Protein AF-0000000086645308 (afdb_homodimer)

Solvent-accessible surface area (backbone atoms only — not comparable to full-atom values): 56843 Å² total; per-residue (Å²): 132,78,70,76,67,82,64,52,73,66,52,46,52,49,43,62,62,41,42,62,55,38,51,69,54,29,70,68,26,50,51,32,31,42,66,31,28,36,34,38,34,32,70,45,41,39,38,48,36,20,47,50,35,39,44,64,80,36,29,22,29,39,35,27,32,15,51,51,56,30,43,73,69,47,40,62,37,17,87,81,48,51,82,86,45,53,67,36,52,34,16,55,54,51,39,56,53,54,40,71,72,30,82,81,35,45,70,44,59,38,82,37,48,60,59,55,44,59,70,76,38,66,68,69,65,72,71,40,58,37,38,37,36,34,77,70,51,56,71,49,43,36,54,51,34,50,53,30,49,75,66,56,32,37,35,39,39,36,41,49,42,36,56,37,34,38,37,39,45,26,32,55,66,47,70,28,42,58,47,70,67,85,71,84,70,67,77,76,45,65,78,65,52,52,71,72,55,43,55,54,54,67,68,56,56,75,86,76,45,51,70,70,54,57,46,28,39,45,29,68,53,55,46,40,54,54,47,51,52,42,28,73,75,67,71,48,78,62,81,46,70,67,44,47,49,50,50,36,50,56,54,58,68,66,58,68,68,49,94,82,45,86,77,51,69,44,62,17,56,56,49,30,47,64,37,43,76,68,56,55,56,84,88,61,68,50,65,73,51,48,52,54,50,65,26,66,65,24,69,59,67,51,78,81,54,49,69,68,34,49,46,40,32,16,46,46,53,30,19,75,51,88,41,70,62,32,72,56,48,60,35,65,74,76,90,69,54,41,39,68,66,62,45,51,51,52,44,48,52,38,35,53,48,16,50,50,39,33,50,53,29,44,53,40,33,49,51,50,27,56,74,49,72,45,62,73,78,77,56,52,69,67,57,44,43,51,39,29,51,24,52,90,51,49,45,78,46,68,54,41,63,62,37,45,63,76,33,82,88,63,39,69,43,64,62,53,50,59,40,54,72,41,84,81,40,70,53,55,54,58,51,50,51,53,14,47,40,50,36,26,73,74,64,74,42,49,44,18,54,47,82,90,35,29,71,66,28,34,59,54,39,50,50,37,35,46,52,52,27,51,73,56,73,40,74,74,75,93,63,65,56,62,51,50,48,49,16,46,29,24,62,30,54,35,50,21,50,20,30,24,48,10,10,49,53,24,45,43,50,48,22,68,55,44,28,35,45,67,60,78,78,30,29,43,40,36,36,61,61,75,70,45,70,52,70,46,78,118,132,77,69,75,69,82,64,52,72,66,52,46,53,48,43,61,62,40,42,61,56,38,51,69,54,30,70,67,26,49,52,32,31,41,67,30,28,36,34,37,34,32,72,44,41,40,38,48,37,19,46,50,36,38,43,63,80,36,28,23,28,38,34,29,32,16,49,51,56,32,43,74,68,46,39,61,34,17,86,79,48,50,82,84,45,53,68,36,55,34,15,56,52,52,42,54,54,55,42,71,71,29,82,81,34,47,71,44,59,38,80,38,49,60,59,54,43,59,70,76,38,66,68,68,66,72,72,40,58,36,38,38,37,34,78,69,49,59,70,50,43,34,55,51,34,52,52,30,50,74,68,56,32,38,35,39,38,36,43,50,41,37,53,37,33,40,38,40,44,28,32,55,67,46,70,28,42,60,48,70,66,87,72,84,68,68,80,76,45,65,79,66,53,51,72,72,54,44,54,52,54,67,69,57,57,75,86,76,45,51,70,71,53,57,47,27,39,45,30,68,54,55,47,40,55,54,47,50,52,42,29,72,76,68,70,47,77,63,81,47,71,67,44,47,50,51,49,34,50,55,53,58,69,65,58,68,68,50,95,82,45,84,76,50,68,44,62,17,57,54,50,31,46,64,37,43,78,69,59,55,56,84,88,62,68,51,65,74,51,49,51,56,51,65,26,64,66,26,70,59,69,52,77,82,54,50,70,67,33,49,46,40,32,16,45,46,52,30,19,76,50,88,40,69,61,33,72,57,47,59,34,65,73,78,89,69,55,40,39,68,66,61,46,51,52,53,43,47,53,38,35,52,51,17,50,51,38,32,50,51,30,43,53,41,33,49,53,51,28,56,75,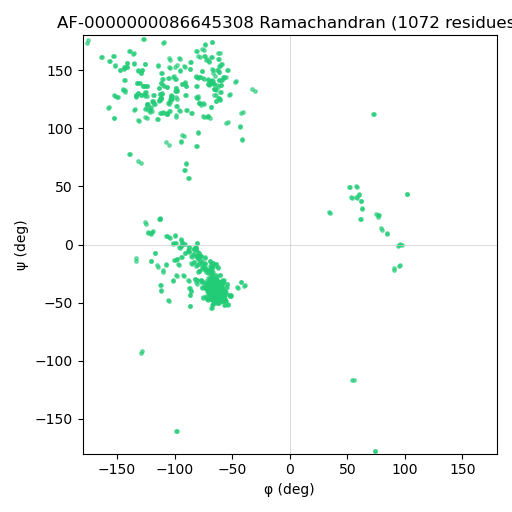50,72,45,61,73,78,76,57,51,68,68,55,45,43,49,39,31,50,24,52,91,51,47,46,79,47,68,55,41,62,63,38,44,65,76,32,85,89,64,39,71,44,64,63,53,52,58,40,54,70,40,84,84,39,70,54,54,54,58,50,50,52,53,15,48,38,51,35,25,73,74,67,73,42,49,45,18,53,47,83,90,37,28,70,64,29,35,58,52,40,48,52,37,33,46,53,50,27,51,72,56,72,41,71,75,74,92,61,66,57,63,51,50,47,49,15,47,29,23,64,30,54,35,50,22,52,20,28,23,48,9,9,49,52,24,46,45,49,48,23,66,55,42,29,34,44,67,60,79,78,29,30,41,39,36,36,62,62,74,70,46,71,51,72,45,78,118

Organism: Vespula vulgaris (NCBI:txid7454)

Foldseek 3Di:
DPPPDDPPPVRVVVCVQQVPVCVVQNPLLLVLQLAAEEEEEDCAQLRLLQLLLSPSNHGNEYEYEEQDFDDPLRVVRHVQDDPVRGRPQPRVSSQVSSCVNHVNYYYYYDNDHLQVCVVPPVCPPLPGQAYEYEDDFLVSQLSVLVSCAVSQHKYWYWYFFDQKIKIFIAGAKFKFQQAPDPDDFADLCLVNDDDVRCVVLVVDDLVPDDLVQNLFAALSSLLSVLQVVLCVVPVDFQDDPVSLVVSLVVLVVVQAADPVDPVRDRQNSVVNSVSSVRHGDDQAQDPQLVCLLPDPLQVDPALPRDPVSLLSVLQVVCCVPVVVRHAQQLLDDDDGRHDPVNVVVSSVSSNVSSVVSLVSSLVSSQVSCVVNVHDNVSDDSVNSSSSSNRSSPMDMDGADRPSQCVPLVRNDLVVLQVQLVDVPRPSVVVLLVVLQSQVCVVPVFGQLLDVVCLVVSLVVSQVSSCVVCVSSVHHGRPDSVVSSVRNVSRSRGDNVSSSVNSNLSSVLVSCSSSSHHDHAATMKMARNVVRDIDDDGD/DPPPPDPDPVRVVVCVLQVPVCVVQNPLLLVLQLAAEEEEEACAQLRLLQLLLSPSNHGNEYEYEEQDFDDPLRVVRHVQDDPVRGRPQPRVSSQVSSCVNHVNYYYYYDNDHLQVCVVPPVCVVLPGQAYEYEDDFLVSQLSVLVSCAVSQHKYWYWYFFDQKIKIFIAGAKFKFQQAPDPDDFADLCLVNDDDVRVVVLVVDDLVPDDLVQNLFAALSSLLSVLQVVLCVVPVDFQDDPVSLVVSLVVLVVVQDADPPDPVRDRQNSVVNSVSSVRHGDDQAQDPQLVCLLPDPLQVDPALPRDPVSLLSVLQVVCCVPVVVRHAQQLLDDDDGRHDPVNVVVSSVVSNVSSVVSLVSSLVSSQVSCVVNVHDNVNDDSVNSSSSSNRSSPMDMDGADRPSQCVPLVRNDLVVLQVQLVDVPRPSVVVLLVVLQSVVCVVPVFGQLLDVVCLVVSLVVSQVSSCVVCVSSVHDGRPDSVVSSVRNVSRSRGDNVSSSVNSNLSSVLVSCSSSSHHDHAATMKMARNVVRDIDDDGD

InterPro domains:
  IPR000594 THIF-type NAD/FAD binding fold [PF00899] (18-533)
  IPR030667 NEDD8-activating enzyme E1 regulatory subunit APP-BP1 [PIRSF039099] (12-537)
  IPR035985 Ubiquitin-activating enzyme-like [SSF69572] (13-536)
  IPR045886 ThiF/MoeB/HesA family [PTHR10953] (8-529)

pLDDT: mean 90.98, std 10.31, range [23.92, 98.81]

Nearest PDB structures (foldseek):
  1yov-assembly1_A  TM=9.437E-01  e=1.378E-61  Homo sapiens
  3gzn-assembly2_C  TM=9.642E-01  e=6.364E-60  Homo sapiens
  3dbl-assembly4_A  TM=9.625E-01  e=1.393E-58  Homo sapiens
  3dbl-assembly3_E  TM=9.614E-01  e=2.532E-58  Homo sapiens
  1r4m-assembly2_C  TM=9.610E-01  e=7.201E-58  Homo sapiens

Radius of gyration: 33.28 Å; Cα contacts (8 Å, |Δi|>4): 1848; chains: 2; bounding box: 82×93×86 Å

Secondary structure (DSSP, 8-state):
--------HHHHHHHHHTHHHHHHHHHHHHHHHHH-EEEEES--HHHHHHHHHHHTTT-SEEEEE--PBP-HHHHHH-TT--GGGTTSBHHHHHHHHHHTT-TTSEEEEE-S-HHHHHHH-GGGGGG-SEEEEES--HHHHHHHHHHHHHHT--EEEEEEEBTEEEEEEE-S-EEESS---SS-------SS--HHHHHHHHH--GGGS-HHHHHTS-HHHHHHHHHHHHHHHHSS---SHHHHHHHHHHHHHT----TT-SS---HHHHHHHHHHHHH-S-----HHHHHHHTSHHHHS--TT--HHHHHHHHHHHHHHTTTTT-PPP-------S--HHHHHHHHHHHHHHHHHHHHHHHHHHHHHHHHHT--GGGS-HHHHHHHHHTGGG-EEE----GGGGG-TTTS-HHHHHHHHTSTT-THHHHHHHHHHHHHHHHHSS-TT-SGGGHHHHHHHHHHHHHHHHHHHT-PPPS-SHHHHHHHHHTTPBPHHHHHHHHHHHHHHHHHHHH--SPPP-SEEEEETTTTEEEEE--/--------HHHHHHHHHTHHHHHHHHHHHHHHHHH-EEEEES--HHHHHHHHHHHTTT-SEEEEE--PBP-HHHHHH-TT--GGGTTSBHHHHHHHHHHTT-TTSEEEEE-S-HHHHHHH-GGGGGG-SEEEEES--HHHHHHHHHHHHHHT--EEEEEEEBTEEEEEEE-S-EEESS---SSPPP----SS--HHHHHHHHH--GGGS-HHHHHTS-HHHHHHHHHHHHHHHHSS---SHHHHHHHHHHHHHT----SS-SS---HHHHHHHHHHHHH-S-----HHHHHHHTSHHHHS--TT--HHHHHHHHHHHHHHTTTTT-PPP-------S--HHHHHHHHHHHHHHHHHHHHHHHHHHHHHHHHHT--GGGS-HHHHHHHHHTGGG-EEE----GGGGG-TTTS-HHHHHHHHTSTT-THHHHHHHHHHHHHHHHHSS-TT-SGGGHHHHHHHHHHHHHHHHHHHT-PPPS-SHHHHHHHHHTTPBPHHHHHHHHHHHHHHHHHHHH--SPPP-SEEEEETTTTEEEEE--

Sequence (1076 aa):
MASPAPKSPEQSERNRKYDRQLRLWGDHGQACLEAAHICLINATGLGTEILKSLVLPGIGAFTIVDGKKITNEDIGANFFLEADSVGKSRAQVATQMLLELNPDVRGDYIDEEPQQILYNSPDFLNNFTVVVATSLTEKCLVLLSRRLWELNIPLIVCRSIGFIAYMRIQVKEHTIVETHPDNETPDLRLDKPFGTLKKHLDSIDLDTLSFKDHSHIPYVVILYKYLSKWILNHGSLPKTYKDKQLLREIIRKGMRKDEQDTVNTEENFEEAIKAVNTCVGCTEVPDRIKNILNDECCINLTAKSSPFWIIAKAVRDFIDNEGCGSLPLKGTLPDMTADTEKYITLQQIYYKQASADAEAVWRRTLQLLRQLGKSSDSISEKDVKLFCKYAVDIYVERGTCIADEYDPKIIDTNNIVQSLENPESLMVYYVVLRGVEKFQAEYNSYPGEFDDQVEPDIVKLKACITKLLSEWGCGPLAKDDYVHEFCRFGGAELHSVSAFLGGLAAQETIKFITKQYKPLHNTFIYDAVTSNSSTFFFMASPAPKSPEQSERNRKYDRQLRLWGDHGQACLEAAHICLINATGLGTEILKSLVLPGIGAFTIVDGKKITNEDIGANFFLEADSVGKSRAQVATQMLLELNPDVRGDYIDEEPQQILYNSPDFLNNFTVVVATSLTEKCLVLLSRRLWELNIPLIVCRSIGFIAYMRIQVKEHTIVETHPDNETPDLRLDKPFGTLKKHLDSIDLDTLSFKDHSHIPYVVILYKYLSKWILNHGSLPKTYKDKQLLREIIRKGMRKDEQDTVNTEENFEEAIKAVNTCVGCTEVPDRIKNILNDECCINLTAKSSPFWIIAKAVRDFIDNEGCGSLPLKGTLPDMTADTEKYITLQQIYYKQASADAEAVWRRTLQLLRQLGKSSDSISEKDVKLFCKYAVDIYVERGTCIADEYDPKIIDTNNIVQSLENPESLMVYYVVLRGVEKFQAEYNSYPGEFDDQVEPDIVKLKACITKLLSEWGCGPLAKDDYVHEFCRFGGAELHSVSAFLGGLAAQETIKFITKQYKPLHNTFIYDAVTSNSSTFFF

Structure (mmCIF, N/CA/C/O backbone):
data_AF-0000000086645308-model_v1
#
loop_
_entity.id
_entity.type
_entity.pdbx_description
1 polymer 'NEDD8-activating enzyme E1 regulatory subunit'
#
loop_
_atom_site.group_PDB
_atom_site.id
_atom_site.type_symbol
_atom_site.label_atom_id
_atom_site.label_alt_id
_atom_site.label_comp_id
_atom_site.label_asym_id
_atom_site.label_entity_id
_atom_site.label_seq_id
_atom_site.pdbx_PDB_ins_code
_atom_site.Cartn_x
_atom_site.Cartn_y
_atom_site.Cartn_z
_atom_site.occupancy
_atom_site.B_iso_or_equiv
_atom_site.auth_seq_id
_atom_site.auth_comp_id
_atom_site.auth_asym_id
_atom_site.auth_atom_id
_atom_site.pdbx_PDB_model_num
ATOM 1 N N . MET A 1 1 ? 10.141 -32.906 -26.812 1 23.92 1 MET A N 1
ATOM 2 C CA . MET A 1 1 ? 10.727 -31.578 -27.031 1 23.92 1 MET A CA 1
ATOM 3 C C . MET A 1 1 ? 10 -30.844 -28.156 1 23.92 1 MET A C 1
ATOM 5 O O . MET A 1 1 ? 10.438 -30.875 -29.297 1 23.92 1 MET A O 1
ATOM 9 N N . ALA A 1 2 ? 8.703 -30.969 -28.125 1 31.75 2 ALA A N 1
ATOM 10 C CA . ALA A 1 2 ? 7.918 -30.594 -29.297 1 31.75 2 ALA A CA 1
ATOM 11 C C . ALA A 1 2 ? 8.203 -29.156 -29.719 1 31.75 2 ALA A C 1
ATOM 13 O O . ALA A 1 2 ? 8.211 -28.25 -28.875 1 31.75 2 ALA A O 1
ATOM 14 N N . SER A 1 3 ? 8.906 -28.984 -30.703 1 31.62 3 SER A N 1
ATOM 15 C CA . SER A 1 3 ? 9.203 -27.719 -31.375 1 31.62 3 SER A CA 1
ATOM 16 C C . SER A 1 3 ? 7.961 -26.844 -31.469 1 31.62 3 SER A C 1
ATOM 18 O O . SER A 1 3 ? 6.941 -27.25 -32.031 1 31.62 3 SER A O 1
ATOM 20 N N . PRO A 1 4 ? 7.734 -25.984 -30.453 1 39.78 4 PRO A N 1
ATOM 21 C CA . PRO A 1 4 ? 6.465 -25.266 -30.625 1 39.78 4 PRO A CA 1
ATOM 22 C C . PRO A 1 4 ? 6.242 -24.812 -32.062 1 39.78 4 PRO A C 1
ATOM 24 O O . PRO A 1 4 ? 7.203 -24.578 -32.781 1 39.78 4 PRO A O 1
ATOM 27 N N . ALA A 1 5 ? 5.348 -25.297 -32.719 1 45.5 5 ALA A N 1
ATOM 28 C CA . ALA A 1 5 ? 4.93 -24.906 -34.062 1 45.5 5 ALA A CA 1
ATOM 29 C C . ALA A 1 5 ? 5.18 -23.422 -34.312 1 45.5 5 ALA A C 1
ATOM 31 O O . ALA A 1 5 ? 5.062 -22.609 -33.406 1 45.5 5 ALA A O 1
ATOM 32 N N . PRO A 1 6 ? 5.773 -23.031 -35.406 1 44.81 6 PRO A N 1
ATOM 33 C CA . PRO A 1 6 ? 6.012 -21.641 -35.781 1 44.81 6 PRO A CA 1
ATOM 34 C C . PRO A 1 6 ? 4.805 -20.734 -35.531 1 44.81 6 PRO A C 1
ATOM 36 O O . PRO A 1 6 ? 3.691 -21.062 -35.969 1 44.81 6 PRO A O 1
ATOM 39 N N . LYS A 1 7 ? 4.914 -19.984 -34.438 1 53.94 7 LYS A N 1
ATOM 40 C CA . LYS A 1 7 ? 3.783 -19.125 -34.094 1 53.94 7 LYS A CA 1
ATOM 41 C C . LYS A 1 7 ? 3.395 -18.25 -35.281 1 53.94 7 LYS A C 1
ATOM 43 O O . LYS A 1 7 ? 4.25 -17.875 -36.094 1 53.94 7 LYS A O 1
ATOM 48 N N . SER A 1 8 ? 2.121 -18.234 -35.656 1 55.88 8 SER A N 1
ATOM 49 C CA . SER A 1 8 ? 1.638 -17.328 -36.719 1 55.88 8 SER A CA 1
ATOM 50 C C . SER A 1 8 ? 2.178 -15.906 -36.5 1 55.88 8 SER A C 1
ATOM 52 O O . SER A 1 8 ? 2.553 -15.539 -35.375 1 55.88 8 SER A O 1
ATOM 54 N N . PRO A 1 9 ? 2.555 -15.219 -37.562 1 53.03 9 PRO A N 1
ATOM 55 C CA . PRO A 1 9 ? 3.027 -13.836 -37.469 1 53.03 9 PRO A CA 1
ATOM 56 C C . PRO A 1 9 ? 2.236 -13.008 -36.469 1 53.03 9 PRO A C 1
ATOM 58 O O . PRO A 1 9 ? 2.812 -12.164 -35.75 1 53.03 9 PRO A O 1
ATOM 61 N N . GLU A 1 10 ? 0.973 -13.266 -36.375 1 54.19 10 GLU A N 1
ATOM 62 C CA . GLU A 1 10 ? 0.134 -12.547 -35.438 1 54.19 10 GLU A CA 1
ATOM 63 C C . GLU A 1 10 ? 0.472 -12.945 -34 1 54.19 10 GLU A C 1
ATOM 65 O O . GLU A 1 10 ? 0.542 -12.086 -33.094 1 54.19 10 GLU A O 1
ATOM 70 N N . GLN A 1 11 ? 0.683 -14.172 -33.844 1 56.47 11 GLN A N 1
ATOM 71 C CA . GLN A 1 11 ? 1.041 -14.672 -32.531 1 56.47 11 GLN A CA 1
ATOM 72 C C . GLN A 1 11 ? 2.418 -14.164 -32.094 1 56.47 11 GLN A C 1
ATOM 74 O O . GLN A 1 11 ? 2.631 -13.844 -30.938 1 56.47 11 GLN A O 1
ATOM 79 N N . SER A 1 12 ? 3.195 -14 -33.062 1 59.78 12 SER A N 1
ATOM 80 C CA . SER A 1 12 ? 4.547 -13.523 -32.812 1 59.78 12 SER A CA 1
ATOM 81 C C . SER A 1 12 ? 4.539 -12.062 -32.375 1 59.78 12 SER A C 1
ATOM 83 O O . SER A 1 12 ? 5.238 -11.688 -31.422 1 59.78 12 SER A O 1
ATOM 85 N N . GLU A 1 13 ? 3.666 -11.305 -33.094 1 63.53 13 GLU A N 1
ATOM 86 C CA . GLU A 1 13 ? 3.574 -9.891 -32.719 1 63.53 13 GLU A CA 1
ATOM 87 C C . GLU A 1 13 ? 2.957 -9.711 -31.344 1 63.53 13 GLU A C 1
ATOM 89 O O . GLU A 1 13 ? 3.414 -8.875 -30.562 1 63.53 13 GLU A O 1
ATOM 94 N N . ARG A 1 14 ? 2.014 -10.516 -31.141 1 67.19 14 ARG A N 1
ATOM 95 C CA . ARG A 1 14 ? 1.362 -10.508 -29.828 1 67.19 14 ARG A CA 1
ATOM 96 C C . ARG A 1 14 ? 2.34 -10.898 -28.719 1 67.19 14 ARG A C 1
ATOM 98 O O . ARG A 1 14 ? 2.391 -10.258 -27.672 1 67.19 14 ARG A O 1
ATOM 105 N N . ASN A 1 15 ? 3.018 -11.844 -29 1 66.75 15 ASN A N 1
ATOM 106 C CA . ASN A 1 15 ? 3.992 -12.336 -28.031 1 66.75 15 ASN A CA 1
ATOM 107 C C . ASN A 1 15 ? 5.086 -11.305 -27.766 1 66.75 15 ASN A C 1
ATOM 109 O O . ASN A 1 15 ? 5.555 -11.164 -26.641 1 66.75 15 ASN A O 1
ATOM 113 N N . ARG A 1 16 ? 5.285 -10.703 -28.828 1 68.12 16 ARG A N 1
ATOM 114 C CA . ARG A 1 16 ? 6.305 -9.672 -28.672 1 68.12 16 ARG A CA 1
ATOM 115 C C . ARG A 1 16 ? 5.793 -8.516 -27.812 1 68.12 16 ARG A C 1
ATOM 117 O O . ARG A 1 16 ? 6.523 -7.984 -26.984 1 68.12 16 ARG A O 1
ATOM 124 N N . LYS A 1 17 ? 4.531 -8.281 -27.984 1 72.62 17 LYS A N 1
ATOM 125 C CA . LYS A 1 17 ? 3.932 -7.141 -27.281 1 72.62 17 LYS A CA 1
ATOM 126 C C . LYS A 1 17 ? 3.764 -7.426 -25.797 1 72.62 17 LYS A C 1
ATOM 128 O O . LYS A 1 17 ? 3.992 -6.551 -24.969 1 72.62 17 LYS A O 1
ATOM 133 N N . TYR A 1 18 ? 3.443 -8.664 -25.531 1 76.56 18 TYR A N 1
ATOM 134 C CA . TYR A 1 18 ? 3.127 -9.016 -24.156 1 76.56 18 TYR A CA 1
ATOM 135 C C . TYR A 1 18 ? 4.184 -9.953 -23.562 1 76.56 18 TYR A C 1
ATOM 137 O O . TYR A 1 18 ? 3.895 -10.742 -22.672 1 76.56 18 TYR A O 1
ATOM 145 N N . ASP A 1 19 ? 5.324 -9.938 -24.109 1 77.88 19 ASP A N 1
ATOM 146 C CA . ASP A 1 19 ? 6.391 -10.859 -23.734 1 77.88 19 ASP A CA 1
ATOM 147 C C . ASP A 1 19 ? 6.633 -10.844 -22.234 1 77.88 19 ASP A C 1
ATOM 149 O O . ASP A 1 19 ? 6.695 -11.898 -21.594 1 77.88 19 ASP A O 1
ATOM 153 N N . ARG A 1 20 ? 6.66 -9.75 -21.734 1 75.62 20 ARG A N 1
ATOM 154 C CA . ARG A 1 20 ? 6.977 -9.633 -20.312 1 75.62 20 ARG A CA 1
ATOM 155 C C . ARG A 1 20 ? 5.852 -10.203 -19.453 1 75.62 20 ARG A C 1
ATOM 157 O O . ARG A 1 20 ? 6.109 -10.93 -18.5 1 75.62 20 ARG A O 1
ATOM 164 N N . GLN A 1 21 ? 4.695 -9.945 -19.828 1 80.12 21 GLN A N 1
ATOM 165 C CA . GLN A 1 21 ? 3.545 -10.43 -19.078 1 80.12 21 GLN A CA 1
ATOM 166 C C . GLN A 1 21 ? 3.406 -11.945 -19.203 1 80.12 21 GLN A C 1
ATOM 168 O O . GLN A 1 21 ? 3.014 -12.625 -18.25 1 80.12 21 GLN A O 1
ATOM 173 N N . LEU A 1 22 ? 3.787 -12.414 -20.344 1 83 22 LEU A N 1
ATOM 174 C CA . LEU A 1 22 ? 3.734 -13.859 -20.578 1 83 22 LEU A CA 1
ATOM 175 C C . LEU A 1 22 ? 4.676 -14.602 -19.641 1 83 22 LEU A C 1
ATOM 177 O O . LEU A 1 22 ? 4.387 -15.727 -19.219 1 83 22 LEU A O 1
ATOM 181 N N . ARG A 1 23 ? 5.613 -13.906 -19.281 1 82.69 23 ARG A N 1
ATOM 182 C CA . ARG A 1 23 ? 6.566 -14.508 -18.344 1 82.69 23 ARG A CA 1
ATOM 183 C C . ARG A 1 23 ? 6.023 -14.5 -16.922 1 82.69 23 ARG A C 1
ATOM 185 O O . ARG A 1 23 ? 6.441 -15.305 -16.094 1 82.69 23 ARG A O 1
ATOM 192 N N . LEU A 1 24 ? 5.156 -13.625 -16.75 1 83.94 24 LEU A N 1
ATOM 193 C CA . LEU A 1 24 ? 4.66 -13.461 -15.391 1 83.94 24 LEU A CA 1
ATOM 194 C C . LEU A 1 24 ? 3.506 -14.414 -15.117 1 83.94 24 LEU A C 1
ATOM 196 O O . LEU A 1 24 ? 3.555 -15.195 -14.156 1 83.94 24 LEU A O 1
ATOM 200 N N . TRP A 1 25 ? 2.508 -14.391 -15.969 1 87.56 25 TRP A N 1
ATOM 201 C CA . TRP A 1 25 ? 1.363 -15.25 -15.68 1 87.56 25 TRP A CA 1
ATOM 202 C C . TRP A 1 25 ? 1.134 -16.25 -16.797 1 87.56 25 TRP A C 1
ATOM 204 O O . TRP A 1 25 ? 0.136 -16.984 -16.797 1 87.56 25 TRP A O 1
ATOM 214 N N . GLY A 1 26 ? 1.985 -16.406 -17.75 1 86.88 26 GLY A N 1
ATOM 215 C CA . GLY A 1 26 ? 1.98 -17.453 -18.75 1 86.88 26 GLY A CA 1
ATOM 216 C C . GLY A 1 26 ? 0.908 -17.266 -19.812 1 86.88 26 GLY A C 1
ATOM 217 O O . GLY A 1 26 ? 0.16 -16.281 -19.766 1 86.88 26 GLY A O 1
ATOM 218 N N . ASP A 1 27 ? 0.861 -18.203 -20.656 1 88.19 27 ASP A N 1
ATOM 219 C CA . ASP A 1 27 ? -0.078 -18.156 -21.766 1 88.19 27 ASP A CA 1
ATOM 220 C C . ASP A 1 27 ? -1.521 -18.25 -21.281 1 88.19 27 ASP A C 1
ATOM 222 O O . ASP A 1 27 ? -2.406 -17.578 -21.812 1 88.19 27 ASP A O 1
ATOM 226 N N . HIS A 1 28 ? -1.683 -19.062 -20.312 1 89.75 28 HIS A N 1
ATOM 227 C CA . HIS A 1 28 ? -3.029 -19.234 -19.766 1 89.75 28 HIS A CA 1
ATOM 228 C C . HIS A 1 28 ? -3.539 -17.938 -19.156 1 89.75 28 HIS A C 1
ATOM 230 O O . HIS A 1 28 ? -4.684 -17.531 -19.391 1 89.75 28 HIS A O 1
ATOM 236 N N . GLY A 1 29 ? -2.691 -17.312 -18.406 1 91.75 29 GLY A N 1
ATOM 237 C CA . GLY A 1 29 ? -3.062 -16.047 -17.797 1 91.75 29 GLY A CA 1
ATOM 238 C C . GLY A 1 29 ? -3.352 -14.961 -18.797 1 91.75 29 GLY A C 1
ATOM 239 O O . GLY A 1 29 ? -4.336 -14.227 -18.672 1 91.75 29 GLY A O 1
ATOM 240 N N . GLN A 1 30 ? -2.584 -14.898 -19.844 1 92.38 30 GLN A N 1
ATOM 241 C CA . GLN A 1 30 ? -2.762 -13.875 -20.859 1 92.38 30 GLN A CA 1
ATOM 242 C C . GLN A 1 30 ? -4.035 -14.117 -21.672 1 92.38 30 GLN A C 1
ATOM 244 O O . GLN A 1 30 ? -4.734 -13.172 -22.031 1 92.38 30 GLN A O 1
ATOM 249 N N . ALA A 1 31 ? -4.238 -15.352 -21.906 1 93.44 31 ALA A N 1
ATOM 250 C CA . ALA A 1 31 ? -5.469 -15.695 -22.609 1 93.44 31 ALA A CA 1
ATOM 251 C C . ALA A 1 31 ? -6.699 -15.273 -21.812 1 93.44 31 ALA A C 1
ATOM 253 O O . ALA A 1 31 ? -7.676 -14.789 -22.391 1 93.44 31 ALA A O 1
ATOM 254 N N . CYS A 1 32 ? -6.625 -15.469 -20.516 1 95.12 32 CYS A N 1
ATOM 255 C CA . CYS A 1 32 ? -7.723 -15.047 -19.656 1 95.12 32 CYS A CA 1
ATOM 256 C C . CYS A 1 32 ? -7.91 -13.531 -19.703 1 95.12 32 CYS A C 1
ATOM 258 O O . CYS A 1 32 ? -9.039 -13.047 -19.766 1 95.12 32 CYS A O 1
ATOM 260 N N . LEU A 1 33 ? -6.871 -12.805 -19.703 1 95.81 33 LEU A N 1
ATOM 261 C CA . LEU A 1 33 ? -6.926 -11.352 -19.766 1 95.81 33 LEU A CA 1
ATOM 262 C C . LEU A 1 33 ? -7.559 -10.891 -21.078 1 95.81 33 LEU A C 1
ATOM 264 O O . LEU A 1 33 ? -8.422 -10.016 -21.078 1 95.81 33 LEU A O 1
ATOM 268 N N . GLU A 1 34 ? -7.148 -11.492 -22.109 1 95.94 34 GLU A N 1
ATOM 269 C CA . GLU A 1 34 ? -7.617 -11.117 -23.438 1 95.94 34 GLU A CA 1
ATOM 270 C C . GLU A 1 34 ? -9.086 -11.477 -23.625 1 95.94 34 GLU A C 1
ATOM 272 O O . GLU A 1 34 ? -9.766 -10.914 -24.484 1 95.94 34 GLU A O 1
ATOM 277 N N . ALA A 1 35 ? -9.539 -12.367 -22.859 1 96.81 35 ALA A N 1
ATOM 278 C CA . ALA A 1 35 ? -10.93 -12.789 -22.938 1 96.81 35 ALA A CA 1
ATOM 279 C C . ALA A 1 35 ? -11.805 -12.016 -21.953 1 96.81 35 ALA A C 1
ATOM 281 O O . ALA A 1 35 ? -13.031 -12.047 -22.047 1 96.81 35 ALA A O 1
ATOM 282 N N . ALA A 1 36 ? -11.242 -11.305 -21.078 1 98.12 36 ALA A N 1
ATOM 283 C CA . ALA A 1 36 ? -11.953 -10.656 -19.969 1 98.12 36 ALA A CA 1
ATOM 284 C C . ALA A 1 36 ? -12.734 -9.438 -20.469 1 98.12 36 ALA A C 1
ATOM 286 O O . ALA A 1 36 ? -12.289 -8.734 -21.375 1 98.12 36 ALA A O 1
ATOM 287 N N . HIS A 1 37 ? -13.859 -9.227 -19.922 1 98.62 37 HIS A N 1
ATOM 288 C CA . HIS A 1 37 ? -14.695 -8.047 -20.141 1 98.62 37 HIS A CA 1
ATOM 289 C C . HIS A 1 37 ? -14.984 -7.336 -18.828 1 98.62 37 HIS A C 1
ATOM 291 O O . HIS A 1 37 ? -15.703 -7.867 -17.969 1 98.62 37 HIS A O 1
ATOM 297 N N . ILE A 1 38 ? -14.492 -6.098 -18.688 1 98.75 38 ILE A N 1
ATOM 298 C CA . ILE A 1 38 ? -14.57 -5.363 -17.438 1 98.75 38 ILE A CA 1
ATOM 299 C C . ILE A 1 38 ? -15.625 -4.262 -17.547 1 98.75 38 ILE A C 1
ATOM 301 O O . ILE A 1 38 ? -15.703 -3.568 -18.562 1 98.75 38 ILE A O 1
ATOM 305 N N . CYS A 1 39 ? -16.422 -4.133 -16.547 1 98.62 39 CYS A N 1
ATOM 306 C CA . CYS A 1 39 ? -17.328 -3 -16.438 1 98.62 39 CYS A CA 1
ATOM 307 C C . CYS A 1 39 ? -16.828 -1.992 -15.406 1 98.62 39 CYS A C 1
ATOM 309 O O . CYS A 1 39 ? -16.547 -2.355 -14.266 1 98.62 39 CYS A O 1
ATOM 311 N N . LEU A 1 40 ? -16.641 -0.791 -15.82 1 98.69 40 LEU A N 1
ATOM 312 C CA . LEU A 1 40 ? -16.328 0.29 -14.891 1 98.69 40 LEU A CA 1
ATOM 313 C C . LEU A 1 40 ? -17.531 1.199 -14.688 1 98.69 40 LEU A C 1
ATOM 315 O O . LEU A 1 40 ? -18.078 1.754 -15.648 1 98.69 40 LEU A O 1
ATOM 319 N N . ILE A 1 41 ? -17.938 1.307 -13.453 1 98.38 41 ILE A N 1
ATOM 320 C CA . ILE A 1 41 ? -19.016 2.227 -13.117 1 98.38 41 ILE A CA 1
ATOM 321 C C . ILE A 1 41 ? -18.438 3.527 -12.57 1 98.38 41 ILE A C 1
ATOM 323 O O . ILE A 1 41 ? -17.781 3.533 -11.523 1 98.38 41 ILE A O 1
ATOM 327 N N . ASN A 1 42 ? -18.703 4.656 -13.227 1 97.44 42 ASN A N 1
ATOM 328 C CA . ASN A 1 42 ? -18.203 6 -12.961 1 97.44 42 ASN A CA 1
ATOM 329 C C . ASN A 1 42 ? -16.734 6.141 -13.344 1 97.44 42 ASN A C 1
ATOM 331 O O . ASN A 1 42 ? -15.859 5.566 -12.695 1 97.44 42 ASN A O 1
ATOM 335 N N . ALA A 1 43 ? -16.516 6.918 -14.344 1 97 43 ALA A N 1
ATOM 336 C CA . ALA A 1 43 ? -15.164 7.148 -14.844 1 97 43 ALA A CA 1
ATOM 337 C C . ALA A 1 43 ? -14.5 8.305 -14.102 1 97 43 ALA A C 1
ATOM 339 O O . ALA A 1 43 ? -14.008 9.25 -14.719 1 97 43 ALA A O 1
ATOM 340 N N . THR A 1 44 ? -14.414 8.18 -12.734 1 96 44 THR A N 1
ATOM 341 C CA . THR A 1 44 ? -13.695 9.164 -11.93 1 96 44 THR A CA 1
ATOM 342 C C . THR A 1 44 ? -12.195 9.102 -12.219 1 96 44 THR A C 1
ATOM 344 O O . THR A 1 44 ? -11.75 8.273 -13.016 1 96 44 THR A O 1
ATOM 347 N N . GLY A 1 45 ? -11.461 10.031 -11.641 1 94.81 45 GLY A N 1
ATOM 348 C CA . GLY A 1 45 ? -10.016 9.93 -11.742 1 94.81 45 GLY A CA 1
ATOM 349 C C . GLY A 1 45 ? -9.484 8.562 -11.336 1 94.81 45 GLY A C 1
ATOM 350 O O . GLY A 1 45 ? -8.656 7.977 -12.039 1 94.81 45 GLY A O 1
ATOM 351 N N . LEU A 1 46 ? -10 8.039 -10.266 1 97.62 46 LEU A N 1
ATOM 352 C CA . LEU A 1 46 ? -9.633 6.715 -9.789 1 97.62 46 LEU A CA 1
ATOM 353 C C . LEU A 1 46 ? -10.047 5.641 -10.789 1 97.62 46 LEU A C 1
ATOM 355 O O . LEU A 1 46 ? -9.266 4.738 -11.102 1 97.62 46 LEU A O 1
ATOM 359 N N . GLY A 1 47 ? -11.242 5.73 -11.305 1 98.25 47 GLY A N 1
ATOM 360 C CA . GLY A 1 47 ? -11.734 4.754 -12.258 1 98.25 47 GLY A CA 1
ATOM 361 C C . GLY A 1 47 ? -10.859 4.645 -13.5 1 98.25 47 GLY A C 1
ATOM 362 O O . GLY A 1 47 ? -10.539 3.539 -13.938 1 98.25 47 GLY A O 1
ATOM 363 N N . THR A 1 48 ? -10.477 5.766 -14.031 1 97.12 48 THR A N 1
ATOM 364 C CA . THR A 1 48 ? -9.664 5.766 -15.242 1 97.12 48 THR A CA 1
ATOM 365 C C . THR A 1 48 ? -8.258 5.246 -14.953 1 97.12 48 THR A C 1
ATOM 367 O O . THR A 1 48 ? -7.641 4.605 -15.805 1 97.12 48 THR A O 1
ATOM 370 N N . GLU A 1 49 ? -7.754 5.543 -13.734 1 97.19 49 GLU A N 1
ATOM 371 C CA . GLU A 1 49 ? -6.469 4.98 -13.328 1 97.19 49 GLU A CA 1
ATOM 372 C C . GLU A 1 49 ? -6.52 3.455 -13.297 1 97.19 49 GLU A C 1
ATOM 374 O O . GLU A 1 49 ? -5.57 2.789 -13.719 1 97.19 49 GLU A O 1
ATOM 379 N N . ILE A 1 50 ? -7.578 2.896 -12.828 1 98.31 50 ILE A N 1
ATOM 380 C CA . ILE A 1 50 ? -7.75 1.451 -12.75 1 98.31 50 ILE A CA 1
ATOM 381 C C . ILE A 1 50 ? -7.785 0.854 -14.156 1 98.31 50 ILE A C 1
ATOM 383 O O . ILE A 1 50 ? -7.039 -0.079 -14.453 1 98.31 50 ILE A O 1
ATOM 387 N N . LEU A 1 51 ? -8.578 1.431 -15.008 1 97.94 51 LEU A N 1
ATOM 388 C CA . LEU A 1 51 ? -8.727 0.887 -16.359 1 97.94 51 LEU A CA 1
ATOM 389 C C . LEU A 1 51 ? -7.434 1.026 -17.141 1 97.94 51 LEU A C 1
ATOM 391 O O . LEU A 1 51 ? -7.102 0.162 -17.953 1 97.94 51 LEU A O 1
ATOM 395 N N . LYS A 1 52 ? -6.754 2.156 -16.922 1 96.12 52 LYS A N 1
ATOM 396 C CA . LYS A 1 52 ? -5.453 2.326 -17.562 1 96.12 52 LYS A CA 1
ATOM 397 C C . LYS A 1 52 ? -4.543 1.131 -17.297 1 96.12 52 LYS A C 1
ATOM 399 O O . LYS A 1 52 ? -3.953 0.57 -18.219 1 96.12 52 LYS A O 1
ATOM 404 N N . SER A 1 53 ? -4.547 0.701 -16.078 1 96.12 53 SER A N 1
ATOM 405 C CA . SER A 1 53 ? -3.656 -0.37 -15.648 1 96.12 53 SER A CA 1
ATOM 406 C C . SER A 1 53 ? -4.164 -1.731 -16.109 1 96.12 53 SER A C 1
ATOM 408 O O . SER A 1 53 ? -3.447 -2.73 -16.031 1 96.12 53 SER A O 1
ATOM 410 N N . LEU A 1 54 ? -5.379 -1.789 -16.625 1 97.25 54 LEU A N 1
ATOM 411 C CA . LEU A 1 54 ? -5.93 -3.035 -17.156 1 97.25 54 LEU A CA 1
ATOM 412 C C . LEU A 1 54 ? -5.855 -3.074 -18.672 1 97.25 54 LEU A C 1
ATOM 414 O O . LEU A 1 54 ? -5.719 -4.148 -19.266 1 97.25 54 LEU A O 1
ATOM 418 N N . VAL A 1 55 ? -5.941 -1.895 -19.25 1 95.88 55 VAL A N 1
ATOM 419 C CA . VAL A 1 55 ? -5.93 -1.788 -20.703 1 95.88 55 VAL A CA 1
ATOM 420 C C . VAL A 1 55 ? -4.52 -2.053 -21.234 1 95.88 55 VAL A C 1
ATOM 422 O O . VAL A 1 55 ? -4.344 -2.729 -22.25 1 95.88 55 VAL A O 1
ATOM 425 N N . LEU A 1 56 ? -3.607 -1.61 -20.531 1 91.44 56 LEU A N 1
ATOM 426 C CA . LEU A 1 56 ? -2.221 -1.687 -20.984 1 91.44 56 LEU A CA 1
ATOM 427 C C . LEU A 1 56 ? -1.76 -3.137 -21.078 1 91.44 56 LEU A C 1
ATOM 429 O O . LEU A 1 56 ? -1.104 -3.52 -22.047 1 91.44 56 LEU A O 1
ATOM 433 N N . PRO A 1 57 ? -2.15 -3.994 -20.109 1 90.62 57 PRO A N 1
ATOM 434 C CA . PRO A 1 57 ? -1.748 -5.395 -20.25 1 90.62 57 PRO A CA 1
ATOM 435 C C . PRO A 1 57 ? -2.621 -6.172 -21.234 1 90.62 57 PRO A C 1
ATOM 437 O O . PRO A 1 57 ? -2.385 -7.359 -21.469 1 90.62 57 PRO A O 1
ATOM 440 N N . GLY A 1 58 ? -3.682 -5.59 -21.719 1 92.69 58 GLY A N 1
ATOM 441 C CA . GLY A 1 58 ? -4.383 -6.18 -22.844 1 92.69 58 GLY A CA 1
ATOM 442 C C . GLY A 1 58 ? -5.641 -6.926 -22.438 1 92.69 58 GLY A C 1
ATOM 443 O O . GLY A 1 58 ? -5.855 -8.062 -22.875 1 92.69 58 GLY A O 1
ATOM 444 N N . ILE A 1 59 ? -6.426 -6.375 -21.562 1 96.31 59 ILE A N 1
ATOM 445 C CA . ILE A 1 59 ? -7.734 -6.973 -21.312 1 96.31 59 ILE A CA 1
ATOM 446 C C . ILE A 1 59 ? -8.539 -7.008 -22.609 1 96.31 59 ILE A C 1
ATOM 448 O O . ILE A 1 59 ? -8.281 -6.23 -23.531 1 96.31 59 ILE A O 1
ATOM 452 N N . GLY A 1 60 ? -9.469 -7.914 -22.703 1 97.69 60 GLY A N 1
ATOM 453 C CA . GLY A 1 60 ? -10.234 -8.062 -23.922 1 97.69 60 GLY A CA 1
ATOM 454 C C . GLY A 1 60 ? -11.125 -6.875 -24.219 1 97.69 60 GLY A C 1
ATOM 455 O O . GLY A 1 60 ? -11.141 -6.367 -25.344 1 97.69 60 GLY A O 1
ATOM 456 N N . ALA A 1 61 ? -11.852 -6.543 -23.219 1 98.44 61 ALA A N 1
ATOM 457 C CA . ALA A 1 61 ? -12.812 -5.465 -23.438 1 98.44 61 ALA A CA 1
ATOM 458 C C . ALA A 1 61 ? -13.172 -4.781 -22.125 1 98.44 61 ALA A C 1
ATOM 460 O O . ALA A 1 61 ? -12.984 -5.352 -21.047 1 98.44 61 ALA A O 1
ATOM 461 N N . PHE A 1 62 ? -13.648 -3.518 -22.297 1 98.69 62 PHE A N 1
ATOM 462 C CA . PHE A 1 62 ? -14.219 -2.826 -21.141 1 98.69 62 PHE A CA 1
ATOM 463 C C . PHE A 1 62 ? -15.438 -2.012 -21.562 1 98.69 62 PHE A C 1
ATOM 465 O O . PHE A 1 62 ? -15.602 -1.678 -22.734 1 98.69 62 PHE A O 1
ATOM 472 N N . THR A 1 63 ? -16.328 -1.817 -20.609 1 98.62 63 THR A N 1
ATOM 473 C CA . THR A 1 63 ? -17.484 -0.934 -20.766 1 98.62 63 THR A CA 1
ATOM 474 C C . THR A 1 63 ? -17.578 0.042 -19.594 1 98.62 63 THR A C 1
ATOM 476 O O . THR A 1 63 ? -17.531 -0.368 -18.438 1 98.62 63 THR A O 1
ATOM 479 N N . ILE A 1 64 ? -17.703 1.318 -19.953 1 98.44 64 ILE A N 1
ATOM 480 C CA . ILE A 1 64 ? -17.828 2.346 -18.922 1 98.44 64 ILE A CA 1
ATOM 481 C C . ILE A 1 64 ? -19.297 2.783 -18.828 1 98.44 64 ILE A C 1
ATOM 483 O O . ILE A 1 64 ? -19.922 3.117 -19.828 1 98.44 64 ILE A O 1
ATOM 487 N N . VAL A 1 65 ? -19.844 2.701 -17.641 1 97.75 65 VAL A N 1
ATOM 488 C CA . VAL A 1 65 ? -21.172 3.238 -17.344 1 97.75 65 VAL A CA 1
ATOM 489 C C . VAL A 1 65 ? -21.047 4.5 -16.5 1 97.75 65 VAL A C 1
ATOM 491 O O . VAL A 1 65 ? -20.594 4.441 -15.352 1 97.75 65 VAL A O 1
ATOM 494 N N . ASP A 1 66 ? -21.391 5.602 -17.031 1 97.75 66 ASP A N 1
ATOM 495 C CA . ASP A 1 66 ? -21.297 6.895 -16.359 1 97.75 66 ASP A CA 1
ATOM 496 C C . ASP A 1 66 ? -22.266 7.906 -16.984 1 97.75 66 ASP A C 1
ATOM 498 O O . ASP A 1 66 ? -22.125 8.266 -18.156 1 97.75 66 ASP A O 1
ATOM 502 N N . GLY A 1 67 ? -23.188 8.391 -16.219 1 96.44 67 GLY A N 1
ATOM 503 C CA . GLY A 1 67 ? -24.188 9.312 -16.75 1 96.44 67 GLY A CA 1
ATOM 504 C C . GLY A 1 67 ? -23.812 10.773 -16.547 1 96.44 67 GLY A C 1
ATOM 505 O O . GLY A 1 67 ? -24.562 11.664 -16.938 1 96.44 67 GLY A O 1
ATOM 506 N N . LYS A 1 68 ? -22.641 11.086 -16.031 1 95.75 68 LYS A N 1
ATOM 507 C CA . LYS A 1 68 ? -22.266 12.453 -15.703 1 95.75 68 LYS A CA 1
ATOM 508 C C . LYS A 1 68 ? -21.547 13.117 -16.875 1 95.75 68 LYS A C 1
ATOM 510 O O . LYS A 1 68 ? -20.953 12.43 -17.719 1 95.75 68 LYS A O 1
ATOM 515 N N . LYS A 1 69 ? -21.672 14.43 -16.875 1 97.06 69 LYS A N 1
ATOM 516 C CA . LYS A 1 69 ? -20.891 15.25 -17.812 1 97.06 69 LYS A CA 1
ATOM 517 C C . LYS A 1 69 ? -19.625 15.766 -17.156 1 97.06 69 LYS A C 1
ATOM 519 O O . LYS A 1 69 ? -19.578 15.969 -15.938 1 97.06 69 LYS A O 1
ATOM 524 N N . ILE A 1 70 ? -18.625 15.945 -17.922 1 95.69 70 ILE A N 1
ATOM 525 C CA . ILE A 1 70 ? -17.328 16.375 -17.422 1 95.69 70 ILE A CA 1
ATOM 526 C C . ILE A 1 70 ? -17.438 17.781 -16.828 1 95.69 70 ILE A C 1
ATOM 528 O O . ILE A 1 70 ? -18 18.672 -17.453 1 95.69 70 ILE A O 1
ATOM 532 N N . THR A 1 71 ? -16.969 17.922 -15.641 1 91.12 71 THR A N 1
ATOM 533 C CA . THR A 1 71 ? -16.891 19.203 -14.961 1 91.12 71 THR A CA 1
ATOM 534 C C . THR A 1 71 ? -15.445 19.672 -14.828 1 91.12 71 THR A C 1
ATOM 536 O O . THR A 1 71 ? -14.516 18.922 -15.148 1 91.12 71 THR A O 1
ATOM 539 N N . ASN A 1 72 ? -15.258 20.844 -14.344 1 83.94 72 ASN A N 1
ATOM 540 C CA . ASN A 1 72 ? -13.914 21.359 -14.109 1 83.94 72 ASN A CA 1
ATOM 541 C C . ASN A 1 72 ? -13.188 20.562 -13.031 1 83.94 72 ASN A C 1
ATOM 543 O O . ASN A 1 72 ? -11.969 20.375 -13.109 1 83.94 72 ASN A O 1
ATOM 547 N N . GLU A 1 73 ? -13.977 20.125 -12.164 1 82.62 73 GLU A N 1
ATOM 548 C CA . GLU A 1 73 ? -13.398 19.312 -11.102 1 82.62 73 GLU A CA 1
ATOM 549 C C . GLU A 1 73 ? -12.852 17.984 -11.641 1 82.62 73 GLU A C 1
ATOM 551 O O . GLU A 1 73 ? -11.82 17.5 -11.172 1 82.62 73 GLU A O 1
ATOM 556 N N . ASP A 1 74 ? -13.508 17.516 -12.617 1 87.88 74 ASP A N 1
ATOM 557 C CA . ASP A 1 74 ? -13.062 16.281 -13.234 1 87.88 74 ASP A CA 1
ATOM 558 C C . ASP A 1 74 ? -11.719 16.469 -13.938 1 87.88 74 ASP A C 1
ATOM 560 O O . ASP A 1 74 ? -10.859 15.586 -13.898 1 87.88 74 ASP A O 1
ATOM 564 N N . ILE A 1 75 ? -11.617 17.578 -14.547 1 84.5 75 ILE A N 1
ATOM 565 C CA . ILE A 1 75 ? -10.398 17.875 -15.305 1 84.5 75 ILE A CA 1
ATOM 566 C C . ILE A 1 75 ? -9.203 17.922 -14.352 1 84.5 75 ILE A C 1
ATOM 568 O O . ILE A 1 75 ? -8.109 17.484 -14.695 1 84.5 75 ILE A O 1
ATOM 572 N N . GLY A 1 76 ? -9.414 18.406 -13.211 1 78.94 76 GLY A N 1
ATOM 573 C CA . GLY A 1 76 ? -8.344 18.531 -12.234 1 78.94 76 GLY A CA 1
ATOM 574 C C . GLY A 1 76 ? -7.914 17.188 -11.648 1 78.94 76 GLY A C 1
ATOM 575 O O . GLY A 1 76 ? -6.777 17.047 -11.203 1 78.94 76 GLY A O 1
ATOM 576 N N . ALA A 1 77 ? -8.75 16.25 -11.719 1 80.44 77 ALA A N 1
ATOM 577 C CA . ALA A 1 77 ? -8.477 15 -11.016 1 80.44 77 ALA A CA 1
ATOM 578 C C . ALA A 1 77 ? -8.172 13.875 -12.008 1 80.44 77 ALA A C 1
ATOM 580 O O . ALA A 1 77 ? -7.551 12.875 -11.641 1 80.44 77 ALA A O 1
ATOM 581 N N . ASN A 1 78 ? -8.586 14.008 -13.164 1 85.12 78 ASN A N 1
ATOM 582 C CA . ASN A 1 78 ? -8.477 12.961 -14.18 1 85.12 78 ASN A CA 1
ATOM 583 C C . ASN A 1 78 ? -7.574 13.391 -15.328 1 85.12 78 ASN A C 1
ATOM 585 O O . ASN A 1 78 ? -7.996 14.141 -16.219 1 85.12 78 ASN A O 1
ATOM 589 N N . PHE A 1 79 ? -6.453 12.859 -15.43 1 80.75 79 PHE A N 1
ATOM 590 C CA . PHE A 1 79 ? -5.434 13.328 -16.359 1 80.75 79 PHE A CA 1
ATOM 591 C C . PHE A 1 79 ? -5.789 12.945 -17.797 1 80.75 79 PHE A C 1
ATOM 593 O O . PHE A 1 79 ? -5.199 13.453 -18.75 1 80.75 79 PHE A O 1
ATOM 600 N N . PHE A 1 80 ? -6.746 12.109 -18 1 83.69 80 PHE A N 1
ATOM 601 C CA . PHE A 1 80 ? -7.168 11.719 -19.344 1 83.69 80 PHE A CA 1
ATOM 602 C C . PHE A 1 80 ? -8.055 12.789 -19.969 1 83.69 80 PHE A C 1
ATOM 604 O O . PHE A 1 80 ? -8.242 12.812 -21.188 1 83.69 80 PHE A O 1
ATOM 611 N N . LEU A 1 81 ? -8.641 13.562 -19.094 1 86.69 81 LEU A N 1
ATOM 612 C CA . LEU A 1 81 ? -9.617 14.531 -19.578 1 86.69 81 LEU A CA 1
ATOM 613 C C . LEU A 1 81 ? -8.945 15.867 -19.891 1 86.69 81 LEU A C 1
ATOM 615 O O . LEU A 1 81 ? -8.102 16.328 -19.125 1 86.69 81 LEU A O 1
ATOM 619 N N . GLU A 1 82 ? -9.359 16.422 -20.938 1 84.06 82 GLU A N 1
ATOM 620 C CA . GLU A 1 82 ? -8.812 17.719 -21.344 1 84.06 82 GLU A CA 1
ATOM 621 C C . GLU A 1 82 ? -9.789 18.859 -21.047 1 84.06 82 GLU A C 1
ATOM 623 O O . GLU A 1 82 ? -10.992 18.625 -20.938 1 84.06 82 GLU A O 1
ATOM 628 N N . ALA A 1 83 ? -9.234 20.016 -20.969 1 82.19 83 ALA A N 1
ATOM 629 C CA . ALA A 1 83 ? -10.016 21.203 -20.641 1 82.19 83 ALA A CA 1
ATOM 630 C C . ALA A 1 83 ? -11.164 21.406 -21.625 1 82.19 83 ALA A C 1
ATOM 632 O O . ALA A 1 83 ? -12.258 21.828 -21.25 1 82.19 83 ALA A O 1
ATOM 633 N N . ASP A 1 84 ? -10.953 20.984 -22.844 1 87.75 84 ASP A N 1
ATOM 634 C CA . ASP A 1 84 ? -11.945 21.234 -23.875 1 87.75 84 ASP A CA 1
ATOM 635 C C . ASP A 1 84 ? -13.078 20.203 -23.812 1 87.75 84 ASP A C 1
ATOM 637 O O . ASP A 1 84 ? -14.078 20.344 -24.531 1 87.75 84 ASP A O 1
ATOM 641 N N . SER A 1 85 ? -12.953 19.297 -22.938 1 91.56 85 SER A N 1
ATOM 642 C CA . SER A 1 85 ? -13.945 18.234 -22.875 1 91.56 85 SER A CA 1
ATOM 643 C C . SER A 1 85 ? -15.047 18.578 -21.875 1 91.56 85 SER A C 1
ATOM 645 O O . SER A 1 85 ? -16 17.812 -21.703 1 91.56 85 SER A O 1
ATOM 647 N N . VAL A 1 86 ? -14.984 19.719 -21.266 1 93.12 86 VAL A N 1
ATOM 648 C CA . VAL A 1 86 ? -15.992 20.094 -20.281 1 93.12 86 VAL A CA 1
ATOM 649 C C . VAL A 1 86 ? -17.375 20.109 -20.922 1 93.12 86 VAL A C 1
ATOM 651 O O . VAL A 1 86 ? -17.547 20.641 -22.016 1 93.12 86 VAL A O 1
ATOM 654 N N . GLY A 1 87 ? -18.312 19.469 -20.266 1 96.06 87 GLY A N 1
ATOM 655 C CA . GLY A 1 87 ? -19.672 19.422 -20.781 1 96.06 87 GLY A CA 1
ATOM 656 C C . GLY A 1 87 ? -19.984 18.188 -21.594 1 96.06 87 GLY A C 1
ATOM 657 O O . GLY A 1 87 ? -21.141 17.844 -21.797 1 96.06 87 GLY A O 1
ATOM 658 N N . LYS A 1 88 ? -18.984 17.547 -22.031 1 97 88 LYS A N 1
ATOM 659 C CA . LYS A 1 88 ? -19.141 16.297 -22.781 1 97 88 LYS A CA 1
ATOM 660 C C . LYS A 1 88 ? -19.375 15.117 -21.859 1 97 88 LYS A C 1
ATOM 662 O O . LYS A 1 88 ? -19.203 15.227 -20.641 1 97 88 LYS A O 1
ATOM 667 N N . SER A 1 89 ? -19.812 14.008 -22.469 1 97.75 89 SER A N 1
ATOM 668 C CA . SER A 1 89 ? -20.016 12.781 -21.703 1 97.75 89 SER A CA 1
ATOM 669 C C . SER A 1 89 ? -18.703 12.258 -21.141 1 97.75 89 SER A C 1
ATOM 671 O O . SER A 1 89 ? -17.766 11.984 -21.875 1 97.75 89 SER A O 1
ATOM 673 N N . ARG A 1 90 ? -18.688 12.102 -19.812 1 97.25 90 ARG A N 1
ATOM 674 C CA . ARG A 1 90 ? -17.484 11.602 -19.156 1 97.25 90 ARG A CA 1
ATOM 675 C C . ARG A 1 90 ? -17.172 10.172 -19.594 1 97.25 90 ARG A C 1
ATOM 677 O O . ARG A 1 90 ? -16.016 9.82 -19.828 1 97.25 90 ARG A O 1
ATOM 684 N N . ALA A 1 91 ? -18.219 9.352 -19.766 1 97.69 91 ALA A N 1
ATOM 685 C CA . ALA A 1 91 ? -18.062 7.973 -20.219 1 97.69 91 ALA A CA 1
ATOM 686 C C . ALA A 1 91 ? -17.469 7.91 -21.625 1 97.69 91 ALA A C 1
ATOM 688 O O . ALA A 1 91 ? -16.562 7.117 -21.891 1 97.69 91 ALA A O 1
ATOM 689 N N . GLN A 1 92 ? -17.953 8.719 -22.438 1 97.81 92 GLN A N 1
ATOM 690 C CA . GLN A 1 92 ? -17.531 8.719 -23.844 1 97.81 92 GLN A CA 1
ATOM 691 C C . GLN A 1 92 ? -16.078 9.141 -23.984 1 97.81 92 GLN A C 1
ATOM 693 O O . GLN A 1 92 ? -15.289 8.461 -24.641 1 97.81 92 GLN A O 1
ATOM 698 N N . VAL A 1 93 ? -15.766 10.266 -23.375 1 97.25 93 VAL A N 1
ATOM 699 C CA . VAL A 1 93 ? -14.422 10.805 -23.516 1 97.25 93 VAL A CA 1
ATOM 700 C C . VAL A 1 93 ? -13.414 9.867 -22.875 1 97.25 93 VAL A C 1
ATOM 702 O O . VAL A 1 93 ? -12.344 9.602 -23.438 1 97.25 93 VAL A O 1
ATOM 705 N N . ALA A 1 94 ? -13.719 9.383 -21.688 1 97 94 ALA A N 1
ATOM 706 C CA . ALA A 1 94 ? -12.828 8.445 -21.016 1 97 94 ALA A CA 1
ATOM 707 C C . ALA A 1 94 ? -12.57 7.207 -21.875 1 97 94 ALA A C 1
ATOM 709 O O . ALA A 1 94 ? -11.438 6.734 -21.969 1 97 94 ALA A O 1
ATOM 710 N N . THR A 1 95 ? -13.617 6.68 -22.484 1 97.88 95 THR A N 1
ATOM 711 C CA . THR A 1 95 ? -13.492 5.504 -23.328 1 97.88 95 THR A CA 1
ATOM 712 C C . THR A 1 95 ? -12.562 5.777 -24.5 1 97.88 95 THR A C 1
ATOM 714 O O . THR A 1 95 ? -11.672 4.973 -24.797 1 97.88 95 THR A O 1
ATOM 717 N N . GLN A 1 96 ? -12.758 6.895 -25.109 1 95.94 96 GLN A N 1
ATOM 718 C CA . GLN A 1 96 ? -11.938 7.266 -26.25 1 95.94 96 GLN A CA 1
ATOM 719 C C . GLN A 1 96 ? -10.461 7.359 -25.875 1 95.94 96 GLN A C 1
ATOM 721 O O . GLN A 1 96 ? -9.602 6.832 -26.578 1 95.94 96 GLN A O 1
ATOM 726 N N . MET A 1 97 ? -10.211 7.984 -24.797 1 93.06 97 MET A N 1
ATOM 727 C CA . MET A 1 97 ? -8.828 8.195 -24.359 1 93.06 97 MET A CA 1
ATOM 728 C C . MET A 1 97 ? -8.18 6.875 -23.969 1 93.06 97 MET A C 1
ATOM 730 O O . MET A 1 97 ? -7.008 6.637 -24.281 1 93.06 97 MET A O 1
ATOM 734 N N . LEU A 1 98 ? -8.875 6.02 -23.344 1 94.75 98 LEU A N 1
ATOM 735 C CA . LEU A 1 98 ? -8.344 4.734 -22.906 1 94.75 98 LEU A CA 1
ATOM 736 C C . LEU A 1 98 ? -8.055 3.828 -24.094 1 94.75 98 LEU A C 1
ATOM 738 O O . LEU A 1 98 ? -7.074 3.08 -24.094 1 94.75 98 LEU A O 1
ATOM 742 N N . LEU A 1 99 ? -8.836 3.887 -25.109 1 94.44 99 LEU A N 1
ATOM 743 C CA . LEU A 1 99 ? -8.672 3.043 -26.297 1 94.44 99 LEU A CA 1
ATOM 744 C C . LEU A 1 99 ? -7.41 3.418 -27.062 1 94.44 99 LEU A C 1
ATOM 746 O O . LEU A 1 99 ? -6.844 2.586 -27.766 1 94.44 99 LEU A O 1
ATOM 750 N N . GLU A 1 100 ? -6.977 4.637 -26.891 1 88.62 100 GLU A N 1
ATOM 751 C CA . GLU A 1 100 ? -5.754 5.086 -27.547 1 88.62 100 GLU A CA 1
ATOM 752 C C . GLU A 1 100 ? -4.527 4.395 -26.953 1 88.62 100 GLU A C 1
ATOM 754 O O . GLU A 1 100 ? -3.482 4.309 -27.609 1 88.62 100 GLU A O 1
ATOM 759 N N . LEU A 1 101 ? -4.66 3.865 -25.812 1 88.12 101 LEU A N 1
ATOM 760 C CA . LEU A 1 101 ? -3.52 3.289 -25.109 1 88.12 101 LEU A CA 1
ATOM 761 C C . LEU A 1 101 ? -3.162 1.922 -25.688 1 88.12 101 LEU A C 1
ATOM 763 O O . LEU A 1 101 ? -2.004 1.501 -25.625 1 88.12 101 LEU A O 1
ATOM 767 N N . ASN A 1 102 ? -4.164 1.146 -26.188 1 89.81 102 ASN A N 1
ATOM 768 C CA . ASN A 1 102 ? -3.959 -0.214 -26.672 1 89.81 102 ASN A CA 1
ATOM 769 C C . ASN A 1 102 ? -4.992 -0.592 -27.734 1 89.81 102 ASN A C 1
ATOM 771 O O . ASN A 1 102 ? -6.137 -0.909 -27.406 1 89.81 102 ASN A O 1
ATOM 775 N N . PRO A 1 103 ? -4.605 -0.685 -28.875 1 88.75 103 PRO A N 1
ATOM 776 C CA . PRO A 1 103 ? -5.543 -0.935 -29.969 1 88.75 103 PRO A CA 1
ATOM 777 C C . PRO A 1 103 ? -6.148 -2.336 -29.922 1 88.75 103 PRO A C 1
ATOM 779 O O . PRO A 1 103 ? -7.152 -2.6 -30.578 1 88.75 103 PRO A O 1
ATOM 782 N N . ASP A 1 104 ? -5.602 -3.254 -29.141 1 90.94 104 ASP A N 1
ATOM 783 C CA . ASP A 1 104 ? -6.098 -4.625 -29.047 1 90.94 104 ASP A CA 1
ATOM 784 C C . ASP A 1 104 ? -7.305 -4.719 -28.125 1 90.94 104 ASP A C 1
ATOM 786 O O . ASP A 1 104 ? -7.984 -5.746 -28.078 1 90.94 104 ASP A O 1
ATOM 790 N N . VAL A 1 105 ? -7.547 -3.68 -27.453 1 95.81 105 VAL A N 1
ATOM 791 C CA . VAL A 1 105 ? -8.609 -3.695 -26.453 1 95.81 105 VAL A CA 1
ATOM 792 C C . VAL A 1 105 ? -9.875 -3.064 -27.031 1 95.81 105 VAL A C 1
ATOM 794 O O . VAL A 1 105 ? -9.805 -2.027 -27.703 1 95.81 105 VAL A O 1
ATOM 797 N N . ARG A 1 106 ? -11.016 -3.744 -26.859 1 98 106 ARG A N 1
ATOM 798 C CA . ARG A 1 106 ? -12.305 -3.184 -27.266 1 98 106 ARG A CA 1
ATOM 799 C C . ARG A 1 106 ? -12.945 -2.396 -26.125 1 98 106 ARG A C 1
ATOM 801 O O . ARG A 1 106 ? -12.891 -2.809 -24.969 1 98 106 ARG A O 1
ATOM 808 N N . GLY A 1 107 ? -13.477 -1.243 -26.438 1 97.94 107 GLY A N 1
ATOM 809 C CA . GLY A 1 107 ? -14.094 -0.398 -25.422 1 97.94 107 GLY A CA 1
ATOM 810 C C . GLY A 1 107 ? -15.453 0.133 -25.844 1 97.94 107 GLY A C 1
ATOM 811 O O . GLY A 1 107 ? -15.672 0.457 -27.016 1 97.94 107 GLY A O 1
ATOM 812 N N . ASP A 1 108 ? -16.375 0.147 -24.922 1 97.94 108 ASP A N 1
ATOM 813 C CA . ASP A 1 108 ? -17.703 0.721 -25.094 1 97.94 108 ASP A CA 1
ATOM 814 C C . ASP A 1 108 ? -18.094 1.558 -23.875 1 97.94 108 ASP A C 1
ATOM 816 O O . ASP A 1 108 ? -17.422 1.539 -22.859 1 97.94 108 ASP A O 1
ATOM 820 N N . TYR A 1 109 ? -19.156 2.389 -24.094 1 98.12 109 TYR A N 1
ATOM 821 C CA . TYR A 1 109 ? -19.625 3.189 -22.969 1 98.12 109 TYR A CA 1
ATOM 822 C C . TYR A 1 109 ? -21.156 3.326 -23 1 98.12 109 TYR A C 1
ATOM 824 O O . TYR A 1 109 ? -21.781 3.145 -24.047 1 98.12 109 TYR A O 1
ATOM 832 N N . ILE A 1 110 ? -21.672 3.48 -21.906 1 97.19 110 ILE A N 1
ATOM 833 C CA . ILE A 1 110 ? -23.078 3.809 -21.719 1 97.19 110 ILE A CA 1
ATOM 834 C C . ILE A 1 110 ? -23.219 5.121 -20.953 1 97.19 110 ILE A C 1
ATOM 836 O O . ILE A 1 110 ? -22.812 5.207 -19.781 1 97.19 110 ILE A O 1
ATOM 840 N N . ASP A 1 111 ? -23.812 6.105 -21.578 1 97 111 ASP A N 1
ATOM 841 C CA . ASP A 1 111 ? -23.984 7.43 -20.984 1 97 111 ASP A CA 1
ATOM 842 C C . ASP A 1 111 ? -25.312 7.523 -20.25 1 97 111 ASP A C 1
ATOM 844 O O . ASP A 1 111 ? -26.219 8.266 -20.656 1 97 111 ASP A O 1
ATOM 848 N N . GLU A 1 112 ? -25.422 6.754 -19.25 1 94.75 112 GLU A N 1
ATOM 849 C CA . GLU A 1 112 ? -26.609 6.707 -18.375 1 94.75 112 GLU A CA 1
ATOM 850 C C . GLU A 1 112 ? -26.203 6.531 -16.922 1 94.75 112 GLU A C 1
ATOM 852 O O . GLU A 1 112 ? -25.109 6.074 -16.609 1 94.75 112 GLU A O 1
ATOM 857 N N . GLU A 1 113 ? -27.125 6.977 -16.094 1 93.94 113 GLU A N 1
ATOM 858 C CA . GLU A 1 113 ? -26.906 6.754 -14.664 1 93.94 113 GLU A CA 1
ATOM 859 C C . GLU A 1 113 ? -26.906 5.266 -14.328 1 93.94 113 GLU A C 1
ATOM 861 O O . GLU A 1 113 ? -27.797 4.531 -14.766 1 93.94 113 GLU A O 1
ATOM 866 N N . PRO A 1 114 ? -25.922 4.824 -13.562 1 93.12 114 PRO A N 1
ATOM 867 C CA . PRO A 1 114 ? -25.828 3.395 -13.258 1 93.12 114 PRO A CA 1
ATOM 868 C C . PRO A 1 114 ? -27.109 2.82 -12.656 1 93.12 114 PRO A C 1
ATOM 870 O O . PRO A 1 114 ? -27.484 1.694 -12.984 1 93.12 114 PRO A O 1
ATOM 873 N N . GLN A 1 115 ? -27.766 3.578 -11.844 1 90.69 115 GLN A N 1
ATOM 874 C CA . GLN A 1 115 ? -28.984 3.098 -11.203 1 90.69 115 GLN A CA 1
ATOM 875 C C . GLN A 1 115 ? -30.062 2.787 -12.234 1 90.69 115 GLN A C 1
ATOM 877 O O . GLN A 1 115 ? -30.844 1.842 -12.062 1 90.69 115 GLN A O 1
ATOM 882 N N . GLN A 1 116 ? -30.094 3.533 -13.234 1 91.12 116 GLN A N 1
ATOM 883 C CA . GLN A 1 116 ? -31.078 3.332 -14.289 1 91.12 116 GLN A CA 1
ATOM 884 C C . GLN A 1 116 ? -30.828 2.027 -15.039 1 91.12 116 GLN A C 1
ATOM 886 O O . GLN A 1 116 ? -31.781 1.31 -15.375 1 91.12 116 GLN A O 1
ATOM 891 N N . ILE A 1 117 ? -29.656 1.779 -15.258 1 90.25 117 ILE A N 1
ATOM 892 C CA . ILE A 1 117 ? -29.281 0.555 -15.969 1 90.25 117 ILE A CA 1
ATOM 893 C C . ILE A 1 117 ? -29.641 -0.659 -15.109 1 90.25 117 ILE A C 1
ATOM 895 O O . ILE A 1 117 ? -30.125 -1.669 -15.617 1 90.25 117 ILE A O 1
ATOM 899 N N . LEU A 1 118 ? -29.406 -0.572 -13.859 1 88.88 118 LEU A N 1
ATOM 900 C CA . LEU A 1 118 ? -29.688 -1.67 -12.945 1 88.88 118 LEU A CA 1
ATOM 901 C C . LEU A 1 118 ? -31.172 -1.969 -12.883 1 88.88 118 LEU A C 1
ATOM 903 O O . LEU A 1 118 ? -31.578 -3.123 -12.727 1 88.88 118 LEU A O 1
ATOM 907 N N . TYR A 1 119 ? -31.953 -0.968 -13.102 1 87.38 119 TYR A N 1
ATOM 908 C CA . TYR A 1 119 ? -33.406 -1.131 -13.055 1 87.38 119 TYR A CA 1
ATOM 909 C C . TYR A 1 119 ? -33.938 -1.599 -14.406 1 87.38 119 TYR A C 1
ATOM 911 O O . TYR A 1 119 ? -34.781 -2.482 -14.461 1 87.38 119 TYR A O 1
ATOM 919 N N . ASN A 1 120 ? -33.406 -1.078 -15.422 1 88.56 120 ASN A N 1
ATOM 920 C CA . ASN A 1 120 ? -34 -1.243 -16.734 1 88.56 120 ASN A CA 1
ATOM 921 C C . ASN A 1 120 ? -33.438 -2.445 -17.469 1 88.56 120 ASN A C 1
ATOM 923 O O . ASN A 1 120 ? -34.062 -3.004 -18.375 1 88.56 120 ASN A O 1
ATOM 927 N N . SER A 1 121 ? -32.219 -2.793 -17.141 1 86.25 121 SER A N 1
ATOM 928 C CA . SER A 1 121 ? -31.531 -3.863 -17.859 1 86.25 121 SER A CA 1
ATOM 929 C C . SER A 1 121 ? -30.75 -4.758 -16.906 1 86.25 121 SER A C 1
ATOM 931 O O . SER A 1 121 ? -29.516 -4.809 -16.953 1 86.25 121 SER A O 1
ATOM 933 N N . PRO A 1 122 ? -31.453 -5.562 -16.297 1 77 122 PRO A N 1
ATOM 934 C CA . PRO A 1 122 ? -30.766 -6.359 -15.281 1 77 122 PRO A CA 1
ATOM 935 C C . PRO A 1 122 ? -29.766 -7.344 -15.883 1 77 122 PRO A C 1
ATOM 937 O O . PRO A 1 122 ? -28.781 -7.707 -15.227 1 77 122 PRO A O 1
ATOM 940 N N . ASP A 1 123 ? -29.984 -7.699 -17.109 1 90.5 123 ASP A N 1
ATOM 941 C CA . ASP A 1 123 ? -29.109 -8.695 -17.734 1 90.5 123 ASP A CA 1
ATOM 942 C C . ASP A 1 123 ? -27.812 -8.055 -18.234 1 90.5 123 ASP A C 1
ATOM 944 O O . ASP A 1 123 ? -26.891 -8.766 -18.656 1 90.5 123 ASP A O 1
ATOM 948 N N . PHE A 1 124 ? -27.781 -6.77 -18.094 1 92.5 124 PHE A N 1
ATOM 949 C CA . PHE A 1 124 ? -26.625 -6.023 -18.562 1 92.5 124 PHE A CA 1
ATOM 950 C C . PHE A 1 124 ? -25.344 -6.512 -17.875 1 92.5 124 PHE A C 1
ATOM 952 O O . PHE A 1 124 ? -24.297 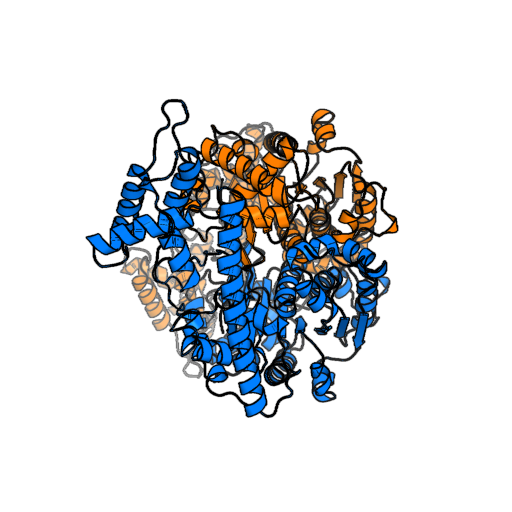-6.617 -18.5 1 92.5 124 PHE A O 1
ATOM 959 N N . LEU A 1 125 ? -25.5 -6.922 -16.641 1 94.62 125 LEU A N 1
ATOM 960 C CA . LEU A 1 125 ? -24.328 -7.23 -15.82 1 94.62 125 LEU A CA 1
ATOM 961 C C . LEU A 1 125 ? -23.891 -8.68 -16.016 1 94.62 125 LEU A C 1
ATOM 963 O O . LEU A 1 125 ? -22.828 -9.078 -15.547 1 94.62 125 LEU A O 1
ATOM 967 N N . ASN A 1 126 ? -24.609 -9.453 -16.812 1 93.69 126 ASN A N 1
ATOM 968 C CA . ASN A 1 126 ? -24.391 -10.891 -16.922 1 93.69 126 ASN A CA 1
ATOM 969 C C . ASN A 1 126 ? -23.125 -11.211 -17.703 1 93.69 126 ASN A C 1
ATOM 971 O O . ASN A 1 126 ? -22.594 -12.312 -17.594 1 93.69 126 ASN A O 1
ATOM 975 N N . ASN A 1 127 ? -22.656 -10.211 -18.406 1 91.94 127 ASN A N 1
ATOM 976 C CA . ASN A 1 127 ? -21.641 -10.531 -19.391 1 91.94 127 ASN A CA 1
ATOM 977 C C . ASN A 1 127 ? -20.266 -10.055 -18.953 1 91.94 127 ASN A C 1
ATOM 979 O O . ASN A 1 127 ? -19.297 -10.125 -19.719 1 91.94 127 ASN A O 1
ATOM 983 N N . PHE A 1 128 ? -20.172 -9.594 -17.781 1 97.69 128 PHE A N 1
ATOM 984 C CA . PHE A 1 128 ? -18.891 -9.039 -17.359 1 97.69 128 PHE A CA 1
ATOM 985 C C . PHE A 1 128 ? -18.141 -10.039 -16.5 1 97.69 128 PHE A C 1
ATOM 987 O O . PHE A 1 128 ? -18.734 -10.812 -15.75 1 97.69 128 PHE A O 1
ATOM 994 N N . THR A 1 129 ? -16.812 -10.023 -16.672 1 98.31 129 THR A N 1
ATOM 995 C CA . THR A 1 129 ? -15.922 -10.859 -15.867 1 98.31 129 THR A CA 1
ATOM 996 C C . THR A 1 129 ? -15.773 -10.289 -14.461 1 98.31 129 THR A C 1
ATOM 998 O O . THR A 1 129 ? -15.766 -11.039 -13.477 1 98.31 129 THR A O 1
ATOM 1001 N N . VAL A 1 130 ? -15.57 -9.07 -14.344 1 98.69 130 VAL A N 1
ATOM 1002 C CA . VAL A 1 130 ? -15.438 -8.312 -13.102 1 98.69 130 VAL A CA 1
ATOM 1003 C C . VAL A 1 130 ? -16.078 -6.941 -13.258 1 98.69 130 VAL A C 1
ATOM 1005 O O . VAL A 1 130 ? -16.016 -6.34 -14.328 1 98.69 130 VAL A O 1
ATOM 1008 N N . VAL A 1 131 ? -16.719 -6.5 -12.242 1 98.75 131 VAL A N 1
ATOM 1009 C CA . VAL A 1 131 ? -17.266 -5.148 -12.211 1 98.75 131 VAL A CA 1
ATOM 1010 C C . VAL A 1 131 ? -16.516 -4.305 -11.195 1 98.75 131 VAL A C 1
ATOM 1012 O O . VAL A 1 131 ? -16.344 -4.715 -10.039 1 98.75 131 VAL A O 1
ATOM 1015 N N . VAL A 1 132 ? -16 -3.158 -11.641 1 98.81 132 VAL A N 1
ATOM 1016 C CA . VAL A 1 132 ? -15.32 -2.191 -10.781 1 98.81 132 VAL A CA 1
ATOM 1017 C C . VAL A 1 132 ? -16.172 -0.928 -10.656 1 98.81 132 VAL A C 1
ATOM 1019 O O . VAL A 1 132 ? -16.641 -0.383 -11.656 1 98.81 132 VAL A O 1
ATOM 1022 N N . ALA A 1 133 ? -16.375 -0.49 -9.445 1 98.69 133 ALA A N 1
ATOM 1023 C CA . ALA A 1 133 ? -17.219 0.687 -9.219 1 98.69 133 ALA A CA 1
ATOM 1024 C C . ALA A 1 133 ? -16.484 1.719 -8.359 1 98.69 133 ALA A C 1
ATOM 1026 O O . ALA A 1 133 ? -15.82 1.365 -7.387 1 98.69 133 ALA A O 1
ATOM 1027 N N . THR A 1 134 ? -16.594 2.986 -8.773 1 97.75 134 THR A N 1
ATOM 1028 C CA . THR A 1 134 ? -15.992 4.062 -7.992 1 97.75 134 THR A CA 1
ATOM 1029 C C . THR A 1 134 ? -17.047 5.105 -7.613 1 97.75 134 THR A C 1
ATOM 1031 O O . THR A 1 134 ? -17.938 5.402 -8.398 1 97.75 134 THR A O 1
ATOM 1034 N N . SER A 1 135 ? -17.016 5.555 -6.359 1 93.81 135 SER A N 1
ATOM 1035 C CA . SER A 1 135 ? -17.797 6.688 -5.855 1 93.81 135 SER A CA 1
ATOM 1036 C C . SER A 1 135 ? -19.281 6.465 -6.059 1 93.81 135 SER A C 1
ATOM 1038 O O . SER A 1 135 ? -19.984 7.328 -6.605 1 93.81 135 SER A O 1
ATOM 1040 N N . LEU A 1 136 ? -19.766 5.328 -5.652 1 94.62 136 LEU A N 1
ATOM 1041 C CA . LEU A 1 136 ? -21.188 5.02 -5.738 1 94.62 136 LEU A CA 1
ATOM 1042 C C . LEU A 1 136 ? -21.922 5.523 -4.5 1 94.62 136 LEU A C 1
ATOM 1044 O O . LEU A 1 136 ? -21.344 5.602 -3.414 1 94.62 136 LEU A O 1
ATOM 1048 N N . THR A 1 137 ? -23.156 5.832 -4.742 1 93.62 137 THR A N 1
ATOM 1049 C CA . THR A 1 137 ? -24.047 6.113 -3.615 1 93.62 137 THR A CA 1
ATOM 1050 C C . THR A 1 137 ? -24.5 4.82 -2.947 1 93.62 137 THR A C 1
ATOM 1052 O O . THR A 1 137 ? -24.422 3.744 -3.545 1 93.62 137 THR A O 1
ATOM 1055 N N . GLU A 1 138 ? -24.969 4.965 -1.73 1 94.38 138 GLU A N 1
ATOM 1056 C CA . GLU A 1 138 ? -25.406 3.805 -0.961 1 94.38 138 GLU A CA 1
ATOM 1057 C C . GLU A 1 138 ? -26.484 3.018 -1.713 1 94.38 138 GLU A C 1
ATOM 1059 O O . GLU A 1 138 ? -26.391 1.795 -1.836 1 94.38 138 GLU A O 1
ATOM 1064 N N . LYS A 1 139 ? -27.438 3.699 -2.217 1 93.38 139 LYS A N 1
ATOM 1065 C CA . LYS A 1 139 ? -28.578 3.062 -2.885 1 93.38 139 LYS A CA 1
ATOM 1066 C C . LYS A 1 139 ? -28.109 2.262 -4.102 1 93.38 139 LYS A C 1
ATOM 1068 O O . LYS A 1 139 ? -28.5 1.104 -4.27 1 93.38 139 LYS A O 1
ATOM 1073 N N . CYS A 1 140 ? -27.312 2.863 -4.926 1 95 140 CYS A N 1
ATOM 1074 C CA . CYS A 1 140 ? -26.812 2.197 -6.121 1 95 140 CYS A CA 1
ATOM 1075 C C . CYS A 1 140 ? -25.922 1.021 -5.754 1 95 140 CYS A C 1
ATOM 1077 O O . CYS A 1 140 ? -25.984 -0.035 -6.387 1 95 140 CYS A O 1
ATOM 1079 N N . LEU A 1 141 ? -25.125 1.207 -4.754 1 97.06 141 LEU A N 1
ATOM 1080 C CA . LEU A 1 141 ? -24.172 0.183 -4.324 1 97.06 141 LEU A CA 1
ATOM 1081 C C . LEU A 1 141 ? -24.906 -1.059 -3.826 1 97.06 141 LEU A C 1
ATOM 1083 O O . LEU A 1 141 ? -24.531 -2.184 -4.168 1 97.06 141 LEU A O 1
ATOM 1087 N N . VAL A 1 142 ? -25.906 -0.875 -3.02 1 96.38 142 VAL A N 1
ATOM 1088 C CA . VAL A 1 142 ? -26.656 -1.986 -2.449 1 96.38 142 VAL A CA 1
ATOM 1089 C C . VAL A 1 142 ? -27.312 -2.793 -3.566 1 96.38 142 VAL A C 1
ATOM 1091 O O . VAL A 1 142 ? -27.266 -4.027 -3.566 1 96.38 142 VAL A O 1
ATOM 1094 N N . LEU A 1 143 ? -27.891 -2.102 -4.508 1 95.38 143 LEU A N 1
ATOM 1095 C CA . LEU A 1 143 ? -28.547 -2.766 -5.629 1 95.38 143 LEU A CA 1
ATOM 1096 C C . LEU A 1 143 ? -27.531 -3.529 -6.477 1 95.38 143 LEU A C 1
ATOM 1098 O O . LEU A 1 143 ? -27.766 -4.691 -6.828 1 95.38 143 LEU A O 1
ATOM 1102 N N . LEU A 1 144 ? -26.469 -2.873 -6.797 1 97.19 144 LEU A N 1
ATOM 1103 C CA . LEU A 1 144 ? -25.406 -3.48 -7.594 1 97.19 144 LEU A CA 1
ATOM 1104 C C . LEU A 1 144 ? -24.844 -4.707 -6.891 1 97.19 144 LEU A C 1
ATOM 1106 O O . LEU A 1 144 ? -24.641 -5.75 -7.52 1 97.19 144 LEU A O 1
ATOM 1110 N N . SER A 1 145 ? -24.578 -4.574 -5.617 1 97.94 145 SER A N 1
ATOM 1111 C CA . SER A 1 145 ? -24.031 -5.648 -4.797 1 97.94 145 SER A CA 1
ATOM 1112 C C . SER A 1 145 ? -24.922 -6.883 -4.82 1 97.94 145 SER A C 1
ATOM 1114 O O . SER A 1 145 ? -24.453 -7.992 -5.074 1 97.94 145 SER A O 1
ATOM 1116 N N . ARG A 1 146 ? -26.172 -6.711 -4.625 1 96.31 146 ARG A N 1
ATOM 1117 C CA . ARG A 1 146 ? -27.109 -7.828 -4.59 1 96.31 146 ARG A CA 1
ATOM 1118 C C . ARG A 1 146 ? -27.156 -8.539 -5.938 1 96.31 146 ARG A C 1
ATOM 1120 O O . ARG A 1 146 ? -27.141 -9.773 -5.996 1 96.31 146 ARG A O 1
ATOM 1127 N N . ARG A 1 147 ? -27.219 -7.762 -6.926 1 95.88 147 ARG A N 1
ATOM 1128 C CA . ARG A 1 147 ? -27.312 -8.344 -8.266 1 95.88 147 ARG A CA 1
ATOM 1129 C C . ARG A 1 147 ? -26.078 -9.164 -8.594 1 95.88 147 ARG A C 1
ATOM 1131 O O . ARG A 1 147 ? -26.188 -10.289 -9.078 1 95.88 147 ARG A O 1
ATOM 1138 N N . LEU A 1 148 ? -24.953 -8.586 -8.391 1 97.56 148 LEU A N 1
ATOM 1139 C CA . LEU A 1 148 ? -23.719 -9.266 -8.742 1 97.56 148 LEU A CA 1
ATOM 1140 C C . LEU A 1 148 ? -23.469 -10.461 -7.82 1 97.56 148 LEU A C 1
ATOM 1142 O O . LEU A 1 148 ? -22.844 -11.438 -8.227 1 97.56 148 LEU A O 1
ATOM 1146 N N . TRP A 1 149 ? -23.984 -10.359 -6.586 1 97.38 149 TRP A N 1
ATOM 1147 C CA . TRP A 1 149 ? -23.906 -11.492 -5.668 1 97.38 149 TRP A CA 1
ATOM 1148 C C . TRP A 1 149 ? -24.656 -12.695 -6.219 1 97.38 149 TRP A C 1
ATOM 1150 O O . TRP A 1 149 ? -24.156 -13.82 -6.195 1 97.38 149 TRP A O 1
ATOM 1160 N N . GLU A 1 150 ? -25.766 -12.422 -6.75 1 95.25 150 GLU A N 1
ATOM 1161 C CA . GLU A 1 150 ? -26.594 -13.484 -7.324 1 95.25 150 GLU A CA 1
ATOM 1162 C C . GLU A 1 150 ? -25.938 -14.078 -8.57 1 95.25 150 GLU A C 1
ATOM 1164 O O . GLU A 1 150 ? -26.047 -15.281 -8.812 1 95.25 150 GLU A O 1
ATOM 1169 N N . LEU A 1 151 ? -25.266 -13.266 -9.273 1 94.88 151 LEU A N 1
ATOM 1170 C CA . LEU A 1 151 ? -24.641 -13.695 -10.523 1 94.88 151 LEU A CA 1
ATOM 1171 C C . LEU A 1 151 ? -23.281 -14.32 -10.266 1 94.88 151 LEU A C 1
ATOM 1173 O O . LEU A 1 151 ? -22.672 -14.906 -11.172 1 94.88 151 LEU A O 1
ATOM 1177 N N . ASN A 1 152 ? -22.75 -14.219 -9.078 1 94.69 152 ASN A N 1
ATOM 1178 C CA . ASN A 1 152 ? -21.406 -14.656 -8.719 1 94.69 152 ASN A CA 1
ATOM 1179 C C . ASN A 1 152 ? -20.344 -13.961 -9.578 1 94.69 152 ASN A C 1
ATOM 1181 O O . ASN A 1 152 ? -19.469 -14.617 -10.133 1 94.69 152 ASN A O 1
ATOM 1185 N N . ILE A 1 153 ? -20.531 -12.656 -9.844 1 97.75 153 ILE A N 1
ATOM 1186 C CA . ILE A 1 153 ? -19.547 -11.82 -10.523 1 97.75 153 ILE A CA 1
ATOM 1187 C C . ILE A 1 153 ? -18.828 -10.93 -9.508 1 97.75 153 ILE A C 1
ATOM 1189 O O . ILE A 1 153 ? -19.484 -10.219 -8.734 1 97.75 153 ILE A O 1
ATOM 1193 N N . PRO A 1 154 ? -17.516 -11.008 -9.5 1 98.5 154 PRO A N 1
ATOM 1194 C CA . PRO A 1 154 ? -16.781 -10.195 -8.531 1 98.5 154 PRO A CA 1
ATOM 1195 C C . PRO A 1 154 ? -17.047 -8.703 -8.695 1 98.5 154 PRO A C 1
ATOM 1197 O O . PRO A 1 154 ? -17.125 -8.211 -9.82 1 98.5 154 PRO A O 1
ATOM 1200 N N . LEU A 1 155 ? -17.234 -8.031 -7.57 1 98.81 155 LEU A N 1
ATOM 1201 C CA . LEU A 1 155 ? -17.406 -6.586 -7.5 1 98.81 155 LEU A CA 1
ATOM 1202 C C . LEU A 1 155 ? -16.297 -5.941 -6.676 1 98.81 155 LEU A C 1
ATOM 1204 O O . LEU A 1 155 ? -16.078 -6.328 -5.527 1 98.81 155 LEU A O 1
ATOM 1208 N N . ILE A 1 156 ? -15.602 -5.027 -7.281 1 98.81 156 ILE A N 1
ATOM 1209 C CA . ILE A 1 156 ? -14.578 -4.262 -6.578 1 98.81 156 ILE A CA 1
ATOM 1210 C C . ILE A 1 156 ? -15.016 -2.805 -6.453 1 98.81 156 ILE A C 1
ATOM 1212 O O . ILE A 1 156 ? -15.094 -2.084 -7.453 1 98.81 156 ILE A O 1
ATOM 1216 N N . VAL A 1 157 ? -15.273 -2.387 -5.246 1 98.81 157 VAL A N 1
ATOM 1217 C CA . VAL A 1 157 ? -15.711 -1.021 -4.973 1 98.81 157 VAL A CA 1
ATOM 1218 C C . VAL A 1 157 ? -14.547 -0.204 -4.426 1 98.81 157 VAL A C 1
ATOM 1220 O O . VAL A 1 157 ? -13.898 -0.609 -3.457 1 98.81 157 VAL A O 1
ATOM 1223 N N . CYS A 1 158 ? -14.305 0.955 -5.059 1 98.56 158 CYS A N 1
ATOM 1224 C CA . CYS A 1 158 ? -13.172 1.786 -4.664 1 98.56 158 CYS A CA 1
ATOM 1225 C C . CYS A 1 158 ? -13.609 3.225 -4.418 1 98.56 158 CYS A C 1
ATOM 1227 O O . CYS A 1 158 ? -14.547 3.711 -5.059 1 98.56 158 CYS A O 1
ATOM 1229 N N . ARG A 1 159 ? -12.938 3.846 -3.49 1 97.69 159 ARG A N 1
ATOM 1230 C CA . ARG A 1 159 ? -13.125 5.266 -3.211 1 97.69 159 ARG A CA 1
ATOM 1231 C C . ARG A 1 159 ? -11.797 5.938 -2.861 1 97.69 159 ARG A C 1
ATOM 1233 O O . ARG A 1 159 ? -10.992 5.375 -2.121 1 97.69 159 ARG A O 1
ATOM 1240 N N . SER A 1 160 ? -11.562 7.016 -3.48 1 96.56 160 SER A N 1
ATOM 1241 C CA . SER A 1 160 ? -10.453 7.902 -3.158 1 96.56 160 SER A CA 1
ATOM 1242 C C . SER A 1 160 ? -10.945 9.289 -2.76 1 96.56 160 SER A C 1
ATOM 1244 O O . SER A 1 160 ? -11.547 9.992 -3.568 1 96.56 160 SER A O 1
ATOM 1246 N N . ILE A 1 161 ? -10.734 9.688 -1.519 1 95.62 161 ILE A N 1
ATOM 1247 C CA . ILE A 1 161 ? -11.164 10.992 -1.013 1 95.62 161 ILE A CA 1
ATOM 1248 C C . ILE A 1 161 ? -10.039 11.625 -0.2 1 95.62 161 ILE A C 1
ATOM 1250 O O . ILE A 1 161 ? -9.672 11.125 0.866 1 95.62 161 ILE A O 1
ATOM 1254 N N . GLY A 1 162 ? -9.586 12.734 -0.734 1 93.75 162 GLY A N 1
ATOM 1255 C CA . GLY A 1 162 ? -8.453 13.352 -0.064 1 93.75 162 GLY A CA 1
ATOM 1256 C C . GLY A 1 162 ? -7.27 12.414 0.085 1 93.75 162 GLY A C 1
ATOM 1257 O O . GLY A 1 162 ? -6.789 11.852 -0.901 1 93.75 162 GLY A O 1
ATOM 1258 N N . PHE A 1 163 ? -6.941 12.141 1.323 1 94.62 163 PHE A N 1
ATOM 1259 C CA . PHE A 1 163 ? -5.758 11.336 1.61 1 94.62 163 PHE A CA 1
ATOM 1260 C C . PHE A 1 163 ? -6.148 9.891 1.902 1 94.62 163 PHE A C 1
ATOM 1262 O O . PHE A 1 163 ? -5.305 9.086 2.299 1 94.62 163 PHE A O 1
ATOM 1269 N N . ILE A 1 164 ? -7.402 9.562 1.696 1 96.62 164 ILE A N 1
ATOM 1270 C CA . ILE A 1 164 ? -7.875 8.242 2.107 1 96.62 164 ILE A CA 1
ATOM 1271 C C . ILE A 1 164 ? -8.227 7.418 0.874 1 96.62 164 ILE A C 1
ATOM 1273 O O . ILE A 1 164 ? -8.891 7.91 -0.042 1 96.62 164 ILE A O 1
ATOM 1277 N N . ALA A 1 165 ? -7.719 6.254 0.824 1 98.12 165 ALA A N 1
ATOM 1278 C CA . ALA A 1 165 ? -8.078 5.281 -0.203 1 98.12 165 ALA A CA 1
ATOM 1279 C C . ALA A 1 165 ? -8.805 4.086 0.406 1 98.12 165 ALA A C 1
ATOM 1281 O O . ALA A 1 165 ? -8.438 3.607 1.481 1 98.12 165 ALA A O 1
ATOM 1282 N N . TYR A 1 166 ? -9.891 3.664 -0.22 1 98.25 166 TYR A N 1
ATOM 1283 C CA . TYR A 1 166 ? -10.734 2.58 0.258 1 98.25 166 TYR A CA 1
ATOM 1284 C C . TYR A 1 166 ? -11.07 1.606 -0.869 1 98.25 166 TYR A C 1
ATOM 1286 O O . TYR A 1 166 ? -11.43 2.023 -1.972 1 98.25 166 TYR A O 1
ATOM 1294 N N . MET A 1 167 ? -10.875 0.306 -0.692 1 98.69 167 MET A N 1
ATOM 1295 C CA . MET A 1 167 ? -11.258 -0.732 -1.646 1 98.69 167 MET A CA 1
ATOM 1296 C C . MET A 1 167 ? -11.977 -1.882 -0.941 1 98.69 167 MET A C 1
ATOM 1298 O O . MET A 1 167 ? -11.477 -2.404 0.059 1 98.69 167 MET A O 1
ATOM 1302 N N . ARG A 1 168 ? -13.125 -2.277 -1.362 1 98.62 168 ARG A N 1
ATOM 1303 C CA . ARG A 1 168 ? -13.93 -3.375 -0.842 1 98.62 168 ARG A CA 1
ATOM 1304 C C . ARG A 1 168 ? -14.266 -4.375 -1.941 1 98.62 168 ARG A C 1
ATOM 1306 O O . ARG A 1 168 ? -14.906 -4.023 -2.938 1 98.62 168 ARG A O 1
ATOM 1313 N N . ILE A 1 169 ? -13.844 -5.621 -1.737 1 98.5 169 ILE A N 1
ATOM 1314 C CA . ILE A 1 169 ? -14.023 -6.668 -2.738 1 98.5 169 ILE A CA 1
ATOM 1315 C C . ILE A 1 169 ? -15.172 -7.582 -2.326 1 98.5 169 ILE A C 1
ATOM 1317 O O . ILE A 1 169 ? -15.219 -8.062 -1.191 1 98.5 169 ILE A O 1
ATOM 1321 N N . GLN A 1 170 ? -16.109 -7.766 -3.215 1 98.44 170 GLN A N 1
ATOM 1322 C CA . GLN A 1 170 ? -17.203 -8.727 -3.062 1 98.44 170 GLN A CA 1
ATOM 1323 C C . GLN A 1 170 ? -17.062 -9.875 -4.059 1 98.44 170 GLN A C 1
ATOM 1325 O O . GLN A 1 170 ? -16.984 -9.648 -5.266 1 98.44 170 GLN A O 1
ATOM 1330 N N . VAL A 1 171 ? -17.047 -11.047 -3.549 1 97.44 171 VAL A N 1
ATOM 1331 C CA . VAL A 1 171 ? -17.078 -12.25 -4.371 1 97.44 171 VAL A CA 1
ATOM 1332 C C . VAL A 1 171 ? -17.734 -13.391 -3.607 1 97.44 171 VAL A C 1
ATOM 1334 O O . VAL A 1 171 ? -17.453 -13.609 -2.43 1 97.44 171 VAL A O 1
ATOM 1337 N N . LYS A 1 172 ? -18.688 -14 -4.203 1 96.62 172 LYS A N 1
ATOM 1338 C CA . LYS A 1 172 ? -19.359 -15.109 -3.537 1 96.62 172 LYS A CA 1
ATOM 1339 C C . LYS A 1 172 ? -18.438 -16.312 -3.383 1 96.62 172 LYS A C 1
ATOM 1341 O O . LYS A 1 172 ? -18.25 -16.812 -2.275 1 96.62 172 LYS A O 1
ATOM 1346 N N . GLU A 1 173 ? -17.891 -16.75 -4.457 1 96.5 173 GLU A N 1
ATOM 1347 C CA . GLU A 1 173 ? -16.906 -17.828 -4.469 1 96.5 173 GLU A CA 1
ATOM 1348 C C . GLU A 1 173 ? -15.914 -17.672 -5.609 1 96.5 173 GLU A C 1
ATOM 1350 O O . GLU A 1 173 ? -16.297 -17.359 -6.742 1 96.5 173 GLU A O 1
ATOM 1355 N N . HIS A 1 174 ? -14.703 -17.688 -5.316 1 96.44 174 HIS A N 1
ATOM 1356 C CA . HIS A 1 174 ? -13.602 -17.656 -6.277 1 96.44 174 HIS A CA 1
ATOM 1357 C C . HIS A 1 174 ? -12.68 -18.859 -6.105 1 96.44 174 HIS A C 1
ATOM 1359 O O . HIS A 1 174 ? -12.156 -19.094 -5.016 1 96.44 174 HIS A O 1
ATOM 1365 N N . THR A 1 175 ? -12.531 -19.641 -7.152 1 96.75 175 THR A N 1
ATOM 1366 C CA . THR A 1 175 ? -11.711 -20.844 -7.094 1 96.75 175 THR A CA 1
ATOM 1367 C C . THR A 1 175 ? -10.438 -20.688 -7.914 1 96.75 175 THR A C 1
ATOM 1369 O O . THR A 1 175 ? -10.461 -20.078 -8.992 1 96.75 175 THR A O 1
ATOM 1372 N N . ILE A 1 176 ? -9.344 -21.125 -7.395 1 95.5 176 ILE A N 1
ATOM 1373 C CA . ILE A 1 176 ? -8.055 -21.031 -8.062 1 95.5 176 ILE A CA 1
ATOM 1374 C C . ILE A 1 176 ? -7.414 -22.422 -8.141 1 95.5 176 ILE A C 1
ATOM 1376 O O . ILE A 1 176 ? -7.301 -23.125 -7.137 1 95.5 176 ILE A O 1
ATOM 1380 N N . VAL A 1 177 ? -6.953 -22.781 -9.312 1 93.75 177 VAL A N 1
ATOM 1381 C CA . VAL A 1 177 ? -6.277 -24.062 -9.523 1 93.75 177 VAL A CA 1
ATOM 1382 C C . VAL A 1 177 ? -4.773 -23.828 -9.68 1 93.75 177 VAL A C 1
ATOM 1384 O O . VAL A 1 177 ? -3.975 -24.375 -8.914 1 93.75 177 VAL A O 1
ATOM 1387 N N . GLU A 1 178 ? -4.449 -22.844 -10.539 1 89.12 178 GLU A N 1
ATOM 1388 C CA . GLU A 1 178 ? -3.053 -22.562 -10.867 1 89.12 178 GLU A CA 1
ATOM 1389 C C . GLU A 1 178 ? -2.453 -21.531 -9.914 1 89.12 178 GLU A C 1
ATOM 1391 O O . GLU A 1 178 ? -2.059 -20.453 -10.328 1 89.12 178 GLU A O 1
ATOM 1396 N N . THR A 1 179 ? -2.277 -22.047 -8.664 1 82.5 179 THR A N 1
ATOM 1397 C CA . THR A 1 179 ? -1.729 -21.109 -7.691 1 82.5 179 THR A CA 1
ATOM 1398 C C . THR A 1 179 ? -0.214 -21.016 -7.828 1 82.5 179 THR A C 1
ATOM 1400 O O . THR A 1 179 ? 0.464 -22.016 -8.047 1 82.5 179 THR A O 1
ATOM 1403 N N . HIS A 1 180 ? 0.33 -19.938 -7.957 1 69.75 180 HIS A N 1
ATOM 1404 C CA . HIS A 1 180 ? 1.777 -19.75 -7.914 1 69.75 180 HIS A CA 1
ATOM 1405 C C . HIS A 1 180 ? 2.281 -19.703 -6.477 1 69.75 180 HIS A C 1
ATOM 1407 O O . HIS A 1 180 ? 2.193 -18.656 -5.82 1 69.75 180 HIS A O 1
ATOM 1413 N N . PRO A 1 181 ? 2.502 -20.906 -5.965 1 60.47 181 PRO A N 1
ATOM 1414 C CA . PRO A 1 181 ? 2.791 -20.906 -4.527 1 60.47 181 PRO A CA 1
ATOM 1415 C C . PRO A 1 181 ? 4.055 -20.125 -4.18 1 60.47 181 PRO A C 1
ATOM 1417 O O . PRO A 1 181 ? 4.957 -20 -5.012 1 60.47 181 PRO A O 1
ATOM 1420 N N . ASP A 1 182 ? 4.039 -19.531 -2.977 1 57.22 182 ASP A N 1
ATOM 1421 C CA . ASP A 1 182 ? 5.184 -18.828 -2.42 1 57.22 182 ASP A CA 1
ATOM 1422 C C . ASP A 1 182 ? 6.344 -19.781 -2.146 1 57.22 182 ASP A C 1
ATOM 1424 O O . ASP A 1 182 ? 7.508 -19.422 -2.35 1 57.22 182 ASP A O 1
ATOM 1428 N N . ASN A 1 183 ? 5.93 -20.969 -1.633 1 61.38 183 ASN A N 1
ATOM 1429 C CA . ASN A 1 183 ? 6.914 -21.969 -1.251 1 61.38 183 ASN A CA 1
ATOM 1430 C C . ASN A 1 183 ? 6.57 -23.344 -1.82 1 61.38 183 ASN A C 1
ATOM 1432 O O . ASN A 1 183 ? 5.508 -23.891 -1.52 1 61.38 183 ASN A O 1
ATOM 1436 N N . GLU A 1 184 ? 7.41 -23.672 -2.854 1 67.69 184 GLU A N 1
ATOM 1437 C CA . GLU A 1 184 ? 7.113 -25 -3.4 1 67.69 184 GLU A CA 1
ATOM 1438 C C . GLU A 1 184 ? 7.895 -26.078 -2.668 1 67.69 184 GLU A C 1
ATOM 1440 O O . GLU A 1 184 ? 9.117 -25.984 -2.533 1 67.69 184 GLU A O 1
ATOM 1445 N N . THR A 1 185 ? 7.188 -26.953 -1.988 1 73.69 185 THR A N 1
ATOM 1446 C CA . THR A 1 185 ? 7.801 -28.156 -1.423 1 73.69 185 THR A CA 1
ATOM 1447 C C . THR A 1 185 ? 7.746 -29.297 -2.42 1 73.69 185 THR A C 1
ATOM 1449 O O . THR A 1 185 ? 6.68 -29.625 -2.943 1 73.69 185 THR A O 1
ATOM 1452 N N . PRO A 1 186 ? 8.906 -29.891 -2.625 1 84.31 186 PRO A N 1
ATOM 1453 C CA . PRO A 1 186 ? 8.906 -31 -3.582 1 84.31 186 PRO A CA 1
ATOM 1454 C C . PRO A 1 186 ? 8.125 -32.219 -3.078 1 84.31 186 PRO A C 1
ATOM 1456 O O . PRO A 1 186 ? 8.172 -32.531 -1.889 1 84.31 186 PRO A O 1
ATOM 1459 N N . ASP A 1 187 ? 7.387 -32.844 -3.928 1 89.5 187 ASP A N 1
ATOM 1460 C CA . ASP A 1 187 ? 6.645 -34.062 -3.643 1 89.5 187 ASP A CA 1
ATOM 1461 C C . ASP A 1 187 ? 7.449 -35.281 -4.039 1 89.5 187 ASP A C 1
ATOM 1463 O O . ASP A 1 187 ? 7.246 -35.844 -5.121 1 89.5 187 ASP A O 1
ATOM 1467 N N . LEU A 1 188 ? 8.281 -35.781 -3.082 1 93.38 188 LEU A N 1
ATOM 1468 C CA . LEU A 1 188 ? 9.227 -36.844 -3.428 1 93.38 188 LEU A CA 1
ATOM 1469 C C . LEU A 1 188 ? 8.695 -38.219 -2.99 1 93.38 188 LEU A C 1
ATOM 1471 O O . LEU A 1 188 ? 9.219 -39.25 -3.408 1 93.38 188 LEU A O 1
ATOM 1475 N N . ARG A 1 189 ? 7.711 -38.312 -2.193 1 94 189 ARG A N 1
ATOM 1476 C CA . ARG A 1 189 ? 7.062 -39.531 -1.732 1 94 189 ARG A CA 1
ATOM 1477 C C . ARG A 1 189 ? 8.078 -40.531 -1.169 1 94 189 ARG A C 1
ATOM 1479 O O . ARG A 1 189 ? 8.039 -41.719 -1.483 1 94 189 ARG A O 1
ATOM 1486 N N . LEU A 1 190 ? 8.867 -39.969 -0.308 1 93.31 190 LEU A N 1
ATOM 1487 C CA . LEU A 1 190 ? 9.945 -40.812 0.223 1 93.31 190 LEU A CA 1
ATOM 1488 C C . LEU A 1 190 ? 9.43 -41.719 1.326 1 93.31 190 LEU A C 1
ATOM 1490 O O . LEU A 1 190 ? 9.953 -42.812 1.522 1 93.31 190 LEU A O 1
ATOM 1494 N N . ASP A 1 191 ? 8.461 -41.312 2.045 1 91.44 191 ASP A N 1
ATOM 1495 C CA . ASP A 1 191 ? 7.898 -42.094 3.135 1 91.44 191 ASP A CA 1
ATOM 1496 C C . ASP A 1 191 ? 6.934 -43.156 2.605 1 91.44 191 ASP A C 1
ATOM 1498 O O . ASP A 1 191 ? 6.762 -44.219 3.219 1 91.44 191 ASP A O 1
ATOM 1502 N N . LYS A 1 192 ? 6.242 -42.781 1.505 1 89.94 192 LYS A N 1
ATOM 1503 C CA . LYS A 1 192 ? 5.301 -43.688 0.854 1 89.94 192 LYS A CA 1
ATOM 1504 C C . LYS A 1 192 ? 5.562 -43.781 -0.648 1 89.94 192 LYS A C 1
ATOM 1506 O O . LYS A 1 192 ? 4.715 -43.375 -1.452 1 89.94 192 LYS A O 1
ATOM 1511 N N . PRO A 1 193 ? 6.695 -44.438 -0.924 1 94.25 193 PRO A N 1
ATOM 1512 C CA . PRO A 1 193 ? 7 -44.5 -2.355 1 94.25 193 PRO A CA 1
ATOM 1513 C C . PRO A 1 193 ? 6.016 -45.375 -3.127 1 94.25 193 PRO A C 1
ATOM 1515 O O . PRO A 1 193 ? 5.566 -46.406 -2.617 1 94.25 193 PRO A O 1
ATOM 1518 N N . PHE A 1 194 ? 5.656 -44.969 -4.289 1 94 194 PHE A N 1
ATOM 1519 C CA . PHE A 1 194 ? 4.812 -45.812 -5.145 1 94 194 PHE A CA 1
ATOM 1520 C C . PHE A 1 194 ? 5.621 -46.938 -5.77 1 94 194 PHE A C 1
ATOM 1522 O O . PHE A 1 194 ? 6.852 -46.906 -5.719 1 94 194 PHE A O 1
ATOM 1529 N N . GLY A 1 195 ? 5.008 -47.875 -6.348 1 94.06 195 GLY A N 1
ATOM 1530 C CA . GLY A 1 195 ? 5.586 -49.156 -6.727 1 94.06 195 GLY A CA 1
ATOM 1531 C C . GLY A 1 195 ? 6.84 -49.031 -7.57 1 94.06 195 GLY A C 1
ATOM 1532 O O . GLY A 1 195 ? 7.898 -49.531 -7.215 1 94.06 195 GLY A O 1
ATOM 1533 N N . THR A 1 196 ? 6.734 -48.281 -8.609 1 95.88 196 THR A N 1
ATOM 1534 C CA . THR A 1 196 ? 7.848 -48.125 -9.539 1 95.88 196 THR A CA 1
ATOM 1535 C C . THR A 1 196 ? 9.016 -47.406 -8.883 1 95.88 196 THR A C 1
ATOM 1537 O O . THR A 1 196 ? 10.18 -47.688 -9.156 1 95.88 196 THR A O 1
ATOM 1540 N N . LEU A 1 197 ? 8.711 -46.469 -8.062 1 96.81 197 LEU A N 1
ATOM 1541 C CA . LEU A 1 197 ? 9.75 -45.719 -7.359 1 96.81 197 LEU A CA 1
ATOM 1542 C C . LEU A 1 197 ? 10.469 -46.625 -6.348 1 96.81 197 LEU A C 1
ATOM 1544 O O . LEU A 1 197 ? 11.703 -46.594 -6.277 1 96.81 197 LEU A O 1
ATOM 1548 N N . LYS A 1 198 ? 9.727 -47.344 -5.633 1 96.19 198 LYS A N 1
ATOM 1549 C CA . LYS A 1 198 ? 10.297 -48.25 -4.645 1 96.19 198 LYS A CA 1
ATOM 1550 C C . LYS A 1 198 ? 11.227 -49.25 -5.309 1 96.19 198 LYS A C 1
ATOM 1552 O O . LYS A 1 198 ? 12.336 -49.5 -4.824 1 96.19 198 LYS A O 1
ATOM 1557 N N . LYS A 1 199 ? 10.758 -49.781 -6.375 1 96.62 199 LYS A N 1
ATOM 1558 C CA . LYS A 1 199 ? 11.562 -50.75 -7.109 1 96.62 199 LYS A CA 1
ATOM 1559 C C . LYS A 1 199 ? 12.883 -50.125 -7.57 1 96.62 199 LYS A C 1
ATOM 1561 O O . LYS A 1 199 ? 13.938 -50.781 -7.465 1 96.62 199 LYS A O 1
ATOM 1566 N N . HIS A 1 200 ? 12.781 -48.969 -8.031 1 96.69 200 HIS A N 1
ATOM 1567 C CA . HIS A 1 200 ? 13.969 -48.312 -8.523 1 96.69 200 HIS A CA 1
ATOM 1568 C C . HIS A 1 200 ? 14.93 -47.969 -7.391 1 96.69 200 HIS A C 1
ATOM 1570 O O . HIS A 1 200 ? 16.141 -48.219 -7.496 1 96.69 200 HIS A O 1
ATOM 1576 N N . LEU A 1 201 ? 14.43 -47.438 -6.352 1 96.31 201 LEU A N 1
ATOM 1577 C CA . LEU A 1 201 ? 15.266 -47.031 -5.223 1 96.31 201 LEU A CA 1
ATOM 1578 C C . LEU A 1 201 ? 15.891 -48.25 -4.551 1 96.31 201 LEU A C 1
ATOM 1580 O O . LEU A 1 201 ? 17.047 -48.219 -4.137 1 96.31 201 LEU A O 1
ATOM 1584 N N . ASP A 1 202 ? 15.18 -49.281 -4.531 1 94.81 202 ASP A N 1
ATOM 1585 C CA . ASP A 1 202 ? 15.664 -50.5 -3.896 1 94.81 202 ASP A CA 1
ATOM 1586 C C . ASP A 1 202 ? 16.75 -51.156 -4.738 1 94.81 202 ASP A C 1
ATOM 1588 O O . ASP A 1 202 ? 17.594 -51.906 -4.211 1 94.81 202 ASP A O 1
ATOM 1592 N N . SER A 1 203 ? 16.734 -50.875 -5.961 1 94.5 203 SER A N 1
ATOM 1593 C CA . SER A 1 203 ? 17.688 -51.5 -6.867 1 94.5 203 SER A CA 1
ATOM 1594 C C . SER A 1 203 ? 19.078 -50.875 -6.727 1 94.5 203 SER A C 1
ATOM 1596 O O . SER A 1 203 ? 20.078 -51.469 -7.16 1 94.5 203 SER A O 1
ATOM 1598 N N . ILE A 1 204 ? 19.125 -49.781 -6.105 1 94.12 204 ILE A N 1
ATOM 1599 C CA . ILE A 1 204 ? 20.406 -49.094 -5.992 1 94.12 204 ILE A CA 1
ATOM 1600 C C . ILE A 1 204 ? 21.031 -49.375 -4.637 1 94.12 204 ILE A C 1
ATOM 1602 O O . ILE A 1 204 ? 20.391 -49.219 -3.596 1 94.12 204 ILE A O 1
ATOM 1606 N N . ASP A 1 205 ? 22.281 -49.844 -4.676 1 92.94 205 ASP A N 1
ATOM 1607 C CA . ASP A 1 205 ? 23.047 -50.062 -3.457 1 92.94 205 ASP A CA 1
ATOM 1608 C C . ASP A 1 205 ? 24.188 -49.031 -3.34 1 92.94 205 ASP A C 1
ATOM 1610 O O . ASP A 1 205 ? 25.172 -49.125 -4.074 1 92.94 205 ASP A O 1
ATOM 1614 N N . LEU A 1 206 ? 24.047 -48.219 -2.365 1 92.12 206 LEU A N 1
ATOM 1615 C CA . LEU A 1 206 ? 25 -47.125 -2.201 1 92.12 206 LEU A CA 1
ATOM 1616 C C . LEU A 1 206 ? 26.391 -47.688 -1.842 1 92.12 206 LEU A C 1
ATOM 1618 O O . LEU A 1 206 ? 27.406 -47.062 -2.195 1 92.12 206 LEU A O 1
ATOM 1622 N N . ASP A 1 207 ? 26.469 -48.75 -1.202 1 88.69 207 ASP A N 1
ATOM 1623 C CA . ASP A 1 207 ? 27.719 -49.281 -0.668 1 88.69 207 ASP A CA 1
ATOM 1624 C C . ASP A 1 207 ? 28.578 -49.906 -1.775 1 88.69 207 ASP A C 1
ATOM 1626 O O . ASP A 1 207 ? 29.797 -50 -1.648 1 88.69 207 ASP A O 1
ATOM 1630 N N . THR A 1 208 ? 28.016 -50.25 -2.807 1 91.69 208 THR A N 1
ATOM 1631 C CA . THR A 1 208 ? 28.734 -50.938 -3.863 1 91.69 208 THR A CA 1
ATOM 1632 C C . THR A 1 208 ? 29.094 -50 -4.996 1 91.69 208 THR A C 1
ATOM 1634 O O . THR A 1 208 ? 29.781 -50.375 -5.941 1 91.69 208 THR A O 1
ATOM 1637 N N . LEU A 1 209 ? 28.75 -48.75 -4.875 1 90.69 209 LEU A N 1
ATOM 1638 C CA . LEU A 1 209 ? 28.984 -47.812 -5.953 1 90.69 209 LEU A CA 1
ATOM 1639 C C . LEU A 1 209 ? 30.422 -47.312 -5.938 1 90.69 209 LEU A C 1
ATOM 1641 O O . LEU A 1 209 ? 31.031 -47.188 -4.871 1 90.69 209 LEU A O 1
ATOM 1645 N N . SER A 1 210 ? 30.953 -47.094 -7.152 1 89.19 210 SER A N 1
ATOM 1646 C CA . SER A 1 210 ? 32.219 -46.406 -7.242 1 89.19 210 SER A CA 1
ATOM 1647 C C . SER A 1 210 ? 32.125 -44.969 -6.68 1 89.19 210 SER A C 1
ATOM 1649 O O . SER A 1 210 ? 31 -44.469 -6.504 1 89.19 210 SER A O 1
ATOM 1651 N N . PHE A 1 211 ? 33.188 -44.438 -6.449 1 88.19 211 PHE A N 1
ATOM 1652 C CA . PHE A 1 211 ? 33.156 -43.094 -5.914 1 88.19 211 PHE A CA 1
ATOM 1653 C C . PHE A 1 211 ? 32.5 -42.125 -6.883 1 88.19 211 PHE A C 1
ATOM 1655 O O . PHE A 1 211 ? 31.734 -41.25 -6.465 1 88.19 211 PHE A O 1
ATOM 1662 N N . LYS A 1 212 ? 32.781 -42.312 -8.094 1 87.44 212 LYS A N 1
ATOM 1663 C CA . LYS A 1 212 ? 32.188 -41.469 -9.117 1 87.44 212 LYS A CA 1
ATOM 1664 C C . LYS A 1 212 ? 30.672 -41.594 -9.133 1 87.44 212 LYS A C 1
ATOM 1666 O O . LYS A 1 212 ? 29.969 -40.594 -9.172 1 87.44 212 LYS A O 1
ATOM 1671 N N . ASP A 1 213 ? 30.234 -42.75 -9.047 1 90 213 ASP A N 1
ATOM 1672 C CA . ASP A 1 213 ? 28.797 -43 -9.078 1 90 213 ASP A CA 1
ATOM 1673 C C . ASP A 1 213 ? 28.141 -42.562 -7.777 1 90 213 ASP A C 1
ATOM 1675 O O . ASP A 1 213 ? 27.016 -42.062 -7.793 1 90 213 ASP A O 1
ATOM 1679 N N . HIS A 1 214 ? 28.812 -42.75 -6.77 1 92.88 214 HIS A N 1
ATOM 1680 C CA . HIS A 1 214 ? 28.328 -42.375 -5.453 1 92.88 214 HIS A CA 1
ATOM 1681 C C . HIS A 1 214 ? 28.156 -40.844 -5.348 1 92.88 214 HIS A C 1
ATOM 1683 O O . HIS A 1 214 ? 27.203 -40.375 -4.742 1 92.88 214 HIS A O 1
ATOM 1689 N N . SER A 1 215 ? 29.031 -40.188 -6 1 91.38 215 SER A N 1
ATOM 1690 C CA . SER A 1 215 ? 29.031 -38.719 -5.934 1 91.38 215 SER A CA 1
ATOM 1691 C C . SER A 1 215 ? 28.031 -38.125 -6.922 1 91.38 215 SER A C 1
ATOM 1693 O O . SER A 1 215 ? 27.719 -36.938 -6.848 1 91.38 215 SER A O 1
ATOM 1695 N N . HIS A 1 216 ? 27.453 -38.906 -7.777 1 92.62 216 HIS A N 1
ATOM 1696 C CA . HIS A 1 216 ? 26.562 -38.375 -8.805 1 92.62 216 HIS A CA 1
ATOM 1697 C C . HIS A 1 216 ? 25.203 -39.062 -8.75 1 92.62 216 HIS A C 1
ATOM 1699 O O . HIS A 1 216 ? 24.453 -39 -9.727 1 92.62 216 HIS A O 1
ATOM 1705 N N . ILE A 1 217 ? 24.906 -39.656 -7.68 1 93.94 217 ILE A N 1
ATOM 1706 C CA . ILE A 1 217 ? 23.578 -40.188 -7.453 1 93.94 217 ILE A CA 1
ATOM 1707 C C . ILE A 1 217 ? 22.641 -39.094 -7 1 93.94 217 ILE A C 1
ATOM 1709 O O . ILE A 1 217 ? 23.031 -38.219 -6.234 1 93.94 217 ILE A O 1
ATOM 1713 N N . PRO A 1 218 ? 21.391 -39.062 -7.566 1 94.88 218 PRO A N 1
ATOM 1714 C CA . PRO A 1 218 ? 20.438 -38.031 -7.109 1 94.88 218 PRO A CA 1
ATOM 1715 C C . PRO A 1 218 ? 20.203 -38.094 -5.602 1 94.88 218 PRO A C 1
ATOM 1717 O O . PRO A 1 218 ? 20.141 -39.156 -5.012 1 94.88 218 PRO A O 1
ATOM 1720 N N . TYR A 1 219 ? 20.031 -36.969 -5.027 1 94.75 219 TYR A N 1
ATOM 1721 C CA . TYR A 1 219 ? 19.953 -36.906 -3.572 1 94.75 219 TYR A CA 1
ATOM 1722 C C . TYR A 1 219 ? 18.672 -37.594 -3.074 1 94.75 219 TYR A C 1
ATOM 1724 O O . TYR A 1 219 ? 18.562 -37.938 -1.896 1 94.75 219 TYR A O 1
ATOM 1732 N N . VAL A 1 220 ? 17.719 -37.75 -3.936 1 95.25 220 VAL A N 1
ATOM 1733 C CA . VAL A 1 220 ? 16.484 -38.469 -3.6 1 95.25 220 VAL A CA 1
ATOM 1734 C C . VAL A 1 220 ? 16.797 -39.906 -3.156 1 95.25 220 VAL A C 1
ATOM 1736 O O . VAL A 1 220 ? 16.188 -40.406 -2.213 1 95.25 220 VAL A O 1
ATOM 1739 N N . VAL A 1 221 ? 17.781 -40.469 -3.814 1 95.75 221 VAL A N 1
ATOM 1740 C CA . VAL A 1 221 ? 18.188 -41.812 -3.49 1 95.75 221 VAL A CA 1
ATOM 1741 C C . VAL A 1 221 ? 18.875 -41.844 -2.127 1 95.75 221 VAL A C 1
ATOM 1743 O O . VAL A 1 221 ? 18.609 -42.719 -1.305 1 95.75 221 VAL A O 1
ATOM 1746 N N . ILE A 1 222 ? 19.672 -40.875 -1.927 1 95.88 222 ILE A N 1
ATOM 1747 C CA . ILE A 1 222 ? 20.391 -40.75 -0.665 1 95.88 222 ILE A CA 1
ATOM 1748 C C . ILE A 1 222 ? 19.406 -40.625 0.487 1 95.88 222 ILE A C 1
ATOM 1750 O O . ILE A 1 222 ? 19.484 -41.344 1.484 1 95.88 222 ILE A O 1
ATOM 1754 N N . LEU A 1 223 ? 18.469 -39.781 0.296 1 96 223 LEU A N 1
ATOM 1755 C CA . LEU A 1 223 ? 17.469 -39.5 1.322 1 96 223 LEU A CA 1
ATOM 1756 C C . LEU A 1 223 ? 16.672 -40.781 1.624 1 96 223 LEU A C 1
ATOM 1758 O O . LEU A 1 223 ? 16.422 -41.094 2.789 1 96 223 LEU A O 1
ATOM 1762 N N . TYR A 1 224 ? 16.297 -41.469 0.597 1 96.12 224 TYR A N 1
ATOM 1763 C CA . TYR A 1 224 ? 15.492 -42.656 0.76 1 96.12 224 TYR A CA 1
ATOM 1764 C C . TYR A 1 224 ? 16.266 -43.719 1.537 1 96.12 224 TYR A C 1
ATOM 1766 O O . TYR A 1 224 ? 15.711 -44.344 2.445 1 96.12 224 TYR A O 1
ATOM 1774 N N . LYS A 1 225 ? 17.516 -43.938 1.2 1 96 225 LYS A N 1
ATOM 1775 C CA . LYS A 1 225 ? 18.328 -44.969 1.823 1 96 225 LYS A CA 1
ATOM 1776 C C . LYS A 1 225 ? 18.547 -44.688 3.307 1 96 225 LYS A C 1
ATOM 1778 O O . LYS A 1 225 ? 18.391 -45.562 4.148 1 96 225 LYS A O 1
ATOM 1783 N N . TYR A 1 226 ? 18.844 -43.531 3.555 1 95.81 226 TYR A N 1
ATOM 1784 C CA . TYR A 1 226 ? 19.125 -43.188 4.945 1 95.81 226 TYR A CA 1
ATOM 1785 C C . TYR A 1 226 ? 17.844 -43.062 5.754 1 95.81 226 TYR A C 1
ATOM 1787 O O . TYR A 1 226 ? 17.828 -43.344 6.957 1 95.81 226 TYR A O 1
ATOM 1795 N N . LEU A 1 227 ? 16.781 -42.656 5.117 1 95.38 227 LEU A N 1
ATOM 1796 C CA . LEU A 1 227 ? 15.484 -42.625 5.785 1 95.38 227 LEU A CA 1
ATOM 1797 C C . LEU A 1 227 ? 15.039 -44.062 6.129 1 95.38 227 LEU A C 1
ATOM 1799 O O . LEU A 1 227 ? 14.484 -44.281 7.207 1 95.38 227 LEU A O 1
ATOM 1803 N N . SER A 1 228 ? 15.227 -44.938 5.199 1 93.62 228 SER A N 1
ATOM 1804 C CA . SER A 1 228 ? 14.898 -46.344 5.434 1 93.62 228 SER A CA 1
ATOM 1805 C C . SER A 1 228 ? 15.68 -46.906 6.613 1 93.62 228 SER A C 1
ATOM 1807 O O . SER A 1 228 ? 15.125 -47.625 7.445 1 93.62 228 SER A O 1
ATOM 1809 N N . LYS A 1 229 ? 16.953 -46.531 6.664 1 93.25 229 LYS A N 1
ATOM 1810 C CA . LYS A 1 229 ? 17.781 -46.969 7.789 1 93.25 229 LYS A CA 1
ATOM 1811 C C . LYS A 1 229 ? 17.281 -46.375 9.102 1 93.25 229 LYS A C 1
ATOM 1813 O O . LYS A 1 229 ? 17.281 -47.031 10.133 1 93.25 229 LYS A O 1
ATOM 1818 N N . TRP A 1 230 ? 16.906 -45.219 9.016 1 95.12 230 TRP A N 1
ATOM 1819 C CA . TRP A 1 230 ? 16.359 -44.531 10.195 1 95.12 230 TRP A CA 1
ATOM 1820 C C . TRP A 1 230 ? 15.109 -45.25 10.695 1 95.12 230 TRP A C 1
ATOM 1822 O O . TRP A 1 230 ? 14.977 -45.5 11.891 1 95.12 230 TRP A O 1
ATOM 1832 N N . ILE A 1 231 ? 14.203 -45.5 9.797 1 93.38 231 ILE A N 1
ATOM 1833 C CA . ILE A 1 231 ? 12.93 -46.125 10.156 1 93.38 231 ILE A CA 1
ATOM 1834 C C . ILE A 1 231 ? 13.18 -47.531 10.742 1 93.38 231 ILE A C 1
ATOM 1836 O O . ILE A 1 231 ? 12.492 -47.938 11.68 1 93.38 231 ILE A O 1
ATOM 1840 N N . LEU A 1 232 ? 14.102 -48.188 10.203 1 92.38 232 LEU A N 1
ATOM 1841 C CA . LEU A 1 232 ? 14.461 -49.5 10.703 1 92.38 232 LEU A CA 1
ATOM 1842 C C . LEU A 1 232 ? 14.969 -49.406 12.133 1 92.38 232 LEU A C 1
ATOM 1844 O O . LEU A 1 232 ? 14.656 -50.281 12.961 1 92.38 232 LEU A O 1
ATOM 1848 N N . ASN A 1 233 ? 15.688 -48.375 12.453 1 93.12 233 ASN A N 1
ATOM 1849 C CA . ASN A 1 233 ? 16.328 -48.219 13.758 1 93.12 233 ASN A CA 1
ATOM 1850 C C . ASN A 1 233 ? 15.398 -47.562 14.773 1 93.12 233 ASN A C 1
ATOM 1852 O O . ASN A 1 233 ? 15.516 -47.812 15.977 1 93.12 233 ASN A O 1
ATOM 1856 N N . HIS A 1 234 ? 14.539 -46.719 14.289 1 92.56 234 HIS A N 1
ATOM 1857 C CA . HIS A 1 234 ? 13.766 -45.906 15.227 1 92.56 234 HIS A CA 1
ATOM 1858 C C . HIS A 1 234 ? 12.273 -46.25 15.148 1 92.56 234 HIS A C 1
ATOM 1860 O O . HIS A 1 234 ? 11.508 -45.875 16.031 1 92.56 234 HIS A O 1
ATOM 1866 N N . GLY A 1 235 ? 11.836 -46.906 14.055 1 88.81 235 GLY A N 1
ATOM 1867 C CA . GLY A 1 235 ? 10.469 -47.406 13.93 1 88.81 235 GLY A CA 1
ATOM 1868 C C . GLY A 1 235 ? 9.523 -46.406 13.305 1 88.81 235 GLY A C 1
ATOM 1869 O O . GLY A 1 235 ? 8.398 -46.75 12.938 1 88.81 235 GLY A O 1
ATOM 1870 N N . SER A 1 236 ? 9.883 -45.156 13.367 1 90.62 236 SER A N 1
ATOM 1871 C CA . SER A 1 236 ? 9 -44.125 12.812 1 90.62 236 SER A CA 1
ATOM 1872 C C . SER A 1 236 ? 9.797 -43.062 12.062 1 90.62 236 SER A C 1
ATOM 1874 O O . SER A 1 236 ? 11.031 -43.062 12.117 1 90.62 236 SER A O 1
ATOM 1876 N N . LEU A 1 237 ? 9.094 -42.219 11.281 1 92.62 237 LEU A N 1
ATOM 1877 C CA . LEU A 1 237 ? 9.719 -41.125 10.586 1 92.62 237 LEU A CA 1
ATOM 1878 C C . LEU A 1 237 ? 10.234 -40.062 11.578 1 92.62 237 LEU A C 1
ATOM 1880 O O . LEU A 1 237 ? 9.703 -39.938 12.68 1 92.62 237 LEU A O 1
ATOM 1884 N N . PRO A 1 238 ? 11.266 -39.375 11.195 1 92.56 238 PRO A N 1
ATOM 1885 C CA . PRO A 1 238 ? 11.703 -38.281 12.055 1 92.56 238 PRO A CA 1
ATOM 1886 C C . PRO A 1 238 ? 10.633 -37.188 12.203 1 92.56 238 PRO A C 1
ATOM 1888 O O . PRO A 1 238 ? 10.141 -36.656 11.203 1 92.56 238 PRO A O 1
ATOM 1891 N N . LYS A 1 239 ? 10.234 -36.812 13.414 1 86.5 239 LYS A N 1
ATOM 1892 C CA . LYS A 1 239 ? 9.133 -35.875 13.656 1 86.5 239 LYS A CA 1
ATOM 1893 C C . LYS A 1 239 ? 9.648 -34.562 14.227 1 86.5 239 LYS A C 1
ATOM 1895 O O . LYS A 1 239 ? 9.188 -33.5 13.828 1 86.5 239 LYS A O 1
ATOM 1900 N N . THR A 1 240 ? 10.594 -34.625 15.07 1 86.75 240 THR A N 1
ATOM 1901 C CA . THR A 1 240 ? 11.078 -33.438 15.758 1 86.75 240 THR A CA 1
ATOM 1902 C C . THR A 1 240 ? 12.297 -32.875 15.047 1 86.75 240 THR A C 1
ATOM 1904 O O . THR A 1 240 ? 12.914 -33.531 14.219 1 86.75 240 THR A O 1
ATOM 1907 N N . TYR A 1 241 ? 12.547 -31.703 15.312 1 87.12 241 TYR A N 1
ATOM 1908 C CA . TYR A 1 241 ? 13.742 -31.062 14.781 1 87.12 241 TYR A CA 1
ATOM 1909 C C . TYR A 1 241 ? 14.992 -31.828 15.188 1 87.12 241 TYR A C 1
ATOM 1911 O O . TYR A 1 241 ? 15.938 -31.969 14.398 1 87.12 241 TYR A O 1
ATOM 1919 N N . LYS A 1 242 ? 14.984 -32.281 16.406 1 90.12 242 LYS A N 1
ATOM 1920 C CA . LYS A 1 242 ? 16.125 -33.062 16.891 1 90.12 242 LYS A CA 1
ATOM 1921 C C . LYS A 1 242 ? 16.297 -34.344 16.078 1 90.12 242 LYS A C 1
ATOM 1923 O O . LYS A 1 242 ? 17.422 -34.719 15.742 1 90.12 242 LYS A O 1
ATOM 1928 N N . ASP A 1 243 ? 15.219 -35 15.75 1 92.88 243 ASP A N 1
ATOM 1929 C CA . ASP A 1 243 ? 15.258 -36.188 14.914 1 92.88 243 ASP A CA 1
ATOM 1930 C C . ASP A 1 243 ? 15.859 -35.906 13.547 1 92.88 243 ASP A C 1
ATOM 1932 O O . ASP A 1 243 ? 16.688 -36.656 13.039 1 92.88 243 ASP A O 1
ATOM 1936 N N . LYS A 1 244 ? 15.438 -34.781 12.992 1 92.75 244 LYS A N 1
ATOM 1937 C CA . LYS A 1 244 ? 15.898 -34.406 11.656 1 92.75 244 LYS A CA 1
ATOM 1938 C C . LYS A 1 244 ? 17.375 -34 11.672 1 92.75 244 LYS A C 1
ATOM 1940 O O . LYS A 1 244 ? 18.109 -34.281 10.719 1 92.75 244 LYS A O 1
ATOM 1945 N N . GLN A 1 245 ? 17.781 -33.406 12.742 1 92.62 245 GLN A N 1
ATOM 1946 C CA . GLN A 1 245 ? 19.188 -33.094 12.891 1 92.62 245 GLN A CA 1
ATOM 1947 C C . GLN A 1 245 ? 20.047 -34.344 12.969 1 92.62 245 GLN A C 1
ATOM 1949 O O . GLN A 1 245 ? 21.125 -34.406 12.391 1 92.62 245 GLN A O 1
ATOM 1954 N N . LEU A 1 246 ? 19.547 -35.219 13.719 1 93.94 246 LEU A N 1
ATOM 1955 C CA . LEU A 1 246 ? 20.25 -36.469 13.828 1 93.94 246 LEU A CA 1
ATOM 1956 C C . LEU A 1 246 ? 20.328 -37.188 12.477 1 93.94 246 LEU A C 1
ATOM 1958 O O . LEU A 1 246 ? 21.359 -37.781 12.141 1 93.94 246 LEU A O 1
ATOM 1962 N N . LEU A 1 247 ? 19.297 -37.188 11.789 1 95.69 247 LEU A N 1
ATOM 1963 C CA . LEU A 1 247 ? 19.297 -37.781 10.453 1 95.69 247 LEU A CA 1
ATOM 1964 C C . LEU A 1 247 ? 20.328 -37.094 9.555 1 95.69 247 LEU A C 1
ATOM 1966 O O . LEU A 1 247 ? 21.016 -37.75 8.781 1 95.69 247 LEU A O 1
ATOM 1970 N N . ARG A 1 248 ? 20.344 -35.812 9.594 1 95.19 248 ARG A N 1
ATOM 1971 C CA . ARG A 1 248 ? 21.328 -35.062 8.82 1 95.19 248 ARG A CA 1
ATOM 1972 C C . ARG A 1 248 ? 22.75 -35.5 9.148 1 95.19 248 ARG A C 1
ATOM 1974 O O . ARG A 1 248 ? 23.578 -35.656 8.258 1 95.19 248 ARG A O 1
ATOM 1981 N N . GLU A 1 249 ? 23 -35.719 10.406 1 94.31 249 GLU A N 1
ATOM 1982 C CA . GLU A 1 249 ? 24.328 -36.156 10.828 1 94.31 249 GLU A CA 1
ATOM 1983 C C . GLU A 1 249 ? 24.625 -37.562 10.297 1 94.31 249 GLU A C 1
ATOM 1985 O O . GLU A 1 249 ? 25.766 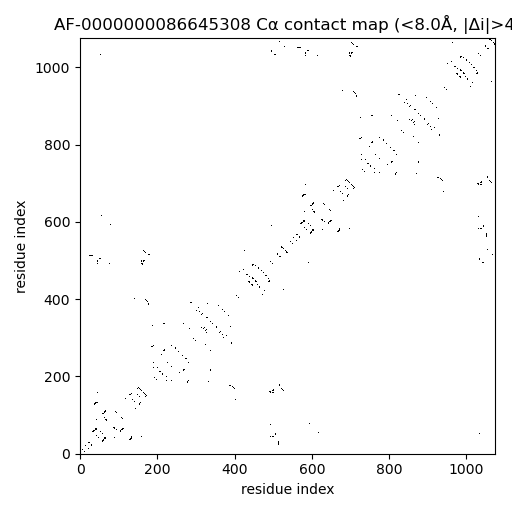-37.844 9.922 1 94.31 249 GLU A O 1
ATOM 1990 N N . ILE A 1 250 ? 23.672 -38.406 10.344 1 94.94 250 ILE A N 1
ATOM 1991 C CA . ILE A 1 250 ? 23.828 -39.75 9.828 1 94.94 250 ILE A CA 1
ATOM 1992 C C . ILE A 1 250 ? 24.188 -39.719 8.344 1 94.94 250 ILE A C 1
ATOM 1994 O O . ILE A 1 250 ? 25.047 -40.469 7.879 1 94.94 250 ILE A O 1
ATOM 1998 N N . ILE A 1 251 ? 23.531 -38.844 7.605 1 95.69 25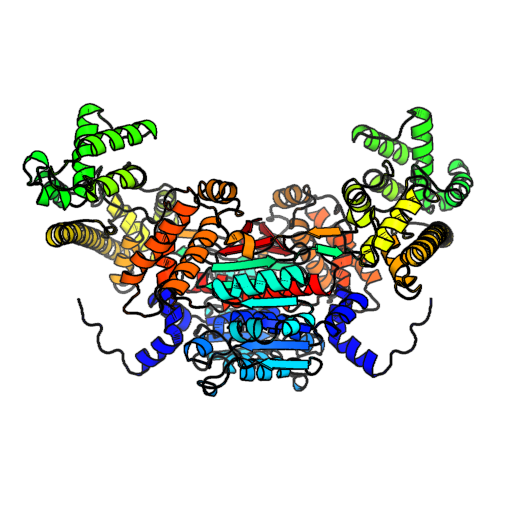1 ILE A N 1
ATOM 1999 C CA . ILE A 1 251 ? 23.797 -38.719 6.18 1 95.69 251 ILE A CA 1
ATOM 2000 C C . ILE A 1 251 ? 25.203 -38.156 5.973 1 95.69 251 ILE A C 1
ATOM 2002 O O . ILE A 1 251 ? 25.922 -38.594 5.078 1 95.69 251 ILE A O 1
ATOM 2006 N N . ARG A 1 252 ? 25.562 -37.188 6.781 1 93.94 252 ARG A N 1
ATOM 2007 C CA . ARG A 1 252 ? 26.875 -36.594 6.688 1 93.94 252 ARG A CA 1
ATOM 2008 C C . ARG A 1 252 ? 27.984 -37.625 6.867 1 93.94 252 ARG A C 1
ATOM 2010 O O . ARG A 1 252 ? 29.016 -37.562 6.195 1 93.94 252 ARG A O 1
ATOM 2017 N N . LYS A 1 253 ? 27.781 -38.469 7.75 1 92 253 LYS A N 1
ATOM 2018 C CA . LYS A 1 253 ? 28.766 -39.531 8.031 1 92 253 LYS A CA 1
ATOM 2019 C C . LYS A 1 253 ? 28.875 -40.5 6.867 1 92 253 LYS A C 1
ATOM 2021 O O . LYS A 1 253 ? 29.875 -41.219 6.758 1 92 253 LYS A O 1
ATOM 2026 N N . GLY A 1 254 ? 27.859 -40.531 6.035 1 91.19 254 GLY A N 1
ATOM 2027 C CA . GLY A 1 254 ? 27.859 -41.406 4.887 1 91.19 254 GLY A CA 1
ATOM 2028 C C . GLY A 1 254 ? 28.641 -40.875 3.705 1 91.19 254 GLY A C 1
ATOM 2029 O O . GLY A 1 254 ? 28.844 -41.562 2.711 1 91.19 254 GLY A O 1
ATOM 2030 N N . MET A 1 255 ? 29.109 -39.688 3.793 1 91.38 255 MET A N 1
ATOM 2031 C CA . MET A 1 255 ? 29.891 -39.062 2.729 1 91.38 255 MET A CA 1
ATOM 2032 C C . MET A 1 255 ? 31.25 -39.719 2.604 1 91.38 255 MET A C 1
ATOM 2034 O O . MET A 1 255 ? 31.859 -40.094 3.607 1 91.38 255 MET A O 1
ATOM 2038 N N . ARG A 1 256 ? 31.625 -39.906 1.367 1 88.56 256 ARG A N 1
ATOM 2039 C CA . ARG A 1 256 ? 32.938 -40.531 1.107 1 88.56 256 ARG A CA 1
ATOM 2040 C C . ARG A 1 256 ? 33.969 -39.5 0.764 1 88.56 256 ARG A C 1
ATOM 2042 O O . ARG A 1 256 ? 33.656 -38.375 0.334 1 88.56 256 ARG A O 1
ATOM 2049 N N . LYS A 1 257 ? 35.156 -39.656 1.185 1 77.88 257 LYS A N 1
ATOM 2050 C CA . LYS A 1 257 ? 36.281 -38.781 0.89 1 77.88 257 LYS A CA 1
ATOM 2051 C C . LYS A 1 257 ? 37.219 -39.406 -0.165 1 77.88 257 LYS A C 1
ATOM 2053 O O . LYS A 1 257 ? 37.438 -40.594 -0.179 1 77.88 257 LYS A O 1
ATOM 2058 N N . ASP A 1 258 ? 37.25 -38.719 -1.292 1 65.94 258 ASP A N 1
ATOM 2059 C CA . ASP A 1 258 ? 38.25 -39.188 -2.26 1 65.94 258 ASP A CA 1
ATOM 2060 C C . ASP A 1 258 ? 39.656 -38.688 -1.894 1 65.94 258 ASP A C 1
ATOM 2062 O O . ASP A 1 258 ? 39.812 -37.562 -1.438 1 65.94 258 ASP A O 1
ATOM 2066 N N . GLU A 1 259 ? 40.562 -39.625 -1.695 1 59.41 259 GLU A N 1
ATOM 2067 C CA . GLU A 1 259 ? 41.969 -39.312 -1.424 1 59.41 259 GLU A CA 1
ATOM 2068 C C . GLU A 1 259 ? 42.469 -38.188 -2.33 1 59.41 259 GLU A C 1
ATOM 2070 O O . GLU A 1 259 ? 43.312 -37.375 -1.94 1 59.41 259 GLU A O 1
ATOM 2075 N N . GLN A 1 260 ? 41.969 -38.094 -3.545 1 54.75 260 GLN A N 1
ATOM 2076 C CA . GLN A 1 260 ? 42.531 -37.125 -4.492 1 54.75 260 GLN A CA 1
ATOM 2077 C C . GLN A 1 260 ? 41.688 -35.812 -4.496 1 54.75 260 GLN A C 1
ATOM 2079 O O . GLN A 1 260 ? 42.094 -34.844 -5.121 1 54.75 260 GLN A O 1
ATOM 2084 N N . ASP A 1 261 ? 40.5 -35.812 -4.02 1 54.81 261 ASP A N 1
ATOM 2085 C CA . ASP A 1 261 ? 39.625 -34.625 -4.094 1 54.81 261 ASP A CA 1
ATOM 2086 C C . ASP A 1 261 ? 39.75 -33.75 -2.85 1 54.81 261 ASP A C 1
ATOM 2088 O O . ASP A 1 261 ? 39.531 -34.219 -1.73 1 54.81 261 ASP A O 1
ATOM 2092 N N . THR A 1 262 ? 40.594 -32.812 -2.957 1 50.84 262 THR A N 1
ATOM 2093 C CA . THR A 1 262 ? 40.938 -31.797 -1.977 1 50.84 262 THR A CA 1
ATOM 2094 C C . THR A 1 262 ? 39.656 -31.203 -1.349 1 50.84 262 THR A C 1
ATOM 2096 O O . THR A 1 262 ? 39.719 -30.656 -0.243 1 50.84 262 THR A O 1
ATOM 2099 N N . VAL A 1 263 ? 38.719 -31.094 -2.184 1 53.53 263 VAL A N 1
ATOM 2100 C CA . VAL A 1 263 ? 37.594 -30.359 -1.627 1 53.53 263 VAL A CA 1
ATOM 2101 C C . VAL A 1 263 ? 36.688 -31.297 -0.816 1 53.53 263 VAL A C 1
ATOM 2103 O O . VAL A 1 263 ? 35.969 -30.859 0.086 1 53.53 263 VAL A O 1
ATOM 2106 N N . ASN A 1 264 ? 37 -32.562 -0.812 1 56.41 264 ASN A N 1
ATOM 2107 C CA . ASN A 1 264 ? 36.5 -33.688 -0.058 1 56.41 264 ASN A CA 1
ATOM 2108 C C . ASN A 1 264 ? 35 -33.562 0.198 1 56.41 264 ASN A C 1
ATOM 2110 O O . ASN A 1 264 ? 34.531 -33.875 1.292 1 56.41 264 ASN A O 1
ATOM 2114 N N . THR A 1 265 ? 34.125 -32.812 -0.693 1 71.94 265 THR A N 1
ATOM 2115 C CA . THR A 1 265 ? 32.719 -32.719 -0.325 1 71.94 265 THR A CA 1
ATOM 2116 C C . THR A 1 265 ? 31.828 -33.219 -1.449 1 71.94 265 THR A C 1
ATOM 2118 O O . THR A 1 265 ? 32.125 -33 -2.627 1 71.94 265 THR A O 1
ATOM 2121 N N . GLU A 1 266 ? 31.016 -34.312 -1.242 1 87.38 266 GLU A N 1
ATOM 2122 C CA . GLU A 1 266 ? 29.969 -34.75 -2.16 1 87.38 266 GLU A CA 1
ATOM 2123 C C . GLU A 1 266 ? 28.781 -33.781 -2.148 1 87.38 266 GLU A C 1
ATOM 2125 O O . GLU A 1 266 ? 28 -33.781 -1.201 1 87.38 266 GLU A O 1
ATOM 2130 N N . GLU A 1 267 ? 28.719 -33.125 -3.279 1 87.75 267 GLU A N 1
ATOM 2131 C CA . GLU A 1 267 ? 27.672 -32.094 -3.377 1 87.75 267 GLU A CA 1
ATOM 2132 C C . GLU A 1 267 ? 26.281 -32.688 -3.246 1 87.75 267 GLU A C 1
ATOM 2134 O O . GLU A 1 267 ? 25.375 -32.062 -2.686 1 87.75 267 GLU A O 1
ATOM 2139 N N . ASN A 1 268 ? 26.109 -33.875 -3.775 1 92.5 268 ASN A N 1
ATOM 2140 C CA . ASN A 1 268 ? 24.797 -34.531 -3.703 1 92.5 268 ASN A CA 1
ATOM 2141 C C . ASN A 1 268 ? 24.406 -34.844 -2.264 1 92.5 268 ASN A C 1
ATOM 2143 O O . ASN A 1 268 ? 23.25 -34.75 -1.894 1 92.5 268 ASN A O 1
ATOM 2147 N N . PHE A 1 269 ? 25.391 -35.156 -1.472 1 93.62 269 PHE A N 1
ATOM 2148 C CA . PHE A 1 269 ? 25.109 -35.406 -0.063 1 93.62 269 PHE A CA 1
ATOM 2149 C C . PHE A 1 269 ? 24.797 -34.125 0.679 1 93.62 269 PHE A C 1
ATOM 2151 O O . PHE A 1 269 ? 23.938 -34.094 1.558 1 93.62 269 PHE A O 1
ATOM 2158 N N . GLU A 1 270 ? 25.484 -33.094 0.302 1 88.94 270 GLU A N 1
ATOM 2159 C CA . GLU A 1 270 ? 25.188 -31.812 0.895 1 88.94 270 GLU A CA 1
ATOM 2160 C C . GLU A 1 270 ? 23.75 -31.375 0.559 1 88.94 270 GLU A C 1
ATOM 2162 O O . GLU A 1 270 ? 23.062 -30.797 1.401 1 88.94 270 GLU A O 1
ATOM 2167 N N . GLU A 1 271 ? 23.344 -31.609 -0.608 1 89.5 271 GLU A N 1
ATOM 2168 C CA . GLU A 1 271 ? 21.984 -31.312 -1.024 1 89.5 271 GLU A CA 1
ATOM 2169 C C . GLU A 1 271 ? 20.969 -32.125 -0.238 1 89.5 271 GLU A C 1
ATOM 2171 O O . GLU A 1 271 ? 19.906 -31.641 0.139 1 89.5 271 GLU A O 1
ATOM 2176 N N . ALA A 1 272 ? 21.328 -33.344 -0.064 1 93.19 272 ALA A N 1
ATOM 2177 C CA . ALA A 1 272 ? 20.453 -34.219 0.707 1 93.19 272 ALA A CA 1
ATOM 2178 C C . ALA A 1 272 ? 20.297 -33.719 2.135 1 93.19 272 ALA A C 1
ATOM 2180 O O . ALA A 1 272 ? 19.188 -33.719 2.676 1 93.19 272 ALA A O 1
ATOM 2181 N N . ILE A 1 273 ? 21.344 -33.312 2.682 1 92.19 273 ILE A N 1
ATOM 2182 C CA . ILE A 1 273 ? 21.328 -32.812 4.047 1 92.19 273 ILE A CA 1
ATOM 2183 C C . ILE A 1 273 ? 20.438 -31.578 4.125 1 92.19 273 ILE A C 1
ATOM 2185 O O . ILE A 1 273 ? 19.594 -31.469 5.023 1 92.19 273 ILE A O 1
ATOM 2189 N N . LYS A 1 274 ? 20.469 -30.781 3.164 1 83.38 274 LYS A N 1
ATOM 2190 C CA . LYS A 1 274 ? 19.656 -29.562 3.123 1 83.38 274 LYS A CA 1
ATOM 2191 C C . LYS A 1 274 ? 18.188 -29.891 2.914 1 83.38 274 LYS A C 1
ATOM 2193 O O . LYS A 1 274 ? 17.312 -29.188 3.422 1 83.38 274 LYS A O 1
ATOM 2198 N N . ALA A 1 275 ? 17.938 -30.891 2.221 1 88 275 ALA A N 1
ATOM 2199 C CA . ALA A 1 275 ? 16.578 -31.25 1.818 1 88 275 ALA A CA 1
ATOM 2200 C C . ALA A 1 275 ? 15.844 -31.984 2.941 1 88 275 ALA A C 1
ATOM 2202 O O . ALA A 1 275 ? 14.625 -32.125 2.898 1 88 275 ALA A O 1
ATOM 2203 N N . VAL A 1 276 ? 16.578 -32.344 3.961 1 90.94 276 VAL A N 1
ATOM 2204 C CA . VAL A 1 276 ? 15.992 -33.156 5.031 1 90.94 276 VAL A CA 1
ATOM 2205 C C . VAL A 1 276 ? 14.805 -32.406 5.645 1 90.94 276 VAL A C 1
ATOM 2207 O O . VAL A 1 276 ? 13.734 -33 5.852 1 90.94 276 VAL A O 1
ATOM 2210 N N . ASN A 1 277 ? 14.922 -31.156 5.816 1 82.88 277 ASN A N 1
ATOM 2211 C CA . ASN A 1 277 ? 13.891 -30.391 6.496 1 82.88 277 ASN A CA 1
ATOM 2212 C C . ASN A 1 277 ? 12.641 -30.234 5.633 1 82.88 277 ASN A C 1
ATOM 2214 O O . ASN A 1 277 ? 11.523 -30.25 6.141 1 82.88 277 ASN A O 1
ATOM 2218 N N . THR A 1 278 ? 12.812 -30.156 4.363 1 80.56 278 THR A N 1
ATOM 2219 C CA . THR A 1 278 ? 11.695 -29.844 3.484 1 80.56 278 THR A CA 1
ATOM 2220 C C . THR A 1 278 ? 11.109 -31.109 2.873 1 80.56 278 THR A C 1
ATOM 2222 O O . THR A 1 278 ? 9.914 -31.172 2.578 1 80.56 278 THR A O 1
ATOM 2225 N N . CYS A 1 279 ? 11.969 -32.156 2.75 1 87.06 279 CYS A N 1
ATOM 2226 C CA . CYS A 1 279 ? 11.539 -33.281 1.946 1 87.06 279 CYS A CA 1
ATOM 2227 C C . CYS A 1 279 ? 11.203 -34.5 2.83 1 87.06 279 CYS A C 1
ATOM 2229 O O . CYS A 1 279 ? 10.547 -35.438 2.385 1 87.06 279 CYS A O 1
ATOM 2231 N N . VAL A 1 280 ? 11.68 -34.406 3.99 1 88.88 280 VAL A N 1
ATOM 2232 C CA . VAL A 1 280 ? 11.414 -35.562 4.859 1 88.88 280 VAL A CA 1
ATOM 2233 C C . VAL A 1 280 ? 10.227 -35.25 5.773 1 88.88 280 VAL A C 1
ATOM 2235 O O . VAL A 1 280 ? 10.297 -34.344 6.609 1 88.88 280 VAL A O 1
ATOM 2238 N N . GLY A 1 281 ? 9.141 -35.875 5.602 1 85.19 281 GLY A N 1
ATOM 2239 C CA . GLY A 1 281 ? 7.926 -35.719 6.387 1 85.19 281 GLY A CA 1
ATOM 2240 C C . GLY A 1 281 ? 6.828 -36.688 5.977 1 85.19 281 GLY A C 1
ATOM 2241 O O . GLY A 1 281 ? 7.008 -37.5 5.059 1 85.19 281 GLY A O 1
ATOM 2242 N N . CYS A 1 282 ? 5.816 -36.656 6.719 1 86.06 282 CYS A N 1
ATOM 2243 C CA . CYS A 1 282 ? 4.691 -37.562 6.445 1 86.06 282 CYS A CA 1
ATOM 2244 C C . CYS A 1 282 ? 3.855 -37.031 5.281 1 86.06 282 CYS A C 1
ATOM 2246 O O . CYS A 1 282 ? 3.441 -35.875 5.281 1 86.06 282 CYS A O 1
ATOM 2248 N N . THR A 1 283 ? 3.746 -37.875 4.25 1 89.12 283 THR A N 1
ATOM 2249 C CA . THR A 1 283 ? 2.887 -37.531 3.125 1 89.12 283 THR A CA 1
ATOM 2250 C C . THR A 1 283 ? 1.417 -37.562 3.531 1 89.12 283 THR A C 1
ATOM 2252 O O . THR A 1 283 ? 0.895 -38.625 3.861 1 89.12 283 THR A O 1
ATOM 2255 N N . GLU A 1 284 ? 0.81 -36.469 3.629 1 90.62 284 GLU A N 1
ATOM 2256 C CA . GLU A 1 284 ? -0.605 -36.375 3.971 1 90.62 284 GLU A CA 1
ATOM 2257 C C . GLU A 1 284 ? -1.273 -35.25 3.201 1 90.62 284 GLU A C 1
ATOM 2259 O O . GLU A 1 284 ? -0.596 -34.344 2.689 1 90.62 284 GLU A O 1
ATOM 2264 N N . VAL A 1 285 ? -2.539 -35.438 3.014 1 94.5 285 VAL A N 1
ATOM 2265 C CA . VAL A 1 285 ? -3.301 -34.344 2.412 1 94.5 285 VAL A CA 1
ATOM 2266 C C . VAL A 1 285 ? -3.387 -33.156 3.389 1 94.5 285 VAL A C 1
ATOM 2268 O O . VAL A 1 285 ? -3.861 -33.312 4.516 1 94.5 285 VAL A O 1
ATOM 2271 N N . PRO A 1 286 ? -2.848 -32.031 3.014 1 93.12 286 PRO A N 1
ATOM 2272 C CA . PRO A 1 286 ? -2.918 -30.875 3.916 1 93.12 286 PRO A CA 1
ATOM 2273 C C . PRO A 1 286 ? -4.344 -30.547 4.359 1 93.12 286 PRO A C 1
ATOM 2275 O O . PRO A 1 286 ? -5.289 -30.734 3.588 1 93.12 286 PRO A O 1
ATOM 2278 N N . ASP A 1 287 ? -4.473 -30.016 5.496 1 95.44 287 ASP A N 1
ATOM 2279 C CA . ASP A 1 287 ? -5.781 -29.734 6.078 1 95.44 287 ASP A CA 1
ATOM 2280 C C . ASP A 1 287 ? -6.574 -28.766 5.199 1 95.44 287 ASP A C 1
ATOM 2282 O O . ASP A 1 287 ? -7.789 -28.922 5.043 1 95.44 287 ASP A O 1
ATOM 2286 N N . ARG A 1 288 ? -5.941 -27.828 4.672 1 94.5 288 ARG A N 1
ATOM 2287 C CA . ARG A 1 288 ? -6.605 -26.859 3.809 1 94.5 288 ARG A CA 1
ATOM 2288 C C . ARG A 1 288 ? -7.262 -27.547 2.617 1 94.5 288 ARG A C 1
ATOM 2290 O O . ARG A 1 288 ? -8.375 -27.188 2.221 1 94.5 288 ARG A O 1
ATOM 2297 N N . ILE A 1 289 ? -6.578 -28.531 2.092 1 96.25 289 ILE A N 1
ATOM 2298 C CA . ILE A 1 289 ? -7.09 -29.25 0.932 1 96.25 289 ILE A CA 1
ATOM 2299 C C . ILE A 1 289 ? -8.195 -30.203 1.366 1 96.25 289 ILE A C 1
ATOM 2301 O O . ILE A 1 289 ? -9.203 -30.359 0.67 1 96.25 289 ILE A O 1
ATOM 2305 N N . LYS A 1 290 ? -7.988 -30.781 2.531 1 97 290 LYS A N 1
ATOM 2306 C CA . LYS A 1 290 ? -9.039 -31.641 3.068 1 97 290 LYS A CA 1
ATOM 2307 C C . LYS A 1 290 ? -10.352 -30.891 3.232 1 97 290 LYS A C 1
ATOM 2309 O O . LYS A 1 290 ? -11.422 -31.422 2.934 1 97 290 LYS A O 1
ATOM 2314 N N . ASN A 1 291 ? -10.227 -29.703 3.684 1 97.31 291 ASN A N 1
ATOM 2315 C CA . ASN A 1 291 ? -11.406 -28.875 3.875 1 97.31 291 ASN A CA 1
ATOM 2316 C C . ASN A 1 291 ? -12.125 -28.609 2.555 1 97.31 291 ASN A C 1
ATOM 2318 O O . ASN A 1 291 ? -13.352 -28.594 2.5 1 97.31 291 ASN A O 1
ATOM 2322 N N . ILE A 1 292 ? -11.352 -28.422 1.529 1 97.69 292 ILE A N 1
ATOM 2323 C CA . ILE A 1 292 ? -11.922 -28.172 0.21 1 97.69 292 ILE A CA 1
ATOM 2324 C C . ILE A 1 292 ? -12.586 -29.438 -0.312 1 97.69 292 ILE A C 1
ATOM 2326 O O . ILE A 1 292 ? -13.711 -29.391 -0.824 1 97.69 292 ILE A O 1
ATOM 2330 N N . LEU A 1 293 ? -11.945 -30.562 -0.093 1 97.75 293 LEU A N 1
ATOM 2331 C CA . LEU A 1 293 ? -12.438 -31.828 -0.61 1 97.75 293 LEU A CA 1
ATOM 2332 C C . LEU A 1 293 ? -13.617 -32.312 0.208 1 97.75 293 LEU A C 1
ATOM 2334 O O . LEU A 1 293 ? -14.359 -33.219 -0.233 1 97.75 293 LEU A O 1
ATOM 2338 N N . ASN A 1 294 ? -13.781 -31.75 1.375 1 97.56 294 ASN A N 1
ATOM 2339 C CA . ASN A 1 294 ? -14.922 -32.125 2.215 1 97.56 294 ASN A CA 1
ATOM 2340 C C . ASN A 1 294 ? -16 -31.047 2.195 1 97.56 294 ASN A C 1
ATOM 2342 O O . ASN A 1 294 ? -16.969 -31.109 2.955 1 97.56 294 ASN A O 1
ATOM 2346 N N . ASP A 1 295 ? -15.789 -30.094 1.396 1 97.38 295 ASP A N 1
ATOM 2347 C CA . ASP A 1 295 ? -16.781 -29.031 1.23 1 97.38 295 ASP A CA 1
ATOM 2348 C C . ASP A 1 295 ? -18.094 -29.578 0.668 1 97.38 295 ASP A C 1
ATOM 2350 O O . ASP A 1 295 ? -18.078 -30.531 -0.125 1 97.38 295 ASP A O 1
ATOM 2354 N N . GLU A 1 296 ? -19.188 -28.969 1.004 1 96.56 296 GLU A N 1
ATOM 2355 C CA . GLU A 1 296 ? -20.5 -29.406 0.531 1 96.56 296 GLU A CA 1
ATOM 2356 C C . GLU A 1 296 ? -20.594 -29.344 -0.992 1 96.56 296 GLU A C 1
ATOM 2358 O O . GLU A 1 296 ? -21.234 -30.188 -1.617 1 96.56 296 GLU A O 1
ATOM 2363 N N . CYS A 1 297 ? -19.906 -28.391 -1.55 1 96.25 297 CYS A N 1
ATOM 2364 C CA . CYS A 1 297 ? -19.938 -28.219 -2.998 1 96.25 297 CYS A CA 1
ATOM 2365 C C . CYS A 1 297 ? -19.188 -29.359 -3.688 1 96.25 297 CYS A C 1
ATOM 2367 O O . CYS A 1 297 ? -19.422 -29.641 -4.863 1 96.25 297 CYS A O 1
ATOM 2369 N N . CYS A 1 298 ? -18.312 -29.938 -3 1 97 298 CYS A N 1
ATOM 2370 C CA . CYS A 1 298 ? -17.531 -31.047 -3.547 1 97 298 CYS A CA 1
ATOM 2371 C C . CYS A 1 298 ? -18.266 -32.375 -3.344 1 97 298 CYS A C 1
ATOM 2373 O O . CYS A 1 298 ? -18.312 -33.188 -4.25 1 97 298 CYS A O 1
ATOM 2375 N N . ILE A 1 299 ? -18.812 -32.562 -2.207 1 96.31 299 ILE A N 1
ATOM 2376 C CA . ILE A 1 299 ? -19.453 -33.812 -1.838 1 96.31 299 ILE A CA 1
ATOM 2377 C C . ILE A 1 299 ? -20.766 -33.969 -2.582 1 96.31 299 ILE A C 1
ATOM 2379 O O . ILE A 1 299 ? -21.078 -35.031 -3.105 1 96.31 299 ILE A O 1
ATOM 2383 N N . ASN A 1 300 ? -21.516 -32.875 -2.609 1 96.31 300 ASN A N 1
ATOM 2384 C CA . ASN A 1 300 ? -22.844 -32.938 -3.23 1 96.31 300 ASN A CA 1
ATOM 2385 C C . ASN A 1 300 ? -22.844 -32.188 -4.574 1 96.31 300 ASN A C 1
ATOM 2387 O O . ASN A 1 300 ? -23.328 -31.078 -4.672 1 96.31 300 ASN A O 1
ATOM 2391 N N . LEU A 1 301 ? -22.5 -32.938 -5.578 1 96.75 301 LEU A N 1
ATOM 2392 C CA . LEU A 1 301 ? -22.453 -32.344 -6.914 1 96.75 301 LEU A CA 1
ATOM 2393 C C . LEU A 1 301 ? -23.844 -32.25 -7.52 1 96.75 301 LEU A C 1
ATOM 2395 O O . LEU A 1 301 ? -24.703 -33.094 -7.23 1 96.75 301 LEU A O 1
ATOM 2399 N N . THR A 1 302 ? -24.047 -31.219 -8.227 1 95 302 THR A N 1
ATOM 2400 C CA . THR A 1 302 ? -25.281 -31.031 -9 1 95 302 THR A CA 1
ATOM 2401 C C . THR A 1 302 ? -24.953 -30.719 -10.461 1 95 302 THR A C 1
ATOM 2403 O O . THR A 1 302 ? -23.797 -30.562 -10.82 1 95 302 THR A O 1
ATOM 2406 N N . ALA A 1 303 ? -26 -30.594 -11.281 1 92.5 303 ALA A N 1
ATOM 2407 C CA . ALA A 1 303 ? -25.828 -30.281 -12.695 1 92.5 303 ALA A CA 1
ATOM 2408 C C . ALA A 1 303 ? -25.266 -28.875 -12.875 1 92.5 303 ALA A C 1
ATOM 2410 O O . ALA A 1 303 ? -24.672 -28.562 -13.914 1 92.5 303 ALA A O 1
ATOM 2411 N N . LYS A 1 304 ? -25.344 -28.125 -11.844 1 92.12 304 LYS A N 1
ATOM 2412 C CA . LYS A 1 304 ? -24.906 -26.734 -11.938 1 92.12 304 LYS A CA 1
ATOM 2413 C C . LYS A 1 304 ? -23.5 -26.578 -11.367 1 92.12 304 LYS A C 1
ATOM 2415 O O . LYS A 1 304 ? -22.922 -25.484 -11.422 1 92.12 304 LYS A O 1
ATOM 2420 N N . SER A 1 305 ? -22.953 -27.688 -10.93 1 95.44 305 SER A N 1
ATOM 2421 C CA . SER A 1 305 ? -21.625 -27.594 -10.297 1 95.44 305 SER A CA 1
ATOM 2422 C C . SER A 1 305 ? -20.562 -27.188 -11.305 1 95.44 305 SER A C 1
ATOM 2424 O O . SER A 1 305 ? -20.594 -27.609 -12.461 1 95.44 305 SER A O 1
ATOM 2426 N N . SER A 1 306 ? -19.703 -26.375 -10.867 1 94.75 306 SER A N 1
ATOM 2427 C CA . SER A 1 306 ? -18.625 -25.891 -11.719 1 94.75 306 SER A CA 1
ATOM 2428 C C . SER A 1 306 ? -17.594 -26.984 -11.992 1 94.75 306 SER A C 1
ATOM 2430 O O . SER A 1 306 ? -17.516 -27.984 -11.258 1 94.75 306 SER A O 1
ATOM 2432 N N . PRO A 1 307 ? -16.812 -26.812 -13.07 1 96.12 307 PRO A N 1
ATOM 2433 C CA . PRO A 1 307 ? -15.734 -27.766 -13.359 1 96.12 307 PRO A CA 1
ATOM 2434 C C . PRO A 1 307 ? -14.773 -27.953 -12.188 1 96.12 307 PRO A C 1
ATOM 2436 O O . PRO A 1 307 ? -14.297 -29.062 -11.945 1 96.12 307 PRO A O 1
ATOM 2439 N N . PHE A 1 308 ? -14.555 -26.922 -11.461 1 97.12 308 PHE A N 1
ATOM 2440 C CA . PHE A 1 308 ? -13.656 -26.984 -10.312 1 97.12 308 PHE A CA 1
ATOM 2441 C C . PHE A 1 308 ? -14.133 -28.031 -9.312 1 97.12 308 PHE A C 1
ATOM 2443 O O . PHE A 1 308 ? -13.352 -28.891 -8.891 1 97.12 308 PHE A O 1
ATOM 2450 N N . TRP A 1 309 ? -15.32 -28 -8.984 1 98 309 TRP A N 1
ATOM 2451 C CA . TRP A 1 309 ? -15.852 -28.891 -7.957 1 98 309 TRP A CA 1
ATOM 2452 C C . TRP A 1 309 ? -15.984 -30.312 -8.477 1 98 309 TRP A C 1
ATOM 2454 O O . TRP A 1 309 ? -15.82 -31.281 -7.727 1 98 309 TRP A O 1
ATOM 2464 N N . ILE A 1 310 ? -16.281 -30.422 -9.734 1 98.19 310 ILE A N 1
ATOM 2465 C CA . ILE A 1 310 ? -16.375 -31.75 -10.336 1 98.19 310 ILE A CA 1
ATOM 2466 C C . ILE A 1 310 ? -15.008 -32.438 -10.305 1 98.19 310 ILE A C 1
ATOM 2468 O O . ILE A 1 310 ? -14.898 -33.594 -9.914 1 98.19 310 ILE A O 1
ATOM 2472 N N . ILE A 1 311 ? -14 -31.703 -10.688 1 98.38 311 ILE A N 1
ATOM 2473 C CA . ILE A 1 311 ? -12.656 -32.25 -10.664 1 98.38 311 ILE A CA 1
ATOM 2474 C C . ILE A 1 311 ? -12.227 -32.531 -9.219 1 98.38 311 ILE A C 1
ATOM 2476 O O . ILE A 1 311 ? -11.57 -33.531 -8.93 1 98.38 311 ILE A O 1
ATOM 2480 N N . ALA A 1 312 ? -12.602 -31.625 -8.344 1 98.5 312 ALA A N 1
ATOM 2481 C CA . ALA A 1 312 ? -12.273 -31.797 -6.93 1 98.5 312 ALA A CA 1
ATOM 2482 C C . ALA A 1 312 ? -12.867 -33.094 -6.391 1 98.5 312 ALA A C 1
ATOM 2484 O O . ALA A 1 312 ? -12.211 -33.844 -5.652 1 98.5 312 ALA A O 1
ATOM 2485 N N . LYS A 1 313 ? -14.055 -33.344 -6.738 1 98.5 313 LYS A N 1
ATOM 2486 C CA . LYS A 1 313 ? -14.68 -34.594 -6.332 1 98.5 313 LYS A CA 1
ATOM 2487 C C . LYS A 1 313 ? -13.953 -35.781 -6.934 1 98.5 313 LYS A C 1
ATOM 2489 O O . LYS A 1 313 ? -13.781 -36.812 -6.266 1 98.5 313 LYS A O 1
ATOM 2494 N N . ALA A 1 314 ? -13.602 -35.625 -8.172 1 98.5 314 ALA A N 1
ATOM 2495 C CA . ALA A 1 314 ? -12.836 -36.688 -8.812 1 98.5 314 ALA A CA 1
ATOM 2496 C C . ALA A 1 314 ? -11.531 -36.969 -8.07 1 98.5 314 ALA A C 1
ATOM 2498 O O . ALA A 1 314 ? -11.125 -38.125 -7.91 1 98.5 314 ALA A O 1
ATOM 2499 N N . VAL A 1 315 ? -10.875 -35.938 -7.645 1 98.56 315 VAL A N 1
ATOM 2500 C CA . VAL A 1 315 ? -9.641 -36.062 -6.879 1 98.56 315 VAL A CA 1
ATOM 2501 C C . VAL A 1 315 ? -9.93 -36.75 -5.539 1 98.56 315 VAL A C 1
ATOM 2503 O O . VAL A 1 315 ? -9.156 -37.594 -5.086 1 98.56 315 VAL A O 1
ATOM 2506 N N . ARG A 1 316 ? -10.984 -36.312 -4.902 1 98.19 316 ARG A N 1
ATOM 2507 C CA . ARG A 1 316 ? -11.391 -36.969 -3.654 1 98.19 316 ARG A CA 1
ATOM 2508 C C . ARG A 1 316 ? -11.594 -38.469 -3.852 1 98.19 316 ARG A C 1
ATOM 2510 O O . ARG A 1 316 ? -11.117 -39.281 -3.055 1 98.19 316 ARG A O 1
ATOM 2517 N N . ASP A 1 317 ? -12.32 -38.781 -4.859 1 97.94 317 ASP A N 1
ATOM 2518 C CA . ASP A 1 317 ? -12.547 -40.188 -5.18 1 97.94 317 ASP A CA 1
ATOM 2519 C C . ASP A 1 317 ? -11.227 -40.938 -5.441 1 97.94 317 ASP A C 1
ATOM 2521 O O . ASP A 1 317 ? -11.047 -42.062 -5.035 1 97.94 317 ASP A O 1
ATOM 2525 N N . PHE A 1 318 ? -10.375 -40.281 -6.148 1 98.38 318 PHE A N 1
ATOM 2526 C CA . PHE A 1 318 ? -9.055 -40.844 -6.422 1 98.38 318 PHE A CA 1
ATOM 2527 C C . PHE A 1 318 ? -8.32 -41.125 -5.125 1 98.38 318 PHE A C 1
ATOM 2529 O O . PHE A 1 318 ? -7.723 -42.219 -4.98 1 98.38 318 PHE A O 1
ATOM 2536 N N . ILE A 1 319 ? -8.305 -40.25 -4.207 1 97.75 319 ILE A N 1
ATOM 2537 C CA . ILE A 1 319 ? -7.613 -40.375 -2.93 1 97.75 319 ILE A CA 1
ATOM 2538 C C . ILE A 1 319 ? -8.148 -41.625 -2.188 1 97.75 319 ILE A C 1
ATOM 2540 O O . ILE A 1 319 ? -7.375 -42.375 -1.609 1 97.75 319 ILE A O 1
ATOM 2544 N N . ASP A 1 320 ? -9.422 -41.812 -2.271 1 96.5 320 ASP A N 1
ATOM 2545 C CA . ASP A 1 320 ? -10.07 -42.906 -1.545 1 96.5 320 ASP A CA 1
ATOM 2546 C C . ASP A 1 320 ? -9.867 -44.25 -2.254 1 96.5 320 ASP A C 1
ATOM 2548 O O . ASP A 1 320 ? -10.102 -45.281 -1.671 1 96.5 320 ASP A O 1
ATOM 2552 N N . ASN A 1 321 ? -9.344 -44.25 -3.455 1 96.62 321 ASN A N 1
ATOM 2553 C CA . ASN A 1 321 ? -9.211 -45.469 -4.242 1 96.62 321 ASN A CA 1
ATOM 2554 C C . ASN A 1 321 ? -7.793 -45.656 -4.773 1 96.62 321 ASN A C 1
ATOM 2556 O O . ASN A 1 321 ? -6.91 -46.125 -4.047 1 96.62 321 ASN A O 1
ATOM 2560 N N . GLU A 1 322 ? -7.566 -45.125 -6.012 1 95 322 GLU A N 1
ATOM 2561 C CA . GLU A 1 322 ? -6.289 -45.375 -6.676 1 95 322 GLU A CA 1
ATOM 2562 C C . GLU A 1 322 ? -5.141 -44.719 -5.91 1 95 322 GLU A C 1
ATOM 2564 O O . GLU A 1 322 ? -4.012 -45.219 -5.934 1 95 322 GLU A O 1
ATOM 2569 N N . GLY A 1 323 ? -5.453 -43.625 -5.242 1 94.44 323 GLY A N 1
ATOM 2570 C CA . GLY A 1 323 ? -4.418 -42.812 -4.602 1 94.44 323 GLY A CA 1
ATOM 2571 C C . GLY A 1 323 ? -4.027 -43.344 -3.232 1 94.44 323 GLY A C 1
ATOM 2572 O O . GLY A 1 323 ? -2.99 -42.969 -2.688 1 94.44 323 GLY A O 1
ATOM 2573 N N . CYS A 1 324 ? -4.805 -44.188 -2.693 1 93.06 324 CYS A N 1
ATOM 2574 C CA . CYS A 1 324 ? -4.543 -44.812 -1.402 1 93.06 324 CYS A CA 1
ATOM 2575 C C . CYS A 1 324 ? -4.266 -43.75 -0.333 1 93.06 324 CYS A C 1
ATOM 2577 O O . CYS A 1 324 ? -3.297 -43.875 0.418 1 93.06 324 CYS A O 1
ATOM 2579 N N . GLY A 1 325 ? -5.012 -42.719 -0.373 1 93.75 325 GLY A N 1
ATOM 2580 C CA . GLY A 1 325 ? -4.922 -41.688 0.673 1 93.75 325 GLY A CA 1
ATOM 2581 C C . GLY A 1 325 ? -4.027 -40.531 0.302 1 93.75 325 GLY A C 1
ATOM 2582 O O . GLY A 1 325 ? -3.879 -39.594 1.078 1 93.75 325 GLY A O 1
ATOM 2583 N N . SER A 1 326 ? -3.455 -40.562 -0.866 1 95.5 326 SER A N 1
ATOM 2584 C CA . SER A 1 326 ? -2.547 -39.5 -1.271 1 95.5 326 SER A CA 1
ATOM 2585 C C . SER A 1 326 ? -3.109 -38.688 -2.453 1 95.5 326 SER A C 1
ATOM 2587 O O . SER A 1 326 ? -3.908 -39.219 -3.229 1 95.5 326 SER A O 1
ATOM 2589 N N . LEU A 1 327 ? -2.715 -37.469 -2.578 1 96.88 327 LEU A N 1
ATOM 2590 C CA . LEU A 1 327 ? -3.059 -36.625 -3.727 1 96.88 327 LEU A CA 1
ATOM 2591 C C . LEU A 1 327 ? -2.332 -37.125 -4.98 1 96.88 327 LEU A C 1
ATOM 2593 O O . LEU A 1 327 ? -1.336 -37.844 -4.887 1 96.88 327 LEU A O 1
ATOM 2597 N N . PRO A 1 328 ? -2.924 -36.75 -6.145 1 97.12 328 PRO A N 1
ATOM 2598 C CA . PRO A 1 328 ? -2.139 -37.031 -7.348 1 97.12 328 PRO A CA 1
ATOM 2599 C C . PRO A 1 328 ? -0.757 -36.375 -7.324 1 97.12 328 PRO A C 1
ATOM 2601 O O . PRO A 1 328 ? -0.601 -35.281 -6.812 1 97.12 328 PRO A O 1
ATOM 2604 N N . LEU A 1 329 ? 0.175 -37.125 -7.867 1 95.62 329 LEU A N 1
ATOM 2605 C CA . LEU A 1 329 ? 1.559 -36.656 -7.863 1 95.62 329 LEU A CA 1
ATOM 2606 C C . LEU A 1 329 ? 1.742 -35.5 -8.82 1 95.62 329 LEU A C 1
ATOM 2608 O O . LEU A 1 329 ? 1.167 -35.469 -9.914 1 95.62 329 LEU A O 1
ATOM 2612 N N . LYS A 1 330 ? 2.555 -34.531 -8.438 1 90.81 330 LYS A N 1
ATOM 2613 C CA . LYS A 1 330 ? 2.863 -33.375 -9.281 1 90.81 330 LYS A CA 1
ATOM 2614 C C . LYS A 1 330 ? 3.734 -33.781 -10.469 1 90.81 330 LYS A C 1
ATOM 2616 O O . LYS A 1 330 ? 3.555 -33.281 -11.578 1 90.81 330 LYS A O 1
ATOM 2621 N N . GLY A 1 331 ? 4.664 -34.594 -10.234 1 91.19 331 GLY A N 1
ATOM 2622 C CA . GLY A 1 331 ? 5.453 -35.188 -11.305 1 91.19 331 GLY A CA 1
ATOM 2623 C C . GLY A 1 331 ? 6.738 -34.438 -11.586 1 91.19 331 GLY A C 1
ATOM 2624 O O . GLY A 1 331 ? 7.523 -34.844 -12.445 1 91.19 331 GLY A O 1
ATOM 2625 N N . THR A 1 332 ? 7.016 -33.344 -10.867 1 88.38 332 THR A N 1
ATOM 2626 C CA . THR A 1 332 ? 8.227 -32.562 -11.109 1 88.38 332 THR A CA 1
ATOM 2627 C C . THR A 1 332 ? 9.25 -32.812 -10.008 1 88.38 332 THR A C 1
ATOM 2629 O O . THR A 1 332 ? 8.891 -33.031 -8.852 1 88.38 332 THR A O 1
ATOM 2632 N N . LEU A 1 333 ? 10.562 -32.844 -10.445 1 89.31 333 LEU A N 1
ATOM 2633 C CA . LEU A 1 333 ? 11.68 -32.969 -9.516 1 89.31 333 LEU A CA 1
ATOM 2634 C C . LEU A 1 333 ? 12.484 -31.688 -9.43 1 89.31 333 LEU A C 1
ATOM 2636 O O . LEU A 1 333 ? 12.633 -30.969 -10.422 1 89.31 333 LEU A O 1
ATOM 2640 N N . PRO A 1 334 ? 12.906 -31.422 -8.266 1 83.94 334 PRO A N 1
ATOM 2641 C CA . PRO A 1 334 ? 13.812 -30.266 -8.164 1 83.94 334 PRO A CA 1
ATOM 2642 C C . PRO A 1 334 ? 15.156 -30.516 -8.852 1 83.94 334 PRO A C 1
ATOM 2644 O O . PRO A 1 334 ? 15.516 -31.672 -9.109 1 83.94 334 PRO A O 1
ATOM 2647 N N . ASP A 1 335 ? 15.844 -29.453 -9.141 1 78.25 335 ASP A N 1
ATOM 2648 C CA . ASP A 1 335 ? 17.188 -29.578 -9.672 1 78.25 335 ASP A CA 1
ATOM 2649 C C . ASP A 1 335 ? 18.141 -30.188 -8.641 1 78.25 335 ASP A C 1
ATOM 2651 O O . ASP A 1 335 ? 18.047 -29.875 -7.449 1 78.25 335 ASP A O 1
ATOM 2655 N N . MET A 1 336 ? 18.938 -31.047 -9.148 1 85.5 336 MET A N 1
ATOM 2656 C CA . MET A 1 336 ? 19.875 -31.703 -8.219 1 85.5 336 MET A CA 1
ATOM 2657 C C . MET A 1 336 ? 21.141 -32.125 -8.938 1 85.5 336 MET A C 1
ATOM 2659 O O . MET A 1 336 ? 21.156 -32.281 -10.164 1 85.5 336 MET A O 1
ATOM 2663 N N . THR A 1 337 ? 22.156 -32.188 -8.148 1 86.06 337 THR A N 1
ATOM 2664 C CA . THR A 1 337 ? 23.438 -32.656 -8.664 1 86.06 337 THR A CA 1
ATOM 2665 C C . THR A 1 337 ? 23.422 -34.188 -8.867 1 86.06 337 THR A C 1
ATOM 2667 O O . THR A 1 337 ? 23.359 -34.938 -7.906 1 86.06 337 THR A O 1
ATOM 2670 N N . ALA A 1 338 ? 23.422 -34.625 -10.141 1 90 338 ALA A N 1
ATOM 2671 C CA . ALA A 1 338 ? 23.406 -36.062 -10.484 1 90 338 ALA A CA 1
ATOM 2672 C C . ALA A 1 338 ? 23.828 -36.281 -11.93 1 90 338 ALA A C 1
ATOM 2674 O O . ALA A 1 338 ? 23.938 -35.312 -12.711 1 90 338 ALA A O 1
ATOM 2675 N N . ASP A 1 339 ? 24.203 -37.531 -12.172 1 91.75 339 ASP A N 1
ATOM 2676 C CA . ASP A 1 339 ? 24.406 -37.938 -13.562 1 91.75 339 ASP A CA 1
ATOM 2677 C C . ASP A 1 339 ? 23.141 -37.75 -14.383 1 91.75 339 ASP A C 1
ATOM 2679 O O . ASP A 1 339 ? 22.031 -38.031 -13.898 1 91.75 339 ASP A O 1
ATOM 2683 N N . THR A 1 340 ? 23.297 -37.312 -15.609 1 91.5 340 THR A N 1
ATOM 2684 C CA . THR A 1 340 ? 22.172 -36.969 -16.469 1 91.5 340 THR A CA 1
ATOM 2685 C C . THR A 1 340 ? 21.25 -38.188 -16.656 1 91.5 340 THR A C 1
ATOM 2687 O O . THR A 1 340 ? 20.031 -38.062 -16.578 1 91.5 340 THR A O 1
ATOM 2690 N N . GLU A 1 341 ? 21.875 -39.25 -16.812 1 93 341 GLU A N 1
ATOM 2691 C CA . GLU A 1 341 ? 21.094 -40.438 -17.062 1 93 341 GLU A CA 1
ATOM 2692 C C . GLU A 1 341 ? 20.281 -40.844 -15.82 1 93 341 GLU A C 1
ATOM 2694 O O . GLU A 1 341 ? 19.109 -41.219 -15.93 1 93 341 GLU A O 1
ATOM 2699 N N . LYS A 1 342 ? 20.891 -40.812 -14.711 1 94.06 342 LYS A N 1
ATOM 2700 C CA . LYS A 1 342 ? 20.219 -41.156 -13.469 1 94.06 342 LYS A CA 1
ATOM 2701 C C . LYS A 1 342 ? 19.094 -40.188 -13.156 1 94.06 342 LYS A C 1
ATOM 2703 O O . LYS A 1 342 ? 18.016 -40.562 -12.703 1 94.06 342 LYS A O 1
ATOM 2708 N N . TYR A 1 343 ? 19.391 -38.969 -13.406 1 94.12 343 TYR A N 1
ATOM 2709 C CA . TYR A 1 343 ? 18.391 -37.969 -13.148 1 94.12 343 TYR A CA 1
ATOM 2710 C C . TYR A 1 343 ? 17.188 -38.125 -14.062 1 94.12 343 TYR A C 1
ATOM 2712 O O . TYR A 1 343 ? 16.047 -38.031 -13.617 1 94.12 343 TYR A O 1
ATOM 2720 N N . ILE A 1 344 ? 17.422 -38.312 -15.305 1 94.38 344 ILE A N 1
ATOM 2721 C CA . ILE A 1 344 ? 16.359 -38.469 -16.297 1 94.38 344 ILE A CA 1
ATOM 2722 C C . ILE A 1 344 ? 15.508 -39.688 -15.969 1 94.38 344 ILE A C 1
ATOM 2724 O O . ILE A 1 344 ? 14.281 -39.656 -16.125 1 94.38 344 ILE A O 1
ATOM 2728 N N . THR A 1 345 ? 16.188 -40.719 -15.562 1 95.12 345 THR A N 1
ATOM 2729 C CA . THR A 1 345 ? 15.461 -41.906 -15.188 1 95.12 345 THR A CA 1
ATOM 2730 C C . THR A 1 345 ? 14.5 -41.625 -14.039 1 95.12 345 THR A C 1
ATOM 2732 O O . THR A 1 345 ? 13.328 -42.031 -14.086 1 95.12 345 THR A O 1
ATOM 2735 N N . LEU A 1 346 ? 14.992 -41 -13.078 1 95.5 346 LEU A N 1
ATOM 2736 C CA . LEU A 1 346 ? 14.156 -40.656 -11.938 1 95.5 346 LEU A CA 1
ATOM 2737 C C . LEU A 1 346 ? 13.031 -39.719 -12.359 1 95.5 346 LEU A C 1
ATOM 2739 O O . LEU A 1 346 ? 11.891 -39.875 -11.914 1 95.5 346 LEU A O 1
ATOM 2743 N N . GLN A 1 347 ? 13.312 -38.781 -13.148 1 95.19 347 GLN A N 1
ATOM 2744 C CA . GLN A 1 347 ? 12.328 -37.844 -13.664 1 95.19 347 GLN A CA 1
ATOM 2745 C C . GLN A 1 347 ? 11.203 -38.562 -14.406 1 95.19 347 GLN A C 1
ATOM 2747 O O . GLN A 1 347 ? 10.031 -38.219 -14.25 1 95.19 347 GLN A O 1
ATOM 2752 N N . GLN A 1 348 ? 11.602 -39.531 -15.156 1 96 348 GLN A N 1
ATOM 2753 C CA . GLN A 1 348 ? 10.625 -40.281 -15.922 1 96 348 GLN A CA 1
ATOM 2754 C C . GLN A 1 348 ? 9.719 -41.094 -15.008 1 96 348 GLN A C 1
ATOM 2756 O O . GLN A 1 348 ? 8.523 -41.25 -15.289 1 96 348 GLN A O 1
ATOM 2761 N N . ILE A 1 349 ? 10.305 -41.594 -13.992 1 96.94 349 ILE A N 1
ATOM 2762 C CA . ILE A 1 349 ? 9.523 -42.375 -13.039 1 96.94 349 ILE A CA 1
ATOM 2763 C C . ILE A 1 349 ? 8.445 -41.5 -12.414 1 96.94 349 ILE A C 1
ATOM 2765 O O . ILE A 1 349 ? 7.273 -41.906 -12.359 1 96.94 349 ILE A O 1
ATOM 2769 N N . TYR A 1 350 ? 8.781 -40.375 -11.992 1 96.81 350 TYR A N 1
ATOM 2770 C CA . TYR A 1 350 ? 7.828 -39.438 -11.383 1 96.81 350 TYR A CA 1
ATOM 2771 C C . TYR A 1 350 ? 6.809 -38.969 -12.414 1 96.81 350 TYR A C 1
ATOM 2773 O O . TYR A 1 350 ? 5.617 -38.875 -12.117 1 96.81 350 TYR A O 1
ATOM 2781 N N . TYR A 1 351 ? 7.281 -38.688 -13.578 1 96.38 351 TYR A N 1
ATOM 2782 C CA . TYR A 1 351 ? 6.414 -38.188 -14.648 1 96.38 351 TYR A CA 1
ATOM 2783 C C . TYR A 1 351 ? 5.367 -39.25 -15.008 1 96.38 351 TYR A C 1
ATOM 2785 O O . TYR A 1 351 ? 4.188 -38.938 -15.172 1 96.38 351 TYR A O 1
ATOM 2793 N N . LYS A 1 352 ? 5.844 -40.438 -15.172 1 96.81 352 LYS A N 1
ATOM 2794 C CA . LYS A 1 352 ? 4.941 -41.5 -15.547 1 96.81 352 LYS A CA 1
ATOM 2795 C C . LYS A 1 352 ? 3.879 -41.75 -14.477 1 96.81 352 LYS A C 1
ATOM 2797 O O . LYS A 1 352 ? 2.713 -41.969 -14.797 1 96.81 352 LYS A O 1
ATOM 2802 N N . GLN A 1 353 ? 4.289 -41.719 -13.242 1 96.94 353 GLN A N 1
ATOM 2803 C CA . GLN A 1 353 ? 3.318 -41.875 -12.172 1 96.94 353 GLN A CA 1
ATOM 2804 C C . GLN A 1 353 ? 2.32 -40.75 -12.141 1 96.94 353 GLN A C 1
ATOM 2806 O O . GLN A 1 353 ? 1.125 -40.938 -11.93 1 96.94 353 GLN A O 1
ATOM 2811 N N . ALA A 1 354 ? 2.777 -39.531 -12.273 1 97.31 354 ALA A N 1
ATOM 2812 C CA . ALA A 1 354 ? 1.899 -38.375 -12.305 1 97.31 354 ALA A CA 1
ATOM 2813 C C . ALA A 1 354 ? 0.881 -38.469 -13.438 1 97.31 354 ALA A C 1
ATOM 2815 O O . ALA A 1 354 ? -0.289 -38.125 -13.266 1 97.31 354 ALA A O 1
ATOM 2816 N N . SER A 1 355 ? 1.372 -38.938 -14.57 1 97.5 355 SER A N 1
ATOM 2817 C CA . SER A 1 355 ? 0.491 -39.125 -15.719 1 97.5 355 SER A CA 1
ATOM 2818 C C . SER A 1 355 ? -0.568 -40.188 -15.43 1 97.5 355 SER A C 1
ATOM 2820 O O . SER A 1 355 ? -1.728 -40.031 -15.82 1 97.5 355 SER A O 1
ATOM 2822 N N . ALA A 1 356 ? -0.106 -41.188 -14.82 1 97.69 356 ALA A N 1
ATOM 2823 C CA . ALA A 1 356 ? -1.037 -42.25 -14.461 1 97.69 356 ALA A CA 1
ATOM 2824 C C . ALA A 1 356 ? -2.088 -41.75 -13.477 1 97.69 356 ALA A C 1
ATOM 2826 O O . ALA A 1 356 ? -3.266 -42.125 -13.586 1 97.69 356 ALA A O 1
ATOM 2827 N N . ASP A 1 357 ? -1.659 -41.062 -12.5 1 98.12 357 ASP A N 1
ATOM 2828 C CA . ASP A 1 357 ? -2.584 -40.5 -11.531 1 98.12 357 ASP A CA 1
ATOM 2829 C C . ASP A 1 357 ? -3.594 -39.562 -12.211 1 98.12 357 ASP A C 1
ATOM 2831 O O . ASP A 1 357 ? -4.789 -39.625 -11.922 1 98.12 357 ASP A O 1
ATOM 2835 N N . ALA A 1 358 ? -3.125 -38.688 -13.07 1 98.31 358 ALA A N 1
ATOM 2836 C CA . ALA A 1 358 ? -3.99 -37.75 -13.781 1 98.31 358 ALA A CA 1
ATOM 2837 C C . ALA A 1 358 ? -5.008 -38.5 -14.648 1 98.31 358 ALA A C 1
ATOM 2839 O O . ALA A 1 358 ? -6.156 -38.062 -14.773 1 98.31 358 ALA A O 1
ATOM 2840 N N . GLU A 1 359 ? -4.512 -39.562 -15.234 1 98.19 359 GLU A N 1
ATOM 2841 C CA . GLU A 1 359 ? -5.414 -40.375 -16.047 1 98.19 359 GLU A CA 1
ATOM 2842 C C . GLU A 1 359 ? -6.516 -40.969 -15.188 1 98.19 359 GLU A C 1
ATOM 2844 O O . GLU A 1 359 ? -7.664 -41.094 -15.633 1 98.19 359 GLU A O 1
ATOM 2849 N N . ALA A 1 360 ? -6.141 -41.469 -14.07 1 98.31 360 ALA A N 1
ATOM 2850 C CA . ALA A 1 360 ? -7.129 -42 -13.148 1 98.31 360 ALA A CA 1
ATOM 2851 C C . ALA A 1 360 ? -8.156 -40.969 -12.742 1 98.31 360 ALA A C 1
ATOM 2853 O O . ALA A 1 360 ? -9.359 -41.25 -12.703 1 98.31 360 ALA A O 1
ATOM 2854 N N . VAL A 1 361 ? -7.719 -39.812 -12.438 1 98.56 361 VAL A N 1
ATOM 2855 C CA . VAL A 1 361 ? -8.617 -38.719 -12.062 1 98.56 361 VAL A CA 1
ATOM 2856 C C . VAL A 1 361 ? -9.5 -38.344 -13.25 1 98.56 361 VAL A C 1
ATOM 2858 O O . VAL A 1 361 ? -10.68 -38.031 -13.078 1 98.56 361 VAL A O 1
ATOM 2861 N N . TRP A 1 362 ? -8.891 -38.344 -14.43 1 98.31 362 TRP A N 1
ATOM 2862 C CA . TRP A 1 362 ? -9.633 -38.062 -15.648 1 98.31 362 TRP A CA 1
ATOM 2863 C C . TRP A 1 362 ? -10.781 -39.031 -15.836 1 98.31 362 TRP A C 1
ATOM 2865 O O . TRP A 1 362 ? -11.906 -38.625 -16.156 1 98.31 362 TRP A O 1
ATOM 2875 N N . ARG A 1 363 ? -10.523 -40.281 -15.633 1 97.94 363 ARG A N 1
ATOM 2876 C CA . ARG A 1 363 ? -11.555 -41.312 -15.75 1 97.94 363 ARG A CA 1
ATOM 2877 C C . ARG A 1 363 ? -12.68 -41.062 -14.742 1 97.94 363 ARG A C 1
ATOM 2879 O O . ARG A 1 363 ? -13.852 -41.219 -15.078 1 97.94 363 ARG A O 1
ATOM 2886 N N . ARG A 1 364 ? -12.258 -40.75 -13.641 1 98.12 364 ARG A N 1
ATOM 2887 C CA . ARG A 1 364 ? -13.25 -40.469 -12.609 1 98.12 364 ARG A CA 1
ATOM 2888 C C . ARG A 1 364 ? -14.062 -39.219 -12.953 1 98.12 364 ARG A C 1
ATOM 2890 O O . ARG A 1 364 ? -15.266 -39.156 -12.688 1 98.12 364 ARG A O 1
ATOM 2897 N N . THR A 1 365 ? -13.469 -38.219 -13.492 1 98.38 365 THR A N 1
ATOM 2898 C CA . THR A 1 365 ? -14.156 -37 -13.914 1 98.38 365 THR A CA 1
ATOM 2899 C C . THR A 1 365 ? -15.211 -37.312 -14.969 1 98.38 365 THR A C 1
ATOM 2901 O O . THR A 1 365 ? -16.344 -36.812 -14.898 1 98.38 365 THR A O 1
ATOM 2904 N N . LEU A 1 366 ? -14.812 -38.188 -15.883 1 97.88 366 LEU A N 1
ATOM 2905 C CA . LEU A 1 366 ? -15.742 -38.562 -16.938 1 97.88 366 LEU A CA 1
ATOM 2906 C C . LEU A 1 366 ? -16.938 -39.312 -16.359 1 97.88 366 LEU A C 1
ATOM 2908 O O . LEU A 1 366 ? -18.078 -39.125 -16.797 1 97.88 366 LEU A O 1
ATOM 2912 N N . GLN A 1 367 ? -16.688 -40.125 -15.398 1 97.5 367 GLN A N 1
ATOM 2913 C CA . GLN A 1 367 ? -17.766 -40.844 -14.727 1 97.5 367 GLN A CA 1
ATOM 2914 C C . GLN A 1 367 ? -18.719 -39.875 -14.031 1 97.5 367 GLN A C 1
ATOM 2916 O O . GLN A 1 367 ? -19.938 -40.062 -14.102 1 97.5 367 GLN A O 1
ATOM 2921 N N . LEU A 1 368 ? -18.188 -38.938 -13.391 1 97.69 368 LEU A N 1
ATOM 2922 C CA . LEU A 1 368 ? -19 -37.969 -12.68 1 97.69 368 LEU A CA 1
ATOM 2923 C C . LEU A 1 368 ? -19.828 -37.125 -13.656 1 97.69 368 LEU A C 1
ATOM 2925 O O . LEU A 1 368 ? -20.984 -36.812 -13.383 1 97.69 368 LEU A O 1
ATOM 2929 N N . LEU A 1 369 ? -19.203 -36.75 -14.742 1 97.56 369 LEU A N 1
ATOM 2930 C CA . LEU A 1 369 ? -19.922 -35.969 -15.766 1 97.56 369 LEU A CA 1
ATOM 2931 C C . LEU A 1 369 ? -21.125 -36.75 -16.297 1 97.56 369 LEU A C 1
ATOM 2933 O O . LEU A 1 369 ? -22.203 -36.188 -16.469 1 97.56 369 LEU A O 1
ATOM 2937 N N . ARG A 1 370 ? -20.906 -38.031 -16.469 1 96.75 370 ARG A N 1
ATOM 2938 C CA . ARG A 1 370 ? -22 -38.906 -16.922 1 96.75 370 ARG A CA 1
ATOM 2939 C C . ARG A 1 370 ? -23.109 -38.969 -15.891 1 96.75 370 ARG A C 1
ATOM 2941 O O . ARG A 1 370 ? -24.297 -38.906 -16.25 1 96.75 370 ARG A O 1
ATOM 2948 N N . GLN A 1 371 ? -22.75 -39.094 -14.719 1 96.62 371 GLN A N 1
ATOM 2949 C CA . GLN A 1 371 ? -23.719 -39.156 -13.633 1 96.62 371 GLN A CA 1
ATOM 2950 C C . GLN A 1 371 ? -24.516 -37.844 -13.516 1 96.62 371 GLN A C 1
ATOM 2952 O O . GLN A 1 371 ? -25.688 -37.875 -13.133 1 96.62 371 GLN A O 1
ATOM 2957 N N . LEU A 1 372 ? -23.906 -36.75 -13.883 1 96.62 372 LEU A N 1
ATOM 2958 C CA . LEU A 1 372 ? -24.531 -35.438 -13.742 1 96.62 372 LEU A CA 1
ATOM 2959 C C . LEU A 1 372 ? -25.297 -35.062 -15.008 1 96.62 372 LEU A C 1
ATOM 2961 O O . LEU A 1 372 ? -25.984 -34.031 -15.039 1 96.62 372 LEU A O 1
ATOM 2965 N N . GLY A 1 373 ? -25.172 -35.875 -16.078 1 95.12 373 GLY A N 1
ATOM 2966 C CA . GLY A 1 373 ? -25.844 -35.594 -17.344 1 95.12 373 GLY A CA 1
ATOM 2967 C C . GLY A 1 373 ? -25.156 -34.5 -18.141 1 95.12 373 GLY A C 1
ATOM 2968 O O . GLY A 1 373 ? -25.812 -33.781 -18.922 1 95.12 373 GLY A O 1
ATOM 2969 N N . LYS A 1 374 ? -23.859 -34.281 -17.906 1 95.12 374 LYS A N 1
ATOM 2970 C CA . LYS A 1 374 ? -23.109 -33.281 -18.625 1 95.12 374 LYS A CA 1
ATOM 2971 C C . LYS A 1 374 ? -22.312 -33.875 -19.781 1 95.12 374 LYS A C 1
ATOM 2973 O O . LYS A 1 374 ? -22.031 -35.062 -19.766 1 95.12 374 LYS A O 1
ATOM 2978 N N . SER A 1 375 ? -22.078 -33.062 -20.688 1 94.69 375 SER A N 1
ATOM 2979 C CA . SER A 1 375 ? -21.281 -33.531 -21.812 1 94.69 375 SER A CA 1
ATOM 2980 C C . SER A 1 375 ? -19.859 -33.844 -21.391 1 94.69 375 SER A C 1
ATOM 2982 O O . SER A 1 375 ? -19.297 -33.156 -20.547 1 94.69 375 SER A O 1
ATOM 2984 N N . SER A 1 376 ? -19.266 -34.781 -22 1 91.19 376 SER A N 1
ATOM 2985 C CA . SER A 1 376 ? -17.891 -35.188 -21.703 1 91.19 376 SER A CA 1
ATOM 2986 C C . SER A 1 376 ? -16.906 -34.094 -22.125 1 91.19 376 SER A C 1
ATOM 2988 O O . SER A 1 376 ? -15.773 -34.062 -21.641 1 91.19 376 SER A O 1
ATOM 2990 N N . ASP A 1 377 ? -17.438 -33.188 -22.953 1 92.94 377 ASP A N 1
ATOM 2991 C CA . ASP A 1 377 ? -16.562 -32.156 -23.469 1 92.94 377 ASP A CA 1
ATOM 2992 C C . ASP A 1 377 ? -16.594 -30.922 -22.578 1 92.94 377 ASP A C 1
ATOM 2994 O O . ASP A 1 377 ? -15.836 -29.969 -22.781 1 92.94 377 ASP A O 1
ATOM 2998 N N . SER A 1 378 ? -17.375 -31.031 -21.531 1 93.81 378 SER A N 1
ATOM 2999 C CA . SER A 1 378 ? -17.516 -29.875 -20.656 1 93.81 378 SER A CA 1
ATOM 3000 C C . SER A 1 378 ? -16.219 -29.609 -19.891 1 93.81 378 SER A C 1
ATOM 3002 O O . SER A 1 378 ? -15.953 -28.484 -19.469 1 93.81 378 SER A O 1
ATOM 3004 N N . ILE A 1 379 ? -15.477 -30.656 -19.609 1 96.5 379 ILE A N 1
ATOM 3005 C CA . ILE A 1 379 ? -14.18 -30.562 -18.953 1 96.5 379 ILE A CA 1
ATOM 3006 C C . ILE A 1 379 ? -13.109 -31.234 -19.812 1 96.5 379 ILE A C 1
ATOM 3008 O O . ILE A 1 379 ? -13.289 -32.375 -20.234 1 96.5 379 ILE A O 1
ATOM 3012 N N . SER A 1 380 ? -12.094 -30.562 -20.078 1 95.75 380 SER A N 1
ATOM 3013 C CA . SER A 1 380 ? -11.039 -31.125 -20.922 1 95.75 380 SER A CA 1
ATOM 3014 C C . SER A 1 380 ? -10.039 -31.922 -20.094 1 95.75 380 SER A C 1
ATOM 3016 O O . SER A 1 380 ? -9.906 -31.688 -18.891 1 95.75 380 SER A O 1
ATOM 3018 N N . GLU A 1 381 ? -9.375 -32.812 -20.75 1 96.44 381 GLU A N 1
ATOM 3019 C CA . GLU A 1 381 ? -8.312 -33.562 -20.094 1 96.44 381 GLU A CA 1
ATOM 3020 C C . GLU A 1 381 ? -7.191 -32.656 -19.609 1 96.44 381 GLU A C 1
ATOM 3022 O O . GLU A 1 381 ? -6.602 -32.906 -18.547 1 96.44 381 GLU A O 1
ATOM 3027 N N . LYS A 1 382 ? -6.969 -31.641 -20.391 1 94.69 382 LYS A N 1
ATOM 3028 C CA . LYS A 1 382 ? -5.922 -30.688 -20.047 1 94.69 382 LYS A CA 1
ATOM 3029 C C . LYS A 1 382 ? -6.234 -29.984 -18.719 1 94.69 382 LYS A C 1
ATOM 3031 O O . LYS A 1 382 ? -5.34 -29.75 -17.906 1 94.69 382 LYS A O 1
ATOM 3036 N N . ASP A 1 383 ? -7.48 -29.703 -18.516 1 94.88 383 ASP A N 1
ATOM 3037 C CA . ASP A 1 383 ? -7.902 -29.047 -17.281 1 94.88 383 ASP A CA 1
ATOM 3038 C C . ASP A 1 383 ? -7.699 -29.969 -16.062 1 94.88 383 ASP A C 1
ATOM 3040 O O . ASP A 1 383 ? -7.289 -29.516 -15 1 94.88 383 ASP A O 1
ATOM 3044 N N . VAL A 1 384 ? -7.961 -31.203 -16.25 1 97.62 384 VAL A N 1
ATOM 3045 C CA . VAL A 1 384 ? -7.816 -32.156 -15.172 1 97.62 384 VAL A CA 1
ATOM 3046 C C . VAL A 1 384 ? -6.336 -32.375 -14.844 1 97.62 384 VAL A C 1
ATOM 3048 O O . VAL A 1 384 ? -5.961 -32.438 -13.672 1 97.62 384 VAL A O 1
ATOM 3051 N N . LYS A 1 385 ? -5.543 -32.438 -15.898 1 96.62 385 LYS A N 1
ATOM 3052 C CA . LYS A 1 385 ? -4.105 -32.562 -15.688 1 96.62 385 LYS A CA 1
ATOM 3053 C C . LYS A 1 385 ? -3.549 -31.375 -14.922 1 96.62 385 LYS A C 1
ATOM 3055 O O . LYS A 1 385 ? -2.715 -31.547 -14.023 1 96.62 385 LYS A O 1
ATOM 3060 N N . LEU A 1 386 ? -4.055 -30.266 -15.305 1 93.81 386 LEU A N 1
ATOM 3061 C CA . LEU A 1 386 ? -3.629 -29.047 -14.625 1 93.81 386 LEU A CA 1
ATOM 3062 C C . LEU A 1 386 ? -4.051 -29.062 -13.164 1 93.81 386 LEU A C 1
ATOM 3064 O O . LEU A 1 386 ? -3.271 -28.688 -12.281 1 93.81 386 LEU A O 1
ATOM 3068 N N . PHE A 1 387 ? -5.207 -29.453 -12.914 1 96.81 387 PHE A N 1
ATOM 3069 C CA . PHE A 1 387 ? -5.727 -29.547 -11.555 1 96.81 387 PHE A CA 1
ATOM 3070 C C . PHE A 1 387 ? -4.887 -30.5 -10.711 1 96.81 387 PHE A C 1
ATOM 3072 O O . PHE A 1 387 ? -4.574 -30.203 -9.562 1 96.81 387 PHE A O 1
ATOM 3079 N N . CYS A 1 388 ? -4.523 -31.609 -11.297 1 97.06 388 CYS A N 1
ATOM 3080 C CA . CYS A 1 388 ? -3.723 -32.594 -10.594 1 97.06 388 CYS A CA 1
ATOM 3081 C C . CYS A 1 388 ? -2.338 -32.062 -10.266 1 97.06 388 CYS A C 1
ATOM 3083 O O . CYS A 1 388 ? -1.801 -32.312 -9.188 1 97.06 388 CYS A O 1
ATOM 3085 N N . LYS A 1 389 ? -1.844 -31.328 -11.188 1 92.88 389 LYS A N 1
ATOM 3086 C CA . LYS A 1 389 ? -0.521 -30.75 -10.992 1 92.88 389 LYS A CA 1
ATOM 3087 C C . LYS A 1 389 ? -0.51 -29.797 -9.805 1 92.88 389 LYS A C 1
ATOM 3089 O O . LYS A 1 389 ? 0.486 -29.703 -9.086 1 92.88 389 LYS A O 1
ATOM 3094 N N . TYR A 1 390 ? -1.657 -29.141 -9.609 1 92.62 390 TYR A N 1
ATOM 3095 C CA . TYR A 1 390 ? -1.719 -28.109 -8.57 1 92.62 390 TYR A CA 1
ATOM 3096 C C . TYR A 1 390 ? -2.641 -28.531 -7.438 1 92.62 390 TYR A C 1
ATOM 3098 O O . TYR A 1 390 ? -3.119 -27.688 -6.672 1 92.62 390 TYR A O 1
ATOM 3106 N N . ALA A 1 391 ? -2.83 -29.766 -7.305 1 94.75 391 ALA A N 1
ATOM 3107 C CA . ALA A 1 391 ? -3.812 -30.281 -6.359 1 94.75 391 ALA A CA 1
ATOM 3108 C C . ALA A 1 391 ? -3.49 -29.844 -4.934 1 94.75 391 ALA A C 1
ATOM 3110 O O . ALA A 1 391 ? -4.395 -29.578 -4.145 1 94.75 391 ALA A O 1
ATOM 3111 N N . VAL A 1 392 ? -2.221 -29.703 -4.633 1 92.12 392 VAL A N 1
ATOM 3112 C CA . VAL A 1 392 ? -1.806 -29.391 -3.27 1 92.12 392 VAL A CA 1
ATOM 3113 C C . VAL A 1 392 ? -1.982 -27.891 -3.006 1 92.12 392 VAL A C 1
ATOM 3115 O O . VAL A 1 392 ? -2.047 -27.469 -1.851 1 92.12 392 VAL A O 1
ATOM 3118 N N . ASP A 1 393 ? -2.221 -27.094 -4.031 1 91.69 393 ASP A N 1
ATOM 3119 C CA . ASP A 1 393 ? -2.215 -25.641 -3.871 1 91.69 393 ASP A CA 1
ATOM 3120 C C . ASP A 1 393 ? -3.541 -25.031 -4.32 1 91.69 393 ASP A C 1
ATOM 3122 O O . ASP A 1 393 ? -3.648 -23.812 -4.484 1 91.69 393 ASP A O 1
ATOM 3126 N N . ILE A 1 394 ? -4.551 -25.859 -4.59 1 95 394 ILE A N 1
ATOM 3127 C CA . ILE A 1 394 ? -5.832 -25.297 -4.996 1 95 394 ILE A CA 1
ATOM 3128 C C . ILE A 1 394 ? -6.383 -24.406 -3.885 1 95 394 ILE A C 1
ATOM 3130 O O . ILE A 1 394 ? -6.027 -24.562 -2.715 1 95 394 ILE A O 1
ATOM 3134 N N . TYR A 1 395 ? -7.199 -23.438 -4.254 1 94.94 395 TYR A N 1
ATOM 3135 C CA . TYR A 1 395 ? -7.66 -22.438 -3.289 1 94.94 395 TYR A CA 1
ATOM 3136 C C . TYR A 1 395 ? -9.094 -22.016 -3.578 1 94.94 395 TYR A C 1
ATOM 3138 O O . TYR A 1 395 ? -9.492 -21.906 -4.738 1 94.94 395 TYR A O 1
ATOM 3146 N N . VAL A 1 396 ? -9.883 -21.984 -2.559 1 96.62 396 VAL A N 1
ATOM 3147 C CA . VAL A 1 396 ? -11.242 -21.469 -2.65 1 96.62 396 VAL A CA 1
ATOM 3148 C C . VAL A 1 396 ? -11.414 -20.266 -1.716 1 96.62 396 VAL A C 1
ATOM 3150 O O . VAL A 1 396 ? -11.109 -20.359 -0.523 1 96.62 396 VAL A O 1
ATOM 3153 N N . GLU A 1 397 ? -11.812 -19.188 -2.297 1 94.56 397 GLU A N 1
ATOM 3154 C CA . GLU A 1 397 ? -12.078 -17.984 -1.52 1 94.56 397 GLU A CA 1
ATOM 3155 C C . GLU A 1 397 ? -13.562 -17.641 -1.541 1 94.56 397 GLU A C 1
ATOM 3157 O O . GLU A 1 397 ? -14.172 -17.562 -2.609 1 94.56 397 GLU A O 1
ATOM 3162 N N . ARG A 1 398 ? -14.117 -17.5 -0.44 1 96.44 398 ARG A N 1
ATOM 3163 C CA . ARG A 1 398 ? -15.5 -17.047 -0.307 1 96.44 398 ARG A CA 1
ATOM 3164 C C . ARG A 1 398 ? -15.562 -15.727 0.453 1 96.44 398 ARG A C 1
ATOM 3166 O O . ARG A 1 398 ? -15.047 -15.617 1.565 1 96.44 398 ARG A O 1
ATOM 3173 N N . GLY A 1 399 ? -16.109 -14.719 -0.187 1 96.31 399 GLY A N 1
ATOM 3174 C CA . GLY A 1 399 ? -16.234 -13.406 0.415 1 96.31 399 GLY A CA 1
ATOM 3175 C C . GLY A 1 399 ? -17.609 -13.141 0.999 1 96.31 399 GLY A C 1
ATOM 3176 O O . GLY A 1 399 ? -18.297 -14.07 1.422 1 96.31 399 GLY A O 1
ATOM 3177 N N .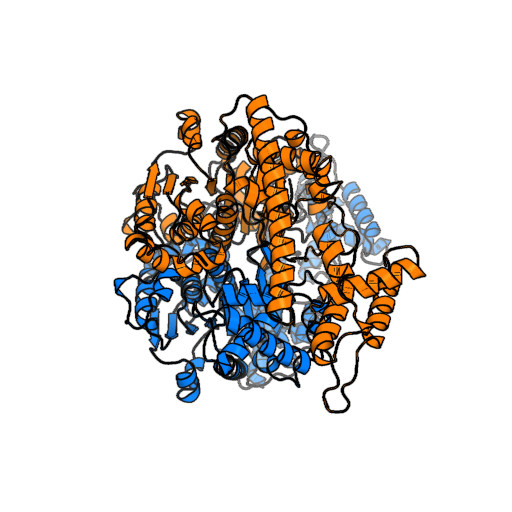 THR A 1 400 ? -17.922 -11.844 1.188 1 96.94 400 THR A N 1
ATOM 3178 C CA . THR A 1 400 ? -19.203 -11.414 1.756 1 96.94 400 THR A CA 1
ATOM 3179 C C . THR A 1 400 ? -19.891 -10.414 0.835 1 96.94 400 THR A C 1
ATOM 3181 O O . THR A 1 400 ? -19.266 -9.805 -0.02 1 96.94 400 THR A O 1
ATOM 3184 N N . CYS A 1 401 ? -21.156 -10.398 0.989 1 97.56 401 CYS A N 1
ATOM 3185 C CA . CYS A 1 401 ? -21.969 -9.484 0.2 1 97.56 401 CYS A CA 1
ATOM 3186 C C . CYS A 1 401 ? -21.938 -8.078 0.79 1 97.56 401 CYS A C 1
ATOM 3188 O O . CYS A 1 401 ? -22.312 -7.879 1.951 1 97.56 401 CYS A O 1
ATOM 3190 N N . ILE A 1 402 ? -21.609 -7.07 0.037 1 97.94 402 ILE A N 1
ATOM 3191 C CA . ILE A 1 402 ? -21.469 -5.691 0.501 1 97.94 402 ILE A CA 1
ATOM 3192 C C . ILE A 1 402 ? -22.812 -5.191 1.02 1 97.94 402 ILE A C 1
ATOM 3194 O O . ILE A 1 402 ? -22.875 -4.488 2.029 1 97.94 402 ILE A O 1
ATOM 3198 N N . ALA A 1 403 ? -23.891 -5.57 0.359 1 97.25 403 ALA A N 1
ATOM 3199 C CA . ALA A 1 403 ? -25.234 -5.121 0.728 1 97.25 403 ALA A CA 1
ATOM 3200 C C . ALA A 1 403 ? -25.562 -5.492 2.172 1 97.25 403 ALA A C 1
ATOM 3202 O O . ALA A 1 403 ? -26.297 -4.773 2.854 1 97.25 403 ALA A O 1
ATOM 3203 N N . ASP A 1 404 ? -25.031 -6.566 2.65 1 96.12 404 ASP A N 1
ATOM 3204 C CA . ASP A 1 404 ? -25.297 -7.039 4.004 1 96.12 404 ASP A CA 1
ATOM 3205 C C . ASP A 1 404 ? -24.703 -6.09 5.047 1 96.12 404 ASP A C 1
ATOM 3207 O O . ASP A 1 404 ? -25.172 -6.047 6.188 1 96.12 404 ASP A O 1
ATOM 3211 N N . GLU A 1 405 ? -23.688 -5.371 4.734 1 94.94 405 GLU A N 1
ATOM 3212 C CA . GLU A 1 405 ? -23.062 -4.41 5.637 1 94.94 405 GLU A CA 1
ATOM 3213 C C . GLU A 1 405 ? -23.984 -3.223 5.902 1 94.94 405 GLU A C 1
ATOM 3215 O O . GLU A 1 405 ? -23.828 -2.508 6.891 1 94.94 405 GLU A O 1
ATOM 3220 N N . TYR A 1 406 ? -24.938 -3.021 5.004 1 94.25 406 TYR A N 1
ATOM 3221 C CA . TYR A 1 406 ? -25.844 -1.886 5.113 1 94.25 406 TYR A CA 1
ATOM 3222 C C . TYR A 1 406 ? -27.141 -2.291 5.805 1 94.25 406 TYR A C 1
ATOM 3224 O O . TYR A 1 406 ? -28.031 -1.458 6.016 1 94.25 406 TYR A O 1
ATOM 3232 N N . ASP A 1 407 ? -27.203 -3.539 6.105 1 90.88 407 ASP A N 1
ATOM 3233 C CA . ASP A 1 407 ? -28.328 -4.051 6.891 1 90.88 407 ASP A CA 1
ATOM 3234 C C . ASP A 1 407 ? -27.969 -4.133 8.375 1 90.88 407 ASP A C 1
ATOM 3236 O O . ASP A 1 407 ? -27.125 -4.941 8.773 1 90.88 407 ASP A O 1
ATOM 3240 N N . PRO A 1 408 ? -28.609 -3.387 9.219 1 85.25 408 PRO A N 1
ATOM 3241 C CA . PRO A 1 408 ? -28.281 -3.348 10.648 1 85.25 408 PRO A CA 1
ATOM 3242 C C . PRO A 1 408 ? -28.469 -4.695 11.336 1 85.25 408 PRO A C 1
ATOM 3244 O O . PRO A 1 408 ? -27.844 -4.957 12.367 1 85.25 408 PRO A O 1
ATOM 3247 N N . LYS A 1 409 ? -29.219 -5.562 10.766 1 85.38 409 LYS A N 1
ATOM 3248 C CA . LYS A 1 409 ? -29.5 -6.863 11.367 1 85.38 409 LYS A CA 1
ATOM 3249 C C . LYS A 1 409 ? -28.406 -7.871 11.016 1 85.38 409 LYS A C 1
ATOM 3251 O O . LYS A 1 409 ? -28.234 -8.875 11.711 1 85.38 409 LYS A O 1
ATOM 3256 N N . ILE A 1 410 ? -27.609 -7.574 10.039 1 86.12 410 ILE A N 1
ATOM 3257 C CA . ILE A 1 410 ? -26.688 -8.57 9.508 1 86.12 410 ILE A CA 1
ATOM 3258 C C . ILE A 1 410 ? -25.25 -8.164 9.828 1 86.12 410 ILE A C 1
ATOM 3260 O O . ILE A 1 410 ? -24.422 -9.008 10.156 1 86.12 410 ILE A O 1
ATOM 3264 N N . ILE A 1 411 ? -24.953 -6.922 9.836 1 85.25 411 ILE A N 1
ATOM 3265 C CA . ILE A 1 411 ? -23.578 -6.434 9.984 1 85.25 411 ILE A CA 1
ATOM 3266 C C . ILE A 1 411 ? -23.047 -6.789 11.375 1 85.25 411 ILE A C 1
ATOM 3268 O O . ILE A 1 411 ? -23.781 -6.707 12.359 1 85.25 411 ILE A O 1
ATOM 3272 N N . ASP A 1 412 ? -21.828 -7.305 11.406 1 84.69 412 ASP A N 1
ATOM 3273 C CA . ASP A 1 412 ? -21.172 -7.594 12.68 1 84.69 412 ASP A CA 1
ATOM 3274 C C . ASP A 1 412 ? -20.578 -6.328 13.289 1 84.69 412 ASP A C 1
ATOM 3276 O O . ASP A 1 412 ? -19.406 -6.016 13.07 1 84.69 412 ASP A O 1
ATOM 3280 N N . THR A 1 413 ? -21.25 -5.754 14.133 1 87.62 413 THR A N 1
ATOM 3281 C CA . THR A 1 413 ? -20.859 -4.465 14.688 1 87.62 413 THR A CA 1
ATOM 3282 C C . THR A 1 413 ? -19.812 -4.641 15.789 1 87.62 413 THR A C 1
ATOM 3284 O O . THR A 1 413 ? -19.109 -3.693 16.141 1 87.62 413 THR A O 1
ATOM 3287 N N . ASN A 1 414 ? -19.688 -5.84 16.328 1 86.44 414 ASN A N 1
ATOM 3288 C CA . ASN A 1 414 ? -18.734 -6.078 17.391 1 86.44 414 ASN A CA 1
ATOM 3289 C C . ASN A 1 414 ? -17.297 -5.855 16.922 1 86.44 414 ASN A C 1
ATOM 3291 O O . ASN A 1 414 ? -16.484 -5.277 17.656 1 86.44 414 ASN A O 1
ATOM 3295 N N . ASN A 1 415 ? -17.062 -6.293 15.758 1 88.12 415 ASN A N 1
ATOM 3296 C CA . ASN A 1 415 ? -15.719 -6.129 15.195 1 88.12 415 ASN A CA 1
ATOM 3297 C C . ASN A 1 415 ? -15.375 -4.66 14.977 1 88.12 415 ASN A C 1
ATOM 3299 O O . ASN A 1 415 ? -14.227 -4.25 15.141 1 88.12 415 ASN A O 1
ATOM 3303 N N . ILE A 1 416 ? -16.344 -3.926 14.594 1 90.31 416 ILE A N 1
ATOM 3304 C CA . ILE A 1 416 ? -16.156 -2.5 14.352 1 90.31 416 ILE A CA 1
ATOM 3305 C C . ILE A 1 416 ? -15.883 -1.784 15.672 1 90.31 416 ILE A C 1
ATOM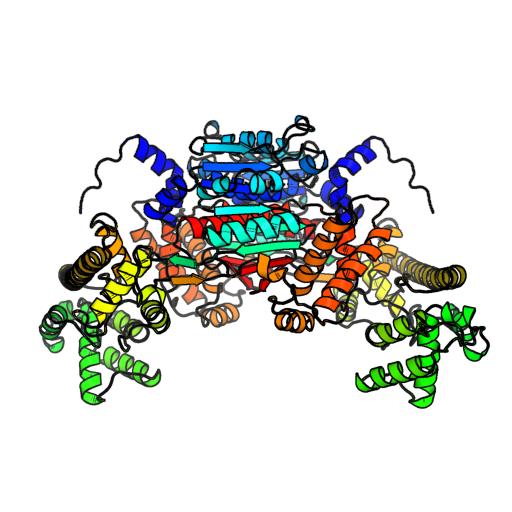 3307 O O . ILE A 1 416 ? -14.914 -1.022 15.781 1 90.31 416 ILE A O 1
ATOM 3311 N N . VAL A 1 417 ? -16.688 -2.143 16.656 1 85.69 417 VAL A N 1
ATOM 3312 C CA . VAL A 1 417 ? -16.578 -1.52 17.969 1 85.69 417 VAL A CA 1
ATOM 3313 C C . VAL A 1 417 ? -15.211 -1.82 18.562 1 85.69 417 VAL A C 1
ATOM 3315 O O . VAL A 1 417 ? -14.547 -0.922 19.094 1 85.69 417 VAL A O 1
ATOM 3318 N N . GLN A 1 418 ? -14.789 -3.002 18.484 1 86.56 418 GLN A N 1
ATOM 3319 C CA . GLN A 1 418 ? -13.508 -3.42 19.031 1 86.56 418 GLN A CA 1
ATOM 3320 C C . GLN A 1 418 ? -12.344 -2.719 18.328 1 86.56 418 GLN A C 1
ATOM 3322 O O . GLN A 1 418 ? -11.383 -2.301 18.969 1 86.56 418 GLN A O 1
ATOM 3327 N N . SER A 1 419 ? -12.453 -2.59 17.047 1 88.56 419 SER A N 1
ATOM 3328 C CA . SER A 1 419 ? -11.391 -1.96 16.266 1 88.56 419 SER A CA 1
ATOM 3329 C C . SER A 1 419 ? -11.289 -0.47 16.578 1 88.56 419 SER A C 1
ATOM 3331 O O . SER A 1 419 ? -10.203 0.108 16.516 1 88.56 419 SER A O 1
ATOM 3333 N N . LEU A 1 420 ? -12.383 0.105 16.953 1 86.94 420 LEU A N 1
ATOM 3334 C CA . LEU A 1 420 ? -12.422 1.542 17.203 1 86.94 420 LEU A CA 1
ATOM 3335 C C . LEU A 1 420 ? -11.828 1.873 18.562 1 86.94 420 LEU A C 1
ATOM 3337 O O . LEU A 1 420 ? -11.531 3.035 18.859 1 86.94 420 LEU A O 1
ATOM 3341 N N . GLU A 1 421 ? -11.703 0.886 19.375 1 80.94 421 GLU A N 1
ATOM 3342 C CA . GLU A 1 421 ? -11.086 1.099 20.688 1 80.94 421 GLU A CA 1
ATOM 3343 C C . GLU A 1 421 ? -9.625 1.5 20.547 1 80.94 421 GLU A C 1
ATOM 3345 O O . GLU A 1 421 ? -9.086 2.223 21.391 1 80.94 421 GLU A O 1
ATOM 3350 N N . ASN A 1 422 ? -9.031 1.003 19.453 1 82.69 422 ASN A N 1
ATOM 3351 C CA . ASN A 1 422 ? -7.672 1.415 19.125 1 82.69 422 ASN A CA 1
ATOM 3352 C C . ASN A 1 422 ? -7.656 2.717 18.328 1 82.69 422 ASN A C 1
ATOM 3354 O O . ASN A 1 422 ? -8.102 2.752 17.188 1 82.69 422 ASN A O 1
ATOM 3358 N N . PRO A 1 423 ? -7.133 3.705 18.953 1 77.06 423 PRO A N 1
ATOM 3359 C CA . PRO A 1 423 ? -7.16 5.004 18.266 1 77.06 423 PRO A CA 1
ATOM 3360 C C . PRO A 1 423 ? -6.344 5.02 16.984 1 77.06 423 PRO A C 1
ATOM 3362 O O . PRO A 1 423 ? -6.543 5.887 16.125 1 77.06 423 PRO A O 1
ATOM 3365 N N . GLU A 1 424 ? -5.523 4.113 16.812 1 81.25 424 GLU A N 1
ATOM 3366 C CA . GLU A 1 424 ? -4.672 4.082 15.633 1 81.25 424 GLU A CA 1
ATOM 3367 C C . GLU A 1 424 ? -5.281 3.211 14.531 1 81.25 424 GLU A C 1
ATOM 3369 O O . GLU A 1 424 ? -4.742 3.123 13.43 1 81.25 424 GLU A O 1
ATOM 3374 N N . SER A 1 425 ? -6.402 2.672 14.898 1 90.44 425 SER A N 1
ATOM 3375 C CA . SER A 1 425 ? -7.035 1.793 13.922 1 90.44 425 SER A CA 1
ATOM 3376 C C . SER A 1 425 ? -7.59 2.586 12.742 1 90.44 425 SER A C 1
ATOM 3378 O O . SER A 1 425 ? -8.211 3.635 12.93 1 90.44 425 SER A O 1
ATOM 3380 N N . LEU A 1 426 ? -7.41 2.078 11.562 1 94.5 426 LEU A N 1
ATOM 3381 C CA . LEU A 1 426 ? -7.91 2.746 10.359 1 94.5 426 LEU A CA 1
ATOM 3382 C C . LEU A 1 426 ? -9.391 2.463 10.164 1 94.5 426 LEU A C 1
ATOM 3384 O O . LEU A 1 426 ? -10 2.963 9.211 1 94.5 426 LEU A O 1
ATOM 3388 N N . MET A 1 427 ? -10.008 1.688 11.125 1 94.19 427 MET A N 1
ATOM 3389 C CA . MET A 1 427 ? -11.438 1.384 11.078 1 94.19 427 MET A CA 1
ATOM 3390 C C . MET A 1 427 ? -12.266 2.66 11.148 1 94.19 427 MET A C 1
ATOM 3392 O O . MET A 1 427 ? -13.383 2.711 10.617 1 94.19 427 MET A O 1
ATOM 3396 N N . VAL A 1 428 ? -11.727 3.688 11.75 1 93.44 428 VAL A N 1
ATOM 3397 C CA . VAL A 1 428 ? -12.43 4.961 11.875 1 93.44 428 VAL A CA 1
ATOM 3398 C C . VAL A 1 428 ? -12.773 5.5 10.492 1 93.44 428 VAL A C 1
ATOM 3400 O O . VAL A 1 428 ? -13.836 6.105 10.305 1 93.44 428 VAL A O 1
ATOM 3403 N N . TYR A 1 429 ? -11.922 5.258 9.539 1 95.81 429 TYR A N 1
ATOM 3404 C CA . TYR A 1 429 ? -12.164 5.766 8.195 1 95.81 429 TYR A CA 1
ATOM 3405 C C . TYR A 1 429 ? -13.328 5.027 7.535 1 95.81 429 TYR A C 1
ATOM 3407 O O . TYR A 1 429 ? -14.078 5.609 6.746 1 95.81 429 TYR A O 1
ATOM 3415 N N . TYR A 1 430 ? -13.453 3.688 7.824 1 96.19 430 TYR A N 1
ATOM 3416 C CA . TYR A 1 430 ? -14.633 2.967 7.352 1 96.19 430 TYR A CA 1
ATOM 3417 C C . TYR A 1 430 ? -15.914 3.621 7.855 1 96.19 430 TYR A C 1
ATOM 3419 O O . TYR A 1 430 ? -16.859 3.824 7.09 1 96.19 430 TYR A O 1
ATOM 3427 N N . VAL A 1 431 ? -15.898 3.98 9.094 1 95.06 431 VAL A N 1
ATOM 3428 C CA . VAL A 1 431 ? -17.078 4.57 9.734 1 95.06 431 VAL A CA 1
ATOM 3429 C C . VAL A 1 431 ? -17.375 5.934 9.117 1 95.06 431 VAL A C 1
ATOM 3431 O O . VAL A 1 431 ? -18.516 6.242 8.797 1 95.06 431 VAL A O 1
ATOM 3434 N N . VAL A 1 432 ? -16.344 6.715 8.984 1 96.06 432 VAL A N 1
ATOM 3435 C CA . VAL A 1 432 ? -16.516 8.055 8.438 1 96.06 432 VAL A CA 1
ATOM 3436 C C . VAL A 1 432 ? -17.016 7.973 7 1 96.06 432 VAL A C 1
ATOM 3438 O O . VAL A 1 432 ? -17.875 8.742 6.586 1 96.06 432 VAL A O 1
ATOM 3441 N N . LEU A 1 433 ? -16.484 7.043 6.242 1 96.69 433 LEU A N 1
ATOM 3442 C CA . LEU A 1 433 ? -16.906 6.875 4.855 1 96.69 433 LEU A CA 1
ATOM 3443 C C . LEU A 1 433 ? -18.375 6.469 4.777 1 96.69 433 LEU A C 1
ATOM 3445 O O . LEU A 1 433 ? -19.109 6.93 3.896 1 96.69 433 LEU A O 1
ATOM 3449 N N . ARG A 1 434 ? -18.766 5.59 5.684 1 95.62 434 ARG A N 1
ATOM 3450 C CA . ARG A 1 434 ? -20.188 5.238 5.766 1 95.62 434 ARG A CA 1
ATOM 3451 C C . ARG A 1 434 ? -21.031 6.461 6.109 1 95.62 434 ARG A C 1
ATOM 3453 O O . ARG A 1 434 ? -22.141 6.617 5.598 1 95.62 434 ARG A O 1
ATOM 3460 N N . GLY A 1 435 ? -20.516 7.254 7.012 1 96.19 435 GLY A N 1
ATOM 3461 C CA . GLY A 1 435 ? -21.188 8.5 7.328 1 96.19 435 GLY A CA 1
ATOM 3462 C C . GLY A 1 435 ? -21.312 9.43 6.133 1 96.19 435 GLY A C 1
ATOM 3463 O O . GLY A 1 435 ? -22.359 10.07 5.949 1 96.19 435 GLY A O 1
ATOM 3464 N N . VAL A 1 436 ? -20.297 9.508 5.344 1 96.69 436 VAL A N 1
ATOM 3465 C CA . VAL A 1 436 ? -20.297 10.336 4.141 1 96.69 436 VAL A CA 1
ATOM 3466 C C . VAL A 1 436 ? -21.375 9.844 3.178 1 96.69 436 VAL A C 1
ATOM 3468 O O . VAL A 1 436 ? -22.062 10.648 2.541 1 96.69 436 VAL A O 1
ATOM 3471 N N . GLU A 1 437 ? -21.5 8.539 3.07 1 96 437 GLU A N 1
ATOM 3472 C CA . GLU A 1 437 ? -22.547 7.98 2.211 1 96 437 GLU A CA 1
ATOM 3473 C C . GLU A 1 437 ? -23.922 8.391 2.693 1 96 437 GLU A C 1
ATOM 3475 O O . GLU A 1 437 ? -24.797 8.727 1.887 1 96 437 GLU A O 1
ATOM 3480 N N . LYS A 1 438 ? -24.125 8.344 4.004 1 95.81 438 LYS A N 1
ATOM 3481 C CA . LYS A 1 438 ? -25.406 8.781 4.566 1 95.81 438 LYS A CA 1
ATOM 3482 C C . LYS A 1 438 ? -25.641 10.266 4.289 1 95.81 438 LYS A C 1
ATOM 3484 O O . LYS A 1 438 ? -26.766 10.664 3.988 1 95.81 438 LYS A O 1
ATOM 3489 N N . PHE A 1 439 ? -24.625 11 4.469 1 96.75 439 PHE A N 1
ATOM 3490 C CA . PHE A 1 439 ? -24.688 12.43 4.18 1 96.75 439 PHE A CA 1
ATOM 3491 C C . PHE A 1 439 ? -25.125 12.664 2.736 1 96.75 439 PHE A C 1
ATOM 3493 O O . PHE A 1 439 ? -26 13.477 2.469 1 96.75 439 PHE A O 1
ATOM 3500 N N . GLN A 1 440 ? -24.516 11.977 1.82 1 95.19 440 GLN A N 1
ATOM 3501 C CA . GLN A 1 440 ? -24.828 12.125 0.402 1 95.19 440 GLN A CA 1
ATOM 3502 C C . GLN A 1 440 ? -26.266 11.734 0.112 1 95.19 440 GLN A C 1
ATOM 3504 O O . GLN A 1 440 ? -26.938 12.344 -0.733 1 95.19 440 GLN A O 1
ATOM 3509 N N . ALA A 1 441 ? -26.688 10.727 0.74 1 93.19 441 ALA A N 1
ATOM 3510 C CA . ALA A 1 441 ? -28.062 10.281 0.559 1 93.19 441 ALA A CA 1
ATOM 3511 C C . ALA A 1 441 ? -29.062 11.352 1.021 1 93.19 441 ALA A C 1
ATOM 3513 O O . ALA A 1 441 ? -30.109 11.531 0.419 1 93.19 441 ALA A O 1
ATOM 3514 N N . GLU A 1 442 ? -28.688 12.039 2.029 1 94.31 442 GLU A N 1
ATOM 3515 C CA . GLU A 1 442 ? -29.594 13.016 2.635 1 94.31 442 GLU A CA 1
ATOM 3516 C C . GLU A 1 442 ? -29.484 14.367 1.94 1 94.31 442 GLU A C 1
ATOM 3518 O O . GLU A 1 442 ? -30.484 15.055 1.751 1 94.31 442 GLU A O 1
ATOM 3523 N N . TYR A 1 443 ? -28.297 14.727 1.558 1 94 443 TYR A N 1
ATOM 3524 C CA . TYR A 1 443 ? -28.094 16.094 1.106 1 94 443 TYR A CA 1
ATOM 3525 C C . TYR A 1 443 ? -27.672 16.141 -0.358 1 94 443 TYR A C 1
ATOM 3527 O O . TYR A 1 443 ? -27.516 17.219 -0.939 1 94 443 TYR A O 1
ATOM 3535 N N . ASN A 1 444 ? -27.391 15.047 -1.013 1 91.62 444 ASN A N 1
ATOM 3536 C CA . ASN A 1 444 ? -27.062 14.883 -2.426 1 91.62 444 ASN A CA 1
ATOM 3537 C C . ASN A 1 444 ? -25.781 15.609 -2.793 1 91.62 444 ASN A C 1
ATOM 3539 O O . ASN A 1 444 ? -25.688 16.219 -3.855 1 91.62 444 ASN A O 1
ATOM 3543 N N . SER A 1 445 ? -24.875 15.688 -1.82 1 92.31 445 SER A N 1
ATOM 3544 C CA . SER A 1 445 ? -23.562 16.281 -2.012 1 92.31 445 SER A CA 1
ATOM 3545 C C . SER A 1 445 ? -22.547 15.695 -1.038 1 92.31 445 SER A C 1
ATOM 3547 O O . SER A 1 445 ? -22.922 15.016 -0.081 1 92.31 445 SER A O 1
ATOM 3549 N N . TYR A 1 446 ? -21.297 15.906 -1.386 1 93.62 446 TYR A N 1
ATOM 3550 C CA . TYR A 1 446 ? -20.281 15.547 -0.413 1 93.62 446 TYR A CA 1
ATOM 3551 C C . TYR A 1 446 ? -20.203 16.578 0.711 1 93.62 446 TYR A C 1
ATOM 3553 O O . TYR A 1 446 ? -20.516 17.75 0.504 1 93.62 446 TYR A O 1
ATOM 3561 N N . PRO A 1 447 ? -19.844 16.094 1.865 1 95.12 447 PRO A N 1
ATOM 3562 C CA . PRO A 1 447 ? -19.594 17.078 2.91 1 95.12 447 PRO A CA 1
ATOM 3563 C C . PRO A 1 447 ? -18.469 18.047 2.547 1 95.12 447 PRO A C 1
ATOM 3565 O O . PRO A 1 447 ? -17.359 17.609 2.205 1 95.12 447 PRO A O 1
ATOM 3568 N N . GLY A 1 448 ? -18.766 19.281 2.59 1 91.81 448 GLY A N 1
ATOM 3569 C CA . GLY A 1 448 ? -17.781 20.312 2.309 1 91.81 448 GLY A CA 1
ATOM 3570 C C . GLY A 1 448 ? -17.547 20.516 0.825 1 91.81 448 GLY A C 1
ATOM 3571 O O . GLY A 1 448 ? -16.516 21.078 0.429 1 91.81 448 GLY A O 1
ATOM 3572 N N . GLU A 1 449 ? -18.391 20 0.016 1 89.25 449 GLU A N 1
ATOM 3573 C CA . GLU A 1 449 ? -18.234 20.156 -1.428 1 89.25 449 GLU A CA 1
ATOM 3574 C C . GLU A 1 449 ? -18.234 21.625 -1.833 1 89.25 449 GLU A C 1
ATOM 3576 O O . GLU A 1 449 ? -17.484 22.031 -2.717 1 89.25 449 GLU A O 1
ATOM 3581 N N . PHE A 1 450 ? -19.109 22.375 -1.162 1 84.75 450 PHE A N 1
ATOM 3582 C CA . PHE A 1 450 ? -19.234 23.797 -1.439 1 84.75 450 PHE A CA 1
ATOM 3583 C C . PHE A 1 450 ? -18.453 24.609 -0.411 1 84.75 450 PHE A C 1
ATOM 3585 O O . PHE A 1 450 ? -18.578 24.375 0.794 1 84.75 450 PHE A O 1
ATOM 3592 N N . ASP A 1 451 ? -17.719 25.562 -0.843 1 80.25 451 ASP A N 1
ATOM 3593 C CA . ASP A 1 451 ? -16.812 26.328 -0.002 1 80.25 451 ASP A CA 1
ATOM 3594 C C . ASP A 1 451 ? -17.562 27 1.149 1 80.25 451 ASP A C 1
ATOM 3596 O O . ASP A 1 451 ? -17.031 27.094 2.262 1 80.25 451 ASP A O 1
ATOM 3600 N N . ASP A 1 452 ? -18.672 27.422 0.897 1 80.06 452 ASP A N 1
ATOM 3601 C CA . ASP A 1 452 ? -19.422 28.188 1.897 1 80.06 452 ASP A CA 1
ATOM 3602 C C . ASP A 1 452 ? -20.125 27.25 2.877 1 80.06 452 ASP A C 1
ATOM 3604 O O . ASP A 1 452 ? -20.672 27.688 3.887 1 80.06 452 ASP A O 1
ATOM 3608 N N . GLN A 1 453 ? -20 26 2.67 1 84.5 453 GLN A N 1
ATOM 3609 C CA . GLN A 1 453 ? -20.766 25.062 3.502 1 84.5 453 GLN A CA 1
ATOM 3610 C C . GLN A 1 453 ? -19.828 24.141 4.273 1 84.5 453 GLN A C 1
ATOM 3612 O O . GLN A 1 453 ? -20.281 23.156 4.867 1 84.5 453 GLN A O 1
ATOM 3617 N N . VAL A 1 454 ? -18.594 24.391 4.297 1 86.75 454 VAL A N 1
ATOM 3618 C CA . VAL A 1 454 ? -17.641 23.484 4.93 1 86.75 454 VAL A CA 1
ATOM 3619 C C . VAL A 1 454 ? -17.938 23.406 6.43 1 86.75 454 VAL A C 1
ATOM 3621 O O . VAL A 1 454 ? -18.094 22.312 6.977 1 86.75 454 VAL A O 1
ATOM 3624 N N . GLU A 1 455 ? -18.109 24.484 7.035 1 85.69 455 GLU A N 1
ATOM 3625 C CA . GLU A 1 455 ? -18.297 24.516 8.484 1 85.69 455 GLU A CA 1
ATOM 3626 C C . GLU A 1 455 ? -19.656 23.953 8.875 1 85.69 455 GLU A C 1
ATOM 3628 O O . GLU A 1 455 ? -19.75 23.078 9.742 1 85.69 455 GLU A O 1
ATOM 3633 N N . PRO A 1 456 ? -20.719 24.359 8.195 1 89.38 456 PRO A N 1
ATOM 3634 C CA . PRO A 1 456 ? -22.031 23.781 8.516 1 89.38 456 PRO A CA 1
ATOM 3635 C C . PRO A 1 456 ? -22.078 22.281 8.266 1 89.38 456 PRO A C 1
ATOM 3637 O O . PRO A 1 456 ? -22.781 21.547 8.977 1 89.38 456 PRO A O 1
ATOM 3640 N N . ASP A 1 457 ? -21.344 21.812 7.293 1 94.44 457 ASP A N 1
ATOM 3641 C CA . ASP A 1 457 ? -21.406 20.406 6.91 1 94.44 457 ASP A CA 1
ATOM 3642 C C . ASP A 1 457 ? -20.703 19.531 7.949 1 94.44 457 ASP A C 1
ATOM 3644 O O . ASP A 1 457 ? -20.938 18.328 8.008 1 94.44 457 ASP A O 1
ATOM 3648 N N . ILE A 1 458 ? -19.844 20.172 8.742 1 92.06 458 ILE A N 1
ATOM 3649 C CA . ILE A 1 458 ? -19.188 19.422 9.812 1 92.06 458 ILE A CA 1
ATOM 3650 C C . ILE A 1 458 ? -20.219 18.906 10.797 1 92.06 458 ILE A C 1
ATOM 3652 O O . ILE A 1 458 ? -20.203 17.734 11.172 1 92.06 458 ILE A O 1
ATOM 3656 N N . VAL A 1 459 ? -21.125 19.781 11.156 1 89.38 459 VAL A N 1
ATOM 3657 C CA . VAL A 1 459 ? -22.172 19.406 12.109 1 89.38 459 VAL A CA 1
ATOM 3658 C C . VAL A 1 459 ? -23.094 18.359 11.5 1 89.38 459 VAL A C 1
ATOM 3660 O O . VAL A 1 459 ? -23.453 17.375 12.164 1 89.38 459 VAL A O 1
ATOM 3663 N N . LYS A 1 460 ? -23.391 18.547 10.266 1 95.12 460 LYS A N 1
ATOM 3664 C CA . LYS A 1 460 ? -24.281 17.609 9.578 1 95.12 460 LYS A CA 1
ATOM 3665 C C . LYS A 1 460 ? -23.641 16.234 9.453 1 95.12 460 LYS A C 1
ATOM 3667 O O . LYS A 1 460 ? -24.312 15.219 9.68 1 95.12 460 LYS A O 1
ATOM 3672 N N . LEU A 1 461 ? -22.391 16.203 9.055 1 95.94 461 LEU A N 1
ATOM 3673 C CA . LEU A 1 461 ? -21.688 14.93 8.914 1 95.94 461 LEU A CA 1
ATOM 3674 C C . LEU A 1 461 ? -21.562 14.234 10.258 1 95.94 461 LEU A C 1
ATOM 3676 O O . LEU A 1 461 ? -21.734 13.016 10.352 1 95.94 461 LEU A O 1
ATOM 3680 N N . LYS A 1 462 ? -21.266 14.992 11.258 1 93.25 462 LYS A N 1
ATOM 3681 C CA . LYS A 1 462 ? -21.188 14.438 12.609 1 93.25 462 LYS A CA 1
ATOM 3682 C C . LYS A 1 462 ? -22.5 13.789 13.016 1 93.25 462 LYS A C 1
ATOM 3684 O O . LYS A 1 462 ? -22.5 12.727 13.641 1 93.25 462 LYS A O 1
ATOM 3689 N N . ALA A 1 463 ? -23.562 14.477 12.711 1 93.31 463 ALA A N 1
ATOM 3690 C CA . ALA A 1 463 ? -24.875 13.945 13.031 1 93.31 463 ALA A CA 1
ATOM 3691 C C . ALA A 1 463 ? -25.125 12.617 12.312 1 93.31 463 ALA A C 1
ATOM 3693 O O . ALA A 1 463 ? -25.672 11.68 12.906 1 93.31 463 ALA A O 1
ATOM 3694 N N . CYS A 1 464 ? -24.734 12.531 11.078 1 95.69 464 CYS A N 1
ATOM 3695 C CA . CYS A 1 464 ? -24.891 11.305 10.305 1 95.69 464 CYS A CA 1
ATOM 3696 C C . CYS A 1 464 ? -24.094 10.164 10.938 1 95.69 464 CYS A C 1
ATOM 3698 O O . CYS A 1 464 ? -24.594 9.047 11.062 1 95.69 464 CYS A O 1
ATOM 3700 N N . ILE A 1 465 ? -22.906 10.445 11.344 1 95.31 465 ILE A N 1
ATOM 3701 C CA . ILE A 1 465 ? -22.016 9.438 11.906 1 95.31 465 ILE A CA 1
ATOM 3702 C C . ILE A 1 465 ? -22.531 8.992 13.273 1 95.31 465 ILE A C 1
ATOM 3704 O O . ILE A 1 465 ? -22.531 7.801 13.586 1 95.31 465 ILE A O 1
ATOM 3708 N N . THR A 1 466 ? -22.984 9.953 14.031 1 91.56 466 THR A N 1
ATOM 3709 C CA . THR A 1 466 ? -23.531 9.633 15.352 1 91.56 466 THR A CA 1
ATOM 3710 C C . THR A 1 466 ? -24.734 8.719 15.234 1 91.56 466 THR A C 1
ATOM 3712 O O . THR A 1 466 ? -24.891 7.777 16.016 1 91.56 466 THR A O 1
ATOM 3715 N N . LYS A 1 467 ? -25.562 9.031 14.336 1 92.62 467 LYS A N 1
ATOM 3716 C CA . LYS A 1 467 ? -26.734 8.188 14.094 1 92.62 467 LYS A CA 1
ATOM 3717 C C . LYS A 1 467 ? -26.312 6.766 13.711 1 92.62 467 LYS A C 1
ATOM 3719 O O . LYS A 1 467 ? -26.891 5.797 14.203 1 92.62 467 LYS A O 1
ATOM 3724 N N . LEU A 1 468 ? -25.359 6.672 12.852 1 92.56 468 LEU A N 1
ATOM 3725 C CA . LEU A 1 468 ? -24.844 5.379 12.398 1 92.56 468 LEU A CA 1
ATOM 3726 C C . LEU A 1 468 ? -24.266 4.59 13.562 1 92.56 468 LEU A C 1
ATOM 3728 O O . LEU A 1 468 ? -24.531 3.396 13.711 1 92.56 468 LEU A O 1
ATOM 3732 N N . LEU A 1 469 ? -23.516 5.238 14.328 1 91 469 LEU A N 1
ATOM 3733 C CA . LEU A 1 469 ? -22.875 4.602 15.477 1 91 469 LEU A CA 1
ATOM 3734 C C . LEU A 1 469 ? -23.922 4.152 16.5 1 91 469 LEU A C 1
ATOM 3736 O O . LEU A 1 469 ? -23.781 3.078 17.094 1 91 469 LEU A O 1
ATOM 3740 N N . SER A 1 470 ? -24.891 4.93 16.672 1 88.94 470 SER A N 1
ATOM 3741 C CA . SER A 1 470 ? -25.984 4.57 17.562 1 88.94 470 SER A CA 1
ATOM 3742 C C . SER A 1 470 ? -26.719 3.318 17.094 1 88.94 470 SER A C 1
ATOM 3744 O O . SER A 1 470 ? -27.062 2.447 17.891 1 88.94 470 SER A O 1
ATOM 3746 N N . GLU A 1 471 ? -26.891 3.293 15.82 1 88.56 471 GLU A N 1
ATOM 3747 C CA . GLU A 1 471 ? -27.516 2.117 15.227 1 88.56 471 GLU A CA 1
ATOM 3748 C C . GLU A 1 471 ? -26.672 0.866 15.453 1 88.56 471 GLU A C 1
ATOM 3750 O O . GLU A 1 471 ? -27.203 -0.235 15.586 1 88.56 471 GLU A O 1
ATOM 3755 N N . TRP A 1 472 ? -25.359 1.076 15.484 1 88.62 472 TRP A N 1
ATOM 3756 C CA . TRP A 1 472 ? -24.438 -0.046 15.656 1 88.62 472 TRP A CA 1
ATOM 3757 C C . TRP A 1 472 ? -24.203 -0.331 17.141 1 88.62 472 TRP A C 1
ATOM 3759 O O . TRP A 1 472 ? -23.516 -1.293 17.484 1 88.62 472 TRP A O 1
ATOM 3769 N N . GLY A 1 473 ? -24.703 0.468 18.031 1 81.25 473 GLY A N 1
ATOM 3770 C CA . GLY A 1 473 ? -24.516 0.299 19.469 1 81.25 473 GLY A CA 1
ATOM 3771 C C . GLY A 1 473 ? -23.141 0.762 19.938 1 81.25 473 GLY A C 1
ATOM 3772 O O . GLY A 1 473 ? -22.609 0.226 20.906 1 81.25 473 GLY A O 1
ATOM 3773 N N . CYS A 1 474 ? -22.594 1.664 19.172 1 81.31 474 CYS A N 1
ATOM 3774 C CA . CYS A 1 474 ? -21.281 2.199 19.5 1 81.31 474 CYS A CA 1
ATOM 3775 C C . CYS A 1 474 ? -21.391 3.598 20.094 1 81.31 474 CYS A C 1
ATOM 3777 O O . CYS A 1 474 ? -22.359 4.309 19.844 1 81.31 474 CYS A O 1
ATOM 3779 N N . GLY A 1 475 ? -20.438 3.93 20.922 1 76.69 475 GLY A N 1
ATOM 3780 C CA . GLY A 1 475 ? -20.344 5.305 21.375 1 76.69 475 GLY A CA 1
ATOM 3781 C C . GLY A 1 475 ? -19.828 6.258 20.312 1 76.69 475 GLY A C 1
ATOM 3782 O O . GLY A 1 475 ? -19.516 5.836 19.203 1 76.69 475 GLY A O 1
ATOM 3783 N N . PRO A 1 476 ? -19.844 7.508 20.578 1 77.56 476 PRO A N 1
ATOM 3784 C CA . PRO A 1 476 ? -19.359 8.5 19.625 1 77.56 476 PRO A CA 1
ATOM 3785 C C . PRO A 1 476 ? -17.875 8.328 19.297 1 77.56 476 PRO A C 1
ATOM 3787 O O . PRO A 1 476 ? -17.156 7.68 20.062 1 77.56 476 PRO A O 1
ATOM 3790 N N . LEU A 1 477 ? -17.469 8.867 18.188 1 79.75 477 LEU A N 1
ATOM 3791 C CA . LEU A 1 477 ? -16.062 8.828 17.812 1 79.75 477 LEU A CA 1
ATOM 3792 C C . LEU A 1 477 ? -15.211 9.555 18.844 1 79.75 477 LEU A C 1
ATOM 3794 O O . LEU A 1 477 ? -15.617 10.586 19.391 1 79.75 477 LEU A O 1
ATOM 3798 N N . ALA A 1 478 ? -14.109 8.953 19.031 1 66 478 ALA A N 1
ATOM 3799 C CA . ALA A 1 478 ? -13.203 9.531 20.016 1 66 478 ALA A CA 1
ATOM 3800 C C . ALA A 1 478 ? -12.727 10.914 19.594 1 66 478 ALA A C 1
ATOM 3802 O O . ALA A 1 478 ? -12.531 11.797 20.422 1 66 478 ALA A O 1
ATOM 3803 N N . LYS A 1 479 ? -12.523 11.117 18.219 1 72.38 479 LYS A N 1
ATOM 3804 C CA . LYS A 1 479 ? -11.977 12.375 17.719 1 72.38 479 LYS A CA 1
ATOM 3805 C C . LYS A 1 479 ? -12.828 12.93 16.578 1 72.38 479 LYS A C 1
ATOM 3807 O O . LYS A 1 479 ? -13.266 12.172 15.695 1 72.38 479 LYS A O 1
ATOM 3812 N N . ASP A 1 480 ? -13.023 14.266 16.609 1 77.62 480 ASP A N 1
ATOM 3813 C CA . ASP A 1 480 ? -13.797 14.914 15.562 1 77.62 480 ASP A CA 1
ATOM 3814 C C . ASP A 1 480 ? -12.898 15.312 14.383 1 77.62 480 ASP A C 1
ATOM 3816 O O . ASP A 1 480 ? -13.398 15.719 13.336 1 77.62 480 ASP A O 1
ATOM 3820 N N . ASP A 1 481 ? -11.664 15.133 14.547 1 81.94 481 ASP A N 1
ATOM 3821 C CA . ASP A 1 481 ? -10.703 15.562 13.539 1 81.94 481 ASP A CA 1
ATOM 3822 C C . ASP A 1 481 ? -10.961 14.898 12.195 1 81.94 481 ASP A C 1
ATOM 3824 O O . ASP A 1 481 ? -10.789 15.516 11.141 1 81.94 481 ASP A O 1
ATOM 3828 N N . TYR A 1 482 ? -11.422 13.695 12.297 1 87.62 482 TYR A N 1
ATOM 3829 C CA . TYR A 1 482 ? -11.68 12.961 11.062 1 87.62 482 TYR A CA 1
ATOM 3830 C C . TYR A 1 482 ? -12.852 13.57 10.297 1 87.62 482 TYR A C 1
ATOM 3832 O O . TYR A 1 482 ? -12.82 13.641 9.062 1 87.62 482 TYR A O 1
ATOM 3840 N N . VAL A 1 483 ? -13.828 14.047 11.062 1 90.75 483 VAL A N 1
ATOM 3841 C CA . VAL A 1 483 ? -15 14.664 10.445 1 90.75 483 VAL A CA 1
ATOM 3842 C C . VAL A 1 483 ? -14.594 15.969 9.758 1 90.75 483 VAL A C 1
ATOM 3844 O O . VAL A 1 483 ? -15.008 16.234 8.633 1 90.75 483 VAL A O 1
ATOM 3847 N N . HIS A 1 484 ? -13.766 16.719 10.414 1 87.69 484 HIS A N 1
ATOM 3848 C CA . HIS A 1 484 ? -13.273 17.984 9.859 1 87.69 484 HIS A CA 1
ATOM 3849 C C . HIS A 1 484 ? -12.484 17.734 8.578 1 87.69 484 HIS A C 1
ATOM 3851 O O . HIS A 1 484 ? -12.648 18.469 7.594 1 87.69 484 HIS A O 1
ATOM 3857 N N . GLU A 1 485 ? -11.711 16.734 8.609 1 89.31 485 GLU A N 1
ATOM 3858 C CA . GLU A 1 485 ? -10.852 16.438 7.465 1 89.31 485 GLU A CA 1
ATOM 3859 C C . GLU A 1 485 ? -11.68 16.062 6.238 1 89.31 485 GLU A C 1
ATOM 3861 O O . GLU A 1 485 ? -11.406 16.516 5.129 1 89.31 485 GLU A O 1
ATOM 3866 N N . PHE A 1 486 ? -12.664 15.266 6.457 1 93.75 486 PHE A N 1
ATOM 3867 C CA . PHE A 1 486 ? -13.453 14.812 5.32 1 93.75 486 PHE A CA 1
ATOM 3868 C C . PHE A 1 486 ? -14.273 15.961 4.742 1 93.75 486 PHE A C 1
ATOM 3870 O O . PHE A 1 486 ? -14.523 16 3.535 1 93.75 486 PHE A O 1
ATOM 3877 N N . CYS A 1 487 ? -14.672 16.875 5.602 1 92.69 487 CYS A N 1
ATOM 3878 C CA . CYS A 1 487 ? -15.352 18.047 5.098 1 92.69 487 CYS A CA 1
ATOM 3879 C C . CYS A 1 487 ? -14.391 18.953 4.324 1 92.69 487 CYS A C 1
ATOM 3881 O O . CYS A 1 487 ? -14.773 19.562 3.33 1 92.69 487 CYS A O 1
ATOM 3883 N N . ARG A 1 488 ? -13.195 18.922 4.812 1 89.56 488 ARG A N 1
ATOM 3884 C CA . ARG A 1 488 ? -12.164 19.688 4.117 1 89.56 488 ARG A CA 1
ATOM 3885 C C . ARG A 1 488 ? -11.844 19.062 2.766 1 89.56 488 ARG A C 1
ATOM 3887 O O . ARG A 1 488 ? -11.578 19.781 1.794 1 89.56 488 ARG A O 1
ATOM 3894 N N . PHE A 1 489 ? -11.859 17.734 2.73 1 91.12 489 PHE A N 1
ATOM 3895 C CA . PHE A 1 489 ? -11.617 17.047 1.471 1 91.12 489 PHE A CA 1
ATOM 3896 C C . PHE A 1 489 ? -12.656 17.438 0.428 1 91.12 489 PHE A C 1
ATOM 3898 O O . PHE A 1 489 ? -12.336 17.578 -0.754 1 91.12 489 PHE A O 1
ATOM 3905 N N . GLY A 1 490 ? -13.875 17.578 0.865 1 90.56 490 GLY A N 1
ATOM 3906 C CA . GLY A 1 490 ? -14.961 17.969 -0.019 1 90.56 490 GLY A CA 1
ATOM 3907 C C . GLY A 1 490 ? -15.203 16.984 -1.143 1 90.56 490 GLY A C 1
ATOM 3908 O O . GLY A 1 490 ? -15.578 17.375 -2.252 1 90.56 490 GLY A O 1
ATOM 3909 N N . GLY A 1 491 ? -14.773 15.75 -0.947 1 90.12 491 GLY A N 1
ATOM 3910 C CA . GLY A 1 491 ? -14.992 14.734 -1.963 1 90.12 491 GLY A CA 1
ATOM 3911 C C . GLY A 1 491 ? -13.922 14.734 -3.041 1 90.12 491 GLY A C 1
ATOM 3912 O O . GLY A 1 491 ? -14.008 13.977 -4.012 1 90.12 491 GLY A O 1
ATOM 3913 N N . ALA A 1 492 ? -12.898 15.445 -2.875 1 89.69 492 ALA A N 1
ATOM 3914 C CA . ALA A 1 492 ? -11.867 15.602 -3.898 1 89.69 492 ALA A CA 1
ATOM 3915 C C . ALA A 1 492 ? -10.953 14.383 -3.941 1 89.69 492 ALA A C 1
ATOM 3917 O O . ALA A 1 492 ? -10.633 13.805 -2.902 1 89.69 492 ALA A O 1
ATOM 3918 N N . GLU A 1 493 ? -10.539 14.055 -5.207 1 92.06 493 GLU A N 1
ATOM 3919 C CA . GLU A 1 493 ? -9.555 12.992 -5.414 1 92.06 493 GLU A CA 1
ATOM 3920 C C . GLU A 1 493 ? -8.156 13.57 -5.59 1 92.06 493 GLU A C 1
ATOM 3922 O O . GLU A 1 493 ? -7.961 14.531 -6.328 1 92.06 493 GLU A O 1
ATOM 3927 N N . LEU A 1 494 ? -7.25 13.016 -4.91 1 92.62 494 LEU A N 1
ATOM 3928 C CA . LEU A 1 494 ? -5.848 13.359 -5.113 1 92.62 494 LEU A CA 1
ATOM 3929 C C . LEU A 1 494 ? -5.191 12.406 -6.105 1 92.62 494 LEU A C 1
ATOM 3931 O O . LEU A 1 494 ? -5.363 11.188 -6.012 1 92.62 494 LEU A O 1
ATOM 3935 N N . HIS A 1 495 ? -4.383 12.945 -6.996 1 92.69 495 HIS A N 1
ATOM 3936 C CA . HIS A 1 495 ? -3.797 12.164 -8.078 1 92.69 495 HIS A CA 1
ATOM 3937 C C . HIS A 1 495 ? -2.92 11.039 -7.531 1 92.69 495 HIS A C 1
ATOM 3939 O O . HIS A 1 495 ? -2.992 9.906 -8.008 1 92.69 495 HIS A O 1
ATOM 3945 N N . SER A 1 496 ? -2.09 11.359 -6.582 1 94.62 496 SER A N 1
ATOM 3946 C CA . SER A 1 496 ? -1.176 10.359 -6.031 1 94.62 496 SER A CA 1
ATOM 3947 C C . SER A 1 496 ? -1.936 9.219 -5.371 1 94.62 496 SER A C 1
ATOM 3949 O O . SER A 1 496 ? -1.608 8.047 -5.574 1 94.62 496 SER A O 1
ATOM 3951 N N . VAL A 1 497 ? -3.016 9.547 -4.629 1 96.5 497 VAL A N 1
ATOM 3952 C CA . VAL A 1 497 ? -3.801 8.547 -3.912 1 96.5 497 VAL A CA 1
ATOM 3953 C C . VAL A 1 497 ? -4.602 7.707 -4.906 1 96.5 497 VAL A C 1
ATOM 3955 O O . VAL A 1 497 ? -4.668 6.484 -4.777 1 96.5 497 VAL A O 1
ATOM 3958 N N . SER A 1 498 ? -5.156 8.375 -5.941 1 97 498 SER A N 1
ATOM 3959 C CA . SER A 1 498 ? -5.91 7.672 -6.977 1 97 498 SER A CA 1
ATOM 3960 C C . SER A 1 498 ? -5.004 6.766 -7.801 1 97 498 SER A C 1
ATOM 3962 O O . SER A 1 498 ? -5.406 5.664 -8.188 1 97 498 SER A O 1
ATOM 3964 N N . ALA A 1 499 ? -3.814 7.219 -8.07 1 96.44 499 ALA A N 1
ATOM 3965 C CA . ALA A 1 499 ? -2.863 6.391 -8.805 1 96.44 499 ALA A CA 1
ATOM 3966 C C . ALA A 1 499 ? -2.467 5.16 -7.996 1 96.44 499 ALA A C 1
ATOM 3968 O O . ALA A 1 499 ? -2.434 4.047 -8.523 1 96.44 499 ALA A O 1
ATOM 3969 N N . PHE A 1 500 ? -2.172 5.375 -6.676 1 97.5 500 PHE A N 1
ATOM 3970 C CA . PHE A 1 500 ? -1.828 4.301 -5.754 1 97.5 500 PHE A CA 1
ATOM 3971 C C . PHE A 1 500 ? -2.93 3.248 -5.711 1 97.5 500 PHE A C 1
ATOM 3973 O O . PHE A 1 500 ? -2.678 2.066 -5.953 1 97.5 500 PHE A O 1
ATOM 3980 N N . LEU A 1 501 ? -4.137 3.709 -5.48 1 98.44 501 LEU A N 1
ATOM 3981 C CA . LEU A 1 501 ? -5.266 2.795 -5.363 1 98.44 501 LEU A CA 1
ATOM 3982 C C . LEU A 1 501 ? -5.613 2.178 -6.711 1 98.44 501 LEU A C 1
ATOM 3984 O O . LEU A 1 501 ? -6.027 1.019 -6.781 1 98.44 501 LEU A O 1
ATOM 3988 N N . GLY A 1 502 ? -5.5 2.982 -7.793 1 98.25 502 GLY A N 1
ATOM 3989 C CA . GLY A 1 502 ? -5.758 2.469 -9.133 1 98.25 502 GLY A CA 1
ATOM 3990 C C . GLY A 1 502 ? -4.883 1.284 -9.492 1 98.25 502 GLY A C 1
ATOM 3991 O O . GLY A 1 502 ? -5.363 0.302 -10.062 1 98.25 502 GLY A O 1
ATOM 3992 N N . GLY A 1 503 ? -3.596 1.424 -9.172 1 97.81 503 GLY A N 1
ATOM 3993 C CA . GLY A 1 503 ? -2.701 0.301 -9.398 1 97.81 503 GLY A CA 1
ATOM 3994 C C . GLY A 1 503 ? -3.066 -0.928 -8.594 1 97.81 503 GLY A C 1
ATOM 3995 O O . GLY A 1 503 ? -3.041 -2.049 -9.102 1 97.81 503 GLY A O 1
ATOM 3996 N N . LEU A 1 504 ? -3.395 -0.751 -7.352 1 98.25 504 LEU A N 1
ATOM 3997 C CA . LEU A 1 504 ? -3.748 -1.854 -6.465 1 98.25 504 LEU A CA 1
ATOM 3998 C C . LEU A 1 504 ? -5.02 -2.547 -6.941 1 98.25 504 LEU A C 1
ATOM 4000 O O . LEU A 1 504 ? -5.07 -3.777 -7.023 1 98.25 504 LEU A O 1
ATOM 4004 N N . ALA A 1 505 ? -6.062 -1.754 -7.227 1 98.62 505 ALA A N 1
ATOM 4005 C CA . ALA A 1 505 ? -7.34 -2.307 -7.672 1 98.62 505 ALA A CA 1
ATOM 4006 C C . ALA A 1 505 ? -7.184 -3.057 -8.992 1 98.62 505 ALA A C 1
ATOM 4008 O O . ALA A 1 505 ? -7.816 -4.094 -9.203 1 98.62 505 ALA A O 1
ATOM 4009 N N . ALA A 1 506 ? -6.402 -2.486 -9.859 1 98.56 506 ALA A N 1
ATOM 4010 C CA . ALA A 1 506 ? -6.137 -3.166 -11.125 1 98.56 506 ALA A CA 1
ATOM 4011 C C . ALA A 1 506 ? -5.469 -4.52 -10.891 1 98.56 506 ALA A C 1
ATOM 4013 O O . ALA A 1 506 ? -5.828 -5.512 -11.523 1 98.56 506 ALA A O 1
ATOM 4014 N N . GLN A 1 507 ? -4.508 -4.531 -9.992 1 97.75 507 GLN A N 1
ATOM 4015 C CA . GLN A 1 507 ? -3.826 -5.785 -9.68 1 97.75 507 GLN A CA 1
ATOM 4016 C C . GLN A 1 507 ? -4.801 -6.824 -9.141 1 97.75 507 GLN A C 1
ATOM 4018 O O . GLN A 1 507 ? -4.73 -8 -9.5 1 97.75 507 GLN A O 1
ATOM 4023 N N . GLU A 1 508 ? -5.66 -6.445 -8.25 1 98.12 508 GLU A N 1
ATOM 4024 C CA . GLU A 1 508 ? -6.656 -7.367 -7.707 1 98.12 508 GLU A CA 1
ATOM 4025 C C . GLU A 1 508 ? -7.598 -7.859 -8.805 1 98.12 508 GLU A C 1
ATOM 4027 O O . GLU A 1 508 ? -8.008 -9.023 -8.797 1 98.12 508 GLU A O 1
ATOM 4032 N N . THR A 1 509 ? -7.957 -6.965 -9.719 1 98.62 509 THR A N 1
ATOM 4033 C CA . THR A 1 509 ? -8.797 -7.355 -10.852 1 98.62 509 THR A CA 1
ATOM 4034 C C . THR A 1 509 ? -8.102 -8.414 -11.703 1 98.62 509 THR A C 1
ATOM 4036 O O . THR A 1 509 ? -8.719 -9.383 -12.125 1 98.62 509 THR A O 1
ATOM 4039 N N . ILE A 1 510 ? -6.836 -8.211 -11.906 1 97.25 510 ILE A N 1
ATOM 4040 C CA . ILE A 1 510 ? -6.043 -9.156 -12.68 1 97.25 510 ILE A CA 1
ATOM 4041 C C . ILE A 1 510 ? -6.059 -10.523 -11.992 1 97.25 510 ILE A C 1
ATOM 4043 O O . ILE A 1 510 ? -6.176 -11.555 -12.656 1 97.25 510 ILE A O 1
ATOM 4047 N N . LYS A 1 511 ? -5.961 -10.531 -10.703 1 96.56 511 LYS A N 1
ATOM 4048 C CA . LYS A 1 511 ? -5.98 -11.781 -9.953 1 96.56 511 LYS A CA 1
ATOM 4049 C C . LYS A 1 511 ? -7.297 -12.523 -10.164 1 96.56 511 LYS A C 1
ATOM 4051 O O . LYS A 1 511 ? -7.309 -13.75 -10.328 1 96.56 511 LYS A O 1
ATOM 4056 N N . PHE A 1 512 ? -8.391 -11.805 -10.203 1 97.5 512 PHE A N 1
ATOM 4057 C CA . PHE A 1 512 ? -9.688 -12.43 -10.422 1 97.5 512 PHE A CA 1
ATOM 4058 C C . PHE A 1 512 ? -9.805 -12.961 -11.844 1 97.5 512 PHE A C 1
ATOM 4060 O O . PHE A 1 512 ? -10.438 -13.992 -12.07 1 97.5 512 PHE A O 1
ATOM 4067 N N . ILE A 1 513 ? -9.227 -12.266 -12.773 1 97.38 513 ILE A N 1
ATOM 4068 C CA . ILE A 1 513 ? -9.312 -12.625 -14.188 1 97.38 513 ILE A CA 1
ATOM 4069 C C . ILE A 1 513 ? -8.484 -13.883 -14.445 1 97.38 513 ILE A C 1
ATOM 4071 O O . ILE A 1 513 ? -8.969 -14.836 -15.062 1 97.38 513 ILE A O 1
ATOM 4075 N N . THR A 1 514 ? -7.25 -13.891 -13.93 1 95 514 THR A N 1
ATOM 4076 C CA . THR A 1 514 ? -6.309 -14.953 -14.266 1 95 514 THR A CA 1
ATOM 4077 C C . THR A 1 514 ? -6.555 -16.188 -13.406 1 95 514 THR A C 1
ATOM 4079 O O . THR A 1 514 ? -6.207 -17.312 -13.797 1 95 514 THR A O 1
ATOM 4082 N N . LYS A 1 515 ? -7.047 -16.016 -12.172 1 94.44 515 LYS A N 1
ATOM 4083 C CA . LYS A 1 515 ? -7.289 -17.078 -11.211 1 94.44 515 LYS A CA 1
ATOM 4084 C C . LYS A 1 515 ? -5.996 -17.828 -10.883 1 94.44 515 LYS A C 1
ATOM 4086 O O . LYS A 1 515 ? -5.965 -19.062 -10.875 1 94.44 515 LYS A O 1
ATOM 4091 N N . GLN A 1 516 ? -4.945 -17 -10.703 1 93.38 516 GLN A N 1
ATOM 4092 C CA . GLN A 1 516 ? -3.639 -17.594 -10.453 1 93.38 516 GLN A CA 1
ATOM 4093 C C . GLN A 1 516 ? -3.08 -17.141 -9.102 1 93.38 516 GLN A C 1
ATOM 4095 O O . GLN A 1 516 ? -2.111 -17.719 -8.602 1 93.38 516 GLN A O 1
ATOM 4100 N N . TYR A 1 517 ? -3.709 -16.125 -8.578 1 92.69 517 TYR A N 1
ATOM 4101 C CA . TYR A 1 517 ? -3.23 -15.523 -7.34 1 92.69 517 TYR A CA 1
ATOM 4102 C C . TYR A 1 517 ? -4.375 -15.328 -6.352 1 92.69 517 TYR A C 1
ATOM 4104 O O . TYR A 1 517 ? -5.527 -15.148 -6.754 1 92.69 517 TYR A O 1
ATOM 4112 N N . LYS A 1 518 ? -4.012 -15.398 -5.117 1 93.12 518 LYS A N 1
ATOM 4113 C CA . LYS A 1 518 ? -5.027 -15.172 -4.094 1 93.12 518 LYS A CA 1
ATOM 4114 C C . LYS A 1 518 ? -5.371 -13.688 -3.984 1 93.12 518 LYS A C 1
ATOM 4116 O O . LYS A 1 518 ? -4.496 -12.859 -3.715 1 93.12 518 LYS A O 1
ATOM 4121 N N . PRO A 1 519 ? -6.602 -13.336 -4.18 1 94.94 519 PRO A N 1
ATOM 4122 C CA . PRO A 1 519 ? -6.977 -11.922 -4.086 1 94.94 519 PRO A CA 1
ATOM 4123 C C . PRO A 1 519 ? -7.02 -11.422 -2.645 1 94.94 519 PRO A C 1
ATOM 4125 O O . PRO A 1 519 ? -7.074 -12.227 -1.708 1 94.94 519 PRO A O 1
ATOM 4128 N N . LEU A 1 520 ? -6.98 -10.102 -2.5 1 95 520 LEU A N 1
ATOM 4129 C CA . LEU A 1 520 ? -7.125 -9.445 -1.206 1 95 520 LEU A CA 1
ATOM 4130 C C . LEU A 1 520 ? -8.492 -9.734 -0.6 1 95 520 LEU A C 1
ATOM 4132 O O . LEU A 1 520 ? -9.508 -9.727 -1.308 1 95 520 LEU A O 1
ATOM 4136 N N . HIS A 1 521 ? -8.523 -10.047 0.708 1 90.5 521 HIS A N 1
ATOM 4137 C CA . HIS A 1 521 ? -9.734 -10.414 1.437 1 90.5 521 HIS A CA 1
ATOM 4138 C C . HIS A 1 521 ? -9.945 -9.508 2.648 1 90.5 521 HIS A C 1
ATOM 4140 O O . HIS A 1 521 ? -9.211 -9.609 3.635 1 90.5 521 HIS A O 1
ATOM 4146 N N . ASN A 1 522 ? -10.93 -8.539 2.777 1 91.94 522 ASN A N 1
ATOM 4147 C CA . ASN A 1 522 ? -11.805 -8.18 1.663 1 91.94 522 ASN A CA 1
ATOM 4148 C C . ASN A 1 522 ? -11.93 -6.672 1.508 1 91.94 522 ASN A C 1
ATOM 4150 O O . ASN A 1 522 ? -12.516 -6.188 0.538 1 91.94 522 ASN A O 1
ATOM 4154 N N . THR A 1 523 ? -11.422 -6.012 2.693 1 96.94 523 THR A N 1
ATOM 4155 C CA . THR A 1 523 ? -11.492 -4.555 2.68 1 96.94 523 THR A CA 1
ATOM 4156 C C . THR A 1 523 ? -10.117 -3.941 2.951 1 96.94 523 THR A C 1
ATOM 4158 O O . THR A 1 523 ? -9.43 -4.344 3.891 1 96.94 523 THR A O 1
ATOM 4161 N N . PHE A 1 524 ? -9.742 -3.049 2.129 1 98 524 PHE A N 1
ATOM 4162 C CA . PHE A 1 524 ? -8.445 -2.391 2.234 1 98 524 PHE A CA 1
ATOM 4163 C C . PHE A 1 524 ? -8.617 -0.891 2.447 1 98 524 PHE A C 1
ATOM 4165 O O . PHE A 1 524 ? -9.383 -0.24 1.73 1 98 524 PHE A O 1
ATOM 4172 N N . ILE A 1 525 ? -7.941 -0.338 3.475 1 98.12 525 ILE A N 1
ATOM 4173 C CA . ILE A 1 525 ? -7.953 1.096 3.746 1 98.12 525 ILE A CA 1
ATOM 4174 C C . ILE A 1 525 ? -6.52 1.616 3.83 1 98.12 525 ILE A C 1
ATOM 4176 O O . ILE A 1 525 ? -5.652 0.968 4.418 1 98.12 525 ILE A O 1
ATOM 4180 N N . TYR A 1 526 ? -6.316 2.748 3.209 1 97.5 526 TYR A N 1
ATOM 4181 C CA . TYR A 1 526 ? -5 3.373 3.176 1 97.5 526 TYR A CA 1
ATOM 4182 C C . TYR A 1 526 ? -5.086 4.848 3.545 1 97.5 526 TYR A C 1
ATOM 4184 O O . TYR A 1 526 ? -5.957 5.57 3.047 1 97.5 526 TYR A O 1
ATOM 4192 N N . ASP A 1 527 ? -4.238 5.258 4.461 1 95.81 527 ASP A N 1
ATOM 4193 C CA . ASP A 1 527 ? -4.066 6.656 4.848 1 95.81 527 ASP A CA 1
ATOM 4194 C C . ASP A 1 527 ? -2.758 7.219 4.297 1 95.81 527 ASP A C 1
ATOM 4196 O O . ASP A 1 527 ? -1.675 6.871 4.77 1 95.81 527 ASP A O 1
ATOM 4200 N N . ALA A 1 528 ? -2.871 8.148 3.361 1 94.5 528 ALA A N 1
ATOM 4201 C CA . ALA A 1 528 ? -1.705 8.68 2.658 1 94.5 528 ALA A CA 1
ATOM 4202 C C . ALA A 1 528 ? -0.923 9.648 3.545 1 94.5 528 ALA A C 1
ATOM 4204 O O . ALA A 1 528 ? 0.229 9.977 3.25 1 94.5 528 ALA A O 1
ATOM 4205 N N . VAL A 1 529 ? -1.567 10.156 4.57 1 91.44 529 VAL A N 1
ATOM 4206 C CA . VAL A 1 529 ? -0.881 11.055 5.488 1 91.44 529 VAL A CA 1
ATOM 4207 C C . VAL A 1 529 ? 0.183 10.289 6.27 1 91.44 529 VAL A C 1
ATOM 4209 O O . VAL A 1 529 ? 1.341 10.711 6.332 1 91.44 529 VAL A O 1
ATOM 4212 N N . THR A 1 530 ? -0.177 9.141 6.793 1 89.12 530 THR A N 1
ATOM 4213 C CA . THR A 1 530 ? 0.736 8.367 7.625 1 89.12 530 THR A CA 1
ATOM 4214 C C . THR A 1 530 ? 1.421 7.273 6.805 1 89.12 530 THR A C 1
ATOM 4216 O O . THR A 1 530 ? 2.375 6.648 7.27 1 89.12 530 THR A O 1
ATOM 4219 N N . SER A 1 531 ? 0.914 7.031 5.598 1 91.38 531 SER A N 1
ATOM 4220 C CA . SER A 1 531 ? 1.384 5.957 4.73 1 91.38 531 SER A CA 1
ATOM 4221 C C . SER A 1 531 ? 1.162 4.59 5.371 1 91.38 531 SER A C 1
ATOM 4223 O O . SER A 1 531 ? 2.021 3.709 5.281 1 91.38 531 SER A O 1
ATOM 4225 N N . ASN A 1 532 ? 0.052 4.457 6.062 1 92.81 532 ASN A N 1
ATOM 4226 C CA . ASN A 1 532 ? -0.332 3.188 6.668 1 92.81 532 ASN A CA 1
ATOM 4227 C C . ASN A 1 532 ? -1.554 2.584 5.98 1 92.81 532 ASN A C 1
ATOM 4229 O O . ASN A 1 532 ? -2.393 3.312 5.445 1 92.81 532 ASN A O 1
ATOM 4233 N N . SER A 1 533 ? -1.568 1.294 5.969 1 95.06 533 SER A N 1
ATOM 4234 C CA . SER A 1 533 ? -2.717 0.585 5.418 1 95.06 533 SER A CA 1
ATOM 4235 C C . SER A 1 533 ? -3.146 -0.564 6.32 1 95.06 533 SER A C 1
ATOM 4237 O O . SER A 1 533 ? -2.383 -0.999 7.188 1 95.06 533 SER A O 1
ATOM 4239 N N . SER A 1 534 ? -4.391 -0.954 6.23 1 95 534 SER A N 1
ATOM 4240 C CA . SER A 1 534 ? -4.938 -2.084 6.973 1 95 534 SER A CA 1
ATOM 4241 C C . SER A 1 534 ? -6.027 -2.793 6.172 1 95 534 SER A C 1
ATOM 4243 O O . SER A 1 534 ? -6.66 -2.189 5.305 1 95 534 SER A O 1
ATOM 4245 N N . THR A 1 535 ? -6.133 -4.07 6.418 1 95.12 535 THR A N 1
ATOM 4246 C CA . THR A 1 535 ? -7.203 -4.867 5.824 1 95.12 535 THR A CA 1
ATOM 4247 C C . THR A 1 535 ? -8.195 -5.32 6.891 1 95.12 535 THR A C 1
ATOM 4249 O O . THR A 1 535 ? -7.805 -5.672 8 1 95.12 535 THR A O 1
ATOM 4252 N N . PHE A 1 536 ? -9.5 -5.266 6.574 1 94.12 536 PHE A N 1
ATOM 4253 C CA . PHE A 1 536 ? -10.578 -5.68 7.469 1 94.12 536 PHE A CA 1
ATOM 4254 C C . PHE A 1 536 ? -11.508 -6.66 6.77 1 94.12 536 PHE A C 1
ATOM 4256 O O . PHE A 1 536 ? -11.609 -6.664 5.539 1 94.12 536 PHE A O 1
ATOM 4263 N N . PHE A 1 537 ? -12.102 -7.531 7.527 1 92.62 537 PHE A N 1
ATOM 4264 C CA . PHE A 1 537 ? -13.086 -8.461 7.004 1 92.62 537 PHE A CA 1
ATOM 4265 C C . PHE A 1 537 ? -14.469 -8.172 7.578 1 92.62 537 PHE A C 1
ATOM 4267 O O . PHE A 1 537 ? -14.633 -8.086 8.797 1 92.62 537 PHE A O 1
ATOM 4274 N N . PHE A 1 538 ? -15.414 -7.953 6.723 1 90.75 538 PHE A N 1
ATOM 4275 C CA . PHE A 1 538 ? -16.781 -7.672 7.152 1 90.75 538 PHE A CA 1
ATOM 4276 C C . PHE A 1 538 ? -17.719 -8.805 6.75 1 90.75 538 PHE A C 1
ATOM 4278 O O . PHE A 1 538 ? -17.531 -9.422 5.695 1 90.75 538 PHE A O 1
ATOM 4285 N N . MET B 1 1 ? -11.406 40.625 10.289 1 24.7 1 MET B N 1
ATOM 4286 C CA . MET B 1 1 ? -12.086 39.812 9.266 1 24.7 1 MET B CA 1
ATOM 4287 C C . MET B 1 1 ? -11.641 40.25 7.867 1 24.7 1 MET B C 1
ATOM 4289 O O . MET B 1 1 ? -12.281 41.094 7.23 1 24.7 1 MET B O 1
ATOM 4293 N N . ALA B 1 2 ? -10.352 40.438 7.758 1 32.19 2 ALA B N 1
ATOM 4294 C CA . ALA B 1 2 ? -9.812 41.156 6.617 1 32.19 2 ALA B CA 1
ATOM 4295 C C . ALA B 1 2 ? -10.273 40.562 5.301 1 32.19 2 ALA B C 1
ATOM 4297 O O . ALA B 1 2 ? -10.203 39.344 5.113 1 32.19 2 ALA B O 1
ATOM 4298 N N . SER B 1 3 ? -11.125 41.156 4.664 1 32.31 3 SER B N 1
ATOM 4299 C CA . SER B 1 3 ? -11.625 40.844 3.33 1 32.31 3 SER B CA 1
ATOM 4300 C C . SER B 1 3 ? -10.484 40.438 2.398 1 32.31 3 SER B C 1
ATOM 4302 O O . SER B 1 3 ? -9.539 41.219 2.193 1 32.31 3 SER B O 1
ATOM 4304 N N . PRO B 1 4 ? -10.156 39.125 2.344 1 40.47 4 PRO B N 1
ATOM 4305 C CA . PRO B 1 4 ? -8.992 38.875 1.485 1 40.47 4 PRO B CA 1
ATOM 4306 C C . PRO B 1 4 ? -9.031 39.719 0.201 1 40.47 4 PRO B C 1
ATOM 4308 O O . PRO B 1 4 ? -10.117 40.062 -0.286 1 40.47 4 PRO B O 1
ATOM 4311 N N . ALA B 1 5 ? -8.211 40.562 0.019 1 46.16 5 ALA B N 1
ATOM 4312 C CA . ALA B 1 5 ? -8.039 41.406 -1.176 1 46.16 5 ALA B CA 1
ATOM 4313 C C . ALA B 1 5 ? -8.453 40.625 -2.432 1 46.16 5 ALA B C 1
ATOM 4315 O O . ALA B 1 5 ? -8.25 39.406 -2.521 1 46.16 5 ALA B O 1
ATOM 4316 N N . PRO B 1 6 ? -9.227 41.188 -3.326 1 45.28 6 PRO B N 1
ATOM 4317 C CA . PRO B 1 6 ? -9.633 40.594 -4.602 1 45.28 6 PRO B CA 1
ATOM 4318 C C . PRO B 1 6 ? -8.484 39.906 -5.332 1 45.28 6 PRO B C 1
ATOM 4320 O O . PRO B 1 6 ? -7.426 40.5 -5.527 1 45.28 6 PRO B O 1
ATOM 4323 N N . LYS B 1 7 ? -8.477 38.594 -5.211 1 54.44 7 LYS B N 1
ATOM 4324 C CA . LYS B 1 7 ? -7.383 37.844 -5.859 1 54.44 7 LYS B CA 1
ATOM 4325 C C . LYS B 1 7 ? -7.258 38.25 -7.328 1 54.44 7 LYS B C 1
ATOM 4327 O O . LYS B 1 7 ? -8.258 38.562 -7.98 1 54.44 7 LYS B O 1
ATOM 4332 N N . SER B 1 8 ? -6.07 38.594 -7.789 1 56.31 8 SER B N 1
ATOM 4333 C CA . SER B 1 8 ? -5.832 38.875 -9.203 1 56.31 8 SER B CA 1
ATOM 4334 C C . SER B 1 8 ? -6.441 37.781 -10.078 1 56.31 8 SER B C 1
ATOM 4336 O O . SER B 1 8 ? -6.668 36.656 -9.609 1 56.31 8 SER B O 1
ATOM 4338 N N . PRO B 1 9 ? -7.047 38.125 -11.203 1 53.81 9 PRO B N 1
ATOM 4339 C CA . PRO B 1 9 ? -7.605 37.125 -12.141 1 53.81 9 PRO B CA 1
ATOM 4340 C C . PRO B 1 9 ? -6.727 35.906 -12.281 1 53.81 9 PRO B C 1
ATOM 4342 O O . PRO B 1 9 ? -7.246 34.781 -12.398 1 53.81 9 PRO B O 1
ATOM 4345 N N . GLU B 1 10 ? -5.445 36.094 -12.227 1 55 10 GLU B N 1
ATOM 4346 C CA . GLU B 1 10 ? -4.523 34.969 -12.328 1 55 10 GLU B CA 1
ATOM 4347 C C . GLU B 1 10 ? -4.594 34.062 -11.086 1 55 10 GLU B C 1
ATOM 4349 O O . GLU B 1 10 ? -4.59 32.844 -11.188 1 55 10 GLU B O 1
ATOM 4354 N N . GLN B 1 11 ? -4.68 34.75 -10.023 1 57.16 11 GLN B N 1
ATOM 4355 C CA . GLN B 1 11 ? -4.781 34 -8.766 1 57.16 11 GLN B CA 1
ATOM 4356 C C . GLN B 1 11 ? -6.105 33.25 -8.672 1 57.16 11 GLN B C 1
ATOM 4358 O O . GLN B 1 11 ? -6.156 32.125 -8.164 1 57.16 11 GLN B O 1
ATOM 4363 N N . SER B 1 12 ? -7.051 33.844 -9.258 1 60.19 12 SER B N 1
ATOM 4364 C CA . SER B 1 12 ? -8.375 33.25 -9.242 1 60.19 12 SER B CA 1
ATOM 4365 C C . SER B 1 12 ? -8.406 31.969 -10.094 1 60.19 12 SER B C 1
ATOM 4367 O O . SER B 1 12 ? -8.961 30.953 -9.688 1 60.19 12 SER B O 1
ATOM 4369 N N . GLU B 1 13 ? -7.734 32.094 -11.266 1 63.91 13 GLU B N 1
ATOM 4370 C CA . GLU B 1 13 ? -7.691 30.938 -12.148 1 63.91 13 GLU B CA 1
ATOM 4371 C C . GLU B 1 13 ? -6.875 29.812 -11.531 1 63.91 13 GLU B C 1
ATOM 4373 O O . GLU B 1 13 ? -7.266 28.641 -11.602 1 63.91 13 GLU B O 1
ATOM 4378 N N . ARG B 1 14 ? -5.855 30.234 -10.93 1 67.56 14 ARG B N 1
ATOM 4379 C CA . ARG B 1 14 ? -5.004 29.281 -10.234 1 67.56 14 ARG B CA 1
ATOM 4380 C C . ARG B 1 14 ? -5.762 28.594 -9.102 1 67.56 14 ARG B C 1
ATOM 4382 O O . ARG B 1 14 ? -5.691 27.375 -8.945 1 67.56 14 ARG B O 1
ATOM 4389 N N . ASN B 1 15 ? -6.398 29.359 -8.43 1 68 15 ASN B N 1
ATOM 4390 C CA . ASN B 1 15 ? -7.164 28.844 -7.297 1 68 15 ASN B CA 1
ATOM 4391 C C . ASN B 1 15 ? -8.273 27.906 -7.754 1 68 15 ASN B C 1
ATOM 4393 O O . ASN B 1 15 ? -8.57 26.906 -7.086 1 68 15 ASN B O 1
ATOM 4397 N N . ARG B 1 16 ? -8.664 28.297 -8.844 1 68.25 16 ARG B N 1
ATOM 4398 C CA . ARG B 1 16 ? -9.727 27.438 -9.367 1 68.25 16 ARG B CA 1
ATOM 4399 C C . ARG B 1 16 ? -9.172 26.094 -9.812 1 68.25 16 ARG B C 1
ATOM 4401 O O . ARG B 1 16 ? -9.789 25.047 -9.578 1 68.25 16 ARG B O 1
ATOM 4408 N N . LYS B 1 17 ? -8 26.188 -10.297 1 73.31 17 LYS B N 1
ATOM 4409 C CA . LYS B 1 17 ? -7.383 24.969 -10.852 1 73.31 17 LYS B CA 1
ATOM 4410 C C . LYS B 1 17 ? -6.949 24.031 -9.734 1 73.31 17 LYS B C 1
ATOM 4412 O O . LYS B 1 17 ? -7.105 22.812 -9.852 1 73.31 17 LYS B O 1
ATOM 4417 N N . TYR B 1 18 ? -6.492 24.625 -8.672 1 77.06 18 TYR B N 1
ATOM 4418 C CA . TYR B 1 18 ? -5.922 23.812 -7.602 1 77.06 18 TYR B CA 1
ATOM 4419 C C . TYR B 1 18 ? -6.789 23.875 -6.352 1 77.06 18 TYR B C 1
ATOM 4421 O O . TYR B 1 18 ? -6.293 23.703 -5.234 1 77.06 18 TYR B O 1
ATOM 4429 N N . ASP B 1 19 ? -8.008 24.203 -6.504 1 77.94 19 ASP B N 1
ATOM 4430 C CA . ASP B 1 19 ? -8.93 24.406 -5.391 1 77.94 19 ASP B CA 1
ATOM 4431 C C . ASP B 1 19 ? -8.922 23.219 -4.438 1 77.94 19 ASP B C 1
ATOM 4433 O O . ASP B 1 19 ? -8.812 23.391 -3.221 1 77.94 19 ASP B O 1
ATOM 4437 N N . ARG B 1 20 ? -8.945 22.141 -4.973 1 75.69 20 ARG B N 1
ATOM 4438 C CA . ARG B 1 20 ? -9.039 20.953 -4.137 1 75.69 20 ARG B CA 1
ATOM 4439 C C . ARG B 1 20 ? -7.75 20.734 -3.352 1 75.69 20 ARG B C 1
ATOM 4441 O O . ARG B 1 20 ? -7.785 20.438 -2.156 1 75.69 20 ARG B O 1
ATOM 4448 N N . GLN B 1 21 ? -6.688 20.953 -3.969 1 80.44 21 GLN B N 1
ATOM 4449 C CA . GLN B 1 21 ? -5.395 20.766 -3.316 1 80.44 21 GLN B CA 1
ATOM 4450 C C . GLN B 1 21 ? -5.168 21.844 -2.248 1 80.44 21 GLN B C 1
ATOM 4452 O O . GLN B 1 21 ? -4.578 21.562 -1.203 1 80.44 21 GLN B O 1
ATOM 4457 N N . LEU B 1 22 ? -5.684 22.969 -2.514 1 83.25 22 LEU B N 1
ATOM 4458 C CA . LEU B 1 22 ? -5.562 24.078 -1.562 1 83.25 22 LEU B CA 1
ATOM 4459 C C . LEU B 1 22 ? -6.281 23.75 -0.258 1 83.25 22 LEU B C 1
ATOM 4461 O O . LEU B 1 22 ? -5.844 24.156 0.818 1 83.25 22 LEU B O 1
ATOM 4465 N N . ARG B 1 23 ? -7.207 22.953 -0.422 1 82.81 23 ARG B N 1
ATOM 4466 C CA . ARG B 1 23 ? -7.949 22.547 0.766 1 82.81 23 ARG B CA 1
ATOM 4467 C C . ARG B 1 23 ? -7.188 21.484 1.549 1 82.81 23 ARG B C 1
ATOM 4469 O O . ARG B 1 23 ? -7.398 21.312 2.752 1 82.81 23 ARG B O 1
ATOM 4476 N N . LEU B 1 24 ? -6.367 20.859 0.839 1 84.12 24 LEU B N 1
ATOM 4477 C CA . LEU B 1 24 ? -5.668 19.75 1.47 1 84.12 24 LEU B CA 1
ATOM 4478 C C . LEU B 1 24 ? -4.414 20.234 2.193 1 84.12 24 LEU B C 1
ATOM 4480 O O . LEU B 1 24 ? -4.25 19.984 3.389 1 84.12 24 LEU B O 1
ATOM 4484 N N . TRP B 1 25 ? -3.574 20.953 1.486 1 87.62 25 TRP B N 1
ATOM 4485 C CA . TRP B 1 25 ? -2.334 21.359 2.141 1 87.62 25 TRP B CA 1
ATOM 4486 C C . TRP B 1 25 ? -2.211 22.875 2.18 1 87.62 25 TRP B C 1
ATOM 4488 O O . TRP B 1 25 ? -1.174 23.406 2.578 1 87.62 25 TRP B O 1
ATOM 4498 N N . GLY B 1 26 ? -3.189 23.641 1.855 1 87 26 GLY B N 1
ATOM 4499 C CA . GLY B 1 26 ? -3.264 25.078 2.041 1 87 26 GLY B CA 1
ATOM 4500 C C . GLY B 1 26 ? -2.398 25.859 1.062 1 87 26 GLY B C 1
ATOM 4501 O O . GLY B 1 26 ? -1.727 25.266 0.217 1 87 26 GLY B O 1
ATOM 4502 N N . ASP B 1 27 ? -2.416 27.109 1.247 1 88.38 27 ASP B N 1
ATOM 4503 C CA . ASP B 1 27 ? -1.68 28.016 0.367 1 88.38 27 ASP B CA 1
ATOM 4504 C C . ASP B 1 27 ? -0.173 27.797 0.502 1 88.38 27 ASP B C 1
ATOM 4506 O O . ASP B 1 27 ? 0.556 27.844 -0.49 1 88.38 27 ASP B O 1
ATOM 4510 N N . HIS B 1 28 ? 0.208 27.578 1.701 1 89.88 28 HIS B N 1
ATOM 4511 C CA . HIS B 1 28 ? 1.633 27.375 1.937 1 89.88 28 HIS B CA 1
ATOM 4512 C C . HIS B 1 28 ? 2.133 26.125 1.233 1 89.88 28 HIS B C 1
ATOM 4514 O O . HIS B 1 28 ? 3.193 26.141 0.602 1 89.88 28 HIS B O 1
ATOM 4520 N N . GLY B 1 29 ? 1.37 25.094 1.366 1 91.88 29 GLY B N 1
ATOM 4521 C CA . GLY B 1 29 ? 1.735 23.844 0.712 1 91.88 29 GLY B CA 1
ATOM 4522 C C . GLY B 1 29 ? 1.768 23.953 -0.801 1 91.88 29 GLY B C 1
ATOM 4523 O O . GLY B 1 29 ? 2.699 23.453 -1.443 1 91.88 29 GLY B O 1
ATOM 4524 N N . GLN B 1 30 ? 0.837 24.656 -1.357 1 92.44 30 GLN B N 1
ATOM 4525 C CA . GLN B 1 30 ? 0.766 24.797 -2.807 1 92.44 30 GLN B CA 1
ATOM 4526 C C . GLN B 1 30 ? 1.903 25.672 -3.328 1 92.44 30 GLN B C 1
ATOM 4528 O O . GLN B 1 30 ? 2.457 25.406 -4.398 1 92.44 30 GLN B O 1
ATOM 4533 N N . ALA B 1 31 ? 2.172 26.656 -2.553 1 93.44 31 ALA B N 1
ATOM 4534 C CA . ALA B 1 31 ? 3.291 27.516 -2.926 1 93.44 31 ALA B CA 1
ATOM 4535 C C . ALA B 1 31 ? 4.598 26.734 -2.961 1 93.44 31 ALA B C 1
ATOM 4537 O O . ALA B 1 31 ? 5.43 26.938 -3.85 1 93.44 31 ALA B O 1
ATOM 4538 N N . CYS B 1 32 ? 4.754 25.844 -2.004 1 95.19 32 CYS B N 1
ATOM 4539 C CA . CYS B 1 32 ? 5.938 25 -1.975 1 95.19 32 CYS B CA 1
ATOM 4540 C C . CYS B 1 32 ? 5.996 24.094 -3.203 1 95.19 32 CYS B C 1
ATOM 4542 O O . CYS B 1 32 ? 7.059 23.922 -3.801 1 95.19 32 CYS B O 1
ATOM 4544 N N . LEU B 1 33 ? 4.914 23.547 -3.59 1 95.88 33 LEU B N 1
ATOM 4545 C CA . LEU B 1 33 ? 4.84 22.688 -4.762 1 95.88 33 LEU B CA 1
ATOM 4546 C C . LEU B 1 33 ? 5.215 23.453 -6.027 1 95.88 33 LEU B C 1
ATOM 4548 O O . LEU B 1 33 ? 5.996 22.969 -6.844 1 95.88 33 LEU B O 1
ATOM 4552 N N . GLU B 1 34 ? 4.695 24.594 -6.125 1 96 34 GLU B N 1
ATOM 4553 C CA . GLU B 1 34 ? 4.914 25.422 -7.312 1 96 34 GLU B CA 1
ATOM 4554 C C . GLU B 1 34 ? 6.355 25.906 -7.395 1 96 34 GLU B C 1
ATOM 4556 O O . GLU B 1 34 ? 6.836 26.266 -8.469 1 96 34 GLU B O 1
ATOM 4561 N N . ALA B 1 35 ? 7 25.906 -6.301 1 96.81 35 ALA B N 1
ATOM 4562 C CA . ALA B 1 35 ? 8.391 26.344 -6.258 1 96.81 35 ALA B CA 1
ATOM 4563 C C . ALA B 1 35 ? 9.344 25.156 -6.391 1 96.81 35 ALA B C 1
ATOM 4565 O O . ALA B 1 35 ? 10.547 25.344 -6.625 1 96.81 35 ALA B O 1
ATOM 4566 N N . ALA B 1 36 ? 8.875 23.984 -6.305 1 98.12 36 ALA B N 1
ATOM 4567 C CA . ALA B 1 36 ? 9.703 22.781 -6.242 1 98.12 36 ALA B CA 1
ATOM 4568 C C . ALA B 1 36 ? 10.297 22.453 -7.613 1 98.12 36 ALA B C 1
ATOM 4570 O O . ALA B 1 36 ? 9.648 22.672 -8.641 1 98.12 36 ALA B O 1
ATOM 4571 N N . HIS B 1 37 ? 11.477 22 -7.625 1 98.62 37 HIS B N 1
ATOM 4572 C CA . HIS B 1 37 ? 12.172 21.469 -8.797 1 98.62 37 HIS B CA 1
ATOM 4573 C C . HIS B 1 37 ? 12.617 20.031 -8.578 1 98.62 37 HIS B C 1
ATOM 4575 O O . HIS B 1 37 ? 13.508 19.766 -7.762 1 98.62 37 HIS B O 1
ATOM 4581 N N . ILE B 1 38 ? 12.055 19.109 -9.375 1 98.75 38 ILE B N 1
ATOM 4582 C CA . ILE B 1 38 ? 12.281 17.688 -9.18 1 98.75 38 ILE B CA 1
ATOM 4583 C C . ILE B 1 38 ? 13.211 17.156 -10.273 1 98.75 38 ILE B C 1
ATOM 4585 O O . ILE B 1 38 ? 13.07 17.516 -11.445 1 98.75 38 ILE B O 1
ATOM 4589 N N . CYS B 1 39 ? 14.156 16.375 -9.883 1 98.62 39 CYS B N 1
ATOM 4590 C CA . CYS B 1 39 ? 14.984 15.641 -10.836 1 98.62 39 CYS B CA 1
ATOM 4591 C C . CYS B 1 39 ? 14.578 14.172 -10.898 1 98.62 39 CYS B C 1
ATOM 4593 O O . CYS B 1 39 ? 14.516 13.5 -9.875 1 98.62 39 CYS B O 1
ATOM 4595 N N . LEU B 1 40 ? 14.227 13.703 -12.055 1 98.69 40 LEU B N 1
ATOM 4596 C CA . LEU B 1 40 ? 13.984 12.281 -12.266 1 98.69 40 LEU B CA 1
ATOM 4597 C C . LEU B 1 40 ? 15.133 11.641 -13.031 1 98.69 40 LEU B C 1
ATOM 4599 O O . LEU B 1 40 ? 15.461 12.07 -14.141 1 98.69 40 LEU B O 1
ATOM 4603 N N . ILE B 1 41 ? 15.734 10.664 -12.414 1 98.38 41 ILE B N 1
ATOM 4604 C CA . ILE B 1 41 ? 16.781 9.898 -13.094 1 98.38 41 ILE B CA 1
ATOM 4605 C C . ILE B 1 41 ? 16.188 8.609 -13.656 1 98.38 41 ILE B C 1
ATOM 4607 O O . ILE B 1 41 ? 15.719 7.75 -12.914 1 98.38 41 ILE B O 1
ATOM 4611 N N . ASN B 1 42 ? 16.25 8.422 -14.977 1 97.44 42 ASN B N 1
ATOM 4612 C CA . ASN B 1 42 ? 15.703 7.328 -15.766 1 97.44 42 ASN B CA 1
ATOM 4613 C C . ASN B 1 42 ? 14.18 7.422 -15.875 1 97.44 42 ASN B C 1
ATOM 4615 O O . ASN B 1 42 ? 13.477 7.215 -14.891 1 97.44 42 ASN B O 1
ATOM 4619 N N . ALA B 1 43 ? 13.75 7.676 -17.047 1 96.94 43 ALA B N 1
ATOM 4620 C CA . ALA B 1 43 ? 12.32 7.805 -17.312 1 96.94 43 ALA B CA 1
ATOM 4621 C C . ALA B 1 43 ? 11.695 6.445 -17.641 1 96.94 43 ALA B C 1
ATOM 4623 O O . ALA B 1 43 ? 11.039 6.289 -18.672 1 96.94 43 ALA B O 1
ATOM 4624 N N . THR B 1 44 ? 11.844 5.484 -16.688 1 96 44 THR B N 1
ATOM 4625 C CA . THR B 1 44 ? 11.195 4.188 -16.828 1 96 44 THR B CA 1
ATOM 4626 C C . THR B 1 44 ? 9.68 4.328 -16.719 1 96 44 THR B C 1
ATOM 4628 O O . THR B 1 44 ? 9.172 5.426 -16.5 1 96 44 THR B O 1
ATOM 4631 N N . GLY B 1 45 ? 8.977 3.23 -16.953 1 94.75 45 GLY B N 1
ATOM 4632 C CA . GLY B 1 45 ? 7.547 3.258 -16.688 1 94.75 45 GLY B CA 1
ATOM 4633 C C . GLY B 1 45 ? 7.199 3.771 -15.305 1 94.75 45 GLY B C 1
ATOM 4634 O O . GLY B 1 45 ? 6.312 4.617 -15.156 1 94.75 45 GLY B O 1
ATOM 4635 N N . LEU B 1 46 ? 7.918 3.318 -14.328 1 97.56 46 LEU B N 1
ATOM 4636 C CA . LEU B 1 46 ? 7.742 3.764 -12.953 1 97.56 46 LEU B CA 1
ATOM 4637 C C . LEU B 1 46 ? 8.07 5.246 -12.812 1 97.56 46 LEU B C 1
ATOM 4639 O O . LEU B 1 46 ? 7.32 5.996 -12.18 1 97.56 46 LEU B O 1
ATOM 4643 N N . GLY B 1 47 ? 9.156 5.68 -13.383 1 98.25 47 GLY B N 1
ATOM 4644 C CA . GLY B 1 47 ? 9.555 7.074 -13.305 1 98.25 47 GLY B CA 1
ATOM 4645 C C . GLY B 1 47 ? 8.508 8.031 -13.844 1 98.25 47 GLY B C 1
ATOM 4646 O O . GLY B 1 47 ? 8.203 9.047 -13.219 1 98.25 47 GLY B O 1
ATOM 4647 N N . THR B 1 48 ? 7.953 7.699 -14.977 1 97.12 48 THR B N 1
ATOM 4648 C CA . THR B 1 48 ? 6.957 8.57 -15.594 1 97.12 48 THR B CA 1
ATOM 4649 C C . THR B 1 48 ? 5.66 8.562 -14.789 1 97.12 48 THR B C 1
ATOM 4651 O O . THR B 1 48 ? 4.961 9.578 -14.727 1 97.12 48 THR B O 1
ATOM 4654 N N . GLU B 1 49 ? 5.34 7.391 -14.172 1 97.12 49 GLU B N 1
ATOM 4655 C CA . GLU B 1 49 ? 4.188 7.336 -13.281 1 97.12 49 GLU B CA 1
ATOM 4656 C C . GLU B 1 49 ? 4.359 8.289 -12.102 1 97.12 49 GLU B C 1
ATOM 4658 O O . GLU B 1 49 ? 3.408 8.961 -11.688 1 97.12 49 GLU B O 1
ATOM 4663 N N . ILE B 1 50 ? 5.52 8.367 -11.555 1 98.31 50 ILE B N 1
ATOM 4664 C CA . ILE B 1 50 ? 5.816 9.234 -10.422 1 98.31 50 ILE B CA 1
ATOM 4665 C C . ILE B 1 50 ? 5.668 10.695 -10.836 1 98.31 50 ILE B C 1
ATOM 4667 O O . ILE B 1 50 ? 4.957 11.461 -10.18 1 98.31 50 ILE B O 1
ATOM 4671 N N . LEU B 1 51 ? 6.262 11.055 -11.938 1 97.94 51 LEU B N 1
ATOM 4672 C CA . LEU B 1 51 ? 6.234 12.445 -12.375 1 97.94 51 LEU B CA 1
ATOM 4673 C C . LEU B 1 51 ? 4.816 12.867 -12.758 1 97.94 51 LEU B C 1
ATOM 4675 O O . LEU B 1 51 ? 4.426 14.016 -12.539 1 97.94 51 LEU B O 1
ATOM 4679 N N . LYS B 1 52 ? 4.094 11.922 -13.375 1 96.12 52 LYS B N 1
ATOM 4680 C CA . LYS B 1 52 ? 2.695 12.211 -13.688 1 96.12 52 LYS B CA 1
ATOM 4681 C C . LYS B 1 52 ? 1.94 12.688 -12.453 1 96.12 52 LYS B C 1
ATOM 4683 O O . LYS B 1 52 ? 1.249 13.703 -12.492 1 96.12 52 LYS B O 1
ATOM 4688 N N . SER B 1 53 ? 2.178 12.031 -11.375 1 96.06 53 SER B N 1
ATOM 4689 C CA . SER B 1 53 ? 1.454 12.312 -10.141 1 96.06 53 SER B CA 1
ATOM 4690 C C . SER B 1 53 ? 1.983 13.57 -9.461 1 96.06 53 SER B C 1
ATOM 4692 O O . SER B 1 53 ? 1.368 14.078 -8.523 1 96.06 53 SER B O 1
ATOM 4694 N N . LEU B 1 54 ? 3.094 14.094 -9.938 1 97.25 54 LEU B N 1
ATOM 4695 C CA . LEU B 1 54 ? 3.652 15.32 -9.391 1 97.25 54 LEU B CA 1
ATOM 4696 C C . LEU B 1 54 ? 3.33 16.516 -10.289 1 97.25 54 LEU B C 1
ATOM 4698 O O . LEU B 1 54 ? 3.186 17.641 -9.805 1 97.25 54 LEU B O 1
ATOM 4702 N N . VAL B 1 55 ? 3.232 16.219 -11.578 1 95.94 55 VAL B N 1
ATOM 4703 C CA . VAL B 1 55 ? 2.973 17.281 -12.555 1 95.94 55 VAL B CA 1
ATOM 4704 C C . VAL B 1 55 ? 1.521 17.734 -12.445 1 95.94 55 VAL B C 1
ATOM 4706 O O . VAL B 1 55 ? 1.233 18.938 -12.523 1 95.94 55 VAL B O 1
ATOM 4709 N N . LEU B 1 56 ? 0.703 16.844 -12.211 1 91.5 56 LEU B N 1
ATOM 4710 C CA . LEU B 1 56 ? -0.728 17.125 -12.195 1 91.5 56 LEU B CA 1
ATOM 4711 C C . LEU B 1 56 ? -1.085 18.078 -11.07 1 91.5 56 LEU B C 1
ATOM 4713 O O . LEU B 1 56 ? -1.854 19.016 -11.266 1 91.5 56 LEU B O 1
ATOM 4717 N N . PRO B 1 57 ? -0.48 17.906 -9.875 1 90.62 57 PRO B N 1
ATOM 4718 C CA . PRO B 1 57 ? -0.792 18.875 -8.812 1 90.62 57 PRO B CA 1
ATOM 4719 C C . PRO B 1 57 ? -0.032 20.188 -8.961 1 90.62 57 PRO B C 1
ATOM 4721 O O . PRO B 1 57 ? -0.219 21.109 -8.156 1 90.62 57 PRO B O 1
ATOM 4724 N N . GLY B 1 58 ? 0.889 20.281 -9.875 1 92.75 58 GLY B N 1
ATOM 4725 C CA . GLY B 1 58 ? 1.442 21.578 -10.227 1 92.75 58 GLY B CA 1
ATOM 4726 C C . GLY B 1 58 ? 2.801 21.828 -9.602 1 92.75 58 GLY B C 1
ATOM 4727 O O . GLY B 1 58 ? 3.031 22.906 -9.031 1 92.75 58 GLY B O 1
ATOM 4728 N N . ILE B 1 59 ? 3.676 20.859 -9.625 1 96.31 59 ILE B N 1
ATOM 4729 C CA . ILE B 1 59 ? 5.047 21.156 -9.219 1 96.31 59 ILE B CA 1
ATOM 4730 C C . ILE B 1 59 ? 5.637 22.234 -10.125 1 96.31 59 ILE B C 1
ATOM 4732 O O . ILE B 1 59 ? 5.164 22.438 -11.25 1 96.31 59 ILE B O 1
ATOM 4736 N N . GLY B 1 60 ? 6.613 22.953 -9.625 1 97.69 60 GLY B N 1
ATOM 4737 C CA . GLY B 1 60 ? 7.18 24.047 -10.383 1 97.69 60 GLY B CA 1
ATOM 4738 C C . GLY B 1 60 ? 7.914 23.594 -11.633 1 97.69 60 GLY B C 1
ATOM 4739 O O . GLY B 1 60 ? 7.703 24.141 -12.719 1 97.69 60 GLY B O 1
ATOM 4740 N N . ALA B 1 61 ? 8.758 22.672 -11.391 1 98.38 61 ALA B N 1
ATOM 4741 C CA . ALA B 1 61 ? 9.578 22.219 -12.508 1 98.38 61 ALA B CA 1
ATOM 4742 C C . ALA B 1 61 ? 10.102 20.812 -12.289 1 98.38 61 ALA B C 1
ATOM 4744 O O . ALA B 1 61 ? 10.141 20.328 -11.156 1 98.38 61 ALA B O 1
ATOM 4745 N N . PHE B 1 62 ? 10.445 20.188 -13.453 1 98.69 62 PHE B N 1
ATOM 4746 C CA . PHE B 1 62 ? 11.141 18.906 -13.367 1 98.69 62 PHE B CA 1
ATOM 4747 C C . PHE B 1 62 ? 12.211 18.797 -14.445 1 98.69 62 PHE B C 1
ATOM 4749 O O . PHE B 1 62 ? 12.156 19.5 -15.453 1 98.69 62 PHE B O 1
ATOM 4756 N N . THR B 1 63 ? 13.234 18.016 -14.156 1 98.62 63 THR B N 1
ATOM 4757 C CA . THR B 1 63 ? 14.273 17.672 -15.117 1 98.62 63 THR B CA 1
ATOM 4758 C C . THR B 1 63 ? 14.477 16.156 -15.164 1 98.62 63 THR B C 1
ATOM 4760 O O . THR B 1 63 ? 14.648 15.516 -14.125 1 98.62 63 THR B O 1
ATOM 4763 N N . ILE B 1 64 ? 14.438 15.625 -16.391 1 98.44 64 ILE B N 1
ATOM 4764 C CA . ILE B 1 64 ? 14.664 14.195 -16.562 1 98.44 64 ILE B CA 1
ATOM 4765 C C . ILE B 1 64 ? 16.078 13.953 -17.078 1 98.44 64 ILE B C 1
ATOM 4767 O O . ILE B 1 64 ? 16.5 14.562 -18.062 1 98.44 64 ILE B O 1
ATOM 4771 N N . VAL B 1 65 ? 16.812 13.141 -16.375 1 97.75 65 VAL B N 1
ATOM 4772 C CA . VAL B 1 65 ? 18.125 12.68 -16.828 1 97.75 65 VAL B CA 1
ATOM 4773 C C . VAL B 1 65 ? 18.047 11.219 -17.25 1 97.75 65 VAL B C 1
ATOM 4775 O O . VAL B 1 65 ? 17.797 10.336 -16.422 1 97.75 65 VAL B O 1
ATOM 4778 N N . ASP B 1 66 ? 18.219 10.961 -18.484 1 97.75 66 ASP B N 1
ATOM 4779 C CA . ASP B 1 66 ? 18.125 9.617 -19.062 1 97.75 66 ASP B CA 1
ATOM 4780 C C . ASP B 1 66 ? 18.891 9.531 -20.375 1 97.75 66 ASP B C 1
ATOM 4782 O O . ASP B 1 66 ? 18.531 10.203 -21.344 1 97.75 66 ASP B O 1
ATOM 4786 N N . GLY B 1 67 ? 19.891 8.719 -20.438 1 96.44 67 GLY B N 1
ATOM 4787 C CA . GLY B 1 67 ? 20.719 8.617 -21.625 1 96.44 67 GLY B CA 1
ATOM 4788 C C . GLY B 1 67 ? 20.266 7.508 -22.562 1 96.44 67 GLY B C 1
ATOM 4789 O O . GLY B 1 67 ? 20.875 7.301 -23.625 1 96.44 67 GLY B O 1
ATOM 4790 N N . LYS B 1 68 ? 19.188 6.82 -22.297 1 95.75 68 LYS B N 1
ATOM 4791 C CA . LYS B 1 68 ? 18.75 5.672 -23.078 1 95.75 68 LYS B CA 1
ATOM 4792 C C . LYS B 1 68 ? 17.797 6.098 -24.203 1 95.75 68 LYS B C 1
ATOM 4794 O O . LYS B 1 68 ? 17.125 7.125 -24.094 1 95.75 68 LYS B O 1
ATOM 4799 N N . LYS B 1 69 ? 17.828 5.277 -25.234 1 97 69 LYS B N 1
ATOM 4800 C CA . LYS B 1 69 ? 16.844 5.406 -26.312 1 97 69 LYS B CA 1
ATOM 4801 C C . LYS B 1 69 ? 15.664 4.473 -26.094 1 97 69 LYS B C 1
ATOM 4803 O O . LYS B 1 69 ? 15.805 3.408 -25.484 1 97 69 LYS B O 1
ATOM 4808 N N . ILE B 1 70 ? 14.547 4.863 -26.562 1 95.69 70 ILE B N 1
ATOM 4809 C CA . ILE B 1 70 ? 13.312 4.105 -26.359 1 95.69 70 ILE B CA 1
ATOM 4810 C C . ILE B 1 70 ? 13.406 2.77 -27.094 1 95.69 70 ILE B C 1
ATOM 4812 O O . ILE B 1 70 ? 13.805 2.723 -28.266 1 95.69 70 ILE B O 1
ATOM 4816 N N . THR B 1 71 ? 13.125 1.739 -26.391 1 91.12 71 THR B N 1
ATOM 4817 C CA . THR B 1 71 ? 13.07 0.396 -26.953 1 91.12 71 THR B CA 1
ATOM 4818 C C . THR B 1 71 ? 11.633 -0.111 -26.984 1 91.12 71 THR B C 1
ATOM 4820 O O . THR B 1 71 ? 10.727 0.537 -26.453 1 91.12 71 THR B O 1
ATOM 4823 N N . ASN B 1 72 ? 11.438 -1.248 -27.578 1 83.88 72 ASN B N 1
ATOM 4824 C CA . ASN B 1 72 ? 10.109 -1.86 -27.609 1 83.88 72 ASN B CA 1
ATOM 4825 C C . ASN B 1 72 ? 9.633 -2.23 -26.203 1 83.88 72 ASN B C 1
ATOM 4827 O O . ASN B 1 72 ? 8.438 -2.148 -25.906 1 83.88 72 ASN B O 1
ATOM 4831 N N . GLU B 1 73 ? 10.586 -2.566 -25.453 1 82.44 73 GLU B N 1
ATOM 4832 C CA . GLU B 1 73 ? 10.258 -2.92 -24.078 1 82.44 73 GLU B CA 1
ATOM 4833 C C . GLU B 1 73 ? 9.734 -1.712 -23.312 1 82.44 73 GLU B C 1
ATOM 4835 O O . GLU B 1 73 ? 8.836 -1.842 -22.469 1 82.44 73 GLU B O 1
ATOM 4840 N N . ASP B 1 74 ? 10.258 -0.618 -23.656 1 87.81 74 ASP B N 1
ATOM 4841 C CA . ASP B 1 74 ? 9.812 0.613 -23.016 1 87.81 74 ASP B CA 1
ATOM 4842 C C . ASP B 1 74 ? 8.367 0.933 -23.375 1 87.81 74 ASP B C 1
ATOM 4844 O O . ASP B 1 74 ? 7.598 1.394 -22.531 1 87.81 74 ASP B O 1
ATOM 4848 N N . ILE B 1 75 ? 8.078 0.704 -24.578 1 84.31 75 ILE B N 1
ATOM 4849 C CA . ILE B 1 75 ? 6.734 1.003 -25.078 1 84.31 75 ILE B CA 1
ATOM 4850 C C . ILE B 1 75 ? 5.711 0.142 -24.328 1 84.31 75 ILE B C 1
ATOM 4852 O O . ILE B 1 75 ? 4.609 0.604 -24.031 1 84.31 75 ILE B O 1
ATOM 4856 N N . GLY B 1 76 ? 6.07 -1.016 -24.031 1 78.56 76 GLY B N 1
ATOM 4857 C CA . GLY B 1 76 ? 5.168 -1.929 -23.359 1 78.56 76 GLY B CA 1
ATOM 4858 C C . GLY B 1 76 ? 4.949 -1.575 -21.891 1 78.56 76 GLY B C 1
ATOM 4859 O O . GLY B 1 76 ? 3.92 -1.921 -21.312 1 78.56 76 GLY B O 1
ATOM 4860 N N . ALA B 1 77 ? 5.832 -0.864 -21.359 1 80.44 77 ALA B N 1
ATOM 4861 C CA . ALA B 1 77 ? 5.777 -0.628 -19.906 1 80.44 77 ALA B CA 1
ATOM 4862 C C . ALA B 1 77 ? 5.402 0.819 -19.609 1 80.44 77 ALA B C 1
ATOM 4864 O O . ALA B 1 77 ? 4.914 1.122 -18.516 1 80.44 77 ALA B O 1
ATOM 4865 N N . ASN B 1 78 ? 5.629 1.663 -20.484 1 85.06 78 ASN B N 1
ATOM 4866 C CA . ASN B 1 78 ? 5.43 3.094 -20.281 1 85.06 78 ASN B CA 1
ATOM 4867 C C . ASN B 1 78 ? 4.312 3.637 -21.172 1 85.06 78 ASN B C 1
ATOM 4869 O O . ASN B 1 78 ? 4.523 3.877 -22.359 1 85.06 78 ASN B O 1
ATOM 4873 N N . PHE B 1 79 ? 3.238 3.951 -20.641 1 81.12 79 PHE B N 1
ATOM 4874 C CA . PHE B 1 79 ? 2.039 4.289 -21.406 1 81.12 79 PHE B CA 1
ATOM 4875 C C . PHE B 1 79 ? 2.18 5.664 -22.047 1 81.12 79 PHE B C 1
ATOM 4877 O O . PHE B 1 79 ? 1.392 6.023 -22.922 1 81.12 79 PHE B O 1
ATOM 4884 N N . PHE B 1 80 ? 3.148 6.426 -21.703 1 83.44 80 PHE B N 1
ATOM 4885 C CA . PHE B 1 80 ? 3.367 7.738 -22.297 1 83.44 80 PHE B CA 1
ATOM 4886 C C . PHE B 1 80 ? 4.051 7.609 -23.656 1 83.44 80 PHE B C 1
ATOM 4888 O O . PHE B 1 80 ? 4.02 8.547 -24.453 1 83.44 80 PHE B O 1
ATOM 4895 N N . LEU B 1 81 ? 4.719 6.504 -23.797 1 86.56 81 LEU B N 1
ATOM 4896 C CA . LEU B 1 81 ? 5.516 6.344 -25.016 1 86.56 81 LEU B CA 1
ATOM 4897 C C . LEU B 1 81 ? 4.703 5.676 -26.109 1 86.56 81 LEU B C 1
ATOM 4899 O O . LEU B 1 81 ? 3.965 4.719 -25.859 1 86.56 81 LEU B O 1
ATOM 4903 N N . GLU B 1 82 ? 4.898 6.164 -27.266 1 84.06 82 GLU B N 1
ATOM 4904 C CA . GLU B 1 82 ? 4.188 5.609 -28.422 1 84.06 82 GLU B CA 1
ATOM 4905 C C . GLU B 1 82 ? 5.109 4.75 -29.266 1 84.06 82 GLU B C 1
ATOM 4907 O O . GLU B 1 82 ? 6.332 4.902 -29.219 1 84.06 82 GLU B O 1
ATOM 4912 N N . ALA B 1 83 ? 4.488 3.92 -30.047 1 82.06 83 ALA B N 1
ATOM 4913 C CA . ALA B 1 83 ? 5.227 2.977 -30.875 1 82.06 83 ALA B CA 1
ATOM 4914 C C . ALA B 1 83 ? 6.172 3.709 -31.828 1 82.06 83 ALA B C 1
ATOM 4916 O O . ALA B 1 83 ? 7.277 3.236 -32.094 1 82.06 83 ALA B O 1
ATOM 4917 N N . ASP B 1 84 ? 5.801 4.883 -32.219 1 87.69 84 ASP B N 1
ATOM 4918 C CA . ASP B 1 84 ? 6.586 5.609 -33.219 1 87.69 84 ASP B CA 1
ATOM 4919 C C . ASP B 1 84 ? 7.789 6.297 -32.562 1 87.69 84 ASP B C 1
ATOM 4921 O O . ASP B 1 84 ? 8.641 6.848 -33.25 1 87.69 84 ASP B O 1
ATOM 4925 N N . SER B 1 85 ? 7.879 6.176 -31.297 1 91.5 85 SER B N 1
ATOM 4926 C CA . SER B 1 85 ? 8.953 6.871 -30.594 1 91.5 85 SER B CA 1
ATOM 4927 C C . SER B 1 85 ? 10.172 5.973 -30.422 1 91.5 85 SER B C 1
ATOM 4929 O O . SER B 1 85 ? 11.195 6.41 -29.891 1 91.5 85 SER B O 1
ATOM 4931 N N . VAL B 1 86 ? 10.125 4.777 -30.938 1 93.12 86 VAL B N 1
ATOM 4932 C CA . VAL B 1 86 ? 11.242 3.852 -30.781 1 93.12 86 VAL B CA 1
ATOM 4933 C C . VAL B 1 86 ? 12.5 4.449 -31.422 1 93.12 86 VAL B C 1
ATOM 4935 O O . VAL B 1 86 ? 12.445 4.977 -32.531 1 93.12 86 VAL B O 1
ATOM 4938 N N . GLY B 1 87 ? 13.578 4.426 -30.672 1 96.06 87 GLY B N 1
ATOM 4939 C CA . GLY B 1 87 ? 14.844 4.945 -31.172 1 96.06 87 GLY B CA 1
ATOM 4940 C C . GLY B 1 87 ? 15.102 6.383 -30.766 1 96.06 87 GLY B C 1
ATOM 4941 O O . GLY B 1 87 ? 16.234 6.859 -30.828 1 96.06 87 GLY B O 1
ATOM 4942 N N . LYS B 1 88 ? 14.094 7.051 -30.375 1 97 88 LYS B N 1
ATOM 4943 C CA . LYS B 1 88 ? 14.234 8.43 -29.906 1 97 88 LYS B CA 1
ATOM 4944 C C . LYS B 1 88 ? 14.703 8.484 -28.453 1 97 88 LYS B C 1
ATOM 4946 O O . LYS B 1 88 ? 14.719 7.465 -27.766 1 97 88 LYS B O 1
ATOM 4951 N N . SER B 1 89 ? 15.117 9.688 -28.062 1 97.69 89 SER B N 1
ATOM 4952 C CA . SER B 1 89 ? 15.547 9.891 -26.688 1 97.69 89 SER B CA 1
ATOM 4953 C C . SER B 1 89 ? 14.391 9.68 -25.703 1 97.69 89 SER B C 1
ATOM 4955 O O . SER B 1 89 ? 13.359 10.352 -25.812 1 97.69 89 SER B O 1
ATOM 4957 N N . ARG B 1 90 ? 14.594 8.773 -24.766 1 97.25 90 ARG B N 1
ATOM 4958 C CA . ARG B 1 90 ? 13.555 8.492 -23.781 1 97.25 90 ARG B CA 1
ATOM 4959 C C . ARG B 1 90 ? 13.297 9.703 -22.891 1 97.25 90 ARG B C 1
ATOM 4961 O O . ARG B 1 90 ? 12.148 10.016 -22.578 1 97.25 90 ARG B O 1
ATOM 4968 N N . ALA B 1 91 ? 14.352 10.445 -22.547 1 97.69 91 ALA B N 1
ATOM 4969 C CA . ALA B 1 91 ? 14.227 11.656 -21.734 1 97.69 91 ALA B CA 1
ATOM 4970 C C . ALA B 1 91 ? 13.43 12.727 -22.469 1 97.69 91 ALA B C 1
ATOM 4972 O O . ALA B 1 91 ? 12.562 13.375 -21.875 1 97.69 91 ALA B O 1
ATOM 4973 N N . GLN B 1 92 ? 13.695 12.875 -23.672 1 97.81 92 GLN B N 1
ATOM 4974 C CA . GLN B 1 92 ? 13.07 13.922 -24.469 1 97.81 92 GLN B CA 1
ATOM 4975 C C . GLN B 1 92 ? 11.578 13.656 -24.641 1 97.81 92 GLN B C 1
ATOM 4977 O O . GLN B 1 92 ? 10.75 14.531 -24.391 1 97.81 92 GLN B O 1
ATOM 4982 N N . VAL B 1 93 ? 11.281 12.461 -25.078 1 97.25 93 VAL B N 1
ATOM 4983 C CA . VAL B 1 93 ? 9.891 12.117 -25.359 1 97.25 93 VAL B CA 1
ATOM 4984 C C . VAL B 1 93 ? 9.078 12.133 -24.078 1 97.25 93 VAL B C 1
ATOM 4986 O O . VAL B 1 93 ? 7.957 12.648 -24.047 1 97.25 93 VAL B O 1
ATOM 4989 N N . ALA B 1 94 ? 9.617 11.555 -23.016 1 97 94 ALA B N 1
ATOM 4990 C CA . ALA B 1 94 ? 8.922 11.555 -21.734 1 97 94 ALA B CA 1
ATOM 4991 C C . ALA B 1 94 ? 8.625 12.984 -21.281 1 97 94 ALA B C 1
ATOM 4993 O O . ALA B 1 94 ? 7.531 13.273 -20.781 1 97 94 ALA B O 1
ATOM 4994 N N . THR B 1 95 ? 9.586 13.867 -21.422 1 97.88 95 THR B N 1
ATOM 4995 C CA . THR B 1 95 ? 9.422 15.258 -21.016 1 97.88 95 THR B CA 1
ATOM 4996 C C . THR B 1 95 ? 8.289 15.914 -21.797 1 97.88 95 THR B C 1
ATOM 4998 O O . THR B 1 95 ? 7.43 16.594 -21.219 1 97.88 95 THR B O 1
ATOM 5001 N N . GLN B 1 96 ? 8.289 15.68 -23.047 1 95.94 96 GLN B N 1
ATOM 5002 C CA . GLN B 1 96 ? 7.27 16.266 -23.922 1 95.94 96 GLN B CA 1
ATOM 5003 C C . GLN B 1 96 ? 5.875 15.797 -23.516 1 95.94 96 GLN B C 1
ATOM 5005 O O . GLN B 1 96 ? 4.953 16.609 -23.391 1 95.94 96 GLN B O 1
ATOM 5010 N N . MET B 1 97 ? 5.754 14.555 -23.297 1 93.12 97 MET B N 1
ATOM 5011 C CA . MET B 1 97 ? 4.457 13.977 -22.953 1 93.12 97 MET B CA 1
ATOM 5012 C C . MET B 1 97 ? 3.979 14.461 -21.594 1 93.12 97 MET B C 1
ATOM 5014 O O . MET B 1 97 ? 2.797 14.758 -21.406 1 93.12 97 MET B O 1
ATOM 5018 N N . LEU B 1 98 ? 4.832 14.586 -20.672 1 94.75 98 LEU B N 1
ATOM 5019 C CA . LEU B 1 98 ? 4.477 15.016 -19.328 1 94.75 98 LEU B CA 1
ATOM 5020 C C . LEU B 1 98 ? 4.07 16.484 -19.312 1 94.75 98 LEU B C 1
ATOM 5022 O O . LEU B 1 98 ? 3.168 16.875 -18.562 1 94.75 98 LEU B O 1
ATOM 5026 N N . LEU B 1 99 ? 4.672 17.297 -20.109 1 94.44 99 LEU B N 1
ATOM 5027 C CA . LEU B 1 99 ? 4.387 18.734 -20.156 1 94.44 99 LEU B CA 1
ATOM 5028 C C . LEU B 1 99 ? 2.99 18.984 -20.703 1 94.44 99 LEU B C 1
ATOM 5030 O O . LEU B 1 99 ? 2.377 20.016 -20.406 1 94.44 99 LEU B O 1
ATOM 5034 N N . GLU B 1 100 ? 2.508 18.047 -21.469 1 88.62 100 GLU B N 1
ATOM 5035 C CA . GLU B 1 100 ? 1.162 18.172 -22.016 1 88.62 100 GLU B CA 1
ATOM 5036 C C . GLU B 1 100 ? 0.105 18.062 -20.922 1 88.62 100 GLU B C 1
ATOM 5038 O O . GLU B 1 100 ? -1.021 18.531 -21.078 1 88.62 100 GLU B O 1
ATOM 5043 N N . LEU B 1 101 ? 0.457 17.516 -19.844 1 88.12 101 LEU B N 1
ATOM 5044 C CA . LEU B 1 101 ? -0.504 17.25 -18.781 1 88.12 101 LEU B CA 1
ATOM 5045 C C . LEU B 1 101 ? -0.847 18.531 -18.016 1 88.12 101 LEU B C 1
ATOM 5047 O O . LEU B 1 101 ? -1.942 18.656 -17.469 1 88.12 101 LEU B O 1
ATOM 5051 N N . ASN B 1 102 ? 0.107 19.484 -17.891 1 89.88 102 ASN B N 1
ATOM 5052 C CA . ASN B 1 102 ? -0.072 20.703 -17.109 1 89.88 102 ASN B CA 1
ATOM 5053 C C . ASN B 1 102 ? 0.797 21.844 -17.641 1 89.88 102 ASN B C 1
ATOM 5055 O O . ASN B 1 102 ? 2.002 21.875 -17.375 1 89.88 102 ASN B O 1
ATOM 5059 N N . PRO B 1 103 ? 0.241 22.75 -18.203 1 88.81 103 PRO B N 1
ATOM 5060 C CA . PRO B 1 103 ? 1 23.828 -18.844 1 88.81 103 PRO B CA 1
ATOM 5061 C C . PRO B 1 103 ? 1.709 24.719 -17.828 1 88.81 103 PRO B C 1
ATOM 5063 O O . PRO B 1 103 ? 2.607 25.484 -18.203 1 88.81 103 PRO B O 1
ATOM 5066 N N . ASP B 1 104 ? 1.372 24.656 -16.547 1 91 104 ASP B N 1
ATOM 5067 C CA . ASP B 1 104 ? 1.978 25.5 -15.516 1 91 104 ASP B CA 1
ATOM 5068 C C . ASP B 1 104 ? 3.328 24.938 -15.078 1 91 104 ASP B C 1
ATOM 5070 O O . ASP B 1 104 ? 4.086 25.609 -14.375 1 91 104 ASP B O 1
ATOM 5074 N N . VAL B 1 105 ? 3.596 23.781 -15.516 1 95.81 105 VAL B N 1
ATOM 5075 C CA . VAL B 1 105 ? 4.805 23.094 -15.055 1 95.81 105 VAL B CA 1
ATOM 5076 C C . VAL B 1 105 ? 5.906 23.25 -16.109 1 95.81 105 VAL B C 1
ATOM 5078 O O . VAL B 1 105 ? 5.656 23.094 -17.312 1 95.81 105 VAL B O 1
ATOM 5081 N N . ARG B 1 106 ? 7.121 23.641 -15.656 1 97.94 106 ARG B N 1
ATOM 5082 C CA . ARG B 1 106 ? 8.273 23.703 -16.547 1 97.94 106 ARG B CA 1
ATOM 5083 C C . ARG B 1 106 ? 9.031 22.375 -16.562 1 97.94 106 ARG B C 1
ATOM 5085 O O . ARG B 1 106 ? 9.195 21.734 -15.516 1 97.94 106 ARG B O 1
ATOM 5092 N N . GLY B 1 107 ? 9.43 21.922 -17.719 1 97.94 107 GLY B N 1
ATOM 5093 C CA . GLY B 1 107 ? 10.133 20.656 -17.859 1 97.94 107 GLY B CA 1
ATOM 5094 C C . GLY B 1 107 ? 11.359 20.75 -18.734 1 97.94 107 GLY B C 1
ATOM 5095 O O . GLY B 1 107 ? 11.359 21.453 -19.75 1 97.94 107 GLY B O 1
ATOM 5096 N N . ASP B 1 108 ? 12.406 20.094 -18.328 1 97.94 108 ASP B N 1
ATOM 5097 C CA . ASP B 1 108 ? 13.641 19.969 -19.094 1 97.94 108 ASP B CA 1
ATOM 5098 C C . ASP B 1 108 ? 14.172 18.531 -19.062 1 97.94 108 ASP B C 1
ATOM 5100 O O . ASP B 1 108 ? 13.672 17.703 -18.297 1 97.94 108 ASP B O 1
ATOM 5104 N N . TYR B 1 109 ? 15.109 18.266 -20.016 1 98.12 109 TYR B N 1
ATOM 5105 C CA . TYR B 1 109 ? 15.695 16.922 -20.016 1 98.12 109 TYR B CA 1
ATOM 5106 C C . TYR B 1 109 ? 17.172 16.969 -20.391 1 98.12 109 TYR B C 1
ATOM 5108 O O . TYR B 1 109 ? 17.641 17.938 -20.984 1 98.12 109 TYR B O 1
ATOM 5116 N N . ILE B 1 110 ? 17.859 16.078 -19.906 1 97.19 110 ILE B N 1
ATOM 5117 C CA . ILE B 1 110 ? 19.25 15.836 -20.281 1 97.19 110 ILE B CA 1
ATOM 5118 C C . ILE B 1 110 ? 19.406 14.422 -20.828 1 97.19 110 ILE B C 1
ATOM 5120 O O . ILE B 1 110 ? 19.188 13.438 -20.109 1 97.19 110 ILE B O 1
ATOM 5124 N N . ASP B 1 111 ? 19.812 14.328 -22.078 1 97 111 ASP B N 1
ATOM 5125 C CA . ASP B 1 111 ? 19.984 13.047 -22.766 1 97 111 ASP B CA 1
ATOM 5126 C C . ASP B 1 111 ? 21.406 12.523 -22.594 1 97 111 ASP B C 1
ATOM 5128 O O . ASP B 1 111 ? 22.156 12.438 -23.562 1 97 111 ASP B O 1
ATOM 5132 N N . GLU B 1 112 ? 21.734 12.242 -21.406 1 94.75 112 GLU B N 1
ATOM 5133 C CA . GLU B 1 112 ? 23.031 11.703 -21.031 1 94.75 112 GLU B CA 1
ATOM 5134 C C . GLU B 1 112 ? 22.891 10.656 -19.922 1 94.75 112 GLU B C 1
ATOM 5136 O O . GLU B 1 112 ? 21.891 10.633 -19.203 1 94.75 112 GLU B O 1
ATOM 5141 N N . GLU B 1 113 ? 23.906 9.812 -19.906 1 93.94 113 GLU B N 1
ATOM 5142 C CA . GLU B 1 113 ? 23.938 8.836 -18.812 1 93.94 113 GLU B CA 1
ATOM 5143 C C . GLU B 1 113 ? 24.109 9.523 -17.469 1 93.94 113 GLU B C 1
ATOM 5145 O O . GLU B 1 113 ? 24.969 10.398 -17.312 1 93.94 113 GLU B O 1
ATOM 5150 N N . PRO B 1 114 ? 23.312 9.125 -16.5 1 93.06 114 PRO B N 1
ATOM 5151 C CA . PRO B 1 114 ? 23.359 9.789 -15.195 1 93.06 114 PRO B CA 1
ATOM 5152 C C . PRO B 1 114 ? 24.766 9.789 -14.594 1 93.06 114 PRO B C 1
ATOM 5154 O O . PRO B 1 114 ? 25.188 10.781 -13.984 1 93.06 114 PRO B O 1
ATOM 5157 N N . GLN B 1 115 ? 25.484 8.734 -14.773 1 90.75 115 GLN B N 1
ATOM 5158 C CA . GLN B 1 115 ? 26.828 8.641 -14.211 1 90.75 115 GLN B CA 1
ATOM 5159 C C . GLN B 1 115 ? 27.75 9.711 -14.781 1 90.75 115 GLN B C 1
ATOM 5161 O O . GLN B 1 115 ? 28.609 10.242 -14.078 1 90.75 115 GLN B O 1
ATOM 5166 N N . GLN B 1 116 ? 27.547 10.023 -15.977 1 91.12 116 GLN B N 1
ATOM 5167 C CA . GLN B 1 116 ? 28.375 11.031 -16.641 1 91.12 116 GLN B CA 1
ATOM 5168 C C . GLN B 1 116 ? 28.109 12.422 -16.047 1 91.12 116 GLN B C 1
ATOM 5170 O O . GLN B 1 116 ? 29.031 13.203 -15.859 1 91.12 116 GLN B O 1
ATOM 5175 N N . ILE B 1 117 ? 26.922 12.656 -15.797 1 90.25 117 ILE B N 1
ATOM 5176 C CA . ILE B 1 117 ? 26.547 13.945 -15.234 1 90.25 117 ILE B CA 1
ATOM 5177 C C . ILE B 1 117 ? 27.125 14.078 -13.828 1 90.25 117 ILE B C 1
ATOM 5179 O O . ILE B 1 117 ? 27.594 15.156 -13.445 1 90.25 117 ILE B O 1
ATOM 5183 N N . LEU B 1 118 ? 27.094 13.047 -13.094 1 88.94 118 LEU B N 1
ATOM 5184 C CA . LEU B 1 118 ? 27.594 13.055 -11.727 1 88.94 118 LEU B CA 1
ATOM 5185 C C . LEU B 1 118 ? 29.094 13.312 -11.703 1 88.94 118 LEU B C 1
ATOM 5187 O O . LEU B 1 118 ? 29.609 13.945 -10.773 1 88.94 118 LEU B O 1
ATOM 5191 N N . TYR B 1 119 ? 29.75 12.906 -12.727 1 87.44 119 TYR B N 1
ATOM 5192 C CA . TYR B 1 119 ? 31.188 13.086 -12.812 1 87.44 119 TYR B CA 1
ATOM 5193 C C . TYR B 1 119 ? 31.531 14.461 -13.375 1 87.44 119 TYR B C 1
ATOM 5195 O O . TYR B 1 119 ? 32.438 15.133 -12.867 1 87.44 119 TYR B O 1
ATOM 5203 N N . ASN B 1 120 ? 30.812 14.875 -14.32 1 88.62 120 ASN B N 1
ATOM 5204 C CA . ASN B 1 120 ? 31.203 16.031 -15.102 1 88.62 120 ASN B CA 1
ATOM 5205 C C . ASN B 1 120 ? 30.594 17.328 -14.531 1 88.62 120 ASN B C 1
ATOM 5207 O O . ASN B 1 120 ? 31.125 18.406 -14.758 1 88.62 120 ASN B O 1
ATOM 5211 N N . SER B 1 121 ? 29.484 17.188 -13.859 1 86.25 121 SER B N 1
ATOM 5212 C CA . SER B 1 121 ? 28.781 18.375 -13.367 1 86.25 121 SER B CA 1
ATOM 5213 C C . SER B 1 121 ? 28.234 18.141 -11.961 1 86.25 121 SER B C 1
ATOM 5215 O O . SER B 1 121 ? 27.016 18.125 -11.758 1 86.25 121 SER B O 1
ATOM 5217 N N . PRO B 1 122 ? 29.094 18.234 -11.086 1 77.19 122 PRO B N 1
ATOM 5218 C CA . PRO B 1 122 ? 28.641 17.906 -9.734 1 77.19 122 PRO B CA 1
ATOM 5219 C C . PRO B 1 122 ? 27.625 18.906 -9.18 1 77.19 122 PRO B C 1
ATOM 5221 O O . PRO B 1 122 ? 26.797 18.562 -8.336 1 77.19 122 PRO B O 1
ATOM 5224 N N . ASP B 1 123 ? 27.672 20.094 -9.711 1 90.5 123 ASP B N 1
ATOM 5225 C CA . ASP B 1 123 ? 26.797 21.141 -9.18 1 90.5 123 ASP B CA 1
ATOM 5226 C C . ASP B 1 123 ? 25.406 21.031 -9.773 1 90.5 123 ASP B C 1
ATOM 5228 O O . ASP B 1 123 ? 24.484 21.719 -9.336 1 90.5 123 ASP B O 1
ATOM 5232 N N . PHE B 1 124 ? 25.281 20.094 -10.664 1 92.5 124 PHE B N 1
ATOM 5233 C CA . PHE B 1 124 ? 24 19.891 -11.336 1 92.5 124 PHE B CA 1
ATOM 5234 C C . PHE B 1 124 ? 22.906 19.578 -10.328 1 92.5 124 PHE B C 1
ATOM 5236 O O . PHE B 1 124 ? 21.781 20.047 -10.469 1 92.5 124 PHE B O 1
ATOM 5243 N N . LEU B 1 125 ? 23.281 18.906 -9.281 1 94.62 125 LEU B N 1
ATOM 5244 C CA . LEU B 1 125 ? 22.281 18.391 -8.344 1 94.62 125 LEU B CA 1
ATOM 5245 C C . LEU B 1 125 ? 21.938 19.422 -7.281 1 94.62 125 LEU B C 1
ATOM 5247 O O . LEU B 1 125 ? 21 19.234 -6.508 1 94.62 125 LEU B O 1
ATOM 5251 N N . ASN B 1 126 ? 22.578 20.578 -7.297 1 93.62 126 ASN B N 1
ATOM 5252 C CA . ASN B 1 126 ? 22.469 21.562 -6.223 1 93.62 126 ASN B CA 1
ATOM 5253 C C . ASN B 1 126 ? 21.109 22.266 -6.25 1 93.62 126 ASN B C 1
ATOM 5255 O O . ASN B 1 126 ? 20.688 22.844 -5.25 1 93.62 126 ASN B O 1
ATOM 5259 N N . ASN B 1 127 ? 20.453 22.125 -7.379 1 91.94 127 ASN B N 1
ATOM 5260 C CA . ASN B 1 127 ? 19.312 23.016 -7.574 1 91.94 127 ASN B CA 1
ATOM 5261 C C . ASN B 1 127 ? 18 22.266 -7.441 1 91.94 127 ASN B C 1
ATOM 5263 O O . ASN B 1 127 ? 16.922 22.828 -7.699 1 91.94 127 ASN B O 1
ATOM 5267 N N . PHE B 1 128 ? 18.062 21.062 -7.051 1 97.69 128 PHE B N 1
ATOM 5268 C CA . PHE B 1 128 ? 16.828 20.297 -7.004 1 97.69 128 PHE B CA 1
ATOM 5269 C C . PHE B 1 128 ? 16.297 20.219 -5.578 1 97.69 128 PHE B C 1
ATOM 5271 O O . PHE B 1 128 ? 17.078 20.172 -4.621 1 97.69 128 PHE B O 1
ATOM 5278 N N . THR B 1 129 ? 14.969 20.234 -5.484 1 98.31 129 THR B N 1
ATOM 5279 C CA . THR B 1 129 ? 14.297 20.078 -4.199 1 98.31 129 THR B CA 1
ATOM 5280 C C . THR B 1 129 ? 14.336 18.609 -3.746 1 98.31 129 THR B C 1
ATOM 5282 O O . THR B 1 129 ? 14.547 18.328 -2.564 1 98.31 129 THR B O 1
ATOM 5285 N N . VAL B 1 130 ? 14.062 17.734 -4.59 1 98.69 130 VAL B N 1
ATOM 5286 C CA . VAL B 1 130 ? 14.078 16.297 -4.379 1 98.69 130 VAL B CA 1
ATOM 5287 C C . VAL B 1 130 ? 14.578 15.594 -5.641 1 98.69 130 VAL B C 1
ATOM 5289 O O . VAL B 1 130 ? 14.297 16.031 -6.758 1 98.69 130 VAL B O 1
ATOM 5292 N N . VAL B 1 131 ? 15.344 14.586 -5.457 1 98.75 131 VAL B N 1
ATOM 5293 C CA . VAL B 1 131 ? 15.781 13.75 -6.57 1 98.75 131 VAL B CA 1
ATOM 5294 C C . VAL B 1 131 ? 15.141 12.367 -6.465 1 98.75 131 VAL B C 1
ATOM 5296 O O . VAL B 1 131 ? 15.188 11.734 -5.41 1 98.75 131 VAL B O 1
ATOM 5299 N N . VAL B 1 132 ? 14.477 11.938 -7.535 1 98.81 132 VAL B N 1
ATOM 5300 C CA . VAL B 1 132 ? 13.867 10.617 -7.641 1 98.81 132 VAL B CA 1
ATOM 5301 C C . VAL B 1 132 ? 14.625 9.781 -8.672 1 98.81 132 VAL B C 1
ATOM 5303 O O . VAL B 1 132 ? 14.875 10.242 -9.789 1 98.81 132 VAL B O 1
ATOM 5306 N N . ALA B 1 133 ? 14.992 8.594 -8.297 1 98.69 133 ALA B N 1
ATOM 5307 C CA . ALA B 1 133 ? 15.758 7.738 -9.203 1 98.69 133 ALA B CA 1
ATOM 5308 C C . ALA B 1 133 ? 15.109 6.367 -9.352 1 98.69 133 ALA B C 1
ATOM 5310 O O . ALA B 1 133 ? 14.641 5.789 -8.367 1 98.69 133 ALA B O 1
ATOM 5311 N N . THR B 1 134 ? 15.047 5.879 -10.602 1 97.75 134 THR B N 1
ATOM 5312 C CA . THR B 1 134 ? 14.5 4.551 -10.844 1 97.75 134 THR B CA 1
ATOM 5313 C C . THR B 1 134 ? 15.508 3.676 -11.586 1 97.75 134 THR B C 1
ATOM 5315 O O . THR B 1 134 ? 16.25 4.164 -12.445 1 97.75 134 THR B O 1
ATOM 5318 N N . SER B 1 135 ? 15.656 2.426 -11.164 1 93.94 135 SER B N 1
ATOM 5319 C CA . SER B 1 135 ? 16.406 1.386 -11.852 1 93.94 135 SER B CA 1
ATOM 5320 C C . SER B 1 135 ? 17.859 1.797 -12.047 1 93.94 135 SER B C 1
ATOM 5322 O O . SER B 1 135 ? 18.391 1.726 -13.156 1 93.94 135 SER B O 1
ATOM 5324 N N . LEU B 1 136 ? 18.484 2.246 -10.992 1 94.69 136 LEU B N 1
ATOM 5325 C CA . LEU B 1 136 ? 19.891 2.615 -11.039 1 94.69 136 LEU B CA 1
ATOM 5326 C C . LEU B 1 136 ? 20.781 1.4 -10.781 1 94.69 136 LEU B C 1
ATOM 5328 O O . LEU B 1 136 ? 20.391 0.475 -10.07 1 94.69 136 LEU B O 1
ATOM 5332 N N . THR B 1 137 ? 21.938 1.488 -11.359 1 93.75 137 THR B N 1
ATOM 5333 C CA . THR B 1 137 ? 22.953 0.508 -11.023 1 93.75 137 THR B CA 1
ATOM 5334 C C . THR B 1 137 ? 23.625 0.849 -9.695 1 93.75 137 THR B C 1
ATOM 5336 O O . THR B 1 137 ? 23.531 1.984 -9.227 1 93.75 137 THR B O 1
ATOM 5339 N N . GLU B 1 138 ? 24.281 -0.144 -9.141 1 94.44 138 GLU B N 1
ATOM 5340 C CA . GLU B 1 138 ? 24.922 0.032 -7.844 1 94.44 138 GLU B CA 1
ATOM 5341 C C . GLU B 1 138 ? 25.922 1.191 -7.879 1 94.44 138 GLU B C 1
ATOM 5343 O O . GLU B 1 138 ? 25.906 2.055 -7 1 94.44 138 GLU B O 1
ATOM 5348 N N . LYS B 1 139 ? 26.719 1.229 -8.867 1 93.5 139 LYS B N 1
ATOM 5349 C CA . LYS B 1 139 ? 27.781 2.234 -8.969 1 93.5 139 LYS B CA 1
ATOM 5350 C C . LYS B 1 139 ? 27.188 3.641 -9.031 1 93.5 139 LYS B C 1
ATOM 5352 O O . LYS B 1 139 ? 27.625 4.535 -8.305 1 93.5 139 LYS B O 1
ATOM 5357 N N . CYS B 1 140 ? 26.234 3.83 -9.875 1 95 140 CYS B N 1
ATOM 5358 C CA . CYS B 1 140 ? 25.594 5.133 -10.023 1 95 140 CYS B CA 1
ATOM 5359 C C . CYS B 1 140 ? 24.859 5.523 -8.742 1 95 140 CYS B C 1
ATOM 5361 O O . CYS B 1 140 ? 24.891 6.688 -8.336 1 95 140 CYS B O 1
ATOM 5363 N N . LEU B 1 141 ? 24.219 4.574 -8.141 1 97.06 141 LEU B N 1
ATOM 5364 C CA . LEU B 1 141 ? 23.438 4.82 -6.93 1 97.06 141 LEU B CA 1
ATOM 5365 C C . LEU B 1 141 ? 24.344 5.281 -5.789 1 97.06 141 LEU B C 1
ATOM 5367 O O . LEU B 1 141 ? 24 6.227 -5.07 1 97.06 141 LEU B O 1
ATOM 5371 N N . VAL B 1 142 ? 25.438 4.625 -5.598 1 96.38 142 VAL B N 1
ATOM 5372 C CA . VAL B 1 142 ? 26.359 4.949 -4.512 1 96.38 142 VAL B CA 1
ATOM 5373 C C . VAL B 1 142 ? 26.891 6.371 -4.688 1 96.38 142 VAL B C 1
ATOM 5375 O O . VAL B 1 142 ? 26.938 7.148 -3.73 1 96.38 142 VAL B O 1
ATOM 5378 N N . LEU B 1 143 ? 27.25 6.711 -5.898 1 95.44 143 LEU B N 1
ATOM 5379 C CA . LEU B 1 143 ? 27.766 8.047 -6.188 1 95.44 143 LEU B CA 1
ATOM 5380 C C . LEU B 1 143 ? 26.688 9.102 -5.957 1 95.44 143 LEU B C 1
ATOM 5382 O O . LEU B 1 143 ? 26.953 10.125 -5.32 1 95.44 143 LEU B O 1
ATOM 5386 N N . LEU B 1 144 ? 25.531 8.852 -6.48 1 97.19 144 LEU B N 1
ATOM 5387 C CA . LEU B 1 144 ? 24.406 9.766 -6.332 1 97.19 144 LEU B CA 1
ATOM 5388 C C . LEU B 1 144 ? 24.047 9.961 -4.863 1 97.19 144 LEU B C 1
ATOM 5390 O O . LEU B 1 144 ? 23.844 11.086 -4.414 1 97.19 144 LEU B O 1
ATOM 5394 N N . SER B 1 145 ? 24 8.875 -4.141 1 98 145 SER B N 1
ATOM 5395 C CA . SER B 1 145 ? 23.672 8.875 -2.717 1 98 145 SER B CA 1
ATOM 5396 C C . SER B 1 145 ? 24.641 9.75 -1.929 1 98 145 SER B C 1
ATOM 5398 O O . SER B 1 145 ? 24.219 10.609 -1.151 1 98 145 SER B O 1
ATOM 5400 N N . ARG B 1 146 ? 25.891 9.586 -2.135 1 96.38 146 ARG B N 1
ATOM 5401 C CA . ARG B 1 146 ? 26.906 10.336 -1.408 1 96.38 146 ARG B CA 1
ATOM 5402 C C . ARG B 1 146 ? 26.797 11.828 -1.703 1 96.38 146 ARG B C 1
ATOM 5404 O O . ARG B 1 146 ? 26.875 12.656 -0.79 1 96.38 146 ARG B O 1
ATOM 5411 N N . ARG B 1 147 ? 26.625 12.117 -2.92 1 95.88 147 ARG B N 1
ATOM 5412 C CA . ARG B 1 147 ? 26.547 13.516 -3.314 1 95.88 147 ARG B CA 1
ATOM 5413 C C . ARG B 1 147 ? 25.344 14.195 -2.684 1 95.88 147 ARG B C 1
ATOM 5415 O O . ARG B 1 147 ? 25.453 15.289 -2.131 1 95.88 147 ARG B O 1
ATOM 5422 N N . LEU B 1 148 ? 24.234 13.586 -2.822 1 97.56 148 LEU B N 1
ATOM 5423 C CA . LEU B 1 148 ? 23 14.188 -2.314 1 97.56 148 LEU B CA 1
ATOM 5424 C C . LEU B 1 148 ? 23 14.219 -0.789 1 97.56 148 LEU B C 1
ATOM 5426 O O . LEU B 1 148 ? 22.406 15.102 -0.181 1 97.56 148 LEU B O 1
ATOM 5430 N N . TRP B 1 149 ? 23.703 13.25 -0.188 1 97.44 149 TRP B N 1
ATOM 5431 C CA . TRP B 1 149 ? 23.859 13.25 1.263 1 97.44 149 TRP B CA 1
ATOM 5432 C C . TRP B 1 149 ? 24.609 14.5 1.725 1 97.44 149 TRP B C 1
ATOM 5434 O O . TRP B 1 149 ? 24.203 15.156 2.686 1 97.44 149 TRP B O 1
ATOM 5444 N N . GLU B 1 150 ? 25.594 14.812 1.009 1 95.25 150 GLU B N 1
ATOM 5445 C CA . GLU B 1 150 ? 26.406 15.992 1.333 1 95.25 150 GLU B CA 1
ATOM 5446 C C . GLU B 1 150 ? 25.594 17.281 1.131 1 95.25 150 GLU B C 1
ATOM 5448 O O . GLU B 1 150 ? 25.75 18.234 1.885 1 95.25 150 GLU B O 1
ATOM 5453 N N . LEU B 1 151 ? 24.75 17.25 0.18 1 94.88 151 LEU B N 1
ATOM 5454 C CA . LEU B 1 151 ? 23.969 18.438 -0.161 1 94.88 151 LEU B CA 1
ATOM 5455 C C . LEU B 1 151 ? 22.719 18.531 0.702 1 94.88 151 LEU B C 1
ATOM 5457 O O . LEU B 1 151 ? 22.031 19.547 0.695 1 94.88 151 LEU B O 1
ATOM 5461 N N . ASN B 1 152 ? 22.391 17.516 1.444 1 94.69 152 ASN B N 1
ATOM 5462 C CA . ASN B 1 152 ? 21.156 17.406 2.221 1 94.69 152 ASN B CA 1
ATOM 5463 C C . ASN B 1 152 ? 19.922 17.547 1.334 1 94.69 152 ASN B C 1
ATOM 5465 O O . ASN B 1 152 ? 19.016 18.312 1.644 1 94.69 152 ASN B O 1
ATOM 5469 N N . ILE B 1 153 ? 19.953 16.938 0.146 1 97.75 153 ILE B N 1
ATOM 5470 C CA . ILE B 1 153 ? 18.812 16.859 -0.762 1 97.75 153 ILE B CA 1
ATOM 5471 C C . ILE B 1 153 ? 18.219 15.453 -0.704 1 97.75 153 ILE B C 1
ATOM 5473 O O . ILE B 1 153 ? 18.922 14.461 -0.876 1 97.75 153 ILE B O 1
ATOM 5477 N N . PRO B 1 154 ? 16.922 15.391 -0.423 1 98.56 154 PRO B N 1
ATOM 5478 C CA . PRO B 1 154 ? 16.297 14.07 -0.328 1 98.56 154 PRO B CA 1
ATOM 5479 C C . PRO B 1 154 ? 16.406 13.273 -1.625 1 98.56 154 PRO B C 1
ATOM 5481 O O . PRO B 1 154 ? 16.266 13.836 -2.715 1 98.56 154 PRO B O 1
ATOM 5484 N N . LEU B 1 155 ? 16.719 12 -1.479 1 98.81 155 LEU B N 1
ATOM 5485 C CA . LEU B 1 155 ? 16.797 11.047 -2.58 1 98.81 155 LEU B CA 1
ATOM 5486 C C . LEU B 1 155 ? 15.789 9.914 -2.385 1 98.81 155 LEU B C 1
ATOM 5488 O O . LEU B 1 155 ? 15.781 9.258 -1.34 1 98.81 155 LEU B O 1
ATOM 5492 N N . ILE B 1 156 ? 14.93 9.742 -3.352 1 98.81 156 ILE B N 1
ATOM 5493 C CA . ILE B 1 156 ? 13.977 8.641 -3.338 1 98.81 156 ILE B CA 1
ATOM 5494 C C . ILE B 1 156 ? 14.32 7.656 -4.457 1 98.81 156 ILE B C 1
ATOM 5496 O O . ILE B 1 156 ? 14.172 7.977 -5.637 1 98.81 156 ILE B O 1
ATOM 5500 N N . VAL B 1 157 ? 14.734 6.477 -4.07 1 98.81 157 VAL B N 1
ATOM 5501 C CA . VAL B 1 157 ? 15.102 5.441 -5.027 1 98.81 157 VAL B CA 1
ATOM 5502 C C . VAL B 1 157 ? 13.977 4.406 -5.125 1 98.81 157 VAL B C 1
ATOM 5504 O O . VAL B 1 157 ? 13.523 3.873 -4.109 1 98.81 157 VAL B O 1
ATOM 5507 N N . CYS B 1 158 ? 13.555 4.129 -6.371 1 98.56 158 CYS B N 1
ATOM 5508 C CA . CYS B 1 158 ? 12.438 3.209 -6.582 1 98.56 158 CYS B CA 1
ATOM 5509 C C . CYS B 1 158 ? 12.805 2.143 -7.609 1 98.56 158 CYS B C 1
ATOM 5511 O O . CYS B 1 158 ? 13.586 2.398 -8.531 1 98.56 158 CYS B O 1
ATOM 5513 N N . ARG B 1 159 ? 12.242 0.989 -7.398 1 97.69 159 ARG B N 1
ATOM 5514 C CA . ARG B 1 159 ? 12.359 -0.111 -8.352 1 97.69 159 ARG B CA 1
ATOM 5515 C C . ARG B 1 159 ? 11.062 -0.908 -8.43 1 97.69 159 ARG B C 1
ATOM 5517 O O . ARG B 1 159 ? 10.422 -1.171 -7.41 1 97.69 159 ARG B O 1
ATOM 5524 N N . SER B 1 160 ? 10.648 -1.154 -9.609 1 96.5 160 SER B N 1
ATOM 5525 C CA . SER B 1 160 ? 9.539 -2.051 -9.906 1 96.5 160 SER B CA 1
ATOM 5526 C C . SER B 1 160 ? 9.977 -3.197 -10.812 1 96.5 160 SER B C 1
ATOM 5528 O O . SER B 1 160 ? 10.383 -2.975 -11.953 1 96.5 160 SER B O 1
ATOM 5530 N N . ILE B 1 161 ? 9.953 -4.422 -10.312 1 95.69 161 ILE B N 1
ATOM 5531 C CA . ILE B 1 161 ? 10.352 -5.602 -11.07 1 95.69 161 ILE B CA 1
ATOM 5532 C C . ILE B 1 161 ? 9.32 -6.711 -10.875 1 95.69 161 ILE B C 1
ATOM 5534 O O . ILE B 1 161 ? 9.172 -7.242 -9.773 1 95.69 161 ILE B O 1
ATOM 5538 N N . GLY B 1 162 ? 8.711 -7.043 -11.992 1 93.75 162 GLY B N 1
ATOM 5539 C CA . GLY B 1 162 ? 7.648 -8.031 -11.867 1 93.75 162 GLY B CA 1
ATOM 5540 C C . GLY B 1 162 ? 6.586 -7.645 -10.852 1 93.75 162 GLY B C 1
ATOM 5541 O O . GLY B 1 162 ? 6 -6.566 -10.945 1 93.75 162 GLY B O 1
ATOM 5542 N N . PHE B 1 163 ? 6.484 -8.445 -9.836 1 94.69 163 PHE B N 1
ATOM 5543 C CA . PHE B 1 163 ? 5.434 -8.25 -8.836 1 94.69 163 PHE B CA 1
ATOM 5544 C C . PHE B 1 163 ? 5.98 -7.531 -7.609 1 94.69 163 PHE B C 1
ATOM 5546 O O . PHE B 1 163 ? 5.285 -7.395 -6.605 1 94.69 163 PHE B O 1
ATOM 5553 N N . ILE B 1 164 ? 7.211 -7.074 -7.695 1 96.62 164 ILE B N 1
ATOM 5554 C CA . ILE B 1 164 ? 7.848 -6.516 -6.504 1 96.62 164 ILE B CA 1
ATOM 5555 C C . ILE B 1 164 ? 8.062 -5.016 -6.688 1 96.62 164 ILE B C 1
ATOM 5557 O O . ILE B 1 164 ? 8.523 -4.57 -7.742 1 96.62 164 ILE B O 1
ATOM 5561 N N . ALA B 1 165 ? 7.637 -4.281 -5.742 1 98.12 165 ALA B N 1
ATOM 5562 C CA . ALA B 1 165 ? 7.895 -2.844 -5.684 1 98.12 165 ALA B CA 1
ATOM 5563 C C . ALA B 1 165 ? 8.805 -2.496 -4.508 1 98.12 165 ALA B C 1
ATOM 5565 O O . ALA B 1 165 ? 8.648 -3.051 -3.416 1 98.12 165 ALA B O 1
ATOM 5566 N N . TYR B 1 166 ? 9.797 -1.652 -4.75 1 98.25 166 TYR B N 1
ATOM 5567 C CA . TYR B 1 166 ? 10.797 -1.266 -3.758 1 98.25 166 TYR B CA 1
ATOM 5568 C C . TYR B 1 166 ? 11.008 0.244 -3.76 1 98.25 166 TYR B C 1
ATOM 5570 O O . TYR B 1 166 ? 11.148 0.856 -4.82 1 98.25 166 TYR B O 1
ATOM 5578 N N . MET B 1 167 ? 10.945 0.917 -2.617 1 98.69 167 MET B N 1
ATOM 5579 C CA . MET B 1 167 ? 11.25 2.338 -2.467 1 98.69 167 MET B CA 1
ATOM 5580 C C . MET B 1 167 ? 12.156 2.58 -1.264 1 98.69 167 MET B C 1
ATOM 5582 O O . MET B 1 167 ? 11.875 2.102 -0.164 1 98.69 167 MET B O 1
ATOM 5586 N N . ARG B 1 168 ? 13.25 3.25 -1.403 1 98.62 168 ARG B N 1
ATOM 5587 C CA . ARG B 1 168 ? 14.219 3.607 -0.37 1 98.62 168 ARG B CA 1
ATOM 5588 C C . ARG B 1 168 ? 14.445 5.113 -0.332 1 98.62 168 ARG B C 1
ATOM 5590 O O . ARG B 1 168 ? 14.883 5.707 -1.321 1 98.62 168 ARG B O 1
ATOM 5597 N N . ILE B 1 169 ? 14.156 5.711 0.816 1 98.56 169 ILE B N 1
ATOM 5598 C CA . ILE B 1 169 ? 14.25 7.156 0.976 1 98.56 169 ILE B CA 1
ATOM 5599 C C . ILE B 1 169 ? 15.523 7.508 1.741 1 98.56 169 ILE B C 1
ATOM 5601 O O . ILE B 1 169 ? 15.797 6.934 2.799 1 98.56 169 ILE B O 1
ATOM 5605 N N . GLN B 1 170 ? 16.312 8.391 1.196 1 98.5 170 GLN B N 1
ATOM 5606 C CA . GLN B 1 170 ? 17.484 8.969 1.851 1 98.5 170 GLN B CA 1
ATOM 5607 C C . GLN B 1 170 ? 17.266 10.445 2.146 1 98.5 170 GLN B C 1
ATOM 5609 O O . GLN B 1 170 ? 16.969 11.227 1.242 1 98.5 170 GLN B O 1
ATOM 5614 N N . VAL B 1 171 ? 17.453 10.789 3.359 1 97.5 171 VAL B N 1
ATOM 5615 C CA . VAL B 1 171 ? 17.422 12.188 3.773 1 97.5 171 VAL B CA 1
ATOM 5616 C C . VAL B 1 171 ? 18.297 12.375 5.012 1 97.5 171 VAL B C 1
ATOM 5618 O O . VAL B 1 171 ? 18.219 11.594 5.961 1 97.5 171 VAL B O 1
ATOM 5621 N N . LYS B 1 172 ? 19.172 13.305 4.961 1 96.62 172 LYS B N 1
ATOM 5622 C CA . LYS B 1 172 ? 20.047 13.555 6.113 1 96.62 172 LYS B CA 1
ATOM 5623 C C . LYS B 1 172 ? 19.234 14.117 7.285 1 96.62 172 LYS B C 1
ATOM 5625 O O . LYS B 1 172 ? 19.281 13.586 8.391 1 96.62 172 LYS B O 1
ATOM 5630 N N . GLU B 1 173 ? 18.547 15.164 7.043 1 96.5 173 GLU B N 1
ATOM 5631 C CA . GLU B 1 173 ? 17.672 15.789 8.031 1 96.5 173 GLU B CA 1
ATOM 5632 C C . GLU B 1 173 ? 16.5 16.484 7.359 1 96.5 173 GLU B C 1
ATOM 5634 O O . GLU B 1 173 ? 16.672 17.188 6.367 1 96.5 173 GLU B O 1
ATOM 5639 N N . HIS B 1 174 ? 15.344 16.188 7.762 1 96.44 174 HIS B N 1
ATOM 5640 C CA . HIS B 1 174 ? 14.109 16.812 7.32 1 96.44 174 HIS B CA 1
ATOM 5641 C C . HIS B 1 174 ? 13.32 17.375 8.508 1 96.44 174 HIS B C 1
ATOM 5643 O O . HIS B 1 174 ? 13 16.641 9.445 1 96.44 174 HIS B O 1
ATOM 5649 N N . THR B 1 175 ? 13.07 18.672 8.484 1 96.75 175 THR B N 1
ATOM 5650 C CA . THR B 1 175 ? 12.375 19.328 9.586 1 96.75 175 THR B CA 1
ATOM 5651 C C . THR B 1 175 ? 10.969 19.75 9.164 1 96.75 175 THR B C 1
ATOM 5653 O O . THR B 1 175 ? 10.773 20.203 8.031 1 96.75 175 THR B O 1
ATOM 5656 N N . ILE B 1 176 ? 10.008 19.531 10.008 1 95.56 176 ILE B N 1
ATOM 5657 C CA . ILE B 1 176 ? 8.617 19.891 9.734 1 95.56 176 ILE B CA 1
ATOM 5658 C C . ILE B 1 176 ? 8.086 20.781 10.859 1 95.56 176 ILE B C 1
ATOM 5660 O O . ILE B 1 176 ? 8.188 20.422 12.039 1 95.56 176 ILE B O 1
ATOM 5664 N N . VAL B 1 177 ? 7.477 21.875 10.484 1 93.81 177 VAL B N 1
ATOM 5665 C CA . VAL B 1 177 ? 6.875 22.797 11.453 1 93.81 177 VAL B CA 1
ATOM 5666 C C . VAL B 1 177 ? 5.355 22.641 11.422 1 93.81 177 VAL B C 1
ATOM 5668 O O . VAL B 1 177 ? 4.734 22.328 12.438 1 93.81 177 VAL B O 1
ATOM 5671 N N . GLU B 1 178 ? 4.809 22.656 10.18 1 89.25 178 GLU B N 1
ATOM 5672 C CA . GLU B 1 178 ? 3.361 22.625 10 1 89.25 178 GLU B CA 1
ATOM 5673 C C . GLU B 1 178 ? 2.85 21.203 9.898 1 89.25 178 GLU B C 1
ATOM 5675 O O . GLU B 1 178 ? 2.305 20.797 8.867 1 89.25 178 GLU B O 1
ATOM 5680 N N . THR B 1 179 ? 2.936 20.531 11.07 1 82.5 179 THR B N 1
ATOM 5681 C CA . THR B 1 179 ? 2.484 19.156 11.039 1 82.5 179 THR B CA 1
ATOM 5682 C C . THR B 1 179 ? 0.963 19.078 11.125 1 82.5 179 THR B C 1
ATOM 5684 O O . THR B 1 179 ? 0.34 19.828 11.875 1 82.5 179 THR B O 1
ATOM 5687 N N . HIS B 1 180 ? 0.316 18.438 10.305 1 70.06 180 HIS B N 1
ATOM 5688 C CA . HIS B 1 180 ? -1.113 18.172 10.43 1 70.06 180 HIS B CA 1
ATOM 5689 C C . HIS B 1 180 ? -1.377 17 11.367 1 70.06 180 HIS B C 1
ATOM 5691 O O . HIS B 1 180 ? -1.256 15.844 10.961 1 70.06 180 HIS B O 1
ATOM 5697 N N . PRO B 1 181 ? -1.424 17.359 12.633 1 60.72 181 PRO B N 1
ATOM 5698 C CA . PRO B 1 181 ? -1.472 16.234 13.578 1 60.72 181 PRO B CA 1
ATOM 5699 C C . PRO B 1 181 ? -2.715 15.367 13.391 1 60.72 181 PRO B C 1
ATOM 5701 O O . PRO B 1 181 ? -3.746 15.852 12.922 1 60.72 181 PRO B O 1
ATOM 5704 N N . ASP B 1 182 ? -2.543 14.078 13.672 1 57.25 182 ASP B N 1
ATOM 5705 C CA . ASP B 1 182 ? -3.627 13.094 13.648 1 57.25 182 ASP B CA 1
ATOM 5706 C C . ASP B 1 182 ? -4.652 13.391 14.742 1 57.25 182 ASP B C 1
ATOM 5708 O O . ASP B 1 182 ? -5.855 13.211 14.531 1 57.25 182 ASP B O 1
ATOM 5712 N N . ASN B 1 183 ? -4.066 13.805 15.898 1 61.38 183 ASN B N 1
ATOM 5713 C CA . ASN B 1 183 ? -4.898 14.062 17.078 1 61.38 183 ASN B CA 1
ATOM 5714 C C . ASN B 1 183 ? -4.555 15.398 17.719 1 61.38 183 ASN B C 1
ATOM 5716 O O . ASN B 1 183 ? -3.424 15.609 18.156 1 61.38 183 ASN B O 1
ATOM 5720 N N . GLU B 1 184 ? -5.527 16.312 17.484 1 67.81 184 GLU B N 1
ATOM 5721 C CA . GLU B 1 184 ? -5.234 17.594 18.109 1 67.81 184 GLU B CA 1
ATOM 5722 C C . GLU B 1 184 ? -5.801 17.656 19.531 1 67.81 184 GLU B C 1
ATOM 5724 O O . GLU B 1 184 ? -6.984 17.391 19.75 1 67.81 184 GLU B O 1
ATOM 5729 N N . THR B 1 185 ? -4.934 17.766 20.5 1 73.81 185 THR B N 1
ATOM 5730 C CA . THR B 1 185 ? -5.348 18.031 21.875 1 73.81 185 THR B CA 1
ATOM 5731 C C . THR B 1 185 ? -5.371 19.531 22.141 1 73.81 185 THR B C 1
ATOM 5733 O O . THR B 1 185 ? -4.379 20.219 21.906 1 73.81 185 THR B O 1
ATOM 5736 N N . PRO B 1 186 ? -6.488 19.953 22.656 1 84.31 186 PRO B N 1
ATOM 5737 C CA . PRO B 1 186 ? -6.559 21.391 22.922 1 84.31 186 PRO B CA 1
ATOM 5738 C C . PRO B 1 186 ? -5.613 21.828 24.047 1 84.31 186 PRO B C 1
ATOM 5740 O O . PRO B 1 186 ? -5.449 21.109 25.031 1 84.31 186 PRO B O 1
ATOM 5743 N N . ASP B 1 187 ? -4.984 22.938 23.875 1 89.56 187 ASP B N 1
ATOM 5744 C CA . ASP B 1 187 ? -4.113 23.547 24.875 1 89.56 187 ASP B CA 1
ATOM 5745 C C . ASP B 1 187 ? -4.871 24.562 25.719 1 89.56 187 ASP B C 1
ATOM 5747 O O . ASP B 1 187 ? -4.809 25.766 25.453 1 89.56 187 ASP B O 1
ATOM 5751 N N . LEU B 1 188 ? -5.488 24.094 26.828 1 93.38 188 LEU B N 1
ATOM 5752 C CA . LEU B 1 188 ? -6.387 24.953 27.594 1 93.38 188 LEU B CA 1
ATOM 5753 C C . LEU B 1 188 ? -5.688 25.516 28.828 1 93.38 188 LEU B C 1
ATOM 5755 O O . LEU B 1 188 ? -6.184 26.453 29.453 1 93.38 188 LEU B O 1
ATOM 5759 N N . ARG B 1 189 ? -4.582 25.031 29.219 1 94.06 189 ARG B N 1
ATOM 5760 C CA . ARG B 1 189 ? -3.775 25.516 30.344 1 94.06 189 ARG B CA 1
ATOM 5761 C C . ARG B 1 189 ? -4.609 25.625 31.609 1 94.06 189 ARG B C 1
ATOM 5763 O O . ARG B 1 189 ? -4.531 26.625 32.344 1 94.06 189 ARG B O 1
ATOM 5770 N N . LEU B 1 190 ? -5.289 24.547 31.859 1 93.44 190 LEU B N 1
ATOM 5771 C CA . LEU B 1 190 ? -6.195 24.578 33 1 93.44 190 LEU B CA 1
ATOM 5772 C C . LEU B 1 190 ? -5.434 24.344 34.312 1 93.44 190 LEU B C 1
ATOM 5774 O O . LEU B 1 190 ? -5.836 24.844 35.344 1 93.44 190 LEU B O 1
ATOM 5778 N N . ASP B 1 191 ? -4.398 23.609 34.281 1 91.56 191 ASP B N 1
ATOM 5779 C CA . ASP B 1 191 ? -3.602 23.312 35.469 1 91.56 191 ASP B CA 1
ATOM 5780 C C . ASP B 1 191 ? -2.652 24.453 35.781 1 91.56 191 ASP B C 1
ATOM 5782 O O . ASP B 1 191 ? -2.293 24.656 36.938 1 91.56 191 ASP B O 1
ATOM 5786 N N . LYS B 1 192 ? -2.188 25.141 34.719 1 90 192 LYS B N 1
ATOM 5787 C CA . LYS B 1 192 ? -1.295 26.281 34.875 1 90 192 LYS B CA 1
ATOM 5788 C C . LYS B 1 192 ? -1.792 27.469 34.031 1 90 192 LYS B C 1
ATOM 5790 O O . LYS B 1 192 ? -1.122 27.906 33.094 1 90 192 LYS B O 1
ATOM 5795 N N . PRO B 1 193 ? -2.896 28.016 34.562 1 94.25 193 PRO B N 1
ATOM 5796 C CA . PRO B 1 193 ? -3.428 29.141 33.781 1 94.25 193 PRO B CA 1
ATOM 5797 C C . PRO B 1 193 ? -2.52 30.359 33.844 1 94.25 193 PRO B C 1
ATOM 5799 O O . PRO B 1 193 ? -1.914 30.656 34.875 1 94.25 193 PRO B O 1
ATOM 5802 N N . PHE B 1 194 ? -2.385 31.016 32.75 1 94 194 PHE B N 1
ATOM 5803 C CA . PHE B 1 194 ? -1.632 32.281 32.719 1 94 194 PHE B CA 1
ATOM 5804 C C . PHE B 1 194 ? -2.441 33.406 33.344 1 94 194 PHE B C 1
ATOM 5806 O O . PHE B 1 194 ? -3.645 33.25 33.562 1 94 194 PHE B O 1
ATOM 5813 N N . GLY B 1 195 ? -1.856 34.5 33.625 1 94.12 195 GLY B N 1
ATOM 5814 C CA . GLY B 1 195 ? -2.391 35.562 34.469 1 94.12 195 GLY B CA 1
ATOM 5815 C C . GLY B 1 195 ? -3.771 36.031 34.031 1 94.12 195 GLY B C 1
ATOM 5816 O O . GLY B 1 195 ? -4.711 36 34.844 1 94.12 195 GLY B O 1
ATOM 5817 N N . THR B 1 196 ? -3.898 36.344 32.812 1 95.94 196 THR B N 1
ATOM 5818 C CA . THR B 1 196 ? -5.16 36.906 32.312 1 95.94 196 THR B CA 1
ATOM 5819 C C . THR B 1 196 ? -6.254 35.844 32.344 1 95.94 196 THR B C 1
ATOM 5821 O O . THR B 1 196 ? -7.418 36.156 32.594 1 95.94 196 THR B O 1
ATOM 5824 N N . LEU B 1 197 ? -5.898 34.625 32.094 1 96.88 197 LEU B N 1
ATOM 5825 C CA . LEU B 1 197 ? -6.859 33.531 32.125 1 96.88 197 LEU B CA 1
ATOM 5826 C C . LEU B 1 197 ? -7.336 33.281 33.531 1 96.88 197 LEU B C 1
ATOM 5828 O O . LEU B 1 197 ? -8.539 33.125 33.781 1 96.88 197 LEU B O 1
ATOM 5832 N N . LYS B 1 198 ? -6.418 33.219 34.406 1 96.19 198 LYS B N 1
ATOM 5833 C CA . LYS B 1 198 ? -6.75 33 35.812 1 96.19 198 LYS B CA 1
ATOM 5834 C C . LYS B 1 198 ? -7.699 34.062 36.344 1 96.19 198 LYS B C 1
ATOM 5836 O O . LYS B 1 198 ? -8.688 33.781 37 1 96.19 198 LYS B O 1
ATOM 5841 N N . LYS B 1 199 ? -7.379 35.25 36 1 96.56 199 LYS B N 1
ATOM 5842 C CA . LYS B 1 199 ? -8.211 36.375 36.406 1 96.56 199 LYS B CA 1
ATOM 5843 C C . LYS B 1 199 ? -9.633 36.25 35.875 1 96.56 199 LYS B C 1
ATOM 5845 O O . LYS B 1 199 ? -10.609 36.469 36.594 1 96.56 199 LYS B O 1
ATOM 5850 N N . HIS B 1 200 ? -9.711 35.875 34.688 1 96.69 200 HIS B N 1
ATOM 5851 C CA . HIS B 1 200 ? -11.008 35.719 34.062 1 96.69 200 HIS B CA 1
ATOM 5852 C C . HIS B 1 200 ? -11.797 34.562 34.656 1 96.69 200 HIS B C 1
ATOM 5854 O O . HIS B 1 200 ? -12.977 34.719 35 1 96.69 200 HIS B O 1
ATOM 5860 N N . LEU B 1 201 ? -11.172 33.469 34.812 1 96.38 201 LEU B N 1
ATOM 5861 C CA . LEU B 1 201 ? -11.836 32.281 35.312 1 96.38 201 LEU B CA 1
ATOM 5862 C C . LEU B 1 201 ? -12.25 32.5 36.781 1 96.38 201 LEU B C 1
ATOM 5864 O O . LEU B 1 201 ? -13.328 32.062 37.188 1 96.38 201 LEU B O 1
ATOM 5868 N N . ASP B 1 202 ? -11.461 33.188 37.469 1 94.81 202 ASP B N 1
ATOM 5869 C CA . ASP B 1 202 ? -11.742 33.406 38.875 1 94.81 202 ASP B CA 1
ATOM 5870 C C . ASP B 1 202 ? -12.898 34.406 39.031 1 94.81 202 ASP B C 1
ATOM 5872 O O . ASP B 1 202 ? -13.578 34.406 40.062 1 94.81 202 ASP B O 1
ATOM 5876 N N . SER B 1 203 ? -13.102 35.156 38.062 1 94.5 203 SER B N 1
ATOM 5877 C CA . SER B 1 203 ? -14.141 36.188 38.156 1 94.5 203 SER B CA 1
ATOM 5878 C C . SER B 1 203 ? -15.531 35.562 37.969 1 94.5 203 SER B C 1
ATOM 5880 O O . SER B 1 203 ? -16.531 36.188 38.312 1 94.5 203 SER B O 1
ATOM 5882 N N . ILE B 1 204 ? -15.57 34.406 37.531 1 94.12 204 ILE B N 1
ATOM 5883 C CA . ILE B 1 204 ? -16.859 33.75 37.281 1 94.12 204 ILE B CA 1
ATOM 5884 C C . ILE B 1 204 ? -17.234 32.844 38.438 1 94.12 204 ILE B C 1
ATOM 5886 O O . ILE B 1 204 ? -16.438 32 38.875 1 94.12 204 ILE B O 1
ATOM 5890 N N . ASP B 1 205 ? -18.422 33.094 38.969 1 92.88 205 ASP B N 1
ATOM 5891 C CA . ASP B 1 205 ? -18.969 32.219 40 1 92.88 205 ASP B CA 1
ATOM 5892 C C . ASP B 1 205 ? -20.141 31.406 39.5 1 92.88 205 ASP B C 1
ATOM 5894 O O . ASP B 1 205 ? -21.234 31.953 39.25 1 92.88 205 ASP B O 1
ATOM 5898 N N . LEU B 1 206 ? -19.922 30.141 39.438 1 92.06 206 LEU B N 1
ATOM 5899 C CA . LEU B 1 206 ? -20.922 29.266 38.875 1 92.06 206 LEU B CA 1
ATOM 5900 C C . LEU B 1 206 ? -22.188 29.219 39.719 1 92.06 206 LEU B C 1
ATOM 5902 O O . LEU B 1 206 ? -23.281 29.031 39.219 1 92.06 206 LEU B O 1
ATOM 5906 N N . ASP B 1 207 ? -22.062 29.391 40.969 1 88.62 207 ASP B N 1
ATOM 5907 C CA . ASP B 1 207 ? -23.172 29.219 41.906 1 88.62 207 ASP B CA 1
ATOM 5908 C C . ASP B 1 207 ? -24.141 30.406 41.844 1 88.62 207 ASP B C 1
ATOM 5910 O O . ASP B 1 207 ? -25.328 30.266 42.188 1 88.62 207 ASP B O 1
ATOM 5914 N N . THR B 1 208 ? -23.734 31.453 41.375 1 91.62 208 THR B N 1
ATOM 5915 C CA . THR B 1 208 ? -24.547 32.656 41.375 1 91.62 208 THR B CA 1
ATOM 5916 C C . THR B 1 208 ? -25.172 32.906 40 1 91.62 208 THR B C 1
ATOM 5918 O O . THR B 1 208 ? -25.984 33.812 39.844 1 91.62 208 THR B O 1
ATOM 5921 N N . LEU B 1 209 ? -24.922 32.062 39.062 1 90.56 209 LEU B N 1
ATOM 5922 C CA . LEU B 1 209 ? -25.406 32.281 37.719 1 90.56 209 LEU B CA 1
ATOM 5923 C C . LEU B 1 209 ? -26.859 31.844 37.562 1 90.56 209 LEU B C 1
ATOM 5925 O O . LEU B 1 209 ? -27.297 30.906 38.25 1 90.56 209 LEU B O 1
ATOM 5929 N N . SER B 1 210 ? -27.578 32.594 36.75 1 89.12 210 SER B N 1
ATOM 5930 C CA . SER B 1 210 ? -28.906 32.125 36.344 1 89.12 210 SER B CA 1
ATOM 5931 C C . SER B 1 210 ? -28.812 30.797 35.594 1 89.12 210 SER B C 1
ATOM 5933 O O . SER B 1 210 ? -27.734 30.422 35.125 1 89.12 210 SER B O 1
ATOM 5935 N N . PHE B 1 211 ? -29.875 30.188 35.469 1 88.06 211 PHE B N 1
ATOM 5936 C CA . PHE B 1 211 ? -29.875 28.922 34.75 1 88.06 211 PHE B CA 1
ATOM 5937 C C . PHE B 1 211 ? -29.438 29.125 33.312 1 88.06 211 PHE B C 1
ATOM 5939 O O . PHE B 1 211 ? -28.688 28.297 32.781 1 88.06 211 PHE B O 1
ATOM 5946 N N . LYS B 1 212 ? -29.906 30.156 32.781 1 87.38 212 LYS B N 1
ATOM 5947 C CA . LYS B 1 212 ? -29.562 30.453 31.391 1 87.38 212 LYS B CA 1
ATOM 5948 C C . LYS B 1 212 ? -28.062 30.672 31.234 1 87.38 212 LYS B C 1
ATOM 5950 O O . LYS B 1 212 ? -27.438 30.125 30.312 1 87.38 212 LYS B O 1
ATOM 5955 N N . ASP B 1 213 ? -27.516 31.359 32.125 1 89.94 213 ASP B N 1
ATOM 5956 C CA . ASP B 1 213 ? -26.094 31.656 32.062 1 89.94 213 ASP B CA 1
ATOM 5957 C C . ASP B 1 213 ? -25.266 30.422 32.406 1 89.94 213 ASP B C 1
ATOM 5959 O O . ASP B 1 213 ? -24.188 30.203 31.828 1 89.94 213 ASP B O 1
ATOM 5963 N N . HIS B 1 214 ? -25.75 29.703 33.281 1 92.75 214 HIS B N 1
ATOM 5964 C CA . HIS B 1 214 ? -25.094 28.484 33.719 1 92.75 214 HIS B CA 1
ATOM 5965 C C . HIS B 1 214 ? -25.016 27.469 32.594 1 92.75 214 HIS B C 1
ATOM 5967 O O . HIS B 1 214 ? -24.016 26.766 32.438 1 92.75 214 HIS B O 1
ATOM 5973 N N . SER B 1 215 ? -26.031 27.484 31.797 1 91.25 215 SER B N 1
ATOM 5974 C CA . SER B 1 215 ? -26.141 26.516 30.703 1 91.25 215 SER B CA 1
ATOM 5975 C C . SER B 1 215 ? -25.375 26.969 29.484 1 91.25 215 SER B C 1
ATOM 5977 O O . SER B 1 215 ? -25.141 26.188 28.562 1 91.25 215 SER B O 1
ATOM 5979 N N . HIS B 1 216 ? -24.875 28.172 29.469 1 92.56 216 HIS B N 1
ATOM 5980 C CA . HIS B 1 216 ? -24.219 28.703 28.281 1 92.56 216 HIS B CA 1
ATOM 5981 C C . HIS B 1 216 ? -22.812 29.188 28.609 1 92.56 216 HIS B C 1
ATOM 5983 O O . HIS B 1 216 ? -22.234 29.984 27.859 1 92.56 216 HIS B O 1
ATOM 5989 N N . ILE B 1 217 ? -22.297 28.766 29.703 1 93.88 217 ILE B N 1
ATOM 5990 C CA . ILE B 1 217 ? -20.906 29.047 30.047 1 93.88 217 ILE B CA 1
ATOM 5991 C C . ILE B 1 217 ? -19.984 28.062 29.312 1 93.88 217 ILE B C 1
ATOM 5993 O O . ILE B 1 217 ? -20.328 26.891 29.156 1 93.88 217 ILE B O 1
ATOM 5997 N N . PRO B 1 218 ? -18.859 28.578 28.734 1 94.88 218 PRO B N 1
ATOM 5998 C CA . PRO B 1 218 ? -17.938 27.656 28.078 1 94.88 218 PRO B CA 1
ATOM 5999 C C . PRO B 1 218 ? -17.453 26.531 28.984 1 94.88 218 PRO B C 1
ATOM 6001 O O . PRO B 1 218 ? -17.203 26.766 30.172 1 94.88 218 PRO B O 1
ATOM 6004 N N . TYR B 1 219 ? -17.281 25.406 28.438 1 94.75 219 TYR B N 1
ATOM 6005 C CA . TYR B 1 219 ? -16.969 24.25 29.281 1 94.75 219 TYR B CA 1
ATOM 6006 C C . TYR B 1 219 ? -15.578 24.391 29.906 1 94.75 219 TYR B C 1
ATOM 6008 O O . TYR B 1 219 ? -15.258 23.719 30.891 1 94.75 219 TYR B O 1
ATOM 6016 N N . VAL B 1 220 ? -14.758 25.25 29.359 1 95.31 220 VAL B N 1
ATOM 6017 C CA . VAL B 1 220 ? -13.438 25.531 29.906 1 95.31 220 VAL B CA 1
ATOM 6018 C C . VAL B 1 220 ? -13.57 26.062 31.328 1 95.31 220 VAL B C 1
ATOM 6020 O O . VAL B 1 220 ? -12.773 25.703 32.219 1 95.31 220 VAL B O 1
ATOM 6023 N N . VAL B 1 221 ? -14.594 26.844 31.531 1 95.75 221 VAL B N 1
ATOM 6024 C CA . VAL B 1 221 ? -14.844 27.422 32.844 1 95.75 221 VAL B CA 1
ATOM 6025 C C . VAL B 1 221 ? -15.297 26.328 33.812 1 95.75 221 VAL B C 1
ATOM 6027 O O . VAL B 1 221 ? -14.828 26.266 34.969 1 95.75 221 VAL B O 1
ATOM 6030 N N . ILE B 1 222 ? -16.109 25.5 33.312 1 95.88 222 ILE B N 1
ATOM 6031 C CA . ILE B 1 222 ? -16.625 24.391 34.125 1 95.88 222 ILE B CA 1
ATOM 6032 C C . ILE B 1 222 ? -15.477 23.5 34.562 1 95.88 222 ILE B C 1
ATOM 6034 O O . ILE B 1 222 ? -15.344 23.172 35.75 1 95.88 222 ILE B O 1
ATOM 6038 N N . LEU B 1 223 ? -14.656 23.172 33.625 1 96 223 LEU B N 1
ATOM 6039 C CA . LEU B 1 223 ? -13.523 22.297 33.906 1 96 223 LEU B CA 1
ATOM 6040 C C . LEU B 1 223 ? -12.586 22.938 34.938 1 96 223 LEU B C 1
ATOM 6042 O O . LEU B 1 223 ? -12.125 22.25 35.844 1 96 223 LEU B O 1
ATOM 6046 N N . TYR B 1 224 ? -12.344 24.188 34.781 1 96.12 224 TYR B N 1
ATOM 6047 C CA . TYR B 1 224 ? -11.43 24.891 35.656 1 96.12 224 TYR B CA 1
ATOM 6048 C C . TYR B 1 224 ? -11.977 24.906 37.094 1 96.12 224 TYR B C 1
ATOM 6050 O O . TYR B 1 224 ? -11.242 24.641 38.031 1 96.12 224 TYR B O 1
ATOM 6058 N N . LYS B 1 225 ? -13.234 25.188 37.25 1 96 225 LYS B N 1
ATOM 6059 C CA . LYS B 1 225 ? -13.859 25.297 38.562 1 96 225 LYS B CA 1
ATOM 6060 C C . LYS B 1 225 ? -13.852 23.953 39.281 1 96 225 LYS B C 1
ATOM 6062 O O . LYS B 1 225 ? -13.492 23.875 40.469 1 96 225 LYS B O 1
ATOM 6067 N N . TYR B 1 226 ? -14.188 23.016 38.594 1 95.81 226 TYR B N 1
ATOM 6068 C CA . TYR B 1 226 ? -14.273 21.703 39.25 1 95.81 226 TYR B CA 1
ATOM 6069 C C . TYR B 1 226 ? -12.883 21.109 39.438 1 95.81 226 TYR B C 1
ATOM 6071 O O . TYR B 1 226 ? -12.656 20.344 40.375 1 95.81 226 TYR B O 1
ATOM 6079 N N . LEU B 1 227 ? -11.984 21.422 38.562 1 95.38 227 LEU B N 1
ATOM 6080 C CA . LEU B 1 227 ? -10.602 21 38.75 1 95.38 227 LEU B CA 1
ATOM 6081 C C . LEU B 1 227 ? -9.992 21.656 39.969 1 95.38 227 LEU B C 1
ATOM 6083 O O . LEU B 1 227 ? -9.25 21.016 40.719 1 95.38 227 LEU B O 1
ATOM 6087 N N . SER B 1 228 ? -10.266 22.906 40.094 1 93.69 228 SER B N 1
ATOM 6088 C CA . SER B 1 228 ? -9.797 23.641 41.281 1 93.69 228 SER B CA 1
ATOM 6089 C C . SER B 1 228 ? -10.328 23.016 42.562 1 93.69 228 SER B C 1
ATOM 6091 O O . SER B 1 228 ? -9.594 22.891 43.531 1 93.69 228 SER B O 1
ATOM 6093 N N . LYS B 1 229 ? -11.602 22.656 42.531 1 93.25 229 LYS B N 1
ATOM 6094 C CA . LYS B 1 229 ? -12.203 21.984 43.688 1 93.25 229 LYS B CA 1
ATOM 6095 C C . LYS B 1 229 ? -11.523 20.641 43.938 1 93.25 229 LYS B C 1
ATOM 6097 O O . LYS B 1 229 ? -11.32 20.266 45.094 1 93.25 229 LYS B O 1
ATOM 6102 N N . TRP B 1 230 ? -11.266 20 42.938 1 95.12 230 TRP B N 1
ATOM 6103 C CA . TRP B 1 230 ? -10.602 18.703 43.062 1 95.12 230 TRP B CA 1
ATOM 6104 C C . TRP B 1 230 ? -9.227 18.859 43.688 1 95.12 230 TRP B C 1
ATOM 6106 O O . TRP B 1 230 ? -8.883 18.109 44.625 1 95.12 230 TRP B O 1
ATOM 6116 N N . ILE B 1 231 ? -8.461 19.797 43.219 1 93.38 231 ILE B N 1
ATOM 6117 C CA . ILE B 1 231 ? -7.105 20.016 43.688 1 93.38 231 ILE B CA 1
ATOM 6118 C C . ILE B 1 231 ? -7.148 20.406 45.188 1 93.38 231 ILE B C 1
ATOM 6120 O O . ILE B 1 231 ? -6.293 20 45.969 1 93.38 231 ILE B O 1
ATOM 6124 N N . LEU B 1 232 ? -8.102 21.172 45.5 1 92.44 232 LEU B N 1
ATOM 6125 C CA . LEU B 1 232 ? -8.266 21.594 46.875 1 92.44 232 LEU B CA 1
ATOM 6126 C C . LEU B 1 232 ? -8.539 20.391 47.781 1 92.44 232 LEU B C 1
ATOM 6128 O O . LEU B 1 232 ? -8.031 20.328 48.906 1 92.44 232 LEU B O 1
ATOM 6132 N N . ASN B 1 233 ? -9.273 19.438 47.281 1 93.19 233 ASN B N 1
ATOM 6133 C CA . ASN B 1 233 ? -9.703 18.297 48.094 1 93.19 233 ASN B CA 1
ATOM 6134 C 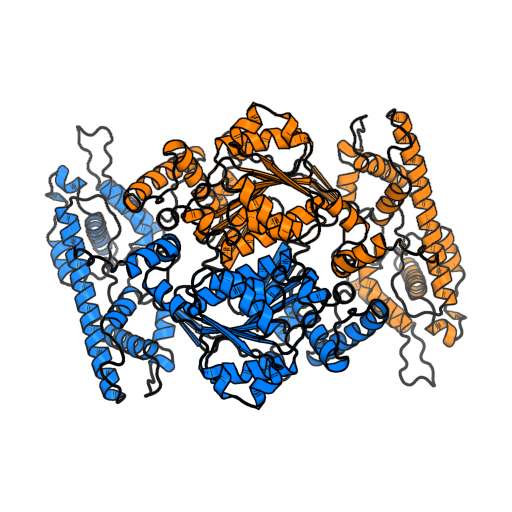C . ASN B 1 233 ? -8.672 17.172 48.062 1 93.19 233 ASN B C 1
ATOM 6136 O O . ASN B 1 233 ? -8.578 16.375 49 1 93.19 233 ASN B O 1
ATOM 6140 N N . HIS B 1 234 ? -7.969 17.062 46.969 1 92.62 234 HIS B N 1
ATOM 6141 C CA . HIS B 1 234 ? -7.117 15.898 46.781 1 92.62 234 HIS B CA 1
ATOM 6142 C C . HIS B 1 234 ? -5.641 16.281 46.75 1 92.62 234 HIS B C 1
ATOM 6144 O O . HIS B 1 234 ? -4.766 15.43 46.906 1 92.62 234 HIS B O 1
ATOM 6150 N N . GLY B 1 235 ? -5.328 17.578 46.5 1 88.81 235 GLY B N 1
ATOM 6151 C CA . GLY B 1 235 ? -3.969 18.094 46.594 1 88.81 235 GLY B CA 1
ATOM 6152 C C . GLY B 1 235 ? -3.219 18 45.281 1 88.81 235 GLY B C 1
ATOM 6153 O O . GLY B 1 235 ? -2.145 18.594 45.156 1 88.81 235 GLY B O 1
ATOM 6154 N N . SER B 1 236 ? -3.662 17.156 44.406 1 90.62 236 SER B N 1
ATOM 6155 C CA . SER B 1 236 ? -2.965 17 43.156 1 90.62 236 SER B CA 1
ATOM 6156 C C . SER B 1 236 ? -3.951 16.859 42 1 90.62 236 SER B C 1
ATOM 6158 O O . SER B 1 236 ? -5.156 16.703 42.219 1 90.62 236 SER B O 1
ATOM 6160 N N . LEU B 1 237 ? -3.451 16.984 40.75 1 92.69 237 LEU B N 1
ATOM 6161 C CA . LEU B 1 237 ? -4.262 16.766 39.562 1 92.69 237 LEU B CA 1
ATOM 6162 C C . LEU B 1 237 ? -4.688 15.305 39.438 1 92.69 237 LEU B C 1
ATOM 6164 O O . LEU B 1 237 ? -3.994 14.414 39.938 1 92.69 237 LEU B O 1
ATOM 6168 N N . PRO B 1 238 ? -5.82 15.094 38.844 1 92.69 238 PRO B N 1
ATOM 6169 C CA . PRO B 1 238 ? -6.195 13.695 38.594 1 92.69 238 PRO B CA 1
ATOM 6170 C C . PRO B 1 238 ? -5.207 12.984 37.688 1 92.69 238 PRO B C 1
ATOM 6172 O O . PRO B 1 238 ? -4.93 13.461 36.594 1 92.69 238 PRO B O 1
ATOM 6175 N N . LYS B 1 239 ? -4.648 11.836 38.062 1 86.56 239 LYS B N 1
ATOM 6176 C CA . LYS B 1 239 ? -3.6 11.148 37.312 1 86.56 239 LYS B CA 1
ATOM 6177 C C . LYS B 1 239 ? -4.113 9.844 36.719 1 86.56 239 LYS B C 1
ATOM 6179 O O . LYS B 1 239 ? -3.812 9.508 35.562 1 86.56 239 LYS B O 1
ATOM 6184 N N . THR B 1 240 ? -4.895 9.164 37.469 1 86.88 240 THR B N 1
ATOM 6185 C CA . THR B 1 240 ? -5.352 7.84 37.062 1 86.88 240 THR B CA 1
ATOM 6186 C C . THR B 1 240 ? -6.707 7.93 36.375 1 86.88 240 THR B C 1
ATOM 6188 O O . THR B 1 240 ? -7.398 8.945 36.469 1 86.88 240 THR B O 1
ATOM 6191 N N . TYR B 1 241 ? -6.996 6.965 35.656 1 87.19 241 TYR B N 1
ATOM 6192 C CA . TYR B 1 241 ? -8.312 6.879 35.031 1 87.19 241 TYR B CA 1
ATOM 6193 C C . TYR B 1 241 ? -9.414 6.953 36.094 1 87.19 241 TYR B C 1
ATOM 6195 O O . TYR B 1 241 ? -10.461 7.57 35.844 1 87.19 241 TYR B O 1
ATOM 6203 N N . LYS B 1 242 ? -9.172 6.297 37.188 1 90.25 242 LYS B N 1
ATOM 6204 C CA . LYS B 1 242 ? -10.148 6.324 38.25 1 90.25 242 LYS B CA 1
ATOM 6205 C C . LYS B 1 242 ? -10.367 7.746 38.781 1 90.25 242 LYS B C 1
ATOM 6207 O O . LYS B 1 242 ? -11.5 8.148 39.062 1 90.25 242 LYS B O 1
ATOM 6212 N N . ASP B 1 243 ? -9.305 8.5 38.938 1 92.94 243 ASP B N 1
ATOM 6213 C CA . ASP B 1 243 ? -9.391 9.891 39.344 1 92.94 243 ASP B CA 1
ATOM 6214 C C . ASP B 1 243 ? -10.227 10.711 38.375 1 92.94 243 ASP B C 1
ATOM 6216 O O . ASP B 1 243 ? -11.062 11.516 38.781 1 92.94 243 ASP B O 1
ATOM 6220 N N . LYS B 1 244 ? -9.992 10.469 37.094 1 92.75 244 LYS B N 1
ATOM 6221 C CA . LYS B 1 244 ? -10.688 11.227 36.062 1 92.75 244 LYS B CA 1
ATOM 6222 C C . LYS B 1 244 ? -12.172 10.859 36 1 92.75 244 LYS B C 1
ATOM 6224 O O . LYS B 1 244 ? -13.023 11.719 35.75 1 92.75 244 LYS B O 1
ATOM 6229 N N . GLN B 1 245 ? -12.43 9.617 36.25 1 92.56 245 GLN B N 1
ATOM 6230 C CA . GLN B 1 245 ? -13.82 9.195 36.312 1 92.56 245 GLN B CA 1
ATOM 6231 C C . GLN B 1 245 ? -14.547 9.859 37.5 1 92.56 245 GLN B C 1
ATOM 6233 O O . GLN B 1 245 ? -15.703 10.266 37.375 1 92.56 245 GLN B O 1
ATOM 6238 N N . LEU B 1 246 ? -13.875 9.859 38.531 1 93.94 246 LEU B N 1
ATOM 6239 C CA . LEU B 1 246 ? -14.445 10.516 39.719 1 93.94 246 LEU B CA 1
ATOM 6240 C C . LEU B 1 246 ? -14.695 12 39.438 1 93.94 246 LEU B C 1
ATOM 6242 O O . LEU B 1 246 ? -15.711 12.555 39.875 1 93.94 246 LEU B O 1
ATOM 6246 N N . LEU B 1 247 ? -13.797 12.609 38.844 1 95.69 247 LEU B N 1
ATOM 6247 C CA . LEU B 1 247 ? -13.961 14.016 38.469 1 95.69 247 LEU B CA 1
ATOM 6248 C C . LEU B 1 247 ? -15.172 14.203 37.562 1 95.69 247 LEU B C 1
ATOM 6250 O O . LEU B 1 247 ? -15.922 15.164 37.719 1 95.69 247 LEU B O 1
ATOM 6254 N N . ARG B 1 248 ? -15.297 13.352 36.594 1 95.12 248 ARG B N 1
ATOM 6255 C CA . ARG B 1 248 ? -16.453 13.398 35.688 1 95.12 248 ARG B CA 1
ATOM 6256 C C . ARG B 1 248 ? -17.75 13.32 36.5 1 95.12 248 ARG B C 1
ATOM 6258 O O . ARG B 1 248 ? -18.703 14.047 36.188 1 95.12 248 ARG B O 1
ATOM 6265 N N . GLU B 1 249 ? -17.781 12.469 37.469 1 94.38 249 GLU B N 1
ATOM 6266 C CA . GLU B 1 249 ? -18.969 12.32 38.281 1 94.38 249 GLU B CA 1
ATOM 6267 C C . GLU B 1 249 ? -19.25 13.586 39.094 1 94.38 249 GLU B C 1
ATOM 6269 O O . GLU B 1 249 ? -20.406 13.969 39.281 1 94.38 249 GLU B O 1
ATOM 6274 N N . ILE B 1 250 ? -18.25 14.156 39.594 1 95 250 ILE B N 1
ATOM 6275 C CA . ILE B 1 250 ? -18.391 15.391 40.375 1 95 250 ILE B CA 1
ATOM 6276 C C . ILE B 1 250 ? -18.969 16.484 39.469 1 95 250 ILE B C 1
ATOM 6278 O O . ILE B 1 250 ? -19.828 17.25 39.906 1 95 250 ILE B O 1
ATOM 6282 N N . ILE B 1 251 ? -18.516 16.562 38.25 1 95.75 251 ILE B N 1
ATOM 6283 C CA . ILE B 1 251 ? -19.016 17.547 37.312 1 95.75 251 ILE B CA 1
ATOM 6284 C C . ILE B 1 251 ? -20.484 17.25 36.969 1 95.75 251 ILE B C 1
ATOM 6286 O O . ILE B 1 251 ? -21.312 18.172 36.875 1 95.75 251 ILE B O 1
ATOM 6290 N N . ARG B 1 252 ? -20.766 16 36.781 1 93.94 252 ARG B N 1
ATOM 6291 C CA . ARG B 1 252 ? -22.141 15.578 36.469 1 93.94 252 ARG B CA 1
ATOM 6292 C C . ARG B 1 252 ? -23.109 16.016 37.562 1 93.94 252 ARG B C 1
ATOM 6294 O O . ARG B 1 252 ? -24.234 16.422 37.281 1 93.94 252 ARG B O 1
ATOM 6301 N N . LYS B 1 253 ? -22.688 15.891 38.75 1 92 253 LYS B N 1
ATOM 6302 C CA . LYS B 1 253 ? -23.531 16.25 39.875 1 92 253 LYS B CA 1
ATOM 6303 C C . LYS B 1 253 ? -23.766 17.75 39.938 1 92 253 LYS B C 1
ATOM 6305 O O . LYS B 1 253 ? -24.703 18.219 40.594 1 92 253 LYS B O 1
ATOM 6310 N N . GLY B 1 254 ? -22.906 18.5 39.281 1 91.19 254 GLY B N 1
ATOM 6311 C CA . GLY B 1 254 ? -23.031 19.938 39.25 1 91.19 254 GLY B CA 1
ATOM 6312 C C . GLY B 1 254 ? -24.016 20.453 38.219 1 91.19 254 GLY B C 1
ATOM 6313 O O . GLY B 1 254 ? -24.328 21.641 38.188 1 91.19 254 GLY B O 1
ATOM 6314 N N . MET B 1 255 ? -24.578 19.594 37.438 1 91.38 255 MET B N 1
ATOM 6315 C CA . MET B 1 255 ? -25.562 19.953 36.438 1 91.38 255 MET B CA 1
ATOM 6316 C C . MET B 1 255 ? -26.875 20.375 37.094 1 91.38 255 MET B C 1
ATOM 6318 O O . MET B 1 255 ? -27.281 19.797 38.125 1 91.38 255 MET B O 1
ATOM 6322 N N . ARG B 1 256 ? -27.438 21.422 36.562 1 88.5 256 ARG B N 1
ATOM 6323 C CA . ARG B 1 256 ? -28.703 21.922 37.094 1 88.5 256 ARG B CA 1
ATOM 6324 C C . ARG B 1 256 ? -29.875 21.438 36.25 1 88.5 256 ARG B C 1
ATOM 6326 O O . ARG B 1 256 ? -29.703 21.094 35.062 1 88.5 256 ARG B O 1
ATOM 6333 N N . LYS B 1 257 ? -30.953 21.125 36.812 1 77.81 257 LYS B N 1
ATOM 6334 C CA . LYS B 1 257 ? -32.188 20.703 36.125 1 77.81 257 LYS B CA 1
ATOM 6335 C C . LYS B 1 257 ? -33.219 21.828 36.125 1 77.81 257 LYS B C 1
ATOM 6337 O O . LYS B 1 257 ? -33.344 22.594 37.094 1 77.81 257 LYS B O 1
ATOM 6342 N N . ASP B 1 258 ? -33.5 22.281 34.938 1 65.5 258 ASP B N 1
ATOM 6343 C CA . ASP B 1 258 ? -34.594 23.25 34.844 1 65.5 258 ASP B CA 1
ATOM 6344 C C . ASP B 1 258 ? -35.938 22.547 34.938 1 65.5 258 ASP B C 1
ATOM 6346 O O . ASP B 1 258 ? -36.125 21.453 34.375 1 65.5 258 ASP B O 1
ATOM 6350 N N . GLU B 1 259 ? -36.719 22.922 35.938 1 59.09 259 GLU B N 1
ATOM 6351 C CA . GLU B 1 259 ? -38.094 22.391 36.094 1 59.09 259 GLU B CA 1
ATOM 6352 C C . GLU B 1 259 ? -38.812 22.344 34.75 1 59.09 259 GLU B C 1
ATOM 6354 O O . GLU B 1 259 ? -39.656 21.484 34.5 1 59.09 259 GLU B O 1
ATOM 6359 N N . GLN B 1 260 ? -38.531 23.25 33.844 1 54.28 260 GLN B N 1
ATOM 6360 C CA . GLN B 1 260 ? -39.312 23.328 32.594 1 54.28 260 GLN B CA 1
ATOM 6361 C C . GLN B 1 260 ? -38.594 22.594 31.453 1 54.28 260 GLN B C 1
ATOM 6363 O O . GLN B 1 260 ? -39.156 22.406 30.375 1 54.28 260 GLN B O 1
ATOM 6368 N N . ASP B 1 261 ? -37.344 22.297 31.531 1 54.72 261 ASP B N 1
ATOM 6369 C CA . ASP B 1 261 ? -36.594 21.688 30.438 1 54.72 261 ASP B CA 1
ATOM 6370 C C . ASP B 1 261 ? -36.562 20.172 30.562 1 54.72 261 ASP B C 1
ATOM 6372 O O . ASP B 1 261 ? -36.125 19.625 31.578 1 54.72 261 ASP B O 1
ATOM 6376 N N . THR B 1 262 ? -37.469 19.594 29.906 1 50.44 262 THR B N 1
ATOM 6377 C CA . THR B 1 262 ? -37.719 18.156 29.766 1 50.44 262 THR B CA 1
ATOM 6378 C C . THR B 1 262 ? -36.406 17.406 29.5 1 50.44 262 THR B C 1
ATOM 6380 O O . THR B 1 262 ? -36.312 16.203 29.75 1 50.44 262 THR B O 1
ATOM 6383 N N . VAL B 1 263 ? -35.625 18.047 28.75 1 53.41 263 VAL B N 1
ATOM 6384 C CA . VAL B 1 263 ? -34.469 17.25 28.344 1 53.41 263 VAL B CA 1
ATOM 6385 C C . VAL B 1 263 ? -33.406 17.281 29.406 1 53.41 263 VAL B C 1
ATOM 6387 O O . VAL B 1 263 ? -32.562 16.359 29.516 1 53.41 263 VAL B O 1
ATOM 6390 N N . ASN B 1 264 ? -33.625 18.047 30.438 1 56.31 264 ASN B N 1
ATOM 6391 C CA . ASN B 1 264 ? -32.875 18.203 31.703 1 56.31 264 ASN B CA 1
ATOM 6392 C C . ASN B 1 264 ? -31.391 18.031 31.5 1 56.31 264 ASN B C 1
ATOM 6394 O O . ASN B 1 264 ? -30.703 17.422 32.312 1 56.31 264 ASN B O 1
ATOM 6398 N N . THR B 1 265 ? -30.766 18.344 30.234 1 71.94 265 THR B N 1
ATOM 6399 C CA . THR B 1 265 ? -29.328 18.094 30.125 1 71.94 265 THR B CA 1
ATOM 6400 C C . THR B 1 265 ? -28.594 19.344 29.672 1 71.94 265 THR B C 1
ATOM 6402 O O . THR B 1 265 ? -29.094 20.094 28.844 1 71.94 265 THR B O 1
ATOM 6405 N N . GLU B 1 266 ? -27.656 19.938 30.516 1 87.38 266 GLU B N 1
ATOM 6406 C CA . GLU B 1 266 ? -26.75 21.016 30.125 1 87.38 266 GLU B CA 1
ATOM 6407 C C . GLU B 1 266 ? -25.656 20.5 29.188 1 87.38 266 GLU B C 1
ATOM 6409 O O . GLU B 1 266 ? -24.719 19.828 29.641 1 87.38 266 GLU B O 1
ATOM 6414 N N . GLU B 1 267 ? -25.812 20.938 27.953 1 87.69 267 GLU B N 1
ATOM 6415 C CA . GLU B 1 267 ? -24.891 20.453 26.938 1 87.69 267 GLU B CA 1
ATOM 6416 C C . GLU B 1 267 ? -23.453 20.844 27.25 1 87.69 267 GLU B C 1
ATOM 6418 O O . GLU B 1 267 ? -22.516 20.094 26.969 1 87.69 267 GLU B O 1
ATOM 6423 N N . ASN B 1 268 ? -23.281 22 27.812 1 92.62 268 ASN B N 1
ATOM 6424 C CA . ASN B 1 268 ? -21.938 22.453 28.156 1 92.62 268 ASN B CA 1
ATOM 6425 C C . ASN B 1 268 ? -21.297 21.578 29.219 1 92.62 268 ASN B C 1
ATOM 6427 O O . ASN B 1 268 ? -20.094 21.328 29.172 1 92.62 268 ASN B O 1
ATOM 6431 N N . PHE B 1 269 ? -22.094 21.094 30.109 1 93.56 269 PHE B N 1
ATOM 6432 C CA . PHE B 1 269 ? -21.578 20.188 31.125 1 93.56 269 PHE B CA 1
ATOM 6433 C C . PHE B 1 269 ? -21.25 18.828 30.531 1 93.56 269 PHE B C 1
ATOM 6435 O O . PHE B 1 269 ? -20.266 18.203 30.922 1 93.56 269 PHE B O 1
ATOM 6442 N N . GLU B 1 270 ? -22.078 18.422 29.641 1 89 270 GLU B N 1
ATOM 6443 C CA . GLU B 1 270 ? -21.766 17.172 28.953 1 89 270 GLU B CA 1
ATOM 6444 C C . GLU B 1 270 ? -20.453 17.266 28.172 1 89 270 GLU B C 1
ATOM 6446 O O . GLU B 1 270 ? -19.688 16.312 28.125 1 89 270 GLU B O 1
ATOM 6451 N N . GLU B 1 271 ? -20.234 18.359 27.578 1 89.5 271 GLU B N 1
ATOM 6452 C CA . GLU B 1 271 ? -18.984 18.594 26.859 1 89.5 271 GLU B CA 1
ATOM 6453 C C . GLU B 1 271 ? -17.797 18.594 27.828 1 89.5 271 GLU B C 1
ATOM 6455 O O . GLU B 1 271 ? -16.734 18.062 27.5 1 89.5 271 GLU B O 1
ATOM 6460 N N . ALA B 1 272 ? -18.031 19.188 28.922 1 93.25 272 ALA B N 1
ATOM 6461 C CA . ALA B 1 272 ? -16.969 19.219 29.938 1 93.25 272 ALA B CA 1
ATOM 6462 C C . ALA B 1 272 ? -16.609 17.797 30.391 1 93.25 272 ALA B C 1
ATOM 6464 O O . ALA B 1 272 ? -15.438 17.484 30.547 1 93.25 272 ALA B O 1
ATOM 6465 N N . ILE B 1 273 ? -17.578 17.047 30.594 1 92.25 273 ILE B N 1
ATOM 6466 C CA . ILE B 1 273 ? -17.391 15.664 31.031 1 92.25 273 ILE B CA 1
ATOM 6467 C C . ILE B 1 273 ? -16.578 14.906 29.969 1 92.25 273 ILE B C 1
ATOM 6469 O O . ILE B 1 273 ? -15.625 14.203 30.312 1 92.25 273 ILE B O 1
ATOM 6473 N N . LYS B 1 274 ? -16.844 15.148 28.781 1 83.31 274 LYS B N 1
ATOM 6474 C CA . LYS B 1 274 ? -16.141 14.477 27.688 1 83.31 274 LYS B CA 1
ATOM 6475 C C . LYS B 1 274 ? -14.703 14.961 27.562 1 83.31 274 LYS B C 1
ATOM 6477 O O . LYS B 1 274 ? -13.812 14.195 27.188 1 83.31 274 LYS B O 1
ATOM 6482 N N . ALA B 1 275 ? -14.5 16.156 27.875 1 88 275 ALA B N 1
ATOM 6483 C CA . ALA B 1 275 ? -13.203 16.797 27.688 1 88 275 ALA B CA 1
ATOM 6484 C C . ALA B 1 275 ? -12.242 16.438 28.812 1 88 275 ALA B C 1
ATOM 6486 O O . ALA B 1 275 ? -11.031 16.656 28.703 1 88 275 ALA B O 1
ATOM 6487 N N . VAL B 1 276 ? -12.758 15.828 29.844 1 90.94 276 VAL B N 1
ATOM 6488 C CA . VAL B 1 276 ? -11.945 15.555 31.031 1 90.94 276 VAL B CA 1
ATOM 6489 C C . VAL B 1 276 ? -10.734 14.703 30.641 1 90.94 276 VAL B C 1
ATOM 6491 O O . VAL B 1 276 ? -9.609 15 31.047 1 90.94 276 VAL B O 1
ATOM 6494 N N . ASN B 1 277 ? -10.922 13.766 29.781 1 82.81 277 ASN B N 1
ATOM 6495 C CA . ASN B 1 277 ? -9.852 12.836 29.438 1 82.81 277 ASN B CA 1
ATOM 6496 C C . ASN B 1 277 ? -8.781 13.508 28.578 1 82.81 277 ASN B C 1
ATOM 6498 O O . ASN B 1 277 ? -7.594 13.211 28.719 1 82.81 277 ASN B O 1
ATOM 6502 N N . THR B 1 278 ? -9.164 14.438 27.781 1 80.5 278 THR B N 1
ATOM 6503 C CA . THR B 1 278 ? -8.234 15.008 26.812 1 80.5 278 THR B CA 1
ATOM 6504 C C . THR B 1 278 ? -7.664 16.328 27.328 1 80.5 278 THR B C 1
ATOM 6506 O O . THR B 1 278 ? -6.531 16.688 27 1 80.5 278 THR B O 1
ATOM 6509 N N . CYS B 1 279 ? -8.453 17 28.203 1 87 279 CYS B N 1
ATOM 6510 C CA . CYS B 1 279 ? -8.078 18.375 28.516 1 87 279 CYS B CA 1
ATOM 6511 C C . CYS B 1 279 ? -7.516 18.484 29.922 1 87 279 CYS B C 1
ATOM 6513 O O . CYS B 1 279 ? -6.879 19.469 30.281 1 87 279 CYS B O 1
ATOM 6515 N N . VAL B 1 280 ? -7.781 17.5 30.672 1 89 280 VAL B N 1
ATOM 6516 C CA . VAL B 1 280 ? -7.297 17.562 32.031 1 89 280 VAL B CA 1
ATOM 6517 C C . VAL B 1 280 ? -6.004 16.766 32.188 1 89 280 VAL B C 1
ATOM 6519 O O . VAL B 1 280 ? -6.008 15.547 32 1 89 280 VAL B O 1
ATOM 6522 N N . GLY B 1 281 ? -4.918 17.391 32.375 1 85.38 281 GLY B N 1
ATOM 6523 C CA . GLY B 1 281 ? -3.605 16.781 32.562 1 85.38 281 GLY B CA 1
ATOM 6524 C C . GLY B 1 281 ? -2.518 17.797 32.875 1 85.38 281 GLY B C 1
ATOM 6525 O O . GLY B 1 281 ? -2.783 18.984 32.969 1 85.38 281 GLY B O 1
ATOM 6526 N N . CYS B 1 282 ? -1.397 17.281 33.125 1 86.31 282 CYS B N 1
ATOM 6527 C CA . CYS B 1 282 ? -0.265 18.141 33.469 1 86.31 282 CYS B CA 1
ATOM 6528 C C . CYS B 1 282 ? 0.321 18.766 32.219 1 86.31 282 CYS B C 1
ATOM 6530 O O . CYS B 1 282 ? 0.631 18.078 31.234 1 86.31 282 CYS B O 1
ATOM 6532 N N . THR B 1 283 ? 0.329 20.109 32.219 1 89.25 283 THR B N 1
ATOM 6533 C CA . THR B 1 283 ? 0.96 20.812 31.094 1 89.25 283 THR B CA 1
ATOM 6534 C C . THR B 1 283 ? 2.477 20.656 31.156 1 89.25 283 THR B C 1
ATOM 6536 O O . THR B 1 283 ? 3.127 21.125 32.094 1 89.25 283 THR B O 1
ATOM 6539 N N . GLU B 1 284 ? 3.012 19.938 30.266 1 90.62 284 GLU B N 1
ATOM 6540 C CA . GLU B 1 284 ? 4.453 19.719 30.172 1 90.62 284 GLU B CA 1
ATOM 6541 C C . GLU B 1 284 ? 4.895 19.641 28.703 1 90.62 284 GLU B C 1
ATOM 6543 O O . GLU B 1 284 ? 4.078 19.422 27.812 1 90.62 284 GLU B O 1
ATOM 6548 N N . VAL B 1 285 ? 6.133 20 28.531 1 94.5 285 VAL B N 1
ATOM 6549 C CA . VAL B 1 285 ? 6.703 19.844 27.203 1 94.5 285 VAL B CA 1
ATOM 6550 C C . VAL B 1 285 ? 6.852 18.359 26.891 1 94.5 285 VAL B C 1
ATOM 6552 O O . VAL B 1 285 ? 7.516 17.625 27.625 1 94.5 285 VAL B O 1
ATOM 6555 N N . PRO B 1 286 ? 6.18 17.891 25.859 1 93.19 286 PRO B N 1
ATOM 6556 C CA . PRO B 1 286 ? 6.309 16.469 25.516 1 93.19 286 PRO B CA 1
ATOM 6557 C C . PRO B 1 286 ? 7.758 16.031 25.312 1 93.19 286 PRO B C 1
ATOM 6559 O O . PRO B 1 286 ? 8.578 16.828 24.828 1 93.19 286 PRO B O 1
ATOM 6562 N N . ASP B 1 287 ? 8.031 14.836 25.578 1 95.5 287 ASP B N 1
ATOM 6563 C CA . ASP B 1 287 ? 9.391 14.305 25.516 1 95.5 287 ASP B CA 1
ATOM 6564 C C . ASP B 1 287 ? 9.953 14.438 24.094 1 95.5 287 ASP B C 1
ATOM 6566 O O . ASP B 1 287 ? 11.133 14.75 23.922 1 95.5 287 ASP B O 1
ATOM 6570 N N . ARG B 1 288 ? 9.164 14.203 23.156 1 94.5 288 ARG B N 1
ATOM 6571 C CA . ARG B 1 288 ? 9.602 14.305 21.766 1 94.5 288 ARG B CA 1
ATOM 6572 C C . ARG B 1 288 ? 10.109 15.703 21.453 1 94.5 288 ARG B C 1
ATOM 6574 O O . ARG B 1 288 ? 11.109 15.867 20.75 1 94.5 288 ARG B O 1
ATOM 6581 N N . ILE B 1 289 ? 9.43 16.672 22 1 96.25 289 ILE B N 1
ATOM 6582 C CA . ILE B 1 289 ? 9.805 18.062 21.75 1 96.25 289 ILE B CA 1
ATOM 6583 C C . ILE B 1 289 ? 11.039 18.422 22.578 1 96.25 289 ILE B C 1
ATOM 6585 O O . ILE B 1 289 ? 11.922 19.141 22.109 1 96.25 289 ILE B O 1
ATOM 6589 N N . LYS B 1 290 ? 11.07 17.875 23.766 1 97 290 LYS B N 1
ATOM 6590 C CA . LYS B 1 290 ? 12.258 18.094 24.594 1 97 290 LYS B CA 1
ATOM 6591 C C . LYS B 1 290 ? 13.516 17.578 23.906 1 97 290 LYS B C 1
ATOM 6593 O O . LYS B 1 290 ? 14.562 18.234 23.953 1 97 290 LYS B O 1
ATOM 6598 N N . ASN B 1 291 ? 13.375 16.484 23.297 1 97.31 291 ASN B N 1
ATOM 6599 C CA . ASN B 1 291 ? 14.5 15.906 22.578 1 97.31 291 ASN B CA 1
ATOM 6600 C C . ASN B 1 291 ? 14.969 16.812 21.438 1 97.31 291 ASN B C 1
ATOM 6602 O O . ASN B 1 291 ? 16.172 16.938 21.188 1 97.31 291 ASN B O 1
ATOM 6606 N N . ILE B 1 292 ? 14.023 17.406 20.781 1 97.69 292 ILE B N 1
ATOM 6607 C CA . ILE B 1 292 ? 14.352 18.312 19.688 1 97.69 292 ILE B CA 1
ATOM 6608 C C . ILE B 1 292 ? 15.016 19.578 20.234 1 97.69 292 ILE B C 1
ATOM 6610 O O . ILE B 1 292 ? 16.031 20.031 19.703 1 97.69 292 ILE B O 1
ATOM 6614 N N . LEU B 1 293 ? 14.508 20.062 21.344 1 97.75 293 LEU B N 1
ATOM 6615 C CA . LEU B 1 293 ? 15.008 21.312 21.922 1 97.75 293 LEU B CA 1
ATOM 6616 C C . LEU B 1 293 ? 16.344 21.094 22.609 1 97.75 293 LEU B C 1
ATOM 6618 O O . LEU B 1 293 ? 17.062 22.047 22.906 1 97.75 293 LEU B O 1
ATOM 6622 N N . ASN B 1 294 ? 16.656 19.844 22.859 1 97.56 294 ASN B N 1
ATOM 6623 C CA . ASN B 1 294 ? 17.938 19.516 23.469 1 97.56 294 ASN B CA 1
ATOM 6624 C C . ASN B 1 294 ? 18.906 18.922 22.453 1 97.56 294 ASN B C 1
ATOM 6626 O O . ASN B 1 294 ? 20 18.453 22.812 1 97.56 294 ASN B O 1
ATOM 6630 N N . ASP B 1 295 ? 18.5 18.922 21.25 1 97.38 295 ASP B N 1
ATOM 6631 C CA . ASP B 1 295 ? 19.359 18.469 20.172 1 97.38 295 ASP B CA 1
ATOM 6632 C C . ASP B 1 295 ? 20.609 19.344 20.047 1 97.38 295 ASP B C 1
ATOM 6634 O O . ASP B 1 295 ? 20.547 20.547 20.281 1 97.38 295 ASP B O 1
ATOM 6638 N N . GLU B 1 296 ? 21.688 18.797 19.594 1 96.56 296 GLU B N 1
ATOM 6639 C CA . GLU B 1 296 ? 22.938 19.531 19.422 1 96.56 296 GLU B CA 1
ATOM 6640 C C . GLU B 1 296 ? 22.766 20.688 18.422 1 96.56 296 GLU B C 1
ATOM 6642 O O . GLU B 1 296 ? 23.359 21.75 18.594 1 96.56 296 GLU B O 1
ATOM 6647 N N . CYS B 1 297 ? 21.938 20.453 17.469 1 96.25 297 CYS B N 1
ATOM 6648 C CA . CYS B 1 297 ? 21.703 21.469 16.438 1 96.25 297 CYS B CA 1
ATOM 6649 C C . CYS B 1 297 ? 20.938 22.656 17.016 1 96.25 297 CYS B C 1
ATOM 6651 O O . CYS B 1 297 ? 21 23.766 16.469 1 96.25 297 CYS B O 1
ATOM 6653 N N . CYS B 1 298 ? 20.25 22.406 18.031 1 97 298 CYS B N 1
ATOM 6654 C CA . CYS B 1 298 ? 19.484 23.469 18.688 1 97 298 CYS B CA 1
ATOM 6655 C C . CYS B 1 298 ? 20.344 24.203 19.703 1 97 298 CYS B C 1
ATOM 6657 O O . CYS B 1 298 ? 20.312 25.438 19.781 1 97 298 CYS B O 1
ATOM 6659 N N . ILE B 1 299 ? 21.078 23.5 20.453 1 96.25 299 ILE B N 1
ATOM 6660 C CA . ILE B 1 299 ? 21.859 24.047 21.562 1 96.25 299 ILE B CA 1
ATOM 6661 C C . ILE B 1 299 ? 23.047 24.828 21 1 96.25 299 ILE B C 1
ATOM 6663 O O . ILE B 1 299 ? 23.359 25.922 21.469 1 96.25 299 ILE B O 1
ATOM 6667 N N . ASN B 1 300 ? 23.703 24.219 20.031 1 96.19 300 ASN B N 1
ATOM 6668 C CA . ASN B 1 300 ? 24.906 24.812 19.453 1 96.19 300 ASN B CA 1
ATOM 6669 C C . ASN B 1 300 ? 24.625 25.406 18.062 1 96.19 300 ASN B C 1
ATOM 6671 O O . ASN B 1 300 ? 25 24.797 17.062 1 96.19 300 ASN B O 1
ATOM 6675 N N . LEU B 1 301 ? 24.172 26.609 18.062 1 96.62 301 LEU B N 1
ATOM 6676 C CA . LEU B 1 301 ? 23.859 27.266 16.797 1 96.62 301 LEU B CA 1
ATOM 6677 C C . LEU B 1 301 ? 25.125 27.781 16.141 1 96.62 301 LEU B C 1
ATOM 6679 O O . LEU B 1 301 ? 26.078 28.156 16.812 1 96.62 301 LEU B O 1
ATOM 6683 N N . THR B 1 302 ? 25.141 27.688 14.859 1 94.94 302 THR B N 1
ATOM 6684 C CA . THR B 1 302 ? 26.203 28.266 14.047 1 94.94 302 THR B CA 1
ATOM 6685 C C . THR B 1 302 ? 25.625 29.172 12.953 1 94.94 302 THR B C 1
ATOM 6687 O O . THR B 1 302 ? 24.406 29.25 12.797 1 94.94 302 THR B O 1
ATOM 6690 N N . ALA B 1 303 ? 26.5 29.797 12.188 1 92.5 303 ALA B N 1
ATOM 6691 C CA . ALA B 1 303 ? 26.078 30.672 11.102 1 92.5 303 ALA B CA 1
ATOM 6692 C C . ALA B 1 303 ? 25.391 29.875 10 1 92.5 303 ALA B C 1
ATOM 6694 O O . ALA B 1 303 ? 24.609 30.438 9.219 1 92.5 303 ALA B O 1
ATOM 6695 N N . LYS B 1 304 ? 25.578 28.625 10.039 1 92.12 304 LYS B N 1
ATOM 6696 C CA . LYS B 1 304 ? 25.016 27.781 8.992 1 92.12 304 LYS B CA 1
ATOM 6697 C C . LYS B 1 304 ? 23.719 27.125 9.445 1 92.12 304 LYS B C 1
ATOM 6699 O O . LYS B 1 304 ? 23.047 26.438 8.664 1 92.12 304 LYS B O 1
ATOM 6704 N N . SER B 1 305 ? 23.328 27.453 10.656 1 95.38 305 SER B N 1
ATOM 6705 C CA . SER B 1 305 ? 22.125 26.812 11.188 1 95.38 305 SER B CA 1
ATOM 6706 C C . SER B 1 305 ? 20.891 27.25 10.422 1 95.38 305 SER B C 1
ATOM 6708 O O . SER B 1 305 ? 20.766 28.406 10.031 1 95.38 305 SER B O 1
ATOM 6710 N N . SER B 1 306 ? 20.031 26.328 10.227 1 94.75 306 SER B N 1
ATOM 6711 C CA . SER B 1 306 ? 18.797 26.594 9.5 1 94.75 306 SER B CA 1
ATOM 6712 C C . SER B 1 306 ? 17.828 27.422 10.344 1 94.75 306 SER B C 1
ATOM 6714 O O . SER B 1 306 ? 17.953 27.469 11.57 1 94.75 306 SER B O 1
ATOM 6716 N N . PRO B 1 307 ? 16.875 28.094 9.672 1 96.12 307 PRO B N 1
ATOM 6717 C CA . PRO B 1 307 ? 15.852 28.828 10.406 1 96.12 307 PRO B CA 1
ATOM 6718 C C . PRO B 1 307 ? 15.117 27.969 11.422 1 96.12 307 PRO B C 1
ATOM 6720 O O . PRO B 1 307 ? 14.766 28.438 12.508 1 96.12 307 PRO B O 1
ATOM 6723 N N . PHE B 1 308 ? 14.93 26.734 11.117 1 97.19 308 PHE B N 1
ATOM 6724 C CA . PHE B 1 308 ? 14.242 25.828 12.016 1 97.19 308 PHE B CA 1
ATOM 6725 C C . PHE B 1 308 ? 14.953 25.75 13.367 1 97.19 308 PHE B C 1
ATOM 6727 O O . PHE B 1 308 ? 14.32 25.906 14.414 1 97.19 308 PHE B O 1
ATOM 6734 N N . TRP B 1 309 ? 16.172 25.578 13.344 1 98.06 309 TRP B N 1
ATOM 6735 C CA . TRP B 1 309 ? 16.938 25.375 14.57 1 98.06 309 TRP B CA 1
ATOM 6736 C C . TRP B 1 309 ? 17.094 26.703 15.328 1 98.06 309 TRP B C 1
ATOM 6738 O O . TRP B 1 309 ? 17.125 26.719 16.562 1 98.06 309 TRP B O 1
ATOM 6748 N N . ILE B 1 310 ? 17.188 27.75 14.594 1 98.12 310 ILE B N 1
ATOM 6749 C CA . ILE B 1 310 ? 17.281 29.062 15.234 1 98.12 310 ILE B CA 1
ATOM 6750 C C . ILE B 1 310 ? 16 29.375 16 1 98.12 310 ILE B C 1
ATOM 6752 O O . ILE B 1 310 ? 16.047 29.797 17.156 1 98.12 310 ILE B O 1
ATOM 6756 N N . ILE B 1 311 ? 14.883 29.125 15.367 1 98.38 311 ILE B N 1
ATOM 6757 C CA . ILE B 1 311 ? 13.602 29.359 16.031 1 98.38 311 ILE B CA 1
ATOM 6758 C C . ILE B 1 311 ? 13.445 28.375 17.188 1 98.38 311 ILE B C 1
ATOM 6760 O O . ILE B 1 311 ? 12.922 28.734 18.25 1 98.38 311 ILE B O 1
ATOM 6764 N N . ALA B 1 312 ? 13.883 27.156 16.969 1 98.5 312 ALA B N 1
ATOM 6765 C CA . ALA B 1 312 ? 13.805 26.156 18.031 1 98.5 312 ALA B CA 1
ATOM 6766 C C . ALA B 1 312 ? 14.578 26.609 19.266 1 98.5 312 ALA B C 1
ATOM 6768 O O . ALA B 1 312 ? 14.109 26.453 20.391 1 98.5 312 ALA B O 1
ATOM 6769 N N . LYS B 1 313 ? 15.711 27.109 19.047 1 98.5 313 LYS B N 1
ATOM 6770 C CA . LYS B 1 313 ? 16.5 27.641 20.156 1 98.5 313 LYS B CA 1
ATOM 6771 C C . LYS B 1 313 ? 15.773 28.812 20.828 1 98.5 313 LYS B C 1
ATOM 6773 O O . LYS B 1 313 ? 15.797 28.938 22.062 1 98.5 313 LYS B O 1
ATOM 6778 N N . ALA B 1 314 ? 15.211 29.641 20.016 1 98.5 314 ALA B N 1
ATOM 6779 C CA . ALA B 1 314 ? 14.438 30.75 20.562 1 98.5 314 ALA B CA 1
ATOM 6780 C C . ALA B 1 314 ? 13.297 30.234 21.438 1 98.5 314 ALA B C 1
ATOM 6782 O O . ALA B 1 314 ? 13.008 30.812 22.5 1 98.5 314 ALA B O 1
ATOM 6783 N N . VAL B 1 315 ? 12.641 29.219 21.016 1 98.56 315 VAL B N 1
ATOM 6784 C CA . VAL B 1 315 ? 11.562 28.609 21.781 1 98.56 315 VAL B CA 1
ATOM 6785 C C . VAL B 1 315 ? 12.117 28.031 23.078 1 98.56 315 VAL B C 1
ATOM 6787 O O . VAL B 1 315 ? 11.492 28.156 24.141 1 98.56 315 VAL B O 1
ATOM 6790 N N . ARG B 1 316 ? 13.219 27.359 22.984 1 98.19 316 ARG B N 1
ATOM 6791 C CA . ARG B 1 316 ? 13.875 26.828 24.172 1 98.19 316 ARG B CA 1
ATOM 6792 C C . ARG B 1 316 ? 14.164 27.953 25.172 1 98.19 316 ARG B C 1
ATOM 6794 O O . ARG B 1 316 ? 13.883 27.797 26.359 1 98.19 316 ARG B O 1
ATOM 6801 N N . ASP B 1 317 ? 14.727 28.984 24.703 1 97.94 317 ASP B N 1
ATOM 6802 C CA . ASP B 1 317 ? 15.008 30.141 25.547 1 97.94 317 ASP B CA 1
ATOM 6803 C C . ASP B 1 317 ? 13.719 30.688 26.156 1 97.94 317 ASP B C 1
ATOM 6805 O O . ASP B 1 317 ? 13.703 31.094 27.328 1 97.94 317 ASP B O 1
ATOM 6809 N N . PHE B 1 318 ? 12.719 30.766 25.375 1 98.38 318 PHE B N 1
ATOM 6810 C CA . PHE B 1 318 ? 11.422 31.219 25.844 1 98.38 318 PHE B CA 1
ATOM 6811 C C . PHE B 1 318 ? 10.93 30.359 27 1 98.38 318 PHE B C 1
ATOM 6813 O O . PHE B 1 318 ? 10.453 30.875 28.016 1 98.38 318 PHE B O 1
ATOM 6820 N N . ILE B 1 319 ? 11 29.078 26.875 1 97.75 319 ILE B N 1
ATOM 6821 C CA . ILE B 1 319 ? 10.539 28.141 27.875 1 97.75 319 ILE B CA 1
ATOM 6822 C C . ILE B 1 319 ? 11.281 28.375 29.188 1 97.75 319 ILE B C 1
ATOM 6824 O O . ILE B 1 319 ? 10.68 28.344 30.266 1 97.75 319 ILE B O 1
ATOM 6828 N N . ASP B 1 320 ? 12.539 28.672 29.078 1 96.5 320 ASP B N 1
ATOM 6829 C CA . ASP B 1 320 ? 13.383 28.844 30.266 1 96.5 320 ASP B CA 1
ATOM 6830 C C . ASP B 1 320 ? 13.172 30.219 30.891 1 96.5 320 ASP B C 1
ATOM 6832 O O . ASP B 1 320 ? 13.57 30.453 32.031 1 96.5 320 ASP B O 1
ATOM 6836 N N . ASN B 1 321 ? 12.461 31.109 30.25 1 96.62 321 ASN B N 1
ATOM 6837 C CA . ASN B 1 321 ? 12.297 32.469 30.719 1 96.62 321 ASN B CA 1
ATOM 6838 C C . ASN B 1 321 ? 10.828 32.875 30.766 1 96.62 321 ASN B C 1
ATOM 6840 O O . ASN B 1 321 ? 10.109 32.531 31.703 1 96.62 321 ASN B O 1
ATOM 6844 N N . GLU B 1 322 ? 10.352 33.5 29.641 1 95 322 GLU B N 1
ATOM 6845 C CA . GLU B 1 322 ? 9.008 34.062 29.625 1 95 322 GLU B CA 1
ATOM 6846 C C . GLU B 1 322 ? 7.953 32.969 29.781 1 95 322 GLU B C 1
ATOM 6848 O O . GLU B 1 322 ? 6.879 33.188 30.328 1 95 322 GLU B O 1
ATOM 6853 N N . GLY B 1 323 ? 8.281 31.781 29.297 1 94.38 323 GLY B N 1
ATOM 6854 C CA . GLY B 1 323 ? 7.309 30.703 29.25 1 94.38 323 GLY B CA 1
ATOM 6855 C C . GLY B 1 323 ? 7.188 29.938 30.562 1 94.38 323 GLY B C 1
ATOM 6856 O O . GLY B 1 323 ? 6.227 29.203 30.766 1 94.38 323 GLY B O 1
ATOM 6857 N N . CYS B 1 324 ? 8.117 30.109 31.406 1 93.06 324 CYS B N 1
ATOM 6858 C CA . CYS B 1 324 ? 8.109 29.484 32.719 1 93.06 324 CYS B CA 1
ATOM 6859 C C . CYS B 1 324 ? 7.938 27.984 32.625 1 93.06 324 CYS B C 1
ATOM 6861 O O . CYS B 1 324 ? 7.098 27.391 33.312 1 93.06 324 CYS B O 1
ATOM 6863 N N . GLY B 1 325 ? 8.57 27.406 31.672 1 93.81 325 GLY B N 1
ATOM 6864 C CA . GLY B 1 325 ? 8.578 25.969 31.547 1 93.81 325 GLY B CA 1
ATOM 6865 C C . GLY B 1 325 ? 7.551 25.438 30.562 1 93.81 325 GLY B C 1
ATOM 6866 O O . GLY B 1 325 ? 7.461 24.234 30.344 1 93.81 325 GLY B O 1
ATOM 6867 N N . SER B 1 326 ? 6.793 26.312 29.953 1 95.56 326 SER B N 1
ATOM 6868 C CA . SER B 1 326 ? 5.754 25.875 29.031 1 95.56 326 SER B CA 1
ATOM 6869 C C . SER B 1 326 ? 6.055 26.328 27.609 1 95.56 326 SER B C 1
ATOM 6871 O O . SER B 1 326 ? 6.758 27.328 27.406 1 95.56 326 SER B O 1
ATOM 6873 N N . LEU B 1 327 ? 5.551 25.625 26.641 1 96.88 327 LEU B N 1
ATOM 6874 C CA . LEU B 1 327 ? 5.637 26 25.234 1 96.88 327 LEU B CA 1
ATOM 6875 C C . LEU B 1 327 ? 4.754 27.219 24.953 1 96.88 327 LEU B C 1
ATOM 6877 O O . LEU B 1 327 ? 3.846 27.531 25.719 1 96.88 327 LEU B O 1
ATOM 6881 N N . PRO B 1 328 ? 5.125 27.922 23.844 1 97.19 328 PRO B N 1
ATOM 6882 C CA . PRO B 1 328 ? 4.18 28.984 23.469 1 97.19 328 PRO B CA 1
ATOM 6883 C C . PRO B 1 328 ? 2.775 28.438 23.203 1 97.19 328 PRO B C 1
ATOM 6885 O O . PRO B 1 328 ? 2.617 27.328 22.688 1 97.19 328 PRO B O 1
ATOM 6888 N N . LEU B 1 329 ? 1.825 29.25 23.594 1 95.62 329 LEU B N 1
ATOM 6889 C CA . LEU B 1 329 ? 0.429 28.859 23.469 1 95.62 329 LEU B CA 1
ATOM 6890 C C . LEU B 1 329 ? -0.002 28.844 22 1 95.62 329 LEU B C 1
ATOM 6892 O O . LEU B 1 329 ? 0.382 29.734 21.234 1 95.62 329 LEU B O 1
ATOM 6896 N N . LYS B 1 330 ? -0.822 27.875 21.625 1 90.94 330 LYS B N 1
ATOM 6897 C CA . LYS B 1 330 ? -1.354 27.781 20.281 1 90.94 330 LYS B CA 1
ATOM 6898 C C . LYS B 1 330 ? -2.375 28.875 20 1 90.94 330 LYS B C 1
ATOM 6900 O O . LYS B 1 330 ? -2.416 29.438 18.906 1 90.94 330 LYS B O 1
ATOM 6905 N N . GLY B 1 331 ? -3.189 29.156 20.938 1 91.12 331 GLY B N 1
ATOM 6906 C CA . GLY B 1 331 ? -4.09 30.281 20.859 1 91.12 331 GLY B CA 1
ATOM 6907 C C . GLY B 1 331 ? -5.461 29.938 20.328 1 91.12 331 GLY B C 1
ATOM 6908 O O . GLY B 1 331 ? -6.344 30.797 20.234 1 91.12 331 GLY B O 1
ATOM 6909 N N . THR B 1 332 ? -5.703 28.656 19.953 1 88.44 332 THR B N 1
ATOM 6910 C CA . THR B 1 332 ? -6.992 28.266 19.406 1 88.44 332 THR B CA 1
ATOM 6911 C C . THR B 1 332 ? -7.805 27.484 20.438 1 88.44 332 THR B C 1
ATOM 6913 O O . THR B 1 332 ? -7.242 26.781 21.281 1 88.44 332 THR B O 1
ATOM 6916 N N . LEU B 1 333 ? -9.164 27.734 20.406 1 89.31 333 LEU B N 1
ATOM 6917 C CA . LEU B 1 333 ? -10.094 27.016 21.266 1 89.31 333 LEU B CA 1
ATOM 6918 C C . LEU B 1 333 ? -10.977 26.078 20.453 1 89.31 333 LEU B C 1
ATOM 6920 O O . LEU B 1 333 ? -11.336 26.375 19.312 1 89.31 333 LEU B O 1
ATOM 6924 N N . PRO B 1 334 ? -11.227 24.969 21.031 1 84.06 334 PRO B N 1
ATOM 6925 C CA . PRO B 1 334 ? -12.188 24.094 20.344 1 84.06 334 PRO B CA 1
ATOM 6926 C C . PRO B 1 334 ? -13.602 24.672 20.344 1 84.06 334 PRO B C 1
ATOM 6928 O O . PRO B 1 334 ? -13.914 25.562 21.125 1 84.06 334 PRO B O 1
ATOM 6931 N N . ASP B 1 335 ? -14.406 24.172 19.453 1 78.25 335 ASP B N 1
ATOM 6932 C CA . ASP B 1 335 ? -15.812 24.562 19.438 1 78.25 335 ASP B CA 1
ATOM 6933 C C . ASP B 1 335 ? -16.531 24.062 20.703 1 78.25 335 ASP B C 1
ATOM 6935 O O . ASP B 1 335 ? -16.266 22.969 21.188 1 78.25 335 ASP B O 1
ATOM 6939 N N . MET B 1 336 ? -17.328 24.938 21.188 1 85.5 336 MET B N 1
ATOM 6940 C CA . MET B 1 336 ? -18.047 24.562 22.406 1 85.5 336 MET B CA 1
ATOM 6941 C C . MET B 1 336 ? -19.375 25.281 22.5 1 85.5 336 MET B C 1
ATOM 6943 O O . MET B 1 336 ? -19.578 26.328 21.859 1 85.5 336 MET B O 1
ATOM 6947 N N . THR B 1 337 ? -20.25 24.656 23.203 1 86.12 337 THR B N 1
ATOM 6948 C CA . THR B 1 337 ? -21.562 25.25 23.453 1 86.12 337 THR B CA 1
ATOM 6949 C C . THR B 1 337 ? -21.453 26.359 24.5 1 86.12 337 THR B C 1
ATOM 6951 O O . THR B 1 337 ? -21.188 26.094 25.672 1 86.12 337 THR B O 1
ATOM 6954 N N . ALA B 1 338 ? -21.641 27.625 24.062 1 90 338 ALA B N 1
ATOM 6955 C CA . ALA B 1 338 ? -21.562 28.781 24.938 1 90 338 ALA B CA 1
ATOM 6956 C C . ALA B 1 338 ? -22.203 30.016 24.281 1 90 338 ALA B C 1
ATOM 6958 O O . ALA B 1 338 ? -22.484 30 23.094 1 90 338 ALA B O 1
ATOM 6959 N N . ASP B 1 339 ? -22.5 30.969 25.172 1 91.69 339 ASP B N 1
ATOM 6960 C CA . ASP B 1 339 ? -22.891 32.281 24.656 1 91.69 339 ASP B CA 1
ATOM 6961 C C . ASP B 1 339 ? -21.781 32.875 23.812 1 91.69 339 ASP B C 1
ATOM 6963 O O . ASP B 1 339 ? -20.609 32.781 24.141 1 91.69 339 ASP B O 1
ATOM 6967 N N . THR B 1 340 ? -22.188 33.531 22.734 1 91.5 340 THR B N 1
ATOM 6968 C CA . THR B 1 340 ? -21.234 34.094 21.766 1 91.5 340 THR B CA 1
ATOM 6969 C C . THR B 1 340 ? -20.281 35.062 22.453 1 91.5 340 THR B C 1
ATOM 6971 O O . THR B 1 340 ? -19.078 35.031 22.203 1 91.5 340 THR B O 1
ATOM 6974 N N . GLU B 1 341 ? -20.828 35.812 23.281 1 93.06 341 GLU B N 1
ATOM 6975 C CA . GLU B 1 341 ? -20 36.812 23.922 1 93.06 341 GLU B CA 1
ATOM 6976 C C . GLU B 1 341 ? -18.969 36.156 24.844 1 93.06 341 GLU B C 1
ATOM 6978 O O . GLU B 1 341 ? -17.812 36.562 24.875 1 93.06 341 GLU B O 1
ATOM 6983 N N . LYS B 1 342 ? -19.406 35.25 25.609 1 94 342 LYS B N 1
ATOM 6984 C CA . LYS B 1 342 ? -18.516 34.562 26.531 1 94 342 LYS B CA 1
ATOM 6985 C C . LYS B 1 342 ? -17.438 33.781 25.781 1 94 342 LYS B C 1
ATOM 6987 O O . LYS B 1 342 ? -16.281 33.75 26.188 1 94 342 LYS B O 1
ATOM 6992 N N . TYR B 1 343 ? -17.875 33.188 24.766 1 94.12 343 TYR B N 1
ATOM 6993 C CA . TYR B 1 343 ? -16.922 32.438 23.953 1 94.12 343 TYR B CA 1
ATOM 6994 C C . TYR B 1 343 ? -15.867 33.344 23.344 1 94.12 343 TYR B C 1
ATOM 6996 O O . TYR B 1 343 ? -14.672 33.031 23.359 1 94.12 343 TYR B O 1
ATOM 7004 N N . ILE B 1 344 ? -16.281 34.406 22.766 1 94.44 344 ILE B N 1
ATOM 7005 C CA . ILE B 1 344 ? -15.383 35.344 22.094 1 94.44 344 ILE B CA 1
ATOM 7006 C C . ILE B 1 344 ? -14.398 35.938 23.094 1 94.44 344 ILE B C 1
ATOM 7008 O O . ILE B 1 344 ? -13.219 36.125 22.781 1 94.44 344 ILE B O 1
ATOM 7012 N N . THR B 1 345 ? -14.922 36.219 24.25 1 95.12 345 THR B N 1
ATOM 7013 C CA . THR B 1 345 ? -14.055 36.719 25.297 1 95.12 345 THR B CA 1
ATOM 7014 C C . THR B 1 345 ? -12.938 35.75 25.625 1 95.12 345 THR B C 1
ATOM 7016 O O . THR B 1 345 ? -11.773 36.125 25.719 1 95.12 345 THR B O 1
ATOM 7019 N N . LEU B 1 346 ? -13.32 34.562 25.812 1 95.56 346 LEU B N 1
ATOM 7020 C CA . LEU B 1 346 ? -12.344 33.531 26.109 1 95.56 346 LEU B CA 1
ATOM 7021 C C . LEU B 1 346 ? -11.367 33.344 24.953 1 95.56 346 LEU B C 1
ATOM 7023 O O . LEU B 1 346 ? -10.164 33.188 25.156 1 95.56 346 LEU B O 1
ATOM 7027 N N . GLN B 1 347 ? -11.852 33.344 23.766 1 95.25 347 GLN B N 1
ATOM 7028 C CA . GLN B 1 347 ? -11.039 33.219 22.562 1 95.25 347 GLN B CA 1
ATOM 7029 C C . GLN B 1 347 ? -10 34.344 22.484 1 95.25 347 GLN B C 1
ATOM 7031 O O . GLN B 1 347 ? -8.844 34.094 22.125 1 95.25 347 GLN B O 1
ATOM 7036 N N . GLN B 1 348 ? -10.43 35.5 22.844 1 96 348 GLN B N 1
ATOM 7037 C CA . GLN B 1 348 ? -9.531 36.656 22.797 1 96 348 GLN B CA 1
ATOM 7038 C C . GLN B 1 348 ? -8.43 36.531 23.828 1 96 348 GLN B C 1
ATOM 7040 O O . GLN B 1 348 ? -7.293 36.938 23.594 1 96 348 GLN B O 1
ATOM 7045 N N . ILE B 1 349 ? -8.797 36.031 24.938 1 97 349 ILE B N 1
ATOM 7046 C CA . ILE B 1 349 ? -7.816 35.844 26 1 97 349 ILE B CA 1
ATOM 7047 C C . ILE B 1 349 ? -6.719 34.875 25.531 1 97 349 ILE B C 1
ATOM 7049 O O . ILE B 1 349 ? -5.531 35.188 25.672 1 97 349 ILE B O 1
ATOM 7053 N N . TYR B 1 350 ? -7.082 33.812 24.969 1 96.88 350 TYR B N 1
ATOM 7054 C CA . TYR B 1 350 ? -6.117 32.844 24.469 1 96.88 350 TYR B CA 1
ATOM 7055 C C . TYR B 1 350 ? -5.32 33.406 23.297 1 96.88 350 TYR B C 1
ATOM 7057 O O . TYR B 1 350 ? -4.105 33.188 23.219 1 96.88 350 TYR B O 1
ATOM 7065 N N . TYR B 1 351 ? -5.992 34.094 22.438 1 96.38 351 TYR B N 1
ATOM 7066 C CA . TYR B 1 351 ? -5.352 34.688 21.281 1 96.38 351 TYR B CA 1
ATOM 7067 C C . TYR B 1 351 ? -4.297 35.688 21.688 1 96.38 351 TYR B C 1
ATOM 7069 O O . TYR B 1 351 ? -3.189 35.719 21.141 1 96.38 351 TYR B O 1
ATOM 7077 N N . LYS B 1 352 ? -4.699 36.531 22.578 1 96.81 352 LYS B N 1
ATOM 7078 C CA . LYS B 1 352 ? -3.791 37.594 23.031 1 96.81 352 LYS B CA 1
ATOM 7079 C C . LYS B 1 352 ? -2.553 36.969 23.688 1 96.81 352 LYS B C 1
ATOM 7081 O O . LYS B 1 352 ? -1.438 37.469 23.5 1 96.81 352 LYS B O 1
ATOM 7086 N N . GLN B 1 353 ? -2.758 35.969 24.5 1 96.94 353 GLN B N 1
ATOM 7087 C CA . GLN B 1 353 ? -1.613 35.344 25.141 1 96.94 353 GLN B CA 1
ATOM 7088 C C . GLN B 1 353 ? -0.716 34.656 24.109 1 96.94 353 GLN B C 1
ATOM 7090 O O . GLN B 1 353 ? 0.511 34.719 24.203 1 96.94 353 GLN B O 1
ATOM 7095 N N . ALA B 1 354 ? -1.276 33.969 23.172 1 97.31 354 ALA B N 1
ATOM 7096 C CA . ALA B 1 354 ? -0.509 33.344 22.109 1 97.31 354 ALA B CA 1
ATOM 7097 C C . ALA B 1 354 ? 0.316 34.375 21.328 1 97.31 354 ALA B C 1
ATOM 7099 O O . ALA B 1 354 ? 1.467 34.094 20.969 1 97.31 354 ALA B O 1
ATOM 7100 N N . SER B 1 355 ? -0.312 35.469 21.062 1 97.5 355 SER B N 1
ATOM 7101 C CA . SER B 1 355 ? 0.383 36.562 20.359 1 97.5 355 SER B CA 1
ATOM 7102 C C . SER B 1 355 ? 1.553 37.094 21.172 1 97.5 355 SER B C 1
ATOM 7104 O O . SER B 1 355 ? 2.617 37.375 20.625 1 97.5 355 SER B O 1
ATOM 7106 N N . ALA B 1 356 ? 1.277 37.219 22.406 1 97.69 356 ALA B N 1
ATOM 7107 C CA . ALA B 1 356 ? 2.334 37.688 23.312 1 97.69 356 ALA B CA 1
ATOM 7108 C C . ALA B 1 356 ? 3.492 36.688 23.359 1 97.69 356 ALA B C 1
ATOM 7110 O O . ALA B 1 356 ? 4.66 37.094 23.359 1 97.69 356 ALA B O 1
ATOM 7111 N N . ASP B 1 357 ? 3.174 35.469 23.484 1 98.12 357 ASP B N 1
ATOM 7112 C CA . ASP B 1 357 ? 4.199 34.438 23.484 1 98.12 357 ASP B CA 1
ATOM 7113 C C . ASP B 1 357 ? 5.008 34.438 22.188 1 98.12 357 ASP B C 1
ATOM 7115 O O . ASP B 1 357 ? 6.234 34.344 22.219 1 98.12 357 ASP B O 1
ATOM 7119 N N . ALA B 1 358 ? 4.344 34.531 21.078 1 98.31 358 ALA B N 1
ATOM 7120 C CA . ALA B 1 358 ? 5.004 34.562 19.766 1 98.31 358 ALA B CA 1
ATOM 7121 C C . ALA B 1 358 ? 5.918 35.781 19.641 1 98.31 358 ALA B C 1
ATOM 7123 O O . ALA B 1 358 ? 6.996 35.688 19.047 1 98.31 358 ALA B O 1
ATOM 7124 N N . GLU B 1 359 ? 5.422 36.844 20.172 1 98.19 359 GLU B N 1
ATOM 7125 C CA . GLU B 1 359 ? 6.242 38.062 20.141 1 98.19 359 GLU B CA 1
ATOM 7126 C C . GLU B 1 359 ? 7.516 37.875 20.969 1 98.19 359 GLU B C 1
ATOM 7128 O O . GLU B 1 359 ? 8.578 38.375 20.594 1 98.19 359 GLU B O 1
ATOM 7133 N N . ALA B 1 360 ? 7.359 37.281 22.094 1 98.31 360 ALA B N 1
ATOM 7134 C CA . ALA B 1 360 ? 8.523 37 22.922 1 98.31 360 ALA B CA 1
ATOM 7135 C C . ALA B 1 360 ? 9.523 36.094 22.188 1 98.31 360 ALA B C 1
ATOM 7137 O O . ALA B 1 360 ? 10.734 36.344 22.234 1 98.31 360 ALA B O 1
ATOM 7138 N N . VAL B 1 361 ? 9.047 35.094 21.562 1 98.56 361 VAL B N 1
ATOM 7139 C CA . VAL B 1 361 ? 9.906 34.188 20.812 1 98.56 361 VAL B CA 1
ATOM 7140 C C . VAL B 1 361 ? 10.555 34.938 19.641 1 98.56 361 VAL B C 1
ATOM 7142 O O . VAL B 1 361 ? 11.711 34.688 19.312 1 98.56 361 VAL B O 1
ATOM 7145 N N . TRP B 1 362 ? 9.766 35.812 19.016 1 98.31 362 TRP B N 1
ATOM 7146 C CA . TRP B 1 362 ? 10.273 36.625 17.922 1 98.31 362 TRP B CA 1
ATOM 7147 C C . TRP B 1 362 ? 11.445 37.469 18.375 1 98.31 362 TRP B C 1
ATOM 7149 O O . TRP B 1 362 ? 12.469 37.562 17.688 1 98.31 362 TRP B O 1
ATOM 7159 N N . ARG B 1 363 ? 11.328 38.094 19.5 1 97.94 363 ARG B N 1
ATOM 7160 C CA . ARG B 1 363 ? 12.398 38.906 20.047 1 97.94 363 ARG B CA 1
ATOM 7161 C C . ARG B 1 363 ? 13.648 38.062 20.312 1 97.94 363 ARG B C 1
ATOM 7163 O O . ARG B 1 363 ? 14.766 38.5 20.016 1 97.94 363 ARG B O 1
ATOM 7170 N N . ARG B 1 364 ? 13.398 36.969 20.812 1 98.12 364 ARG B N 1
ATOM 7171 C CA . ARG B 1 364 ? 14.516 36.094 21.062 1 98.12 364 ARG B CA 1
ATOM 7172 C C . ARG B 1 364 ? 15.164 35.625 19.766 1 98.12 364 ARG B C 1
ATOM 7174 O O . ARG B 1 364 ? 16.391 35.469 19.688 1 98.12 364 ARG B O 1
ATOM 7181 N N . THR B 1 365 ? 14.414 35.344 18.734 1 98.38 365 THR B N 1
ATOM 7182 C CA . THR B 1 365 ? 14.922 34.969 17.422 1 98.38 365 THR B CA 1
ATOM 7183 C C . THR B 1 365 ? 15.812 36.062 16.844 1 98.38 365 THR B C 1
ATOM 7185 O O . THR B 1 365 ? 16.891 35.781 16.328 1 98.38 365 THR B O 1
ATOM 7188 N N . LEU B 1 366 ? 15.344 37.281 17.031 1 97.88 366 LEU B N 1
ATOM 7189 C CA . LEU B 1 366 ? 16.109 38.438 16.531 1 97.88 366 LEU B CA 1
ATOM 7190 C C . LEU B 1 366 ? 17.453 38.531 17.266 1 97.88 366 LEU B C 1
ATOM 7192 O O . LEU B 1 366 ? 18.469 38.844 16.656 1 97.88 366 LEU B O 1
ATOM 7196 N N . GLN B 1 367 ? 17.406 38.281 18.531 1 97.5 367 GLN B N 1
ATOM 7197 C CA . GLN B 1 367 ? 18.641 38.312 19.312 1 97.5 367 GLN B CA 1
ATOM 7198 C C . GLN B 1 367 ? 19.609 37.219 18.844 1 97.5 367 GLN B C 1
ATOM 7200 O O . GLN B 1 367 ? 20.812 37.5 18.734 1 97.5 367 GLN B O 1
ATOM 7205 N N . LEU B 1 368 ? 19.141 36.094 18.594 1 97.69 368 LEU B N 1
ATOM 7206 C CA . LEU B 1 368 ? 19.969 35 18.141 1 97.69 368 LEU B CA 1
ATOM 7207 C C . LEU B 1 368 ? 20.547 35.281 16.75 1 97.69 368 LEU B C 1
ATOM 7209 O O . LEU B 1 368 ? 21.719 34.969 16.484 1 97.69 368 LEU B O 1
ATOM 7213 N N . LEU B 1 369 ? 19.734 35.844 15.898 1 97.56 369 LEU B N 1
ATOM 7214 C CA . LEU B 1 369 ? 20.203 36.188 14.562 1 97.56 369 LEU B CA 1
ATOM 7215 C C . LEU B 1 369 ? 21.359 37.188 14.648 1 97.56 369 LEU B C 1
ATOM 7217 O O . LEU B 1 369 ? 22.359 37.062 13.922 1 97.56 369 LEU B O 1
ATOM 7221 N N . ARG B 1 370 ? 21.234 38.125 15.547 1 96.75 370 ARG B N 1
ATOM 7222 C CA . ARG B 1 370 ? 22.297 39.094 15.758 1 96.75 370 ARG B CA 1
ATOM 7223 C C . ARG B 1 370 ? 23.562 38.438 16.266 1 96.75 370 ARG B C 1
ATOM 7225 O O . ARG B 1 370 ? 24.672 38.75 15.805 1 96.75 370 ARG B O 1
ATOM 7232 N N . GLN B 1 371 ? 23.406 37.562 17.141 1 96.62 371 GLN B N 1
ATOM 7233 C CA . GLN B 1 371 ? 24.547 36.875 17.703 1 96.62 371 GLN B CA 1
ATOM 7234 C C . GLN B 1 371 ? 25.25 36 16.656 1 96.62 371 GLN B C 1
ATOM 7236 O O . GLN B 1 371 ? 26.469 35.812 16.703 1 96.62 371 GLN B O 1
ATOM 7241 N N . LEU B 1 372 ? 24.516 35.531 15.672 1 96.56 372 LEU B N 1
ATOM 7242 C CA . LEU B 1 372 ? 25.031 34.656 14.641 1 96.56 372 LEU B CA 1
ATOM 7243 C C . LEU B 1 372 ? 25.547 35.438 13.453 1 96.56 372 LEU B C 1
ATOM 7245 O O . LEU B 1 372 ? 26.141 34.875 12.531 1 96.56 372 LEU B O 1
ATOM 7249 N N . GLY B 1 373 ? 25.328 36.781 13.422 1 95.06 373 GLY B N 1
ATOM 7250 C CA . GLY B 1 373 ? 25.75 37.625 12.32 1 95.06 373 GLY B CA 1
ATOM 7251 C C . GLY B 1 373 ? 24.875 37.469 11.094 1 95.06 373 GLY B C 1
ATOM 7252 O O . GLY B 1 373 ? 25.328 37.688 9.969 1 95.06 373 GLY B O 1
ATOM 7253 N N . LYS B 1 374 ? 23.594 37.062 11.297 1 95.06 374 LYS B N 1
ATOM 7254 C CA . LYS B 1 374 ? 22.656 36.906 10.195 1 95.06 374 LYS B CA 1
ATOM 7255 C C . LYS B 1 374 ? 21.734 38.125 10.078 1 95.06 374 LYS B C 1
ATOM 7257 O O . LYS B 1 374 ? 21.547 38.875 11.055 1 95.06 374 LYS B O 1
ATOM 7262 N N . SER B 1 375 ? 21.312 38.312 8.938 1 94.69 375 SER B N 1
ATOM 7263 C CA . SER B 1 375 ? 20.375 39.406 8.719 1 94.69 375 SER B CA 1
ATOM 7264 C C . SER B 1 375 ? 19.062 39.188 9.445 1 94.69 375 SER B C 1
ATOM 7266 O O . SER B 1 375 ? 18.594 38.031 9.539 1 94.69 375 SER B O 1
ATOM 7268 N N . SER B 1 376 ? 18.469 40.188 9.906 1 91 376 SER B N 1
ATOM 7269 C CA . SER B 1 376 ? 17.188 40.125 10.609 1 91 376 SER B CA 1
ATOM 7270 C C . SER B 1 376 ? 16.078 39.656 9.672 1 91 376 SER B C 1
ATOM 7272 O O . SER B 1 376 ? 15.031 39.188 10.125 1 91 376 SER B O 1
ATOM 7274 N N . ASP B 1 377 ? 16.391 39.781 8.391 1 92.81 377 ASP B N 1
ATOM 7275 C CA . ASP B 1 377 ? 15.359 39.469 7.406 1 92.81 377 ASP B CA 1
ATOM 7276 C C . ASP B 1 377 ? 15.438 38 7.004 1 92.81 377 ASP B C 1
ATOM 7278 O O . ASP B 1 377 ? 14.578 37.5 6.266 1 92.81 377 ASP B O 1
ATOM 7282 N N . SER B 1 378 ? 16.375 37.312 7.609 1 93.69 378 SER B N 1
ATOM 7283 C CA . SER B 1 378 ? 16.562 35.938 7.238 1 93.69 378 SER B CA 1
ATOM 7284 C C . SER B 1 378 ? 15.398 35.062 7.723 1 93.69 378 SER B C 1
ATOM 7286 O O . SER B 1 378 ? 15.125 34 7.156 1 93.69 378 SER B O 1
ATOM 7288 N N . ILE B 1 379 ? 14.789 35.469 8.812 1 96.5 379 ILE B N 1
ATOM 7289 C CA . ILE B 1 379 ? 13.609 34.781 9.352 1 96.5 379 ILE B CA 1
ATOM 7290 C C . ILE B 1 379 ? 12.477 35.781 9.531 1 96.5 379 ILE B C 1
ATOM 7292 O O . ILE B 1 379 ? 12.672 36.875 10.125 1 96.5 379 ILE B O 1
ATOM 7296 N N . SER B 1 380 ? 11.383 35.5 9.016 1 95.75 380 SER B N 1
ATOM 7297 C CA . SER B 1 380 ? 10.25 36.406 9.109 1 95.75 380 SER B CA 1
ATOM 7298 C C . SER B 1 380 ? 9.469 36.188 10.398 1 95.75 380 SER B C 1
ATOM 7300 O O . SER B 1 380 ? 9.508 35.125 10.984 1 95.75 380 SER B O 1
ATOM 7302 N N . GLU B 1 381 ? 8.773 37.219 10.773 1 96.44 381 GLU B N 1
ATOM 7303 C CA . GLU B 1 381 ? 7.898 37.125 11.938 1 96.44 381 GLU B CA 1
ATOM 7304 C C . GLU B 1 381 ? 6.805 36.062 11.719 1 96.44 381 GLU B C 1
ATOM 7306 O O . GLU B 1 381 ? 6.41 35.375 12.656 1 96.44 381 GLU B O 1
ATOM 7311 N N . LYS B 1 382 ? 6.371 36.031 10.492 1 94.75 382 LYS B N 1
ATOM 7312 C CA . LYS B 1 382 ? 5.328 35.062 10.141 1 94.75 382 LYS B CA 1
ATOM 7313 C C . LYS B 1 382 ? 5.797 33.625 10.359 1 94.75 382 LYS B C 1
ATOM 7315 O O . LYS B 1 382 ? 5.031 32.781 10.828 1 94.75 382 LYS B O 1
ATOM 7320 N N . ASP B 1 383 ? 7.035 33.375 10.078 1 94.81 383 ASP B N 1
ATOM 7321 C CA . ASP B 1 383 ? 7.598 32.062 10.258 1 94.81 383 ASP B CA 1
ATOM 7322 C C . ASP B 1 383 ? 7.664 31.688 11.742 1 94.81 383 ASP B C 1
ATOM 7324 O O . ASP B 1 383 ? 7.402 30.547 12.117 1 94.81 383 ASP B O 1
ATOM 7328 N N . VAL B 1 384 ? 7.988 32.625 12.539 1 97.69 384 VAL B N 1
ATOM 7329 C CA . VAL B 1 384 ? 8.094 32.406 13.977 1 97.69 384 VAL B CA 1
ATOM 7330 C C . VAL B 1 384 ? 6.711 32.156 14.57 1 97.69 384 VAL B C 1
ATOM 7332 O O . VAL B 1 384 ? 6.535 31.266 15.414 1 97.69 384 VAL B O 1
ATOM 7335 N N . LYS B 1 385 ? 5.762 32.938 14.109 1 96.62 385 LYS B N 1
ATOM 7336 C CA . LYS B 1 385 ? 4.391 32.75 14.57 1 96.62 385 LYS B CA 1
ATOM 7337 C C . LYS B 1 385 ? 3.875 31.359 14.211 1 96.62 385 LYS B C 1
ATOM 7339 O O . LYS B 1 385 ? 3.213 30.719 15.023 1 96.62 385 LYS B O 1
ATOM 7344 N N . LEU B 1 386 ? 4.223 31 13.047 1 93.88 386 LEU B N 1
ATOM 7345 C CA . LEU B 1 386 ? 3.824 29.672 12.594 1 93.88 386 LEU B CA 1
ATOM 7346 C C . LEU B 1 386 ? 4.48 28.578 13.438 1 93.88 386 LEU B C 1
ATOM 7348 O O . LEU B 1 386 ? 3.828 27.609 13.82 1 93.88 386 LEU B O 1
ATOM 7352 N N . PHE B 1 387 ? 5.691 28.75 13.703 1 96.88 387 PHE B N 1
ATOM 7353 C CA . PHE B 1 387 ? 6.434 27.797 14.516 1 96.88 387 PHE B CA 1
ATOM 7354 C C . PHE B 1 387 ? 5.82 27.672 15.906 1 96.88 387 PHE B C 1
ATOM 7356 O O . PHE B 1 387 ? 5.676 26.578 16.438 1 96.88 387 PHE B O 1
ATOM 7363 N N . CYS B 1 388 ? 5.453 28.797 16.453 1 97.06 388 CYS B N 1
ATOM 7364 C CA . CYS B 1 388 ? 4.859 28.812 17.797 1 97.06 388 CYS B CA 1
ATOM 7365 C C . CYS B 1 388 ? 3.508 28.109 17.797 1 97.06 388 CYS B C 1
ATOM 7367 O O . CYS B 1 388 ? 3.176 27.406 18.75 1 97.06 388 CYS B O 1
ATOM 7369 N N . LYS B 1 389 ? 2.805 28.312 16.766 1 92.94 389 LYS B N 1
ATOM 7370 C CA . LYS B 1 389 ? 1.489 27.703 16.641 1 92.94 389 LYS B CA 1
ATOM 7371 C C . LYS B 1 389 ? 1.598 26.172 16.625 1 92.94 389 LYS B C 1
ATOM 7373 O O . LYS B 1 389 ? 0.725 25.484 17.156 1 92.94 389 LYS B O 1
ATOM 7378 N N . TYR B 1 390 ? 2.707 25.703 16.062 1 92.69 390 TYR B N 1
ATOM 7379 C CA . TYR B 1 390 ? 2.855 24.25 15.898 1 92.69 390 TYR B CA 1
ATOM 7380 C C . TYR B 1 390 ? 3.979 23.719 16.781 1 92.69 390 TYR B C 1
ATOM 7382 O O . TYR B 1 390 ? 4.508 22.641 16.531 1 92.69 390 TYR B O 1
ATOM 7390 N N . ALA B 1 391 ? 4.297 24.422 17.766 1 94.88 391 ALA B N 1
ATOM 7391 C CA . ALA B 1 391 ? 5.461 24.094 18.594 1 94.88 391 ALA B CA 1
ATOM 7392 C C . ALA B 1 391 ? 5.34 22.688 19.188 1 94.88 391 ALA B C 1
ATOM 7394 O O . ALA B 1 391 ? 6.34 21.984 19.312 1 94.88 391 ALA B O 1
ATOM 7395 N N . VAL B 1 392 ? 4.129 22.266 19.469 1 92.12 392 VAL B N 1
ATOM 7396 C CA . VAL B 1 392 ? 3.918 20.984 20.141 1 92.12 392 VAL B CA 1
ATOM 7397 C C . VAL B 1 392 ? 4.023 19.859 19.125 1 92.12 392 VAL B C 1
ATOM 7399 O O . VAL B 1 392 ? 4.246 18.703 19.484 1 92.12 392 VAL B O 1
ATOM 7402 N N . ASP B 1 393 ? 4.02 20.156 17.828 1 91.69 393 ASP B N 1
ATOM 7403 C CA . ASP B 1 393 ? 3.928 19.109 16.812 1 91.69 393 ASP B CA 1
ATOM 7404 C C . ASP B 1 393 ? 5.109 19.188 15.852 1 91.69 393 ASP B C 1
ATOM 7406 O O . ASP B 1 393 ? 5.09 18.562 14.789 1 91.69 393 ASP B O 1
ATOM 7410 N N . ILE B 1 394 ? 6.125 19.984 16.156 1 95.06 394 ILE B N 1
ATOM 7411 C CA . ILE B 1 394 ? 7.277 20.047 15.266 1 95.06 394 ILE B CA 1
ATOM 7412 C C . ILE B 1 394 ? 7.93 18.672 15.172 1 95.06 394 ILE B C 1
ATOM 7414 O O . ILE B 1 394 ? 7.785 17.844 16.078 1 95.06 394 ILE B O 1
ATOM 7418 N N . TYR B 1 395 ? 8.594 18.406 14.062 1 94.88 395 TYR B N 1
ATOM 7419 C CA . TYR B 1 395 ? 9.133 17.062 13.812 1 94.88 395 TYR B CA 1
ATOM 7420 C C . TYR B 1 395 ? 10.461 17.141 13.078 1 94.88 395 TYR B C 1
ATOM 7422 O O . TYR B 1 395 ? 10.656 18 12.211 1 94.88 395 TYR B O 1
ATOM 7430 N N . VAL B 1 396 ? 11.406 16.391 13.547 1 96.69 396 VAL B N 1
ATOM 7431 C CA . VAL B 1 396 ? 12.688 16.25 12.867 1 96.69 396 VAL B CA 1
ATOM 7432 C C . VAL B 1 396 ? 12.914 14.781 12.492 1 96.69 396 VAL B C 1
ATOM 7434 O O . VAL B 1 396 ? 12.828 13.891 13.344 1 96.69 396 VAL B O 1
ATOM 7437 N N . GLU B 1 397 ? 13.125 14.578 11.242 1 94.62 397 GLU B N 1
ATOM 7438 C CA . GLU B 1 397 ? 13.422 13.234 10.742 1 94.62 397 GLU B CA 1
ATOM 7439 C C . GLU B 1 397 ? 14.852 13.148 10.219 1 94.62 397 GLU B C 1
ATOM 7441 O O . GLU B 1 397 ? 15.273 13.969 9.414 1 94.62 397 GLU B O 1
ATOM 7446 N N . ARG B 1 398 ? 15.57 12.258 10.719 1 96.5 398 ARG B N 1
ATOM 7447 C CA . ARG B 1 398 ? 16.906 11.969 10.219 1 96.5 398 ARG B CA 1
ATOM 7448 C C . ARG B 1 398 ? 17 10.555 9.664 1 96.5 398 ARG B C 1
ATOM 7450 O O . ARG B 1 398 ? 16.656 9.586 10.352 1 96.5 398 ARG B O 1
ATOM 7457 N N . GLY B 1 399 ? 17.344 10.453 8.398 1 96.38 399 GLY B N 1
ATOM 7458 C CA . GLY B 1 399 ? 17.469 9.164 7.738 1 96.38 399 GLY B CA 1
ATOM 7459 C C . GLY B 1 399 ? 18.891 8.656 7.672 1 96.38 399 GLY B C 1
ATOM 7460 O O . GLY B 1 399 ? 19.719 8.969 8.539 1 96.38 399 GLY B O 1
ATOM 7461 N N . THR B 1 400 ? 19.141 7.711 6.738 1 96.94 400 THR B N 1
ATOM 7462 C CA . THR B 1 400 ? 20.453 7.105 6.555 1 96.94 400 THR B CA 1
ATOM 7463 C C . THR B 1 400 ? 20.906 7.238 5.105 1 96.94 400 THR B C 1
ATOM 7465 O O . THR B 1 400 ? 20.094 7.453 4.207 1 96.94 400 THR B O 1
ATOM 7468 N N . CYS B 1 401 ? 22.172 7.203 4.984 1 97.62 401 CYS B N 1
ATOM 7469 C CA . CYS B 1 401 ? 22.766 7.297 3.66 1 97.62 401 CYS B CA 1
ATOM 7470 C C . CYS B 1 401 ? 22.734 5.949 2.947 1 97.62 401 CYS B C 1
ATOM 7472 O O . CYS B 1 401 ? 23.266 4.957 3.455 1 97.62 401 CYS B O 1
ATOM 7474 N N . ILE B 1 402 ? 22.188 5.859 1.754 1 97.94 402 ILE B N 1
ATOM 7475 C CA . ILE B 1 402 ? 22.031 4.621 1.003 1 97.94 402 ILE B CA 1
ATOM 7476 C C . ILE B 1 402 ? 23.406 4.008 0.718 1 97.94 402 ILE B C 1
ATOM 7478 O O . ILE B 1 402 ? 23.562 2.789 0.794 1 97.94 402 ILE B O 1
ATOM 7482 N N . ALA B 1 403 ? 24.375 4.844 0.431 1 97.31 403 ALA B N 1
ATOM 7483 C CA . ALA B 1 403 ? 25.719 4.375 0.098 1 97.31 403 ALA B CA 1
ATOM 7484 C C . ALA B 1 403 ? 26.297 3.529 1.226 1 97.31 403 ALA B C 1
ATOM 7486 O O . ALA B 1 403 ? 27.078 2.604 0.977 1 97.31 403 ALA B O 1
ATOM 7487 N N . ASP B 1 404 ? 25.938 3.807 2.438 1 96.12 404 ASP B N 1
ATOM 7488 C CA . ASP B 1 404 ? 26.469 3.088 3.596 1 96.12 404 ASP B CA 1
ATOM 7489 C C . ASP B 1 404 ? 25.984 1.64 3.605 1 96.12 404 ASP B C 1
ATOM 7491 O O . ASP B 1 404 ? 26.625 0.771 4.203 1 96.12 404 ASP B O 1
ATOM 7495 N N . GLU B 1 405 ? 24.875 1.339 3.025 1 94.94 405 GLU B N 1
ATOM 7496 C CA . GLU B 1 405 ? 24.328 -0.015 2.949 1 94.94 405 GLU B CA 1
ATOM 7497 C C . GLU B 1 405 ? 25.188 -0.901 2.047 1 94.94 405 GLU B C 1
ATOM 7499 O O . GLU B 1 405 ? 25.125 -2.129 2.137 1 94.94 405 GLU B O 1
ATOM 7504 N N . TYR B 1 406 ? 25.953 -0.264 1.176 1 94.25 406 TYR B N 1
ATOM 7505 C CA . TYR B 1 406 ? 26.781 -1.003 0.223 1 94.25 406 TYR B CA 1
ATOM 7506 C C . TYR B 1 406 ? 28.203 -1.176 0.747 1 94.25 406 TYR B C 1
ATOM 7508 O O . TYR B 1 406 ? 29.031 -1.799 0.091 1 94.25 406 TYR B O 1
ATOM 7516 N N . ASP B 1 407 ? 28.406 -0.598 1.881 1 90.94 407 ASP B N 1
ATOM 7517 C CA . ASP B 1 407 ? 29.672 -0.792 2.576 1 90.94 407 ASP B CA 1
ATOM 7518 C C . ASP B 1 407 ? 29.578 -1.909 3.611 1 90.94 407 ASP B C 1
ATOM 7520 O O . ASP B 1 407 ? 28.875 -1.769 4.613 1 90.94 407 ASP B O 1
ATOM 7524 N N . PRO B 1 408 ? 30.281 -2.988 3.455 1 85.38 408 PRO B N 1
ATOM 7525 C CA . PRO B 1 408 ? 30.188 -4.137 4.359 1 85.38 408 PRO B CA 1
ATOM 7526 C C . PRO B 1 408 ? 30.594 -3.799 5.789 1 85.38 408 PRO B C 1
ATOM 7528 O O . PRO B 1 408 ? 30.172 -4.48 6.73 1 85.38 408 PRO B O 1
ATOM 7531 N N . LYS B 1 409 ? 31.312 -2.746 5.988 1 85.25 409 LYS B N 1
ATOM 7532 C CA . LYS B 1 409 ? 31.781 -2.359 7.312 1 85.25 409 LYS B CA 1
ATOM 7533 C C . LYS B 1 409 ? 30.719 -1.544 8.055 1 85.25 409 LYS B C 1
ATOM 7535 O O . LYS B 1 409 ? 30.75 -1.459 9.281 1 85.25 409 LYS B O 1
ATOM 7540 N N . ILE B 1 410 ? 29.766 -1.037 7.352 1 86 410 ILE B N 1
ATOM 7541 C CA . ILE B 1 410 ? 28.844 -0.072 7.941 1 86 410 ILE B CA 1
ATOM 7542 C C . ILE B 1 410 ? 27.453 -0.694 8.062 1 86 410 ILE B C 1
ATOM 7544 O O . ILE B 1 410 ? 26.75 -0.469 9.047 1 86 410 ILE B O 1
ATOM 7548 N N . ILE B 1 411 ? 27.062 -1.516 7.164 1 85.19 411 ILE B N 1
ATOM 7549 C CA . ILE B 1 411 ? 25.703 -2.047 7.102 1 85.19 411 ILE B CA 1
ATOM 7550 C C . ILE B 1 411 ? 25.438 -2.934 8.32 1 85.19 411 ILE B C 1
ATOM 7552 O O . ILE B 1 411 ? 26.312 -3.686 8.742 1 85.19 411 ILE B O 1
ATOM 7556 N N . ASP B 1 412 ? 24.281 -2.723 8.938 1 84.44 412 ASP B N 1
ATOM 7557 C CA . ASP B 1 412 ? 23.859 -3.57 10.047 1 84.44 412 ASP B CA 1
ATOM 7558 C C . ASP B 1 412 ? 23.281 -4.891 9.547 1 84.44 412 ASP B C 1
ATOM 7560 O O . ASP B 1 412 ? 22.062 -5.008 9.359 1 84.44 412 ASP B O 1
ATOM 7564 N N . THR B 1 413 ? 24.047 -5.848 9.516 1 87.56 413 THR B N 1
ATOM 7565 C CA . THR B 1 413 ? 23.656 -7.125 8.93 1 87.56 413 THR B CA 1
ATOM 7566 C C . THR B 1 413 ? 22.828 -7.941 9.914 1 87.56 413 THR B C 1
ATOM 7568 O O . THR B 1 413 ? 22.109 -8.867 9.516 1 87.56 413 THR B O 1
ATOM 7571 N N . ASN B 1 414 ? 22.875 -7.605 11.18 1 86.31 414 ASN B N 1
ATOM 7572 C CA . ASN B 1 414 ? 22.141 -8.359 12.188 1 86.31 414 ASN B CA 1
ATOM 7573 C C . ASN B 1 414 ? 20.625 -8.25 11.961 1 86.31 414 ASN B C 1
ATOM 7575 O O . ASN B 1 414 ? 19.906 -9.234 12.102 1 86.31 414 ASN B O 1
ATOM 7579 N N . ASN B 1 415 ? 20.25 -7.082 11.617 1 87.94 415 ASN B N 1
ATOM 7580 C CA . ASN B 1 415 ? 18.828 -6.859 11.367 1 87.94 415 ASN B CA 1
ATOM 7581 C C . ASN B 1 415 ? 18.328 -7.641 10.148 1 87.94 415 ASN B C 1
ATOM 7583 O O . ASN B 1 415 ? 17.203 -8.117 10.133 1 87.94 415 ASN B O 1
ATOM 7587 N N . ILE B 1 416 ? 19.156 -7.738 9.203 1 90.19 416 ILE B N 1
ATOM 7588 C CA . ILE B 1 416 ? 18.812 -8.469 7.988 1 90.19 416 ILE B CA 1
ATOM 7589 C C . ILE B 1 416 ? 18.703 -9.961 8.289 1 90.19 416 ILE B C 1
ATOM 7591 O O . ILE B 1 416 ? 17.703 -10.602 7.93 1 90.19 416 ILE B O 1
ATOM 7595 N N . VAL B 1 417 ? 19.703 -10.422 9.031 1 85.56 417 VAL B N 1
ATOM 7596 C CA . VAL B 1 417 ? 19.75 -11.836 9.375 1 85.56 417 VAL B CA 1
ATOM 7597 C C . VAL B 1 417 ? 18.531 -12.211 10.203 1 85.56 417 VAL B C 1
ATOM 7599 O O . VAL B 1 417 ? 17.891 -13.234 9.945 1 85.56 417 VAL B O 1
ATOM 7602 N N . GLN B 1 418 ? 18.188 -11.438 11.133 1 86.44 418 GLN B N 1
ATOM 7603 C CA . GLN B 1 418 ? 17.047 -11.695 12.008 1 86.44 418 GLN B CA 1
ATOM 7604 C C . GLN B 1 418 ? 15.742 -11.68 11.219 1 86.44 418 GLN B C 1
ATOM 7606 O O . GLN B 1 418 ? 14.867 -12.516 11.453 1 86.44 418 GLN B O 1
ATOM 7611 N N . SER B 1 419 ? 15.641 -10.781 10.312 1 88.5 419 SER B N 1
ATOM 7612 C CA . SER B 1 419 ? 14.414 -10.656 9.523 1 88.5 419 SER B CA 1
ATOM 7613 C C . SER B 1 419 ? 14.242 -11.852 8.586 1 88.5 419 SER B C 1
ATOM 7615 O O . SER B 1 419 ? 13.117 -12.242 8.273 1 88.5 419 SER B O 1
ATOM 7617 N N . LEU B 1 420 ? 15.336 -12.414 8.195 1 86.88 420 LEU B N 1
ATOM 7618 C CA . LEU B 1 420 ? 15.297 -13.508 7.234 1 86.88 420 LEU B CA 1
ATOM 7619 C C . LEU B 1 420 ? 14.906 -14.82 7.918 1 86.88 420 LEU B C 1
ATOM 7621 O O . LEU B 1 420 ? 14.57 -15.797 7.25 1 86.88 420 LEU B O 1
ATOM 7625 N N . GLU B 1 421 ? 15 -14.836 9.195 1 80.81 421 GLU B N 1
ATOM 7626 C CA . GLU B 1 421 ? 14.586 -16.031 9.945 1 80.81 421 GLU B CA 1
ATOM 7627 C C . GLU B 1 421 ? 13.086 -16.281 9.781 1 80.81 421 GLU B C 1
ATOM 7629 O O . GLU B 1 421 ? 12.641 -17.422 9.836 1 80.81 421 GLU B O 1
ATOM 7634 N N . ASN B 1 422 ? 12.375 -15.172 9.586 1 82.56 422 ASN B N 1
ATOM 7635 C CA . ASN B 1 422 ? 10.945 -15.281 9.289 1 82.56 422 ASN B CA 1
ATOM 7636 C C . ASN B 1 422 ? 10.703 -15.492 7.801 1 82.56 422 ASN B C 1
ATOM 7638 O O . ASN B 1 422 ? 10.938 -14.594 6.992 1 82.56 422 ASN B O 1
ATOM 7642 N N . PRO B 1 423 ? 10.211 -16.641 7.512 1 77 423 PRO B N 1
ATOM 7643 C CA . PRO B 1 423 ? 10.023 -16.938 6.09 1 77 423 PRO B CA 1
ATOM 7644 C C . PRO B 1 423 ? 9.008 -16.016 5.418 1 77 423 PRO B C 1
ATOM 7646 O O . PRO B 1 423 ? 8.992 -15.891 4.191 1 77 423 PRO B O 1
ATOM 7649 N N . GLU B 1 424 ? 8.242 -15.375 6.145 1 81.25 424 GLU B N 1
ATOM 7650 C CA . GLU B 1 424 ? 7.211 -14.508 5.582 1 81.25 424 GLU B CA 1
ATOM 7651 C C . GLU B 1 424 ? 7.707 -13.062 5.473 1 81.25 424 GLU B C 1
ATOM 7653 O O . GLU B 1 424 ? 7 -12.203 4.945 1 81.25 424 GLU B O 1
ATOM 7658 N N . SER B 1 425 ? 8.906 -12.922 5.914 1 90.44 425 SER B N 1
ATOM 7659 C CA . SER B 1 425 ? 9.438 -11.57 5.883 1 90.44 425 SER B CA 1
ATOM 7660 C C . SER B 1 425 ? 9.727 -11.117 4.453 1 90.44 425 SER B C 1
ATOM 7662 O O . SER B 1 425 ? 10.289 -11.883 3.662 1 90.44 425 SER B O 1
ATOM 7664 N N . LEU B 1 426 ? 9.398 -9.906 4.148 1 94.5 426 LEU B N 1
ATOM 7665 C CA . LEU B 1 426 ? 9.641 -9.367 2.816 1 94.5 426 LEU B CA 1
ATOM 7666 C C . LEU B 1 426 ? 11.094 -8.922 2.668 1 94.5 426 LEU B C 1
ATOM 7668 O O . LEU B 1 426 ? 11.5 -8.461 1.596 1 94.5 426 LEU B O 1
ATOM 7672 N N . MET B 1 427 ? 11.914 -9.117 3.758 1 94.19 427 MET B N 1
ATOM 7673 C CA . MET B 1 427 ? 13.336 -8.773 3.73 1 94.19 427 MET B CA 1
ATOM 7674 C C . MET B 1 427 ? 14.062 -9.578 2.656 1 94.19 427 MET B C 1
ATOM 7676 O O . MET B 1 427 ? 15.07 -9.117 2.111 1 94.19 427 MET B O 1
ATOM 7680 N N . VAL B 1 428 ? 13.547 -10.734 2.324 1 93.44 428 VAL B N 1
ATOM 7681 C CA . VAL B 1 428 ? 14.156 -11.586 1.311 1 93.44 428 VAL B CA 1
ATOM 7682 C C . VAL B 1 428 ? 14.234 -10.836 -0.018 1 93.44 428 VAL B C 1
ATOM 7684 O O . VAL B 1 428 ? 15.203 -10.992 -0.771 1 93.44 428 VAL B O 1
ATOM 7687 N N . TYR B 1 429 ? 13.258 -10.008 -0.273 1 95.81 429 TYR B N 1
ATOM 7688 C CA . TYR B 1 429 ? 13.242 -9.273 -1.535 1 95.81 429 TYR B CA 1
ATOM 7689 C C . TYR B 1 429 ? 14.328 -8.211 -1.564 1 95.81 429 TYR B C 1
ATOM 7691 O O . TYR B 1 429 ? 14.891 -7.914 -2.621 1 95.81 429 TYR B O 1
ATOM 7699 N N . TYR B 1 430 ? 14.617 -7.57 -0.377 1 96.19 430 TYR B N 1
ATOM 7700 C CA . TYR B 1 430 ? 15.758 -6.66 -0.309 1 96.19 430 TYR B CA 1
ATOM 7701 C C . TYR B 1 430 ? 17.047 -7.367 -0.708 1 96.19 430 TYR B C 1
ATOM 7703 O O . TYR B 1 430 ? 17.844 -6.836 -1.49 1 96.19 430 TYR B O 1
ATOM 7711 N N . VAL B 1 431 ? 17.203 -8.547 -0.226 1 95.06 431 VAL B N 1
ATOM 7712 C CA . VAL B 1 431 ? 18.406 -9.328 -0.47 1 95.06 431 VAL B CA 1
ATOM 7713 C C . VAL B 1 431 ? 18.5 -9.695 -1.948 1 95.06 431 VAL B C 1
ATOM 7715 O O . VAL B 1 431 ? 19.547 -9.555 -2.57 1 95.06 431 VAL B O 1
ATOM 7718 N N . VAL B 1 432 ? 17.391 -10.164 -2.463 1 96.06 432 VAL B N 1
ATOM 7719 C CA . VAL B 1 432 ? 17.391 -10.594 -3.859 1 96.06 432 VAL B CA 1
ATOM 7720 C C . VAL B 1 432 ? 17.641 -9.391 -4.766 1 96.06 432 VAL B C 1
ATOM 7722 O O . VAL B 1 432 ? 18.359 -9.492 -5.758 1 96.06 432 VAL B O 1
ATOM 7725 N N . LEU B 1 433 ? 17.078 -8.266 -4.438 1 96.75 433 LEU B N 1
ATOM 7726 C CA . LEU B 1 433 ? 17.281 -7.055 -5.23 1 96.75 433 LEU B CA 1
ATOM 7727 C C . LEU B 1 433 ? 18.734 -6.625 -5.203 1 96.75 433 LEU B C 1
ATOM 7729 O O . LEU B 1 433 ? 19.281 -6.184 -6.223 1 96.75 433 LEU B O 1
ATOM 7733 N N . ARG B 1 434 ? 19.344 -6.738 -4.031 1 95.62 434 ARG B N 1
ATOM 7734 C CA . ARG B 1 434 ? 20.766 -6.473 -3.939 1 95.62 434 ARG B CA 1
ATOM 7735 C C . ARG B 1 434 ? 21.562 -7.445 -4.805 1 95.62 434 ARG B C 1
ATOM 7737 O O . ARG B 1 434 ? 22.562 -7.062 -5.422 1 95.62 434 ARG B O 1
ATOM 7744 N N . GLY B 1 435 ? 21.141 -8.68 -4.781 1 96.19 435 GLY B N 1
ATOM 7745 C CA . GLY B 1 435 ? 21.75 -9.656 -5.66 1 96.19 435 GLY B CA 1
ATOM 7746 C C . GLY B 1 435 ? 21.625 -9.312 -7.129 1 96.19 435 GLY B C 1
ATOM 7747 O O . GLY B 1 435 ? 22.562 -9.492 -7.906 1 96.19 435 GLY B O 1
ATOM 7748 N N . VAL B 1 436 ? 20.484 -8.836 -7.508 1 96.75 436 VAL B N 1
ATOM 7749 C CA . VAL B 1 436 ? 20.219 -8.43 -8.883 1 96.75 436 VAL B CA 1
ATOM 7750 C C . VAL B 1 436 ? 21.156 -7.297 -9.281 1 96.75 436 VAL B C 1
ATOM 7752 O O . VAL B 1 436 ? 21.672 -7.266 -10.406 1 96.75 436 VAL B O 1
ATOM 7755 N N . GLU B 1 437 ? 21.359 -6.375 -8.359 1 96.06 437 GLU B N 1
ATOM 7756 C CA . GLU B 1 437 ? 22.297 -5.277 -8.633 1 96.06 437 GLU B CA 1
ATOM 7757 C C . GLU B 1 437 ? 23.703 -5.801 -8.875 1 96.06 437 GLU B C 1
ATOM 7759 O O . GLU B 1 437 ? 24.406 -5.32 -9.773 1 96.06 437 GLU B O 1
ATOM 7764 N N . LYS B 1 438 ? 24.109 -6.766 -8.07 1 95.88 438 LYS B N 1
ATOM 7765 C CA . LYS B 1 438 ? 25.422 -7.375 -8.266 1 95.88 438 LYS B CA 1
ATOM 7766 C C . LYS B 1 438 ? 25.516 -8.086 -9.617 1 95.88 438 LYS B C 1
ATOM 7768 O O . LYS B 1 438 ? 26.531 -8.016 -10.297 1 95.88 438 LYS B O 1
ATOM 7773 N N . PHE B 1 439 ? 24.484 -8.766 -9.906 1 96.81 439 PHE B N 1
ATOM 7774 C CA . PHE B 1 439 ? 24.391 -9.445 -11.195 1 96.81 439 PHE B CA 1
ATOM 7775 C C . PHE B 1 439 ? 24.562 -8.453 -12.344 1 96.81 439 PHE B C 1
ATOM 7777 O O . PHE B 1 439 ? 25.328 -8.695 -13.273 1 96.81 439 PHE B O 1
ATOM 7784 N N . GLN B 1 440 ? 23.859 -7.363 -12.273 1 95.19 440 GLN B N 1
ATOM 7785 C CA . GLN B 1 440 ? 23.922 -6.34 -13.312 1 95.19 440 GLN B CA 1
ATOM 7786 C C . GLN B 1 440 ? 25.328 -5.758 -13.43 1 95.19 440 GLN B C 1
ATOM 7788 O O . GLN B 1 440 ? 25.797 -5.445 -14.531 1 95.19 440 GLN B O 1
ATOM 7793 N N . ALA B 1 441 ? 25.922 -5.566 -12.336 1 93.25 441 ALA B N 1
ATOM 7794 C CA . ALA B 1 441 ? 27.297 -5.039 -12.328 1 93.25 441 ALA B CA 1
ATOM 7795 C C . ALA B 1 441 ? 28.25 -6 -13.023 1 93.25 441 ALA B C 1
ATOM 7797 O O . ALA B 1 441 ? 29.188 -5.566 -13.711 1 93.25 441 ALA B O 1
ATOM 7798 N N . GLU B 1 442 ? 28 -7.234 -12.875 1 94.38 442 GLU B N 1
ATOM 7799 C CA . GLU B 1 442 ? 28.906 -8.25 -13.398 1 94.38 442 GLU B CA 1
ATOM 7800 C C . GLU B 1 442 ? 28.578 -8.586 -14.852 1 94.38 442 GLU B C 1
ATOM 7802 O O . GLU B 1 442 ? 29.484 -8.805 -15.656 1 94.38 442 GLU B O 1
ATOM 7807 N N . TYR B 1 443 ? 27.328 -8.609 -15.172 1 94 443 TYR B N 1
ATOM 7808 C CA . TYR B 1 443 ? 26.938 -9.148 -16.469 1 94 443 TYR B CA 1
ATOM 7809 C C . TYR B 1 443 ? 26.281 -8.078 -17.328 1 94 443 TYR B C 1
ATOM 7811 O O . TYR B 1 443 ? 25.953 -8.32 -18.5 1 94 443 TYR B O 1
ATOM 7819 N N . ASN B 1 444 ? 25.984 -6.898 -16.859 1 91.69 444 ASN B N 1
ATOM 7820 C CA . ASN B 1 444 ? 25.453 -5.734 -17.547 1 91.69 444 ASN B CA 1
ATOM 7821 C C . ASN B 1 444 ? 24.062 -6.012 -18.125 1 91.69 444 ASN B C 1
ATOM 7823 O O . ASN B 1 444 ? 23.75 -5.594 -19.234 1 91.69 444 ASN B O 1
ATOM 7827 N N . SER B 1 445 ? 23.344 -6.887 -17.438 1 92.31 445 SER B N 1
ATOM 7828 C CA . SER B 1 445 ? 21.969 -7.219 -17.797 1 92.31 445 SER B CA 1
ATOM 7829 C C . SER B 1 445 ? 21.172 -7.672 -16.578 1 92.31 445 SER B C 1
ATOM 7831 O O . SER B 1 445 ? 21.75 -7.949 -15.523 1 92.31 445 SER B O 1
ATOM 7833 N N . TYR B 1 446 ? 19.859 -7.633 -16.75 1 93.62 446 TYR B N 1
ATOM 7834 C CA . TYR B 1 446 ? 19.047 -8.234 -15.703 1 93.62 446 TYR B CA 1
ATOM 7835 C C . TYR B 1 446 ? 19.078 -9.758 -15.789 1 93.62 446 TYR B C 1
ATOM 7837 O O . TYR B 1 446 ? 19.25 -10.32 -16.875 1 93.62 446 TYR B O 1
ATOM 7845 N N . PRO B 1 447 ? 18.953 -10.367 -14.641 1 95.12 447 PRO B N 1
ATOM 7846 C CA . PRO B 1 447 ? 18.797 -11.82 -14.719 1 95.12 447 PRO B CA 1
ATOM 7847 C C . PRO B 1 447 ? 17.547 -12.234 -15.5 1 95.12 447 PRO B C 1
ATOM 7849 O O . PRO B 1 447 ? 16.438 -11.781 -15.203 1 95.12 447 PRO B O 1
ATOM 7852 N N . GLY B 1 448 ? 17.766 -13.039 -16.484 1 91.88 448 GLY B N 1
ATOM 7853 C CA . GLY B 1 448 ? 16.656 -13.547 -17.281 1 91.88 448 GLY B CA 1
ATOM 7854 C C . GLY B 1 448 ? 16.172 -12.555 -18.328 1 91.88 448 GLY B C 1
ATOM 7855 O O . GLY B 1 448 ? 15.055 -12.688 -18.844 1 91.88 448 GLY B O 1
ATOM 7856 N N . GLU B 1 449 ? 16.922 -11.539 -18.562 1 89.31 449 GLU B N 1
ATOM 7857 C CA . GLU B 1 449 ? 16.516 -10.531 -19.547 1 89.31 449 GLU B CA 1
ATOM 7858 C C . GLU B 1 449 ? 16.344 -11.148 -20.922 1 89.31 449 GLU B C 1
ATOM 7860 O O . GLU B 1 449 ? 15.422 -10.789 -21.656 1 89.31 449 GLU B O 1
ATOM 7865 N N . PHE B 1 450 ? 17.25 -12.062 -21.234 1 84.81 450 PHE B N 1
ATOM 7866 C CA . PHE B 1 450 ? 17.203 -12.75 -22.516 1 84.81 450 PHE B CA 1
ATOM 7867 C C . PHE B 1 450 ? 16.547 -14.117 -22.391 1 84.81 450 PHE B C 1
ATOM 7869 O O . PHE B 1 450 ? 16.891 -14.883 -21.484 1 84.81 450 PHE B O 1
ATOM 7876 N N . ASP B 1 451 ? 15.695 -14.445 -23.266 1 80.5 451 ASP B N 1
ATOM 7877 C CA . ASP B 1 451 ? 14.867 -15.648 -23.188 1 80.5 451 ASP B CA 1
ATOM 7878 C C . ASP B 1 451 ? 15.734 -16.906 -23.109 1 80.5 451 ASP B C 1
ATOM 7880 O O . ASP B 1 451 ? 15.398 -17.859 -22.406 1 80.5 451 ASP B O 1
ATOM 7884 N N . ASP B 1 452 ? 16.766 -16.891 -23.781 1 80.25 452 ASP B N 1
ATOM 7885 C CA . ASP B 1 452 ? 17.609 -18.078 -23.859 1 80.25 452 ASP B CA 1
ATOM 7886 C C . ASP B 1 452 ? 18.531 -18.188 -22.641 1 80.25 452 ASP B C 1
ATOM 7888 O O . ASP B 1 452 ? 19.203 -19.203 -22.453 1 80.25 452 ASP B O 1
ATOM 7892 N N . GLN B 1 453 ? 18.469 -17.234 -21.797 1 84.56 453 GLN B N 1
ATOM 7893 C CA . GLN B 1 453 ? 19.422 -17.234 -20.703 1 84.56 453 GLN B CA 1
ATOM 7894 C C . GLN B 1 453 ? 18.719 -17.312 -19.359 1 84.56 453 GLN B C 1
ATOM 7896 O O . GLN B 1 453 ? 19.328 -17.109 -18.297 1 84.56 453 GLN B O 1
ATOM 7901 N N . VAL B 1 454 ? 17.484 -17.594 -19.328 1 86.88 454 VAL B N 1
ATOM 7902 C CA . VAL B 1 454 ? 16.719 -17.578 -18.094 1 86.88 454 VAL B CA 1
ATOM 7903 C C . VAL B 1 454 ? 17.25 -18.672 -17.156 1 86.88 454 VAL B C 1
ATOM 7905 O O . VAL B 1 454 ? 17.594 -18.375 -16 1 86.88 454 VAL B O 1
ATOM 7908 N N . GLU B 1 455 ? 17.438 -19.797 -17.641 1 85.81 455 GLU B N 1
ATOM 7909 C CA . GLU B 1 455 ? 17.859 -20.906 -16.797 1 85.81 455 GLU B CA 1
ATOM 7910 C C . GLU B 1 455 ? 19.297 -20.75 -16.344 1 85.81 455 GLU B C 1
ATOM 7912 O O . GLU B 1 455 ? 19.594 -20.859 -15.148 1 85.81 455 GLU B O 1
ATOM 7917 N N . PRO B 1 456 ? 20.203 -20.422 -17.25 1 89.44 456 PRO B N 1
ATOM 7918 C CA . PRO B 1 456 ? 21.594 -20.188 -16.812 1 89.44 456 PRO B CA 1
ATOM 7919 C C . PRO B 1 456 ? 21.719 -19.047 -15.82 1 89.44 456 PRO B C 1
ATOM 7921 O O . PRO B 1 456 ? 22.578 -19.078 -14.938 1 89.44 456 PRO B O 1
ATOM 7924 N N . ASP B 1 457 ? 20.875 -18.062 -15.945 1 94.44 457 ASP B N 1
ATOM 7925 C CA . ASP B 1 457 ? 20.969 -16.875 -15.109 1 94.44 457 ASP B CA 1
ATOM 7926 C C . ASP B 1 457 ? 20.531 -17.172 -13.68 1 94.44 457 ASP B C 1
ATOM 7928 O O . ASP B 1 457 ? 20.859 -16.422 -12.75 1 94.44 457 ASP B O 1
ATOM 7932 N N . ILE B 1 458 ? 19.75 -18.25 -13.539 1 92.12 458 ILE B N 1
ATOM 7933 C CA . ILE B 1 458 ? 19.328 -18.656 -12.195 1 92.12 458 ILE B CA 1
ATOM 7934 C C . ILE B 1 458 ? 20.562 -19 -11.359 1 92.12 458 ILE B C 1
ATOM 7936 O O . ILE B 1 458 ? 20.688 -18.547 -10.219 1 92.12 458 ILE B O 1
ATOM 7940 N N . VAL B 1 459 ? 21.438 -19.75 -11.953 1 89.44 459 VAL B N 1
ATOM 7941 C CA . VAL B 1 459 ? 22.656 -20.172 -11.258 1 89.44 459 VAL B CA 1
ATOM 7942 C C . VAL B 1 459 ? 23.531 -18.969 -10.969 1 89.44 459 VAL B C 1
ATOM 7944 O O . VAL B 1 459 ? 24.078 -18.828 -9.875 1 89.44 459 VAL B O 1
ATOM 7947 N N . LYS B 1 460 ? 23.625 -18.109 -11.922 1 95.12 460 LYS B N 1
ATOM 7948 C CA . LYS B 1 460 ? 24.453 -16.922 -11.781 1 95.12 460 LYS B CA 1
ATOM 7949 C C . LYS B 1 460 ? 23.922 -16 -10.688 1 95.12 460 LYS B C 1
ATOM 7951 O O . LYS B 1 460 ? 24.688 -15.484 -9.867 1 95.12 460 LYS B O 1
ATOM 7956 N N . LEU B 1 461 ? 22.609 -15.773 -10.711 1 96 461 LEU B N 1
ATOM 7957 C CA . LEU B 1 461 ? 22 -14.914 -9.703 1 96 461 LEU B CA 1
ATOM 7958 C C . LEU B 1 461 ? 22.141 -15.516 -8.312 1 96 461 LEU B C 1
ATOM 7960 O O . LEU B 1 461 ? 22.422 -14.805 -7.344 1 96 461 LEU B O 1
ATOM 7964 N N . LYS B 1 462 ? 21.969 -16.781 -8.234 1 93.31 462 LYS B N 1
ATOM 7965 C CA . LYS B 1 462 ? 22.141 -17.484 -6.961 1 93.31 4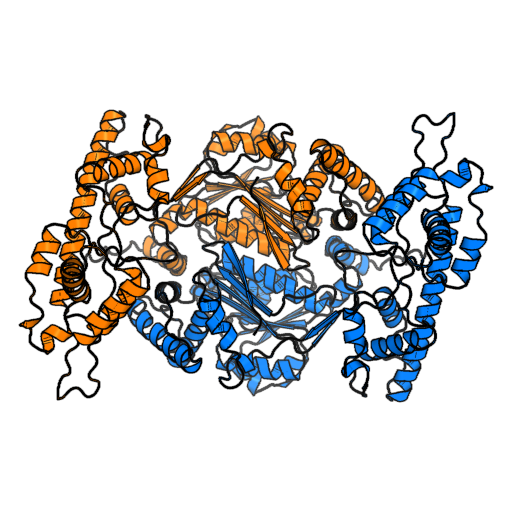62 LYS B CA 1
ATOM 7966 C C . LYS B 1 462 ? 23.562 -17.281 -6.422 1 93.31 462 LYS B C 1
ATOM 7968 O O . LYS B 1 462 ? 23.75 -17.094 -5.219 1 93.31 462 LYS B O 1
ATOM 7973 N N . ALA B 1 463 ? 24.5 -17.406 -7.305 1 93.44 463 ALA B N 1
ATOM 7974 C CA . ALA B 1 463 ? 25.891 -17.203 -6.918 1 93.44 463 ALA B CA 1
ATOM 7975 C C . ALA B 1 463 ? 26.125 -15.797 -6.375 1 93.44 463 ALA B C 1
ATOM 7977 O O . ALA B 1 463 ? 26.828 -15.617 -5.379 1 93.44 463 ALA B O 1
ATOM 7978 N N . CYS B 1 464 ? 25.547 -14.828 -7.008 1 95.75 464 CYS B N 1
ATOM 7979 C CA . CYS B 1 464 ? 25.656 -13.445 -6.559 1 95.75 464 CYS B CA 1
ATOM 7980 C C . CYS B 1 464 ? 25.078 -13.273 -5.168 1 95.75 464 CYS B C 1
ATOM 7982 O O . CYS B 1 464 ? 25.672 -12.617 -4.312 1 95.75 464 CYS B O 1
ATOM 7984 N N . ILE B 1 465 ? 23.938 -13.852 -4.949 1 95.31 465 ILE B N 1
ATOM 7985 C CA . ILE B 1 465 ? 23.234 -13.719 -3.68 1 95.31 465 ILE B CA 1
ATOM 7986 C C . ILE B 1 465 ? 24 -14.445 -2.582 1 95.31 465 ILE B C 1
ATOM 7988 O O . ILE B 1 465 ? 24.141 -13.93 -1.468 1 95.31 465 ILE B O 1
ATOM 7992 N N . THR B 1 466 ? 24.5 -15.602 -2.916 1 91.56 466 THR B N 1
ATOM 7993 C CA . THR B 1 466 ? 25.266 -16.375 -1.951 1 91.56 466 THR B CA 1
ATOM 7994 C C . THR B 1 466 ? 26.516 -15.609 -1.518 1 91.56 466 THR B C 1
ATOM 7996 O O . THR B 1 466 ? 26.859 -15.602 -0.336 1 91.56 466 THR B O 1
ATOM 7999 N N . LYS B 1 467 ? 27.156 -15.047 -2.439 1 92.62 467 LYS B N 1
ATOM 8000 C CA . LYS B 1 467 ? 28.328 -14.242 -2.135 1 92.62 467 LYS B CA 1
ATOM 8001 C C . LYS B 1 467 ? 27.969 -13.086 -1.207 1 92.62 467 LYS B C 1
ATOM 8003 O O . LYS B 1 467 ? 28.703 -12.797 -0.254 1 92.62 467 LYS B O 1
ATOM 8008 N N . LEU B 1 468 ? 26.891 -12.43 -1.51 1 92.56 468 LEU B N 1
ATOM 8009 C CA . LEU B 1 468 ? 26.422 -11.305 -0.711 1 92.56 468 LEU B CA 1
ATOM 8010 C C . LEU B 1 468 ? 26.094 -11.742 0.711 1 92.56 468 LEU B C 1
ATOM 8012 O O . LEU B 1 468 ? 26.484 -11.086 1.676 1 92.56 468 LEU B O 1
ATOM 8016 N N . LEU B 1 469 ? 25.438 -12.797 0.803 1 91 469 LEU B N 1
ATOM 8017 C CA . LEU B 1 469 ? 25.047 -13.328 2.105 1 91 469 LEU B CA 1
ATOM 8018 C C . LEU B 1 469 ? 26.266 -13.75 2.908 1 91 469 LEU B C 1
ATOM 8020 O O . LEU B 1 469 ? 26.328 -13.539 4.121 1 91 469 LEU B O 1
ATOM 8024 N N . SER B 1 470 ? 27.203 -14.297 2.254 1 88.94 470 SER B N 1
ATOM 8025 C CA . SER B 1 470 ? 28.453 -14.68 2.912 1 88.94 470 SER B CA 1
ATOM 8026 C C . SER B 1 470 ? 29.188 -13.461 3.455 1 88.94 470 SER B C 1
ATOM 8028 O O . SER B 1 470 ? 29.719 -13.492 4.562 1 88.94 470 SER B O 1
ATOM 8030 N N . GLU B 1 471 ? 29.141 -12.453 2.668 1 88.56 471 GLU B N 1
ATOM 8031 C CA . GLU B 1 471 ? 29.75 -11.203 3.105 1 88.56 471 GLU B CA 1
ATOM 8032 C C . GLU B 1 471 ? 29.062 -10.656 4.348 1 88.56 471 GLU B C 1
ATOM 8034 O O . GLU B 1 471 ? 29.703 -10.016 5.191 1 88.56 471 GLU B O 1
ATOM 8039 N N . TRP B 1 472 ? 27.766 -10.914 4.418 1 88.69 472 TRP B N 1
ATOM 8040 C CA . TRP B 1 472 ? 26.984 -10.406 5.535 1 88.69 472 TRP B CA 1
ATOM 8041 C C . TRP B 1 472 ? 27 -11.391 6.707 1 88.69 472 TRP B C 1
ATOM 8043 O O . TRP B 1 472 ? 26.453 -11.102 7.773 1 88.69 472 TRP B O 1
ATOM 8053 N N . GLY B 1 473 ? 27.594 -12.547 6.566 1 81.19 473 GLY B N 1
ATOM 8054 C CA . GLY B 1 473 ? 27.641 -13.555 7.609 1 81.19 473 GLY B CA 1
ATOM 8055 C C . GLY B 1 473 ? 26.344 -14.32 7.77 1 81.19 473 GLY B C 1
ATOM 8056 O O . GLY B 1 473 ? 26.016 -14.766 8.867 1 81.19 473 GLY B O 1
ATOM 8057 N N . CYS B 1 474 ? 25.609 -14.352 6.691 1 81.44 474 CYS B N 1
ATOM 8058 C CA . CYS B 1 474 ? 24.328 -15.047 6.695 1 81.44 474 CYS B CA 1
ATOM 8059 C C . CYS B 1 474 ? 24.422 -16.375 5.965 1 81.44 474 CYS B C 1
ATOM 8061 O O . CYS B 1 474 ? 25.281 -16.562 5.102 1 81.44 474 CYS B O 1
ATOM 8063 N N . GLY B 1 475 ? 23.594 -17.281 6.355 1 76.69 475 GLY B N 1
ATOM 8064 C CA . GLY B 1 475 ? 23.453 -18.516 5.598 1 76.69 475 GLY B CA 1
ATOM 8065 C C . GLY B 1 475 ? 22.703 -18.344 4.289 1 76.69 475 GLY B C 1
ATOM 8066 O O . GLY B 1 475 ? 22.234 -17.234 3.984 1 76.69 475 GLY B O 1
ATOM 8067 N N . PRO B 1 476 ? 22.688 -19.344 3.49 1 77.75 476 PRO B N 1
ATOM 8068 C CA . PRO B 1 476 ? 21.969 -19.266 2.217 1 77.75 476 PRO B CA 1
ATOM 8069 C C . PRO B 1 476 ? 20.469 -19.031 2.396 1 77.75 476 PRO B C 1
ATOM 8071 O O . PRO B 1 476 ? 19.938 -19.266 3.484 1 77.75 476 PRO B O 1
ATOM 8074 N N . LEU B 1 477 ? 19.844 -18.547 1.366 1 79.81 477 LEU B N 1
ATOM 8075 C CA . LEU B 1 477 ? 18.406 -18.344 1.403 1 79.81 477 LEU B CA 1
ATOM 8076 C C . LEU B 1 477 ? 17.672 -19.672 1.615 1 79.81 477 LEU B C 1
ATOM 8078 O O . LEU B 1 477 ? 18.094 -20.703 1.081 1 79.81 477 LEU B O 1
ATOM 8082 N N . ALA B 1 478 ? 16.672 -19.531 2.377 1 65.94 478 ALA B N 1
ATOM 8083 C CA . ALA B 1 478 ? 15.898 -20.719 2.686 1 65.94 478 ALA B CA 1
ATOM 8084 C C . ALA B 1 478 ? 15.258 -21.297 1.427 1 65.94 478 ALA B C 1
ATOM 8086 O O . ALA B 1 478 ? 15.133 -22.516 1.287 1 65.94 478 ALA B O 1
ATOM 8087 N N . LYS B 1 479 ? 14.812 -20.406 0.455 1 72.31 479 LYS B N 1
ATOM 8088 C CA . LYS B 1 479 ? 14.094 -20.844 -0.737 1 72.31 479 LYS B CA 1
ATOM 8089 C C . LYS B 1 479 ? 14.703 -20.234 -2 1 72.31 479 LYS B C 1
ATOM 8091 O O . LYS B 1 479 ? 15.039 -19.062 -2.025 1 72.31 479 LYS B O 1
ATOM 8096 N N . ASP B 1 480 ? 14.789 -21.094 -3.037 1 77.62 480 ASP B N 1
ATOM 8097 C CA . ASP B 1 480 ? 15.328 -20.641 -4.312 1 77.62 480 ASP B CA 1
ATOM 8098 C C . ASP B 1 480 ? 14.227 -20.047 -5.195 1 77.62 480 ASP B C 1
ATOM 8100 O O . ASP B 1 480 ? 14.5 -19.453 -6.238 1 77.62 480 ASP B O 1
ATOM 8104 N N . ASP B 1 481 ? 13.055 -20.141 -4.75 1 82 481 ASP B N 1
ATOM 8105 C CA . ASP B 1 481 ? 11.906 -19.734 -5.543 1 82 481 ASP B CA 1
ATOM 8106 C C . ASP B 1 481 ? 12 -18.25 -5.902 1 82 481 ASP B C 1
ATOM 8108 O O . ASP B 1 481 ? 11.609 -17.844 -7 1 82 481 ASP B O 1
ATOM 8112 N N . TYR B 1 482 ? 12.562 -17.531 -4.992 1 87.69 482 TYR B N 1
ATOM 8113 C CA . TYR B 1 482 ? 12.672 -16.094 -5.23 1 87.69 482 TYR B CA 1
ATOM 8114 C C . TYR B 1 482 ? 13.648 -15.805 -6.359 1 87.69 482 TYR B C 1
ATOM 8116 O O . TYR B 1 482 ? 13.414 -14.906 -7.176 1 87.69 482 TYR B O 1
ATOM 8124 N N . VAL B 1 483 ? 14.703 -16.625 -6.418 1 90.75 483 VAL B N 1
ATOM 8125 C CA . VAL B 1 483 ? 15.711 -16.453 -7.465 1 90.75 483 VAL B CA 1
ATOM 8126 C C . VAL B 1 483 ? 15.094 -16.781 -8.828 1 90.75 483 VAL B C 1
ATOM 8128 O O . VAL B 1 483 ? 15.297 -16.047 -9.797 1 90.75 483 VAL B O 1
ATOM 8131 N N . HIS B 1 484 ? 14.32 -17.812 -8.875 1 87.75 484 HIS B N 1
ATOM 8132 C CA . HIS B 1 484 ? 13.648 -18.219 -10.102 1 87.75 484 HIS B CA 1
ATOM 8133 C C . HIS B 1 484 ? 12.68 -17.156 -10.578 1 87.75 484 HIS B C 1
ATOM 8135 O O . HIS B 1 484 ? 12.625 -16.844 -11.773 1 87.75 484 HIS B O 1
ATOM 8141 N N . GLU B 1 485 ? 12 -16.594 -9.648 1 89.31 485 GLU B N 1
ATOM 8142 C CA . GLU B 1 485 ? 11 -15.594 -9.984 1 89.31 485 GLU B CA 1
ATOM 8143 C C . GLU B 1 485 ? 11.641 -14.344 -10.586 1 89.31 485 GLU B C 1
ATOM 8145 O O . GLU B 1 485 ? 11.148 -13.805 -11.586 1 89.31 485 GLU B O 1
ATOM 8150 N N . PHE B 1 486 ? 12.703 -13.938 -10.008 1 93.81 486 PHE B N 1
ATOM 8151 C CA . PHE B 1 486 ? 13.336 -12.711 -10.492 1 93.81 486 PHE B CA 1
ATOM 8152 C C . PHE B 1 486 ? 13.953 -12.93 -11.867 1 93.81 486 PHE B C 1
ATOM 8154 O O . PHE B 1 486 ? 14 -12.016 -12.688 1 93.81 486 PHE B O 1
ATOM 8161 N N . CYS B 1 487 ? 14.406 -14.141 -12.102 1 92.69 487 CYS B N 1
ATOM 8162 C CA . CYS B 1 487 ? 14.898 -14.445 -13.438 1 92.69 487 CYS B CA 1
ATOM 8163 C C . CYS B 1 487 ? 13.758 -14.5 -14.445 1 92.69 487 CYS B C 1
ATOM 8165 O O . CYS B 1 487 ? 13.922 -14.094 -15.594 1 92.69 487 CYS B O 1
ATOM 8167 N N . ARG B 1 488 ? 12.672 -14.953 -13.93 1 89.62 488 ARG B N 1
ATOM 8168 C CA . ARG B 1 488 ? 11.484 -14.984 -14.781 1 89.62 488 ARG B CA 1
ATOM 8169 C C . ARG B 1 488 ? 10.992 -13.57 -15.078 1 89.62 488 ARG B C 1
ATOM 8171 O O . ARG B 1 488 ? 10.516 -13.297 -16.188 1 89.62 488 ARG B O 1
ATOM 8178 N N . PHE B 1 489 ? 11.109 -12.711 -14.078 1 91.12 489 PHE B N 1
ATOM 8179 C CA . PHE B 1 489 ? 10.719 -11.32 -14.281 1 91.12 489 PHE B CA 1
ATOM 8180 C C . PHE B 1 489 ? 11.539 -10.68 -15.391 1 91.12 489 PHE B C 1
ATOM 8182 O O . PHE B 1 489 ? 11.023 -9.883 -16.172 1 91.12 489 PHE B O 1
ATOM 8189 N N . GLY B 1 490 ? 12.797 -11 -15.43 1 90.5 490 GLY B N 1
ATOM 8190 C CA . GLY B 1 490 ? 13.688 -10.492 -16.453 1 90.5 490 GLY B CA 1
ATOM 8191 C C . GLY B 1 490 ? 13.82 -8.977 -16.422 1 90.5 490 GLY B C 1
ATOM 8192 O O . GLY B 1 490 ? 13.977 -8.344 -17.469 1 90.5 490 GLY B O 1
ATOM 8193 N N . GLY B 1 491 ? 13.531 -8.383 -15.289 1 90.06 491 GLY B N 1
ATOM 8194 C CA . GLY B 1 491 ? 13.656 -6.941 -15.164 1 90.06 491 GLY B CA 1
ATOM 8195 C C . GLY B 1 491 ? 12.43 -6.191 -15.656 1 90.06 491 GLY B C 1
ATOM 8196 O O . GLY B 1 491 ? 12.422 -4.957 -15.68 1 90.06 491 GLY B O 1
ATOM 8197 N N . ALA B 1 492 ? 11.398 -6.844 -15.93 1 89.62 492 ALA B N 1
ATOM 8198 C CA . ALA B 1 492 ? 10.203 -6.23 -16.516 1 89.62 492 ALA B CA 1
ATOM 8199 C C . ALA B 1 492 ? 9.391 -5.492 -15.453 1 89.62 492 ALA B C 1
ATOM 8201 O O . ALA B 1 492 ? 9.289 -5.953 -14.312 1 89.62 492 ALA B O 1
ATOM 8202 N N . GLU B 1 493 ? 8.805 -4.348 -15.914 1 92.06 493 GLU B N 1
ATOM 8203 C CA . GLU B 1 493 ? 7.891 -3.592 -15.07 1 92.06 493 GLU B CA 1
ATOM 8204 C C . GLU B 1 493 ? 6.438 -3.928 -15.391 1 92.06 493 GLU B C 1
ATOM 8206 O O . GLU B 1 493 ? 6.047 -3.971 -16.562 1 92.06 493 GLU B O 1
ATOM 8211 N N . LEU B 1 494 ? 5.699 -4.172 -14.391 1 92.56 494 LEU B N 1
ATOM 8212 C CA . LEU B 1 494 ? 4.262 -4.344 -14.555 1 92.56 494 LEU B CA 1
ATOM 8213 C C . LEU B 1 494 ? 3.529 -3.023 -14.328 1 92.56 494 LEU B C 1
ATOM 8215 O O . LEU B 1 494 ? 3.814 -2.307 -13.367 1 92.56 494 LEU B O 1
ATOM 8219 N N . HIS B 1 495 ? 2.545 -2.752 -15.156 1 92.69 495 HIS B N 1
ATOM 8220 C CA . HIS B 1 495 ? 1.853 -1.469 -15.125 1 92.69 495 HIS B CA 1
ATOM 8221 C C . HIS B 1 495 ? 1.167 -1.245 -13.781 1 92.69 495 HIS B C 1
ATOM 8223 O O . HIS B 1 495 ? 1.252 -0.156 -13.211 1 92.69 495 HIS B O 1
ATOM 8229 N N . SER B 1 496 ? 0.483 -2.24 -13.305 1 94.62 496 SER B N 1
ATOM 8230 C CA . SER B 1 496 ? -0.25 -2.102 -12.055 1 94.62 496 SER B CA 1
ATOM 8231 C C . SER B 1 496 ? 0.696 -1.831 -10.891 1 94.62 496 SER B C 1
ATOM 8233 O O . SER B 1 496 ? 0.43 -0.96 -10.055 1 94.62 496 SER B O 1
ATOM 8235 N N . VAL B 1 497 ? 1.854 -2.531 -10.867 1 96.5 497 VAL B N 1
ATOM 8236 C CA . VAL B 1 497 ? 2.824 -2.391 -9.789 1 96.5 497 VAL B CA 1
ATOM 8237 C C . VAL B 1 497 ? 3.512 -1.03 -9.883 1 96.5 497 VAL B C 1
ATOM 8239 O O . VAL B 1 497 ? 3.691 -0.345 -8.875 1 96.5 497 VAL B O 1
ATOM 8242 N N . SER B 1 498 ? 3.832 -0.603 -11.117 1 97 498 SER B N 1
ATOM 8243 C CA . SER B 1 498 ? 4.461 0.695 -11.336 1 97 498 SER B CA 1
ATOM 8244 C C . SER B 1 498 ? 3.508 1.836 -11 1 97 498 SER B C 1
ATOM 8246 O O . SER B 1 498 ? 3.924 2.865 -10.469 1 97 498 SER B O 1
ATOM 8248 N N . ALA B 1 499 ? 2.26 1.663 -11.328 1 96.38 499 ALA B N 1
ATOM 8249 C CA . ALA B 1 499 ? 1.266 2.678 -10.992 1 96.38 499 ALA B CA 1
ATOM 8250 C C . ALA B 1 499 ? 1.104 2.805 -9.477 1 96.38 499 ALA B C 1
ATOM 8252 O O . ALA B 1 499 ? 1.067 3.914 -8.938 1 96.38 499 ALA B O 1
ATOM 8253 N N . PHE B 1 500 ? 1.019 1.629 -8.781 1 97.5 500 PHE B N 1
ATOM 8254 C CA . PHE B 1 500 ? 0.914 1.575 -7.328 1 97.5 500 PHE B CA 1
ATOM 8255 C C . PHE B 1 500 ? 2.088 2.295 -6.672 1 97.5 500 PHE B C 1
ATOM 8257 O O . PHE B 1 500 ? 1.892 3.209 -5.871 1 97.5 500 PHE B O 1
ATOM 8264 N N . LEU B 1 501 ? 3.275 1.924 -7.082 1 98.44 501 LEU B N 1
ATOM 8265 C CA . LEU B 1 501 ? 4.48 2.498 -6.488 1 98.44 501 LEU B CA 1
ATOM 8266 C C . LEU B 1 501 ? 4.648 3.955 -6.902 1 98.44 501 LEU B C 1
ATOM 8268 O O . LEU B 1 501 ? 5.137 4.777 -6.121 1 98.44 501 LEU B O 1
ATOM 8272 N N . GLY B 1 502 ? 4.293 4.27 -8.18 1 98.25 502 GLY B N 1
ATOM 8273 C CA . GLY B 1 502 ? 4.363 5.645 -8.648 1 98.25 502 GLY B CA 1
ATOM 8274 C C . GLY B 1 502 ? 3.539 6.605 -7.82 1 98.25 502 GLY B C 1
ATOM 8275 O O . GLY B 1 502 ? 3.996 7.707 -7.496 1 98.25 502 GLY B O 1
ATOM 8276 N N . GLY B 1 503 ? 2.318 6.172 -7.516 1 97.75 503 GLY B N 1
ATOM 8277 C CA . GLY B 1 503 ? 1.487 6.988 -6.645 1 97.75 503 GLY B CA 1
ATOM 8278 C C . GLY B 1 503 ? 2.074 7.168 -5.258 1 97.75 503 GLY B C 1
ATOM 8279 O O . GLY B 1 503 ? 2.049 8.273 -4.707 1 97.75 503 GLY B O 1
ATOM 8280 N N . LEU B 1 504 ? 2.59 6.133 -4.691 1 98.25 504 LEU B N 1
ATOM 8281 C CA . LEU B 1 504 ? 3.168 6.172 -3.352 1 98.25 504 LEU B CA 1
ATOM 8282 C C . LEU B 1 504 ? 4.395 7.078 -3.318 1 98.25 504 LEU B C 1
ATOM 8284 O O . LEU B 1 504 ? 4.527 7.922 -2.43 1 98.25 504 LEU B O 1
ATOM 8288 N N . ALA B 1 505 ? 5.312 6.879 -4.273 1 98.62 505 ALA B N 1
ATOM 8289 C CA . ALA B 1 505 ? 6.539 7.672 -4.332 1 98.62 505 ALA B CA 1
ATOM 8290 C C . ALA B 1 505 ? 6.227 9.148 -4.543 1 98.62 505 ALA B C 1
ATOM 8292 O O . ALA B 1 505 ? 6.895 10.023 -3.982 1 98.62 505 ALA B O 1
ATOM 8293 N N . ALA B 1 506 ? 5.262 9.398 -5.387 1 98.5 506 ALA B N 1
ATOM 8294 C CA . ALA B 1 506 ? 4.844 10.781 -5.602 1 98.5 506 ALA B CA 1
ATOM 8295 C C . ALA B 1 506 ? 4.332 11.406 -4.305 1 98.5 506 ALA B C 1
ATOM 8297 O O . ALA B 1 506 ? 4.652 12.555 -3.994 1 98.5 506 ALA B O 1
ATOM 8298 N N . GLN B 1 507 ? 3.543 10.648 -3.584 1 97.75 507 GLN B N 1
ATOM 8299 C CA . GLN B 1 507 ? 3.018 11.148 -2.318 1 97.75 507 GLN B CA 1
ATOM 8300 C C . GLN B 1 507 ? 4.148 11.469 -1.343 1 97.75 507 GLN B C 1
ATOM 8302 O O . GLN B 1 507 ? 4.105 12.484 -0.648 1 97.75 507 GLN B O 1
ATOM 8307 N N . GLU B 1 508 ? 5.109 10.617 -1.227 1 98.12 508 GLU B N 1
ATOM 8308 C CA . GLU B 1 508 ? 6.246 10.859 -0.349 1 98.12 508 GLU B CA 1
ATOM 8309 C C . GLU B 1 508 ? 7.039 12.086 -0.8 1 98.12 508 GLU B C 1
ATOM 8311 O O . GLU B 1 508 ? 7.539 12.844 0.029 1 98.12 508 GLU B O 1
ATOM 8316 N N . THR B 1 509 ? 7.16 12.25 -2.107 1 98.62 509 THR B N 1
ATOM 8317 C CA . THR B 1 509 ? 7.832 13.43 -2.643 1 98.62 509 THR B CA 1
ATOM 8318 C C . THR B 1 509 ? 7.09 14.703 -2.242 1 98.62 509 THR B C 1
ATOM 8320 O O . THR B 1 509 ? 7.711 15.695 -1.857 1 98.62 509 THR B O 1
ATOM 8323 N N . ILE B 1 510 ? 5.809 14.633 -2.312 1 97.31 510 ILE B N 1
ATOM 8324 C CA . ILE B 1 510 ? 4.973 15.766 -1.926 1 97.31 510 ILE B CA 1
ATOM 8325 C C . ILE B 1 510 ? 5.207 16.109 -0.455 1 97.31 510 ILE B C 1
ATOM 8327 O O . ILE B 1 510 ? 5.289 17.281 -0.085 1 97.31 510 ILE B O 1
ATOM 8331 N N . LYS B 1 511 ? 5.324 15.109 0.359 1 96.56 511 LYS B N 1
ATOM 8332 C CA . LYS B 1 511 ? 5.566 15.328 1.782 1 96.56 511 LYS B CA 1
ATOM 8333 C C . LYS B 1 511 ? 6.887 16.062 2.008 1 96.56 511 LYS B C 1
ATOM 8335 O O . LYS B 1 511 ? 6.965 16.969 2.844 1 96.56 511 LYS B O 1
ATOM 8340 N N . PHE B 1 512 ? 7.891 15.727 1.248 1 97.56 512 PHE B N 1
ATOM 8341 C CA . PHE B 1 512 ? 9.188 16.391 1.38 1 97.56 512 PHE B CA 1
ATOM 8342 C C . PHE B 1 512 ? 9.109 17.828 0.894 1 97.56 512 PHE B C 1
ATOM 8344 O O . PHE B 1 512 ? 9.773 18.703 1.442 1 97.56 512 PHE B O 1
ATOM 8351 N N . ILE B 1 513 ? 8.32 18.062 -0.122 1 97.44 513 ILE B N 1
ATOM 8352 C CA . ILE B 1 513 ? 8.203 19.391 -0.726 1 97.44 513 ILE B CA 1
ATOM 8353 C C . ILE B 1 513 ? 7.445 20.312 0.216 1 97.44 513 ILE B C 1
ATOM 8355 O O . ILE B 1 513 ? 7.895 21.422 0.493 1 97.44 513 ILE B O 1
ATOM 8359 N N . THR B 1 514 ? 6.316 19.828 0.748 1 95.12 514 THR B N 1
ATOM 8360 C CA . THR B 1 514 ? 5.422 20.688 1.509 1 95.12 514 THR B CA 1
ATOM 8361 C C . THR B 1 514 ? 5.902 20.828 2.951 1 95.12 514 THR B C 1
ATOM 8363 O O . THR B 1 514 ? 5.582 21.812 3.623 1 95.12 514 THR B O 1
ATOM 8366 N N . LYS B 1 515 ? 6.582 19.797 3.49 1 94.56 515 LYS B N 1
ATOM 8367 C CA . LYS B 1 515 ? 7.055 19.766 4.871 1 94.56 515 LYS B CA 1
ATOM 8368 C C . LYS B 1 515 ? 5.895 19.875 5.855 1 94.56 515 LYS B C 1
ATOM 8370 O O . LYS B 1 515 ? 5.961 20.656 6.812 1 94.56 515 LYS B O 1
ATOM 8375 N N . GLN B 1 516 ? 4.828 19.125 5.496 1 93.44 516 GLN B N 1
ATOM 8376 C CA . GLN B 1 516 ? 3.635 19.203 6.328 1 93.44 516 GLN B CA 1
ATOM 8377 C C . GLN B 1 516 ? 3.266 17.844 6.898 1 93.44 516 GLN B C 1
ATOM 8379 O O . GLN B 1 516 ? 2.447 17.75 7.812 1 93.44 516 GLN B O 1
ATOM 8384 N N . TYR B 1 517 ? 3.885 16.844 6.32 1 92.75 517 TYR B N 1
ATOM 8385 C CA . TYR B 1 517 ? 3.57 15.469 6.699 1 92.75 517 TYR B CA 1
ATOM 8386 C C . TYR B 1 517 ? 4.84 14.68 6.969 1 92.75 517 TYR B C 1
ATOM 8388 O O . TYR B 1 517 ? 5.895 14.961 6.398 1 92.75 517 TYR B O 1
ATOM 8396 N N . LYS B 1 518 ? 4.699 13.742 7.855 1 93.19 518 LYS B N 1
ATOM 8397 C CA . LYS B 1 518 ? 5.848 12.891 8.148 1 93.19 518 LYS B CA 1
ATOM 8398 C C . LYS B 1 518 ? 6.094 11.891 7.016 1 93.19 518 LYS B C 1
ATOM 8400 O O . LYS B 1 518 ? 5.211 11.094 6.688 1 93.19 518 LYS B O 1
ATOM 8405 N N . PRO B 1 519 ? 7.238 11.922 6.43 1 95 519 PRO B N 1
ATOM 8406 C CA . PRO B 1 519 ? 7.516 10.977 5.34 1 95 519 PRO B CA 1
ATOM 8407 C C . PRO B 1 519 ? 7.75 9.555 5.832 1 95 519 PRO B C 1
ATOM 8409 O O . PRO B 1 519 ? 8.016 9.344 7.02 1 95 519 PRO B O 1
ATOM 8412 N N . LEU B 1 520 ? 7.641 8.609 4.914 1 95.12 520 LEU B N 1
ATOM 8413 C CA . LEU B 1 520 ? 7.945 7.203 5.184 1 95.12 520 LEU B CA 1
ATOM 8414 C C . LEU B 1 520 ? 9.414 7.027 5.555 1 95.12 520 LEU B C 1
ATOM 8416 O O . LEU B 1 520 ? 10.289 7.645 4.945 1 95.12 520 LEU B O 1
ATOM 8420 N N . HIS B 1 521 ? 9.688 6.203 6.59 1 90.81 521 HIS B N 1
ATOM 8421 C CA . HIS B 1 521 ? 11.023 5.973 7.121 1 90.81 521 HIS B CA 1
ATOM 8422 C C . HIS B 1 521 ? 11.359 4.484 7.145 1 90.81 521 HIS B C 1
ATOM 8424 O O . HIS B 1 521 ? 10.812 3.73 7.949 1 90.81 521 HIS B O 1
ATOM 8430 N N . ASN B 1 522 ? 12.281 3.848 6.332 1 91.88 522 ASN B N 1
ATOM 8431 C CA . ASN B 1 522 ? 12.914 4.562 5.223 1 91.88 522 ASN B CA 1
ATOM 8432 C C . ASN B 1 522 ? 12.906 3.729 3.945 1 91.88 522 ASN B C 1
ATOM 8434 O O . ASN B 1 522 ? 13.297 4.211 2.883 1 91.88 522 ASN B O 1
ATOM 8438 N N . THR B 1 523 ? 12.531 2.355 4.238 1 97 523 THR B N 1
ATOM 8439 C CA . THR B 1 523 ? 12.492 1.449 3.096 1 97 523 THR B CA 1
ATOM 8440 C C . THR B 1 523 ? 11.141 0.745 3.014 1 97 523 THR B C 1
ATOM 8442 O O . THR B 1 523 ? 10.648 0.208 4.012 1 97 523 THR B O 1
ATOM 8445 N N . PHE B 1 524 ? 10.555 0.787 1.891 1 98 524 PHE B N 1
ATOM 8446 C CA . PHE B 1 524 ? 9.242 0.187 1.661 1 98 524 PHE B CA 1
ATOM 8447 C C . PHE B 1 524 ? 9.328 -0.915 0.611 1 98 524 PHE B C 1
ATOM 8449 O O . PHE B 1 524 ? 9.914 -0.716 -0.458 1 98 524 PHE B O 1
ATOM 8456 N N . ILE B 1 525 ? 8.797 -2.111 0.934 1 98.12 525 ILE B N 1
ATOM 8457 C CA . ILE B 1 525 ? 8.742 -3.227 -0.003 1 98.12 525 ILE B CA 1
ATOM 8458 C C . ILE B 1 525 ? 7.309 -3.734 -0.118 1 98.12 525 ILE B C 1
ATOM 8460 O O . ILE B 1 525 ? 6.602 -3.846 0.886 1 98.12 525 ILE B O 1
ATOM 8464 N N . TYR B 1 526 ? 6.918 -3.994 -1.343 1 97.5 526 TYR B N 1
ATOM 8465 C CA . TYR B 1 526 ? 5.57 -4.465 -1.632 1 97.5 526 TYR B CA 1
ATOM 8466 C C . TYR B 1 526 ? 5.602 -5.68 -2.553 1 97.5 526 TYR B C 1
ATOM 8468 O O . TYR B 1 526 ? 6.32 -5.688 -3.557 1 97.5 526 TYR B O 1
ATOM 8476 N N . ASP B 1 527 ? 4.887 -6.707 -2.162 1 95.81 527 ASP B N 1
ATOM 8477 C CA . ASP B 1 527 ? 4.672 -7.906 -2.967 1 95.81 527 ASP B CA 1
ATOM 8478 C C . ASP B 1 527 ? 3.25 -7.941 -3.527 1 95.81 527 ASP B C 1
ATOM 8480 O O . ASP B 1 527 ? 2.291 -8.164 -2.787 1 95.81 527 ASP B O 1
ATOM 8484 N N . ALA B 1 528 ? 3.129 -7.809 -4.836 1 94.5 528 ALA B N 1
ATOM 8485 C CA . ALA B 1 528 ? 1.827 -7.695 -5.488 1 94.5 528 ALA B CA 1
ATOM 8486 C C . ALA B 1 528 ? 1.128 -9.047 -5.559 1 94.5 528 ALA B C 1
ATOM 8488 O O . ALA B 1 528 ? -0.078 -9.117 -5.805 1 94.5 528 ALA B O 1
ATOM 8489 N N . VAL B 1 529 ? 1.893 -10.109 -5.418 1 91.44 529 VAL B N 1
ATOM 8490 C CA . VAL B 1 529 ? 1.298 -11.438 -5.434 1 91.44 529 VAL B CA 1
ATOM 8491 C C . VAL B 1 529 ? 0.44 -11.633 -4.184 1 91.44 529 VAL B C 1
ATOM 8493 O O . VAL B 1 529 ? -0.721 -12.039 -4.277 1 91.44 529 VAL B O 1
ATOM 8496 N N . THR B 1 530 ? 0.97 -11.273 -3.039 1 89.25 530 THR B N 1
ATOM 8497 C CA . THR B 1 530 ? 0.269 -11.492 -1.778 1 89.25 530 THR B CA 1
ATOM 8498 C C . THR B 1 530 ? -0.454 -10.227 -1.338 1 89.25 530 THR B C 1
ATOM 8500 O O . THR B 1 530 ? -1.263 -10.25 -0.408 1 89.25 530 THR B O 1
ATOM 8503 N N . SER B 1 531 ? -0.146 -9.102 -1.981 1 91.44 531 SER B N 1
ATOM 8504 C CA . SER B 1 531 ? -0.666 -7.793 -1.615 1 91.44 531 SER B CA 1
ATOM 8505 C C . SER B 1 531 ? -0.24 -7.402 -0.204 1 91.44 531 SER B C 1
ATOM 8507 O O . SER B 1 531 ? -1.033 -6.844 0.557 1 91.44 531 SER B O 1
ATOM 8509 N N . ASN B 1 532 ? 0.988 -7.758 0.144 1 92.88 532 ASN B N 1
ATOM 8510 C CA . ASN B 1 532 ? 1.562 -7.387 1.434 1 92.88 532 ASN B CA 1
ATOM 8511 C C . ASN B 1 532 ? 2.701 -6.383 1.273 1 92.88 532 ASN B C 1
ATOM 8513 O O . ASN B 1 532 ? 3.381 -6.367 0.246 1 92.88 532 ASN B O 1
ATOM 8517 N N . SER B 1 533 ? 2.807 -5.555 2.252 1 95.06 533 SER B N 1
ATOM 8518 C CA . SER B 1 533 ? 3.902 -4.594 2.266 1 95.06 533 SER B CA 1
ATOM 8519 C C . SER B 1 533 ? 4.559 -4.523 3.641 1 95.06 533 SER B C 1
ATOM 8521 O O . SER B 1 533 ? 3.979 -4.961 4.637 1 95.06 533 SER B O 1
ATOM 8523 N N . SER B 1 534 ? 5.801 -4.105 3.691 1 95.12 534 SER B N 1
ATOM 8524 C CA . SER B 1 534 ? 6.547 -3.916 4.93 1 95.12 534 SER B CA 1
ATOM 8525 C C . SER B 1 534 ? 7.543 -2.768 4.805 1 95.12 534 SER B C 1
ATOM 8527 O O . SER B 1 534 ? 7.98 -2.438 3.701 1 95.12 534 SER B O 1
ATOM 8529 N N . THR B 1 535 ? 7.785 -2.145 5.922 1 95.19 535 THR B N 1
ATOM 8530 C CA . THR B 1 535 ? 8.805 -1.1 5.988 1 95.19 535 THR B CA 1
ATOM 8531 C C . THR B 1 535 ? 9.984 -1.554 6.832 1 95.19 535 THR B C 1
ATOM 8533 O O . THR B 1 535 ? 9.812 -2.215 7.859 1 95.19 535 THR B O 1
ATOM 8536 N N . PHE B 1 536 ? 11.219 -1.239 6.383 1 94.12 536 PHE B N 1
ATOM 8537 C CA . PHE B 1 536 ? 12.453 -1.582 7.078 1 94.12 536 PHE B CA 1
ATOM 8538 C C . PHE B 1 536 ? 13.336 -0.351 7.25 1 94.12 536 PHE B C 1
ATOM 8540 O O . PHE B 1 536 ? 13.25 0.598 6.469 1 94.12 536 PHE B O 1
ATOM 8547 N N . PHE B 1 537 ? 14.102 -0.342 8.289 1 92.62 537 PHE B N 1
ATOM 8548 C CA . PHE B 1 537 ? 15.062 0.731 8.523 1 92.62 537 PHE B CA 1
ATOM 8549 C C . PHE B 1 537 ? 16.484 0.209 8.43 1 92.62 537 PHE B C 1
ATOM 8551 O O . PHE B 1 537 ? 16.844 -0.773 9.086 1 92.62 537 PHE B O 1
ATOM 8558 N N . PHE B 1 538 ? 17.266 0.798 7.582 1 90.81 538 PHE B N 1
ATOM 8559 C CA . PHE B 1 538 ? 18.656 0.398 7.41 1 90.81 538 PHE B CA 1
ATOM 8560 C C . PHE B 1 538 ? 19.594 1.5 7.883 1 90.81 538 PHE B C 1
ATOM 8562 O O . PHE B 1 538 ? 19.297 2.686 7.719 1 90.81 538 PHE B O 1
#